Protein AF-A0A0G4IDA4-F1 (afdb_monomer_lite)

pLDDT: mean 71.67, std 22.63, range [24.36, 98.0]

Secondary structure (DSSP, 8-state):
-HHHHHHHHHHHHHS------EEEEEPPTT--HHHHHH-HHHHHHTTTPPTT---EEEE-EEEE-TTS-EEEEETTTTEEEEEE-S-HHHHHHHTTT---TT---EEEEEES-PPTTS---EEEEEE--TTTSSSS--SSEEEEETTEEEEE-EEEE--HHHHTTTS---PBPTTSBP-TT--BSTT-EEEEETT-S-HHHH-EEE-GGG--TTTEEEE-TTSPPPBPTTSBGGGS-SS--BSSTTEEEEE-SSSTT-EEEEEPPGGGTT------S----STTTGGGSS-----------HHHHHHHHHHHHHHHHHHHHSTT---HHHHHHHHHHHHHHHHHHHHTTS------------------------------------TTSTT--S---SSHHHHHHHHHTTT--TTSS--GGGS-HHHHHHHHHHHHHHHHHTTS---------S---------------PPPPPP----PPPSEEESSTT--EEESS-EEE-S-EEE-S-EEE-S-EEE-S-EEE-S-EEE-S-EEE-S-EEE-S-EEE-S-EEE-S-EEE-S-EEE-S-EEE-S-EEE-S-EEE-S-EEE-S-EEE-S-EEE--TTB-TTTT-BPP-SS-------TTSPPPPBP--S--HHHHHHIIIIIISTHHHHHHHHHHPBPPPPSS-HHHHHHHTB-SS-BGGGG-B---S-EEE-S-EEEPPTT--SSPEEE-SEEETHHHHTTTTS-TT--PPPHHHHHHTSBT--GGGHHHHHHHHHHHTTS-HHHHHHHHHHHHHHHHHHTTPPB-HHHHHHHHHHHHHHTSS--S-HHHHHHHHHHHHHHHS-THHHHHHHHHHHHHHHHHHT---S-----PPPTT-HHHHHHHHHHT-THHHHS-TTTSTT-HHHHHHT---HHHHHHHTT-

Radius of gyration: 40.01 Å; chains: 1; bounding box: 95×121×110 Å

Structure (mmCIF, N/CA/C/O backbone):
data_AF-A0A0G4IDA4-F1
#
_entry.id   AF-A0A0G4IDA4-F1
#
loop_
_atom_site.group_PDB
_atom_site.id
_atom_site.type_symbol
_atom_site.label_atom_id
_atom_site.label_alt_id
_atom_site.label_comp_id
_atom_site.label_asym_id
_atom_site.label_entity_id
_atom_site.label_seq_id
_atom_site.pdbx_PDB_ins_code
_atom_site.Cartn_x
_atom_site.Cartn_y
_atom_site.Cartn_z
_atom_site.occupancy
_atom_site.B_iso_or_equiv
_atom_site.auth_seq_id
_atom_site.auth_comp_id
_atom_site.auth_asym_id
_atom_site.auth_atom_id
_atom_site.pdbx_PDB_model_num
ATOM 1 N N . MET A 1 1 ? 9.489 -4.951 34.311 1.00 40.72 1 MET A N 1
ATOM 2 C CA . MET A 1 1 ? 8.082 -5.392 34.160 1.00 40.72 1 MET A CA 1
ATOM 3 C C . MET A 1 1 ? 7.252 -5.186 35.424 1.00 40.72 1 MET A C 1
ATOM 5 O O . MET A 1 1 ? 6.525 -4.213 35.409 1.00 40.72 1 MET A O 1
ATOM 9 N N . LYS A 1 2 ? 7.353 -5.960 36.524 1.00 31.69 2 LYS A N 1
ATOM 10 C CA . LYS A 1 2 ? 6.470 -5.737 37.706 1.00 31.69 2 LYS A CA 1
ATOM 11 C C . LYS A 1 2 ? 6.508 -4.299 38.270 1.00 31.69 2 LYS A C 1
ATOM 13 O O . LYS A 1 2 ? 5.454 -3.701 38.421 1.00 31.69 2 LYS A O 1
ATOM 18 N N . ARG A 1 3 ? 7.697 -3.693 38.439 1.00 34.81 3 ARG A N 1
ATOM 19 C CA . ARG A 1 3 ? 7.832 -2.261 38.806 1.00 34.81 3 ARG A CA 1
ATOM 20 C C . ARG A 1 3 ? 7.226 -1.285 37.780 1.00 34.81 3 ARG A C 1
ATOM 22 O O . ARG A 1 3 ? 6.816 -0.207 38.160 1.00 34.81 3 ARG A O 1
ATOM 29 N N . PHE A 1 4 ? 7.141 -1.671 36.506 1.00 41.88 4 PHE A N 1
ATOM 30 C CA . PHE A 1 4 ? 6.543 -0.857 35.437 1.00 41.88 4 PHE A CA 1
ATOM 31 C C . PHE A 1 4 ? 5.009 -0.964 35.448 1.00 41.88 4 PHE A C 1
ATOM 33 O O . PHE A 1 4 ? 4.330 0.035 35.279 1.00 41.88 4 PHE A O 1
ATOM 40 N N . ALA A 1 5 ? 4.466 -2.155 35.730 1.00 43.47 5 ALA A N 1
ATOM 41 C CA . ALA A 1 5 ? 3.029 -2.371 35.902 1.00 43.47 5 ALA A CA 1
ATOM 42 C C . ALA A 1 5 ? 2.481 -1.712 37.182 1.00 43.47 5 ALA A C 1
ATOM 44 O O . ALA A 1 5 ? 1.389 -1.161 37.155 1.00 43.47 5 ALA A O 1
ATOM 45 N N . ALA A 1 6 ? 3.247 -1.720 38.281 1.00 37.91 6 ALA A N 1
ATOM 46 C CA . ALA A 1 6 ? 2.889 -0.993 39.501 1.00 37.91 6 ALA A CA 1
ATOM 47 C C . ALA A 1 6 ? 2.936 0.533 39.298 1.00 37.91 6 ALA A C 1
ATOM 49 O O . ALA A 1 6 ? 2.028 1.226 39.744 1.00 37.91 6 ALA A O 1
ATOM 50 N N . LEU A 1 7 ? 3.939 1.042 38.567 1.00 39.25 7 LEU A N 1
ATOM 51 C CA . LEU A 1 7 ? 4.007 2.457 38.191 1.00 39.25 7 LEU A CA 1
ATOM 52 C C . LEU A 1 7 ? 2.832 2.855 37.282 1.00 39.25 7 LEU A C 1
ATOM 54 O O . LEU A 1 7 ? 2.211 3.878 37.522 1.00 39.25 7 LEU A O 1
ATOM 58 N N . LEU A 1 8 ? 2.480 2.025 36.291 1.00 40.00 8 LEU A N 1
ATOM 59 C CA . LEU A 1 8 ? 1.310 2.234 35.427 1.00 40.00 8 LEU A CA 1
ATOM 60 C C . LEU A 1 8 ? -0.011 2.207 36.205 1.00 40.00 8 LEU A C 1
ATOM 62 O O . LEU A 1 8 ? -0.855 3.060 35.964 1.00 40.00 8 LEU A O 1
ATOM 66 N N . ALA A 1 9 ? -0.184 1.280 37.152 1.00 36.81 9 ALA A N 1
ATOM 67 C CA . ALA A 1 9 ? -1.381 1.224 37.990 1.00 36.81 9 ALA A CA 1
ATOM 68 C C . ALA A 1 9 ? -1.504 2.466 38.893 1.00 36.81 9 ALA A C 1
ATOM 70 O O . ALA A 1 9 ? -2.574 3.066 38.956 1.00 36.81 9 ALA A O 1
ATOM 71 N N . ALA A 1 10 ? -0.405 2.892 39.527 1.00 35.16 10 ALA A N 1
ATOM 72 C CA . ALA A 1 10 ? -0.371 4.108 40.339 1.00 35.16 10 ALA A CA 1
ATOM 73 C C . ALA A 1 10 ? -0.630 5.370 39.495 1.00 35.16 10 ALA A C 1
ATOM 75 O O . ALA A 1 10 ? -1.519 6.145 39.824 1.00 35.16 10 ALA A O 1
ATOM 76 N N . LEU A 1 11 ? 0.047 5.531 38.353 1.00 36.59 11 LEU A N 1
ATOM 77 C CA . LEU A 1 11 ? -0.181 6.655 37.435 1.00 36.59 11 LEU A CA 1
ATOM 78 C C . LEU A 1 11 ? -1.619 6.666 36.880 1.00 36.59 11 LEU A C 1
ATOM 80 O O . LEU A 1 11 ? -2.232 7.726 36.800 1.00 36.59 11 LEU A O 1
ATOM 84 N N . SER A 1 12 ? -2.206 5.500 36.580 1.00 35.78 12 SER A N 1
ATOM 85 C CA . SER A 1 12 ? -3.600 5.407 36.110 1.00 35.78 12 SER A CA 1
ATOM 86 C C . SER A 1 12 ? -4.648 5.782 37.165 1.00 35.78 12 SER A C 1
ATOM 88 O O . SER A 1 12 ? -5.761 6.152 36.803 1.00 35.78 12 SER A O 1
ATOM 90 N N . ALA A 1 13 ? -4.300 5.710 38.454 1.00 33.59 13 ALA A N 1
ATOM 91 C CA . ALA A 1 13 ? -5.178 6.069 39.568 1.00 33.59 13 ALA A CA 1
ATOM 92 C C . ALA A 1 13 ? -4.904 7.476 40.140 1.00 33.59 13 ALA A C 1
ATOM 94 O O . ALA A 1 13 ? -5.659 7.933 40.994 1.00 33.59 13 ALA A O 1
ATOM 95 N N . SER A 1 14 ? -3.830 8.148 39.703 1.00 35.22 14 SER A N 1
ATOM 96 C CA . SER A 1 14 ? -3.391 9.450 40.234 1.00 35.22 14 SER A CA 1
ATOM 97 C C . SER A 1 14 ? -3.373 10.591 39.207 1.00 35.22 14 SER A C 1
ATOM 99 O O . SER A 1 14 ? -3.158 11.731 39.601 1.00 35.22 14 SER A O 1
ATOM 101 N N . CYS A 1 15 ? -3.607 10.321 37.916 1.00 40.62 15 CYS A N 1
ATOM 102 C CA . CYS A 1 15 ? -3.628 11.342 36.850 1.00 40.62 15 CYS A CA 1
ATOM 103 C C . CYS A 1 15 ? -5.021 11.598 36.235 1.00 40.62 15 CYS A C 1
ATOM 105 O O . CYS A 1 15 ? -5.136 12.229 35.189 1.00 40.62 15 CYS A O 1
ATOM 107 N N . ALA A 1 16 ? -6.081 11.129 36.889 1.00 44.84 16 ALA A N 1
ATOM 108 C CA . ALA A 1 16 ? -7.467 11.527 36.659 1.00 44.84 16 ALA A CA 1
ATOM 109 C C . ALA A 1 16 ? -8.132 11.575 38.050 1.00 44.84 16 ALA A C 1
ATOM 111 O O . ALA A 1 16 ? -7.849 10.712 38.874 1.00 44.84 16 ALA A O 1
ATOM 112 N N . TRP A 1 17 ? -9.012 12.511 38.402 1.00 45.19 17 TRP A N 1
ATOM 113 C CA . TRP A 1 17 ? -9.986 13.223 37.574 1.00 45.19 17 TRP A CA 1
ATOM 114 C C . TRP A 1 17 ? -9.880 14.748 37.773 1.00 45.19 17 TRP A C 1
ATOM 116 O O . TRP A 1 17 ? -10.539 15.308 38.644 1.00 45.19 17 TRP A O 1
ATOM 126 N N . ALA A 1 18 ? -9.071 15.424 36.960 1.00 45.06 18 ALA A N 1
ATOM 127 C CA . ALA A 1 18 ? -8.974 16.882 36.981 1.00 45.06 18 ALA A CA 1
ATOM 128 C C . ALA A 1 18 ? -10.291 17.551 36.544 1.00 45.06 18 ALA A C 1
ATOM 130 O O . ALA A 1 18 ? -10.783 17.240 35.458 1.00 45.06 18 ALA A O 1
ATOM 131 N N . ALA A 1 19 ? -10.827 18.450 37.382 1.00 62.09 19 ALA A N 1
ATOM 132 C CA . ALA A 1 19 ? -11.838 19.481 37.097 1.00 62.09 19 ALA A CA 1
ATOM 133 C C . ALA A 1 19 ? -12.787 19.233 35.896 1.00 62.09 19 ALA A C 1
ATOM 135 O O . ALA A 1 19 ? -12.907 20.068 34.994 1.00 62.09 19 ALA A O 1
ATOM 136 N N . MET A 1 20 ? -13.492 18.095 35.867 1.00 77.56 20 MET A N 1
ATOM 137 C CA . MET A 1 20 ? -14.484 17.847 34.816 1.00 77.56 20 MET A CA 1
ATOM 138 C C . MET A 1 20 ? -15.685 18.799 34.981 1.00 77.56 20 MET A C 1
ATOM 140 O O . MET A 1 20 ? -16.133 19.004 36.113 1.00 77.56 20 MET A O 1
ATOM 144 N N . PRO A 1 21 ? -16.241 19.358 33.888 1.00 86.62 21 PRO A N 1
ATOM 145 C CA . PRO A 1 21 ? -17.397 20.251 33.958 1.00 86.62 21 PRO A CA 1
ATOM 146 C C . PRO A 1 21 ? -18.597 19.596 34.655 1.00 86.62 21 PRO A C 1
ATOM 148 O O . PRO A 1 21 ? -18.987 18.472 34.330 1.00 86.62 21 PRO A O 1
ATOM 151 N N . GLU A 1 22 ? -19.215 20.321 35.589 1.00 92.00 22 GLU A N 1
ATOM 152 C CA . GLU A 1 22 ? -20.457 19.915 36.244 1.00 92.00 22 GLU A CA 1
ATOM 153 C C . GLU A 1 22 ? -21.625 20.692 35.631 1.00 92.00 22 GLU A C 1
ATOM 155 O O . GLU A 1 22 ? -21.721 21.912 35.775 1.00 92.00 22 GLU A O 1
ATOM 160 N N . CYS A 1 23 ? -22.548 19.987 34.976 1.00 95.12 23 CYS A N 1
ATOM 161 C CA . CYS A 1 23 ? -23.768 20.602 34.466 1.00 95.12 23 CYS A CA 1
ATOM 162 C C . CYS A 1 23 ? -24.901 20.552 35.499 1.00 95.12 23 CYS A C 1
ATOM 164 O O . CYS A 1 23 ? -24.988 19.634 36.315 1.00 95.12 23 CYS A O 1
ATOM 166 N N . ARG A 1 24 ? -25.788 21.549 35.475 1.00 94.94 24 ARG A N 1
ATOM 167 C CA . ARG A 1 24 ? -26.987 21.634 36.314 1.00 94.94 24 ARG A CA 1
ATOM 168 C C . ARG A 1 24 ? -28.211 21.888 35.450 1.00 94.94 24 ARG A C 1
ATOM 170 O O . ARG A 1 24 ? -28.283 22.895 34.752 1.00 94.94 24 ARG A O 1
ATOM 177 N N . LEU A 1 25 ? -29.178 20.983 35.526 1.00 95.31 25 LEU A N 1
ATOM 178 C CA . LEU A 1 25 ? -30.478 21.110 34.881 1.00 95.31 25 LEU A CA 1
ATOM 179 C C . LEU A 1 25 ? -31.458 21.748 35.866 1.00 95.31 25 LEU A C 1
ATOM 181 O O . LEU A 1 25 ? -31.821 21.110 36.858 1.00 95.31 25 LEU A O 1
ATOM 185 N N . LYS A 1 26 ? -31.893 22.984 35.603 1.00 93.19 26 LYS A N 1
ATOM 186 C CA . LYS A 1 26 ? -32.945 23.616 36.410 1.00 93.19 26 LYS A CA 1
ATOM 187 C C . LYS A 1 26 ? -34.318 23.189 35.914 1.00 93.19 26 LYS A C 1
ATOM 189 O O . LYS A 1 26 ? -34.565 23.142 34.710 1.00 93.19 26 LYS A O 1
ATOM 194 N N . THR A 1 27 ? -35.234 22.925 36.841 1.00 92.75 27 THR A N 1
ATOM 195 C CA . THR A 1 27 ? -36.639 22.653 36.501 1.00 92.75 27 THR A CA 1
ATOM 196 C C . THR A 1 27 ? -37.321 23.954 36.036 1.00 92.75 27 THR A C 1
ATOM 198 O O . THR A 1 27 ? -37.424 24.887 36.835 1.00 92.75 27 THR A O 1
ATOM 201 N N . PRO A 1 28 ? -37.784 24.063 34.775 1.00 90.75 28 PRO A N 1
ATOM 202 C CA . PRO A 1 28 ? -38.255 25.330 34.215 1.00 90.75 28 PRO A CA 1
ATOM 203 C C . PRO A 1 28 ? -39.698 25.660 34.624 1.00 90.75 28 PRO A C 1
ATOM 205 O O . PRO A 1 28 ? -40.521 24.769 34.833 1.00 90.75 28 PRO A O 1
ATOM 208 N N . GLU A 1 29 ? -40.053 26.950 34.668 1.00 90.75 29 GLU A N 1
ATOM 209 C CA . GLU A 1 29 ? -41.381 27.409 35.125 1.00 90.75 29 GLU A CA 1
ATOM 210 C C . GLU A 1 29 ? -42.556 26.877 34.284 1.00 90.75 29 GLU A C 1
ATOM 212 O O . GLU A 1 29 ? -43.670 26.730 34.791 1.00 90.75 29 GLU A O 1
ATOM 217 N N . TRP A 1 30 ? -42.326 26.550 33.006 1.00 91.62 30 TRP A N 1
ATOM 218 C CA . TRP A 1 30 ? -43.350 25.962 32.137 1.00 91.62 30 TRP A CA 1
ATOM 219 C C . TRP A 1 30 ? -43.690 24.503 32.490 1.00 91.62 30 TRP A C 1
ATOM 221 O O . TRP A 1 30 ? -44.711 23.990 32.018 1.00 91.62 30 TRP A O 1
ATOM 231 N N . MET A 1 31 ? -42.882 23.836 33.326 1.00 91.12 31 MET A N 1
ATOM 232 C CA . MET A 1 31 ? -43.066 22.444 33.743 1.00 91.12 31 MET A CA 1
ATOM 233 C C . MET A 1 31 ? -44.201 22.312 34.773 1.00 91.12 31 MET A C 1
ATOM 235 O O . MET A 1 31 ? -44.016 22.087 35.969 1.00 91.12 31 MET A O 1
ATOM 239 N N . SER A 1 32 ? -45.429 22.487 34.287 1.00 90.44 32 SER A N 1
ATOM 240 C CA . SER A 1 32 ? -46.655 22.279 35.056 1.00 90.44 32 SER A CA 1
ATOM 241 C C . SER A 1 32 ? -46.995 20.794 35.200 1.00 90.44 32 SER A C 1
ATOM 243 O O . SER A 1 32 ? -46.644 19.980 34.349 1.00 90.44 32 SER A O 1
ATOM 245 N N . ALA A 1 33 ? -47.763 20.435 36.235 1.00 87.31 33 ALA A N 1
ATOM 246 C CA . ALA A 1 33 ? -48.244 19.061 36.416 1.00 87.31 33 ALA A CA 1
ATOM 247 C C . ALA A 1 33 ? -49.088 18.588 35.216 1.00 87.31 33 ALA A C 1
ATOM 249 O O . ALA A 1 33 ? -48.974 17.444 34.789 1.00 87.31 33 ALA A O 1
ATOM 250 N N . GLU A 1 34 ? -49.874 19.491 34.619 1.00 90.69 34 GLU A N 1
ATOM 251 C CA . GLU A 1 34 ? -50.645 19.204 33.406 1.00 90.69 34 GLU A CA 1
ATOM 252 C C . GLU A 1 34 ? -49.738 18.939 32.191 1.00 90.69 34 GLU A C 1
ATOM 254 O O . GLU A 1 34 ? -50.066 18.093 31.361 1.00 90.69 34 GLU A O 1
ATOM 259 N N . PHE A 1 35 ? -48.592 19.622 32.080 1.00 91.19 35 PHE A N 1
ATOM 260 C CA . PHE A 1 35 ? -47.604 19.326 31.039 1.00 91.19 35 PHE A CA 1
ATOM 261 C C . PHE A 1 35 ? -46.889 17.997 31.312 1.00 91.19 35 PHE A C 1
ATOM 263 O O . PHE A 1 35 ? -46.799 17.168 30.413 1.00 91.19 35 PHE A O 1
ATOM 270 N N . ALA A 1 36 ? -46.471 17.742 32.555 1.00 89.94 36 ALA A N 1
ATOM 271 C CA . ALA A 1 36 ? -45.828 16.491 32.964 1.00 89.94 36 ALA A CA 1
ATOM 272 C C . ALA A 1 36 ? -46.709 15.251 32.713 1.00 89.94 36 ALA A C 1
ATOM 274 O O . ALA A 1 36 ? -46.205 14.200 32.327 1.00 89.94 36 ALA A O 1
ATOM 275 N N . ASP A 1 37 ? -48.027 15.363 32.897 1.00 91.06 37 ASP A N 1
ATOM 276 C CA . ASP A 1 37 ? -48.966 14.269 32.620 1.00 91.06 37 ASP A CA 1
ATOM 277 C C . ASP A 1 37 ? -49.286 14.102 31.120 1.00 91.06 37 ASP A C 1
ATOM 279 O O . ASP A 1 37 ? -49.677 13.012 30.700 1.00 91.06 37 ASP A O 1
ATOM 283 N N . LYS A 1 38 ? -49.086 15.141 30.294 1.00 95.00 38 LYS A N 1
ATOM 284 C CA . LYS A 1 38 ? -49.170 15.058 28.819 1.00 95.00 38 LYS A CA 1
ATOM 285 C C . LYS A 1 38 ? -47.866 14.597 28.165 1.00 95.00 38 LYS A C 1
ATOM 287 O O . LYS A 1 38 ? -47.913 14.016 27.085 1.00 95.00 38 LYS A O 1
ATOM 292 N N . CYS A 1 39 ? -46.727 14.869 28.798 1.00 94.50 39 CYS A N 1
ATOM 293 C CA . CYS A 1 39 ? -45.385 14.664 28.266 1.00 94.50 39 CYS A CA 1
ATOM 294 C C . CYS A 1 39 ? -44.552 13.779 29.216 1.00 94.50 39 CYS A C 1
ATOM 296 O O . CYS A 1 39 ? -43.812 14.296 30.062 1.00 94.50 39 CYS A O 1
ATOM 298 N N . PRO A 1 40 ? -44.642 12.438 29.085 1.00 93.31 40 PRO A N 1
ATOM 299 C CA . PRO A 1 40 ? -43.866 11.499 29.895 1.00 93.31 40 PRO A CA 1
ATOM 300 C C . PRO A 1 40 ? -42.357 11.756 29.834 1.00 93.31 40 PRO A C 1
ATOM 302 O O . PRO A 1 40 ? -41.686 11.648 30.853 1.00 93.31 40 PRO A O 1
ATOM 305 N N . GLN A 1 41 ? -41.833 12.173 28.678 1.00 94.56 41 GLN A N 1
ATOM 306 C CA . GLN A 1 41 ? -40.417 12.486 28.499 1.00 94.56 41 GLN A CA 1
ATOM 307 C C . GLN A 1 41 ? -39.950 13.630 29.411 1.00 94.56 41 GLN A C 1
ATOM 309 O O . GLN A 1 41 ? -38.922 13.502 30.071 1.00 94.56 41 GLN A O 1
ATOM 314 N N . ALA A 1 42 ? -40.727 14.715 29.521 1.00 94.12 42 ALA A N 1
ATOM 315 C CA . ALA A 1 42 ? -40.435 15.796 30.465 1.00 94.12 42 ALA A CA 1
ATOM 316 C C . ALA A 1 42 ? -40.561 15.323 31.916 1.00 94.12 42 ALA A C 1
ATOM 318 O O . ALA A 1 42 ? -39.772 15.721 32.770 1.00 94.12 42 ALA A O 1
ATOM 319 N N . LYS A 1 43 ? -41.524 14.440 32.205 1.00 93.50 43 LYS A N 1
ATOM 320 C CA . LYS A 1 43 ? -41.689 13.852 33.538 1.00 93.50 43 LYS A CA 1
ATOM 321 C C . LYS A 1 43 ? -40.466 13.028 33.958 1.00 93.50 43 LYS A C 1
ATOM 323 O O . LYS A 1 43 ? -40.062 13.142 35.111 1.00 93.50 43 LYS A O 1
ATOM 328 N N . THR A 1 44 ? -39.861 12.270 33.040 1.00 94.62 44 THR A N 1
ATOM 329 C CA . THR A 1 44 ? -38.579 11.576 33.258 1.00 94.62 44 THR A CA 1
ATOM 330 C C . THR A 1 44 ? -37.424 12.574 33.396 1.00 94.62 44 THR A C 1
ATOM 332 O O . THR A 1 44 ? -36.684 12.514 34.373 1.00 94.62 44 THR A O 1
ATOM 335 N N . LEU A 1 45 ? -37.304 13.538 32.472 1.00 94.75 45 LEU A N 1
ATOM 336 C CA . LEU A 1 45 ? -36.203 14.512 32.431 1.00 94.75 45 LEU A CA 1
ATOM 337 C C . LEU A 1 45 ? -36.116 15.410 33.680 1.00 94.75 45 LEU A C 1
ATOM 339 O O . LEU A 1 45 ? -35.017 15.755 34.099 1.00 94.75 45 LEU A O 1
ATOM 343 N N . PHE A 1 46 ? -37.253 15.764 34.289 1.00 93.75 46 PHE A N 1
ATOM 344 C CA . PHE A 1 46 ? -37.332 16.629 35.478 1.00 93.75 46 PHE A CA 1
ATOM 345 C C . PHE A 1 46 ? -37.862 15.901 36.732 1.00 93.75 46 PHE A C 1
ATOM 347 O O . PHE A 1 46 ? -38.430 16.522 37.631 1.00 93.75 46 PHE A O 1
ATOM 354 N N . GLY A 1 47 ? -37.739 14.569 36.792 1.00 88.00 47 GLY A N 1
ATOM 355 C CA . GLY A 1 47 ? -37.981 13.777 38.010 1.00 88.00 47 GLY A CA 1
ATOM 356 C C . GLY A 1 47 ? -39.407 13.798 38.576 1.00 88.00 47 GLY A C 1
ATOM 357 O O . GLY A 1 47 ? -39.614 13.455 39.740 1.00 88.00 47 GLY A O 1
ATOM 358 N N . GLY A 1 48 ? -40.403 14.209 37.788 1.00 77.56 48 GLY A N 1
ATOM 359 C CA . GLY A 1 48 ? -41.812 14.246 38.192 1.00 77.56 48 GLY A CA 1
ATOM 360 C C . GLY A 1 48 ? -42.162 15.233 39.314 1.00 77.56 48 GLY A C 1
ATOM 361 O O . GLY A 1 48 ? -43.251 15.122 39.884 1.00 77.56 48 GLY A O 1
ATOM 362 N N . GLY A 1 49 ? -41.278 16.186 39.627 1.00 67.00 49 GLY A N 1
ATOM 363 C CA . GLY A 1 49 ? -41.560 17.273 40.562 1.00 67.00 49 GLY A CA 1
ATOM 364 C C . GLY A 1 49 ? -42.768 18.104 40.116 1.00 67.00 49 GLY A C 1
ATOM 365 O O . GLY A 1 49 ? -42.901 18.460 38.946 1.00 67.00 49 GLY A O 1
ATOM 366 N N . GLY A 1 50 ? -43.689 18.387 41.041 1.00 61.28 50 GLY A N 1
ATOM 367 C CA . GLY A 1 50 ? -44.827 19.264 40.758 1.00 61.28 50 GLY A CA 1
ATOM 368 C C . GLY A 1 50 ? -44.386 20.723 40.547 1.00 61.28 50 GLY A C 1
ATOM 369 O O . GLY A 1 50 ? -43.339 21.122 41.060 1.00 61.28 50 GLY A O 1
ATOM 370 N N . PRO A 1 51 ? -45.189 21.551 39.849 1.00 57.00 51 PRO A N 1
ATOM 371 C CA . PRO A 1 51 ? -44.833 22.936 39.553 1.00 57.00 51 PRO A CA 1
ATOM 372 C C . PRO A 1 51 ? -44.459 23.706 40.822 1.00 57.00 51 PRO A C 1
ATOM 374 O O . PRO A 1 51 ? -45.239 23.765 41.775 1.00 57.00 51 PRO A O 1
ATOM 377 N N . GLY A 1 52 ? -43.266 24.303 40.812 1.00 61.84 52 GLY A N 1
ATOM 378 C CA . GLY A 1 52 ? -42.699 25.037 41.944 1.00 61.84 52 GLY A CA 1
ATOM 379 C C . GLY A 1 52 ? -41.648 24.277 42.761 1.00 61.84 52 GLY A C 1
ATOM 380 O O . GLY A 1 52 ? -41.066 24.873 43.666 1.00 61.84 52 GLY A O 1
ATOM 381 N N . SER A 1 53 ? -41.343 23.008 42.458 1.00 66.38 53 SER A N 1
ATOM 382 C CA . SER A 1 53 ? -40.130 22.370 42.984 1.00 66.38 53 SER A CA 1
ATOM 383 C C . SER A 1 53 ? -38.902 22.852 42.203 1.00 66.38 53 SER A C 1
ATOM 385 O O . SER A 1 53 ? -38.540 22.265 41.186 1.00 66.38 53 SER A O 1
ATOM 387 N N . ALA A 1 54 ? -38.263 23.923 42.683 1.00 69.06 54 ALA A N 1
ATOM 388 C CA . ALA A 1 54 ? -36.965 24.389 42.192 1.00 69.06 54 ALA A CA 1
ATOM 389 C C . ALA A 1 54 ? -35.858 23.400 42.606 1.00 69.06 54 ALA A C 1
ATOM 391 O O . ALA A 1 54 ? -35.123 23.623 43.568 1.00 69.06 54 ALA A O 1
ATOM 392 N N . VAL A 1 55 ? -35.821 22.255 41.923 1.00 83.38 55 VAL A N 1
ATOM 393 C CA . VAL A 1 55 ? -34.779 21.238 42.048 1.00 83.38 55 VAL A CA 1
ATOM 394 C C . VAL A 1 55 ? -33.821 21.421 40.878 1.00 83.38 55 VAL A C 1
ATOM 396 O O . VAL A 1 55 ? -34.224 21.305 39.717 1.00 83.38 55 VAL A O 1
ATOM 399 N N . ASP A 1 56 ? -32.568 21.713 41.220 1.00 89.56 56 ASP A N 1
ATOM 400 C CA . ASP A 1 56 ? -31.442 21.755 40.295 1.00 89.56 56 ASP A CA 1
ATOM 401 C C . ASP A 1 56 ? -30.773 20.377 40.307 1.00 89.56 56 ASP A C 1
ATOM 403 O O . ASP A 1 56 ? -30.160 19.973 41.300 1.00 89.56 56 ASP A O 1
ATOM 407 N N . TYR A 1 57 ? -30.897 19.636 39.209 1.00 94.31 57 TYR A N 1
ATOM 408 C CA . TYR A 1 57 ? -30.307 18.307 39.079 1.00 94.31 57 TYR A CA 1
ATOM 409 C C . TYR A 1 57 ? -28.861 18.420 38.595 1.00 94.31 57 TYR A C 1
ATOM 411 O O . TYR A 1 57 ? -28.602 19.016 37.552 1.00 94.31 57 TYR A O 1
ATOM 419 N N . LYS A 1 58 ? -27.913 17.828 39.329 1.00 95.50 58 LYS A N 1
ATOM 420 C CA . LYS A 1 58 ? -26.495 17.756 38.933 1.00 95.50 58 LYS A CA 1
ATOM 421 C C . LYS A 1 58 ? -26.276 16.662 37.883 1.00 95.50 58 LYS A C 1
ATOM 423 O O . LYS A 1 58 ? -26.735 15.536 38.059 1.00 95.50 58 LYS A O 1
ATOM 428 N N . PHE A 1 59 ? -25.548 16.991 36.827 1.00 96.19 59 PHE A N 1
ATOM 429 C CA . PHE A 1 59 ? -25.151 16.127 35.719 1.00 96.19 59 PHE A CA 1
ATOM 430 C C . PHE A 1 59 ? -23.614 16.166 35.596 1.00 96.19 59 PHE A C 1
ATOM 432 O O . PHE A 1 59 ? -23.081 16.904 34.762 1.00 96.19 59 PHE A O 1
ATOM 439 N N . PRO A 1 60 ? -22.877 15.432 36.453 1.00 94.62 60 PRO A N 1
ATOM 440 C CA . PRO A 1 60 ? -21.442 15.216 36.272 1.00 94.62 60 PRO A CA 1
ATOM 441 C C . PRO A 1 60 ? -21.152 14.436 34.982 1.00 94.62 60 PRO A C 1
ATOM 443 O O . PRO A 1 60 ? -22.016 13.723 34.463 1.00 94.62 60 PRO A O 1
ATOM 446 N N . VAL A 1 61 ? -19.914 14.517 34.492 1.00 93.00 61 VAL A N 1
ATOM 447 C CA . VAL A 1 61 ? -19.429 13.640 33.417 1.00 93.00 61 VAL A CA 1
ATOM 448 C C . VAL A 1 61 ? -19.467 12.177 33.882 1.00 93.00 61 VAL A C 1
ATOM 450 O O . VAL A 1 61 ? -18.970 11.843 34.956 1.00 93.00 61 VAL A O 1
ATOM 453 N N . VAL A 1 62 ? -20.060 11.302 33.067 1.00 94.25 62 VAL A N 1
ATOM 454 C CA . VAL A 1 62 ? -20.193 9.854 33.327 1.00 94.25 62 VAL A CA 1
ATOM 455 C C . VAL A 1 62 ? -19.401 8.976 32.352 1.00 94.25 62 VAL A C 1
ATOM 457 O O . VAL A 1 62 ? -19.308 7.769 32.564 1.00 94.25 62 VAL A O 1
ATOM 460 N N . GLY A 1 63 ? -18.821 9.559 31.299 1.00 92.06 63 GLY A N 1
ATOM 461 C CA . GLY A 1 63 ? -17.998 8.856 30.312 1.00 92.06 63 GLY A CA 1
ATOM 462 C C . GLY A 1 63 ? -17.963 9.571 28.962 1.00 92.06 63 GLY A C 1
ATOM 463 O O . GLY A 1 63 ? -18.288 10.757 28.872 1.00 92.06 63 GLY A O 1
ATOM 464 N N . THR A 1 64 ? -17.607 8.832 27.912 1.00 90.06 64 THR A N 1
ATOM 465 C CA . THR A 1 64 ? -17.716 9.252 26.508 1.00 90.06 64 THR A CA 1
ATOM 466 C C . THR A 1 64 ? -18.596 8.285 25.715 1.00 90.06 64 THR A C 1
ATOM 468 O O . THR A 1 64 ? -18.706 7.107 26.060 1.00 90.06 64 THR A O 1
ATOM 471 N N . ASN A 1 65 ? -19.248 8.779 24.659 1.00 85.75 65 ASN A N 1
ATOM 472 C CA . ASN A 1 65 ? -20.045 7.946 23.755 1.00 85.75 65 ASN A CA 1
ATOM 473 C C . ASN A 1 65 ? -19.170 7.279 22.672 1.00 85.75 65 ASN A C 1
ATOM 475 O O . ASN A 1 65 ? -17.958 7.468 22.620 1.00 85.75 65 ASN A O 1
ATOM 479 N N . SER A 1 66 ? -19.789 6.524 21.758 1.00 80.56 66 SER A N 1
ATOM 480 C CA . SER A 1 66 ? -19.116 5.826 20.644 1.00 80.56 66 SER A CA 1
ATOM 481 C C . SER A 1 66 ? -18.442 6.737 19.600 1.00 80.56 66 SER A C 1
ATOM 483 O O . SER A 1 66 ? -17.902 6.240 18.610 1.00 80.56 66 SER A O 1
ATOM 485 N N . LYS A 1 67 ? -18.491 8.061 19.792 1.00 82.56 67 LYS A N 1
ATOM 486 C CA . LYS A 1 67 ? -17.827 9.092 18.981 1.00 82.56 67 LYS A CA 1
ATOM 487 C C . LYS A 1 67 ? -16.812 9.905 19.807 1.00 82.56 67 LYS A C 1
ATOM 489 O O . LYS 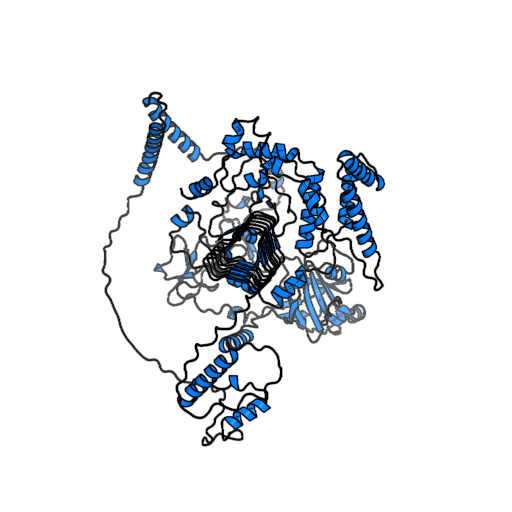A 1 67 ? -16.449 11.003 19.401 1.00 82.56 67 LYS A O 1
ATOM 494 N N . ASP A 1 68 ? -16.412 9.393 20.974 1.00 85.25 68 ASP A N 1
ATOM 495 C CA . ASP A 1 68 ? -15.517 10.028 21.954 1.00 85.25 68 ASP A CA 1
ATOM 496 C C . ASP A 1 68 ? -16.014 11.379 22.520 1.00 85.25 68 ASP A C 1
ATOM 498 O O . ASP A 1 68 ? -15.247 12.151 23.097 1.00 85.25 68 ASP A O 1
ATOM 502 N N . MET A 1 69 ? -17.320 11.660 22.423 1.00 86.69 69 MET A N 1
ATOM 503 C CA . MET A 1 69 ? -17.928 12.883 22.960 1.00 86.69 69 MET A CA 1
ATOM 504 C C . MET A 1 69 ? -18.339 12.704 24.423 1.00 86.69 69 MET A C 1
ATOM 506 O O . MET A 1 69 ? -18.891 11.663 24.784 1.00 86.69 69 MET A O 1
ATOM 510 N N . LEU A 1 70 ? -18.116 13.728 25.257 1.00 88.69 70 LEU A N 1
ATOM 511 C CA . LEU A 1 70 ? -18.467 13.710 26.683 1.00 88.69 70 LEU A CA 1
ATOM 512 C C . LEU A 1 70 ? -19.965 13.444 26.909 1.00 88.69 70 LEU A C 1
ATOM 514 O O . LEU A 1 70 ? -20.833 14.023 26.253 1.00 88.69 70 LEU A O 1
ATOM 518 N N . MET A 1 71 ? -20.251 12.583 27.884 1.00 93.94 71 MET A N 1
ATOM 519 C CA . MET A 1 71 ? -21.591 12.251 28.360 1.00 93.94 71 MET A CA 1
ATOM 520 C C . MET A 1 71 ? -21.764 12.792 29.777 1.00 93.94 71 MET A C 1
ATOM 522 O O . MET A 1 71 ? -20.962 12.476 30.657 1.00 93.94 71 MET A O 1
ATOM 526 N N . TYR A 1 72 ? -22.831 13.547 30.020 1.00 95.56 72 TYR A N 1
ATOM 527 C CA . TYR A 1 72 ? -23.181 14.088 31.336 1.00 95.56 72 TYR A CA 1
ATOM 528 C C . TYR A 1 72 ? -24.393 13.334 31.876 1.00 95.56 72 TYR A C 1
ATOM 530 O O . TYR A 1 72 ? -25.389 13.225 31.171 1.00 95.56 72 TYR A O 1
ATOM 538 N N . GLY A 1 73 ? -24.355 12.798 33.096 1.00 95.12 73 GLY A N 1
ATOM 539 C CA . GLY A 1 73 ? -25.397 11.887 33.581 1.00 95.12 73 GLY A CA 1
ATOM 540 C C . GLY A 1 73 ? -25.848 12.154 35.009 1.00 95.12 73 GLY A C 1
ATOM 541 O O . GLY A 1 73 ? -25.028 12.346 35.902 1.00 95.12 73 GLY A O 1
ATOM 542 N N . ASN A 1 74 ? -27.159 12.099 35.242 1.00 96.50 74 ASN A N 1
ATOM 543 C CA . ASN A 1 74 ? -27.752 12.118 36.574 1.00 96.50 74 ASN A CA 1
ATOM 544 C C . ASN A 1 74 ? -28.256 10.710 36.944 1.00 96.50 74 ASN A C 1
ATOM 546 O O . ASN A 1 74 ? -29.146 10.160 36.290 1.00 96.50 74 ASN A O 1
ATOM 550 N N . GLN A 1 75 ? -27.690 10.129 38.007 1.00 92.00 75 GLN A N 1
ATOM 551 C CA . GLN A 1 75 ? -28.017 8.767 38.454 1.00 92.00 75 GLN A CA 1
ATOM 552 C C . GLN A 1 75 ? -29.395 8.645 39.126 1.00 92.00 75 GLN A C 1
ATOM 554 O O . GLN A 1 75 ? -29.978 7.566 39.088 1.00 92.00 75 GLN A O 1
ATOM 559 N N . GLU A 1 76 ? -29.920 9.714 39.733 1.00 92.62 76 GLU A N 1
ATOM 560 C CA . GLU A 1 76 ? -31.223 9.695 40.419 1.00 92.62 76 GLU A CA 1
ATOM 561 C C . GLU A 1 76 ? -32.388 9.683 39.423 1.00 92.62 76 GLU A C 1
ATOM 563 O O . GLU A 1 76 ? -33.376 8.977 39.620 1.00 92.62 76 GLU A O 1
ATOM 568 N N . LEU A 1 77 ? -32.247 10.445 38.336 1.00 94.25 77 LEU A N 1
ATOM 569 C CA . LEU A 1 77 ? -33.182 10.490 37.214 1.00 94.25 77 LEU A CA 1
ATOM 570 C C . LEU A 1 77 ? -32.998 9.310 36.252 1.00 94.25 77 LEU A C 1
ATOM 572 O O . LEU A 1 77 ? -33.931 8.950 35.540 1.00 94.25 77 LEU A O 1
ATOM 576 N N . GLY A 1 78 ? -31.794 8.731 36.196 1.00 95.56 78 GLY A N 1
ATOM 577 C CA . GLY A 1 78 ? -31.428 7.766 35.162 1.00 95.56 78 GLY A CA 1
ATOM 578 C C . GLY A 1 78 ? -31.403 8.407 33.773 1.00 95.56 78 GLY A C 1
ATOM 579 O O . GLY A 1 78 ? -31.887 7.808 32.817 1.00 95.56 78 GLY A O 1
ATOM 580 N N . VAL A 1 79 ? -30.872 9.630 33.660 1.00 96.50 79 VAL A N 1
ATOM 581 C CA . VAL A 1 79 ? -30.854 10.423 32.418 1.00 96.50 79 VAL A CA 1
ATOM 582 C C . VAL A 1 79 ? -29.431 10.846 32.070 1.00 96.50 79 VAL A C 1
ATOM 584 O O . VAL A 1 79 ? -28.649 11.205 32.951 1.00 96.50 79 VAL A O 1
ATOM 587 N N . ILE A 1 80 ? -29.107 10.823 30.779 1.00 96.19 80 ILE A N 1
ATOM 588 C CA . ILE A 1 80 ? -27.818 11.212 30.207 1.00 96.19 80 ILE A CA 1
ATOM 589 C C . ILE A 1 80 ? -28.040 12.263 29.114 1.00 96.19 80 ILE A C 1
ATOM 591 O O . ILE A 1 80 ? -28.924 12.103 28.277 1.00 96.19 80 ILE A O 1
ATOM 595 N N . ALA A 1 81 ? -27.221 13.313 29.111 1.00 96.19 81 ALA A N 1
ATOM 596 C CA . ALA A 1 81 ? -27.059 14.267 28.022 1.00 96.19 81 ALA A CA 1
ATOM 597 C C . ALA A 1 81 ? -25.782 13.950 27.229 1.00 96.19 81 ALA A C 1
ATOM 599 O O . ALA A 1 81 ? -24.712 13.776 27.821 1.00 96.19 81 ALA A O 1
ATOM 600 N N . SER A 1 82 ? -25.872 13.884 25.903 1.00 94.12 82 SER A N 1
ATOM 601 C CA . SER A 1 82 ? -24.736 13.546 25.034 1.00 94.12 82 SER A CA 1
ATOM 602 C C . SER A 1 82 ? -24.875 14.157 23.632 1.00 94.12 82 SER A C 1
ATOM 604 O O . SER A 1 82 ? -25.983 14.406 23.149 1.00 94.12 82 SER A O 1
ATOM 606 N N . PHE A 1 83 ? -23.735 14.439 22.992 1.00 92.62 83 PHE A N 1
ATOM 607 C CA . PHE A 1 83 ? -23.653 15.050 21.660 1.00 92.62 83 PHE A CA 1
ATOM 608 C C . PHE A 1 83 ? -23.362 14.007 20.576 1.00 92.62 83 PHE A C 1
ATOM 610 O O . PHE A 1 83 ? -22.449 13.190 20.722 1.00 92.62 83 PHE A O 1
ATOM 617 N N . TYR A 1 84 ? -24.091 14.083 19.464 1.00 89.00 84 TYR A N 1
ATOM 618 C CA . TYR A 1 84 ? -23.916 13.223 18.295 1.00 89.00 84 TYR A CA 1
ATOM 619 C C . TYR A 1 84 ? -23.708 14.053 17.027 1.00 89.00 84 TYR A C 1
ATOM 621 O O . TYR A 1 84 ? -24.244 15.151 16.875 1.00 89.00 84 TYR A O 1
ATOM 629 N N . TYR A 1 85 ? -22.923 13.503 16.104 1.00 88.81 85 TYR A N 1
ATOM 630 C CA . TYR A 1 85 ? -22.668 14.050 14.775 1.00 88.81 85 TYR A CA 1
ATOM 631 C C . TYR A 1 85 ? -22.552 12.900 13.767 1.00 88.81 85 TYR A C 1
ATOM 633 O O . TYR A 1 85 ? -22.123 11.799 14.125 1.00 88.81 85 TYR A O 1
ATOM 641 N N . ASP A 1 86 ? -22.922 13.164 12.511 1.00 83.00 86 ASP A N 1
ATOM 642 C CA . ASP A 1 86 ? -22.890 12.201 11.399 1.00 83.00 86 ASP A CA 1
ATOM 643 C C . ASP A 1 86 ? -23.569 10.839 11.728 1.00 83.00 86 ASP A C 1
ATOM 645 O O . ASP A 1 86 ? -23.106 9.781 11.297 1.00 83.00 86 ASP A O 1
ATOM 649 N N . ASP A 1 87 ? -24.659 10.855 12.512 1.00 85.69 87 ASP A N 1
ATOM 650 C CA . ASP A 1 87 ? -25.456 9.675 12.890 1.00 85.69 87 ASP A CA 1
ATOM 651 C C . ASP A 1 87 ? -26.895 9.803 12.361 1.00 85.69 87 ASP A C 1
ATOM 653 O O . ASP A 1 87 ? -27.752 10.450 12.966 1.00 85.69 87 ASP A O 1
ATOM 657 N N . ALA A 1 88 ? -27.136 9.230 11.180 1.00 83.62 88 ALA A N 1
ATOM 658 C CA . ALA A 1 88 ? -28.399 9.376 10.458 1.00 83.62 88 ALA A CA 1
ATOM 659 C C . ALA A 1 88 ? -29.569 8.616 11.107 1.00 83.62 88 ALA A C 1
ATOM 661 O O . ALA A 1 88 ? -30.702 9.089 11.048 1.00 83.62 88 ALA A O 1
ATOM 662 N N . GLU A 1 89 ? -29.311 7.466 11.741 1.00 84.81 89 GLU A N 1
ATOM 663 C CA . GLU A 1 89 ? -30.350 6.684 12.425 1.00 84.81 89 GLU A CA 1
ATOM 664 C C . GLU A 1 89 ? -30.825 7.431 13.674 1.00 84.81 89 GLU A C 1
ATOM 666 O O . GLU A 1 89 ? -32.025 7.622 13.878 1.00 84.81 89 GLU A O 1
ATOM 671 N N . LEU A 1 90 ? -29.885 7.944 14.471 1.00 84.50 90 LEU A N 1
ATOM 672 C CA . LEU A 1 90 ? -30.225 8.713 15.660 1.00 84.50 90 LEU A CA 1
ATOM 673 C C . LEU A 1 90 ? -30.857 10.074 15.307 1.00 84.50 90 LEU A C 1
ATOM 675 O O . LEU A 1 90 ? -31.726 10.532 16.044 1.00 84.50 90 LEU A O 1
ATOM 679 N N . ALA A 1 91 ? -30.493 10.690 14.173 1.00 83.38 91 ALA A N 1
ATOM 680 C CA . ALA A 1 91 ? -31.107 11.926 13.672 1.00 83.38 91 ALA A CA 1
ATOM 681 C C . ALA A 1 91 ? -32.559 11.739 13.183 1.00 83.38 91 ALA A C 1
ATOM 683 O O . ALA A 1 91 ? -33.416 12.582 13.462 1.00 83.38 91 ALA A O 1
ATOM 684 N N . ASP A 1 92 ? -32.871 10.638 12.491 1.00 83.94 92 ASP A N 1
ATOM 685 C CA . ASP A 1 92 ? -34.244 10.321 12.061 1.00 83.94 92 ASP A CA 1
ATOM 686 C C . ASP A 1 92 ? -35.169 10.113 13.276 1.00 83.94 92 ASP A C 1
ATOM 688 O O . ASP A 1 92 ? -36.263 10.678 13.360 1.00 83.94 92 ASP A O 1
ATOM 692 N N . ILE A 1 93 ? -34.670 9.408 14.298 1.00 83.69 93 ILE A N 1
ATOM 693 C CA . ILE A 1 93 ? -35.378 9.200 15.569 1.00 83.69 93 ILE A CA 1
ATOM 694 C C . ILE A 1 93 ? -35.515 10.522 16.349 1.00 83.69 93 ILE A C 1
ATOM 696 O O . ILE A 1 93 ? -36.606 10.843 16.824 1.00 83.69 93 ILE A O 1
ATOM 700 N N . ALA A 1 94 ? -34.444 11.318 16.449 1.00 80.44 94 ALA A N 1
ATOM 701 C CA . ALA A 1 94 ? -34.423 12.605 17.154 1.00 80.44 94 ALA A CA 1
ATOM 702 C C . ALA A 1 94 ? -35.335 13.671 16.521 1.00 80.44 94 ALA A C 1
ATOM 704 O O . ALA A 1 94 ? -35.893 14.507 17.234 1.00 80.44 94 ALA A O 1
ATOM 705 N N . SER A 1 95 ? -35.503 13.637 15.196 1.00 79.88 95 SER A N 1
ATOM 706 C CA . SER A 1 95 ? -36.396 14.531 14.445 1.00 79.88 95 SER A CA 1
ATOM 707 C C . SER A 1 95 ? -37.846 14.034 14.367 1.00 79.88 95 SER A C 1
ATOM 709 O O . SER A 1 95 ? -38.705 14.725 13.816 1.00 79.88 95 SER A O 1
ATOM 711 N N . GLY A 1 96 ? -38.145 12.839 14.893 1.00 76.12 96 GLY A N 1
ATOM 712 C CA . GLY A 1 96 ? -39.469 12.222 14.793 1.00 76.12 96 GLY A CA 1
ATOM 713 C C . GLY A 1 96 ? -39.895 11.928 13.348 1.00 76.12 96 GLY A C 1
ATOM 714 O O . GLY A 1 96 ? -41.085 12.008 13.039 1.00 76.12 96 GLY A O 1
ATOM 715 N N . GLY A 1 97 ? -38.937 11.643 12.459 1.00 68.25 97 GLY A N 1
ATOM 716 C CA . GLY A 1 97 ? -39.159 11.460 11.022 1.00 68.25 97 GLY A CA 1
ATOM 717 C C . GLY A 1 97 ? -39.322 12.758 10.220 1.00 68.25 97 GLY A C 1
ATOM 718 O O . GLY A 1 97 ? -39.686 12.708 9.044 1.00 68.25 97 GLY A O 1
ATOM 719 N N . ILE A 1 98 ? -39.071 13.930 10.818 1.00 55.56 98 ILE A N 1
ATOM 720 C CA . ILE A 1 98 ? -38.988 15.219 10.107 1.00 55.56 98 ILE A CA 1
ATOM 721 C C . ILE A 1 98 ? -37.516 15.497 9.776 1.00 55.56 98 ILE A C 1
ATOM 723 O O . ILE A 1 98 ? -36.931 16.467 10.252 1.00 55.56 98 ILE A O 1
ATOM 727 N N . ALA A 1 99 ? -36.911 14.609 8.984 1.00 48.19 99 ALA A N 1
ATOM 728 C CA . ALA A 1 99 ? -35.492 14.655 8.649 1.00 48.19 99 ALA A CA 1
ATOM 729 C C . ALA A 1 99 ? -35.095 15.987 7.972 1.00 48.19 99 ALA A C 1
ATOM 731 O O . ALA A 1 99 ? -35.588 16.292 6.880 1.00 48.19 99 ALA A O 1
ATOM 732 N N . PRO A 1 100 ? -34.182 16.777 8.566 1.00 52.09 100 PRO A N 1
ATOM 733 C CA . PRO A 1 100 ? -33.523 17.876 7.882 1.00 52.09 100 PRO A CA 1
ATOM 734 C C . PRO A 1 100 ? -32.211 17.349 7.293 1.00 52.09 100 PRO A C 1
ATOM 736 O O . PRO A 1 100 ? -31.313 16.965 8.043 1.00 52.09 100 PRO A O 1
ATOM 739 N N . ASP A 1 101 ? -32.050 17.415 5.968 1.00 53.44 101 ASP A N 1
ATOM 740 C CA . ASP A 1 101 ? -30.836 17.010 5.221 1.00 53.44 101 ASP A CA 1
ATOM 741 C C . ASP A 1 101 ? -29.568 17.856 5.548 1.00 53.44 101 ASP A C 1
ATOM 743 O O . ASP A 1 101 ? -28.649 17.970 4.735 1.00 53.44 101 ASP A O 1
ATOM 747 N N . ALA A 1 102 ? -29.525 18.528 6.704 1.00 57.91 102 ALA A N 1
ATOM 748 C CA . ALA A 1 102 ? -28.570 19.582 7.044 1.00 57.91 102 ALA A CA 1
ATOM 749 C C . ALA A 1 102 ? -28.076 19.593 8.509 1.00 57.91 102 ALA A C 1
ATOM 751 O O . ALA A 1 102 ? -27.204 20.407 8.824 1.00 57.91 102 ALA A O 1
ATOM 752 N N . MET A 1 103 ? -28.577 18.728 9.404 1.00 64.56 103 MET A N 1
ATOM 753 C CA . MET A 1 103 ? -28.125 18.709 10.806 1.00 64.56 103 MET A CA 1
ATOM 754 C C . MET A 1 103 ? -26.675 18.211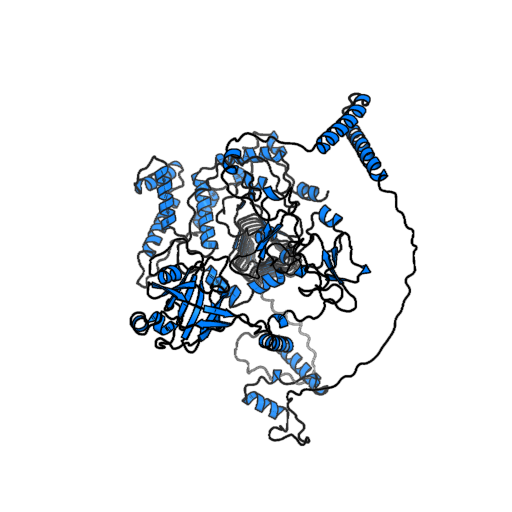 10.923 1.00 64.56 103 MET A C 1
ATOM 756 O O . MET A 1 103 ? -26.393 17.022 10.812 1.00 64.56 103 MET A O 1
ATOM 760 N N . GLN A 1 104 ? -25.741 19.132 11.181 1.00 76.62 104 GLN A N 1
ATOM 761 C CA . GLN A 1 104 ? -24.308 18.825 11.337 1.00 76.62 104 GLN A CA 1
ATOM 762 C C . GLN A 1 104 ? -23.949 18.234 12.715 1.00 76.62 104 GLN A C 1
ATOM 764 O O . GLN A 1 104 ? -22.822 17.778 12.915 1.00 76.62 104 GLN A O 1
ATOM 769 N N . GLY A 1 105 ? -24.884 18.277 13.663 1.00 86.44 105 GLY A N 1
ATOM 770 C CA . GLY A 1 105 ? -24.761 17.740 15.011 1.00 86.44 105 GLY A CA 1
ATOM 771 C C . GLY A 1 105 ? -25.984 18.087 15.860 1.00 86.44 105 GLY A C 1
ATOM 772 O O . GLY A 1 105 ? -26.767 18.976 15.516 1.00 86.44 105 GLY A O 1
ATOM 773 N N . PHE A 1 106 ? -26.170 17.368 16.961 1.00 90.50 106 PHE A N 1
ATOM 774 C CA . PHE A 1 106 ? -27.274 17.594 17.891 1.00 90.50 106 PHE A CA 1
ATOM 775 C C . PHE A 1 106 ? -26.951 17.044 19.286 1.00 90.50 106 PHE A C 1
ATOM 777 O O . PHE A 1 106 ? -26.244 16.047 19.441 1.00 90.50 106 PHE A O 1
ATOM 784 N N . TRP A 1 107 ? -27.478 17.711 20.310 1.00 92.00 107 TRP A N 1
ATOM 785 C CA . TRP A 1 107 ? -27.507 17.208 21.680 1.00 92.00 107 TRP A CA 1
ATOM 786 C C . TRP A 1 107 ? -28.805 16.442 21.916 1.00 92.00 107 TRP A C 1
ATOM 788 O O . TRP A 1 107 ? -29.873 16.880 21.482 1.00 92.00 107 TRP A O 1
ATOM 798 N N . ILE A 1 108 ? -28.730 15.332 22.650 1.00 94.69 108 ILE A N 1
ATOM 799 C CA . ILE A 1 108 ? -29.909 14.621 23.149 1.00 94.69 108 ILE A CA 1
ATOM 800 C C . ILE A 1 108 ? -29.830 14.414 24.658 1.00 94.69 108 ILE A C 1
ATOM 802 O O . ILE A 1 108 ? -28.760 14.143 25.199 1.00 94.69 108 ILE A O 1
ATOM 806 N N . PHE A 1 109 ? -30.984 14.481 25.317 1.00 96.25 109 PHE A N 1
ATOM 807 C CA . PHE A 1 109 ? -31.209 13.825 26.602 1.00 96.25 109 PHE A CA 1
ATOM 808 C C . PHE A 1 109 ? -31.841 12.457 26.347 1.00 96.25 109 PHE A C 1
ATOM 810 O O . PHE A 1 109 ? -32.810 12.363 25.592 1.00 96.25 109 PHE A O 1
ATOM 817 N N . HIS A 1 110 ? -31.342 11.407 26.992 1.00 95.38 110 HIS A N 1
ATOM 818 C CA . HIS A 1 110 ? -31.875 10.052 26.877 1.00 95.38 110 HIS A CA 1
ATOM 819 C C . HIS A 1 110 ? -31.784 9.265 28.189 1.00 95.38 110 HIS A C 1
ATOM 821 O O . HIS A 1 110 ? -31.024 9.615 29.091 1.00 95.38 110 HIS A O 1
ATOM 827 N N . GLU A 1 111 ? -32.542 8.176 28.302 1.00 95.31 111 GLU A N 1
ATOM 828 C CA . GLU A 1 111 ? -32.486 7.296 29.477 1.00 95.31 111 GLU A CA 1
ATOM 829 C C . GLU A 1 111 ? -31.160 6.512 29.573 1.00 95.31 111 GLU A C 1
ATOM 831 O O . GLU A 1 111 ? -30.574 6.076 28.573 1.00 95.31 111 GLU A O 1
ATOM 836 N N . ALA A 1 112 ? -30.693 6.306 30.805 1.00 87.62 112 ALA A N 1
ATOM 837 C CA . ALA A 1 112 ? -29.486 5.569 31.164 1.00 87.62 112 ALA A CA 1
ATOM 838 C C . ALA A 1 112 ? -29.737 4.050 31.124 1.00 87.62 112 ALA A C 1
ATOM 840 O O . ALA A 1 112 ? -29.857 3.386 32.153 1.00 87.62 112 ALA A O 1
ATOM 841 N N . GLY A 1 113 ? -29.838 3.495 29.915 1.00 81.31 113 GLY A N 1
ATOM 842 C CA . GLY A 1 113 ? -30.177 2.082 29.722 1.00 81.31 113 GLY A CA 1
ATOM 843 C C . GLY A 1 113 ? -29.890 1.537 28.325 1.00 81.31 113 GLY A C 1
ATOM 844 O O . GLY A 1 113 ? -30.630 0.674 27.860 1.00 81.31 113 GLY A O 1
ATOM 845 N N . TYR A 1 114 ? -28.862 2.052 27.641 1.00 72.12 114 TYR A N 1
ATOM 846 C CA . TYR A 1 114 ? -28.540 1.645 26.270 1.00 72.12 114 TYR A CA 1
ATOM 847 C C . TYR A 1 114 ? -28.279 0.133 26.177 1.00 72.12 114 TYR A C 1
ATOM 849 O O . TYR A 1 114 ? -27.342 -0.389 26.783 1.00 72.12 114 TYR A O 1
ATOM 857 N N . GLN A 1 115 ? -29.115 -0.560 25.403 1.00 77.88 115 GLN A N 1
ATOM 858 C CA . GLN A 1 115 ? -28.881 -1.935 24.975 1.00 77.88 115 GLN A CA 1
ATOM 859 C C . GLN A 1 115 ? -28.408 -1.902 23.526 1.00 77.88 115 GLN A C 1
ATOM 861 O O . GLN A 1 115 ? -29.009 -1.236 22.686 1.00 77.88 115 GLN A O 1
ATOM 866 N N . GLU A 1 116 ? -27.331 -2.623 23.235 1.00 71.25 116 GLU A N 1
ATOM 867 C CA . GLU A 1 116 ? -26.732 -2.670 21.904 1.00 71.25 116 GLU A CA 1
ATOM 868 C C . GLU A 1 116 ? -27.765 -3.134 20.857 1.00 71.25 116 GLU A C 1
ATOM 870 O O . GLU A 1 116 ? -28.345 -4.215 20.970 1.00 71.25 116 GLU A O 1
ATOM 875 N N . GLY A 1 117 ? -28.030 -2.288 19.856 1.00 78.75 117 GLY A N 1
ATOM 876 C CA . GLY A 1 117 ? -29.048 -2.536 18.827 1.00 78.75 117 GLY A CA 1
ATOM 877 C C . GLY A 1 117 ? -30.484 -2.117 19.181 1.00 78.75 117 GLY A C 1
ATOM 878 O O . GLY A 1 117 ? -31.392 -2.408 18.404 1.00 78.75 117 GLY A O 1
ATOM 879 N N . VAL A 1 118 ? -30.711 -1.429 20.307 1.00 83.62 118 VAL A N 1
ATOM 880 C CA . VAL A 1 118 ? -31.980 -0.748 20.616 1.00 83.62 118 VAL A CA 1
ATOM 881 C C . VAL A 1 118 ? -31.712 0.758 20.723 1.00 83.62 118 VAL A C 1
ATOM 883 O O . VAL A 1 118 ? -30.881 1.157 21.543 1.00 83.62 118 VAL A O 1
ATOM 886 N N . PRO A 1 119 ? -32.380 1.619 19.930 1.00 82.00 119 PRO A N 1
ATOM 887 C CA . PRO A 1 119 ? -32.173 3.058 20.034 1.00 82.00 119 PRO A CA 1
ATOM 888 C C . PRO A 1 119 ? -32.592 3.568 21.424 1.00 82.00 119 PRO A C 1
ATOM 890 O O . PRO A 1 119 ? -33.588 3.092 21.980 1.00 82.00 119 PRO A O 1
ATOM 893 N N . PRO A 1 120 ? -31.843 4.516 22.012 1.00 88.25 120 PRO A N 1
ATOM 894 C CA . PRO A 1 120 ? -32.128 5.014 23.351 1.00 88.25 120 PRO A CA 1
ATOM 895 C C . PRO A 1 120 ? -33.457 5.782 23.379 1.00 88.25 120 PRO A C 1
ATOM 897 O O . PRO A 1 120 ? -33.828 6.435 22.404 1.00 88.25 120 PRO A O 1
ATOM 900 N N . ASN A 1 121 ? -34.171 5.740 24.509 1.00 93.12 121 ASN A N 1
ATOM 901 C CA . ASN A 1 121 ? -35.399 6.519 24.678 1.00 93.12 121 ASN A CA 1
ATOM 902 C C . ASN A 1 121 ? -35.049 8.015 24.767 1.00 93.12 121 ASN A C 1
ATOM 904 O O . ASN A 1 121 ? -34.551 8.473 25.799 1.00 93.12 121 ASN A O 1
ATOM 908 N N . ILE A 1 122 ? -35.256 8.751 23.671 1.00 94.50 122 ILE A N 1
ATOM 909 C CA . ILE A 1 122 ? -34.929 10.177 23.567 1.00 94.50 122 ILE A CA 1
ATOM 910 C C . ILE A 1 122 ? -35.983 11.001 24.315 1.00 94.50 122 ILE A C 1
ATOM 912 O O . ILE A 1 122 ? -37.179 10.937 24.024 1.00 94.50 122 ILE A O 1
ATOM 916 N N . LEU A 1 123 ? -35.520 11.798 25.276 1.00 95.31 123 LEU A N 1
ATOM 917 C CA . LEU A 1 123 ? -36.351 12.646 26.124 1.00 95.31 123 LEU A CA 1
ATOM 918 C C . LEU A 1 123 ? -36.476 14.067 25.563 1.00 95.31 123 LEU A C 1
ATOM 920 O O . LEU A 1 123 ? -37.574 14.620 25.551 1.00 95.31 123 LEU A O 1
ATOM 924 N N . ALA A 1 124 ? -35.372 14.645 25.087 1.00 95.38 124 ALA A N 1
ATOM 925 C CA . ALA A 1 124 ? -35.340 15.964 24.456 1.00 95.38 124 ALA A CA 1
ATOM 926 C C . ALA A 1 124 ? -34.160 16.090 23.483 1.00 95.38 124 ALA A C 1
ATOM 928 O O . ALA A 1 124 ? -33.150 15.404 23.652 1.00 95.38 124 ALA A O 1
ATOM 929 N N . THR A 1 125 ? -34.277 16.973 22.490 1.00 94.62 125 THR A N 1
ATOM 930 C CA . THR A 1 125 ? -33.276 17.174 21.426 1.00 94.62 125 THR A CA 1
ATOM 931 C C . THR A 1 125 ? -32.976 18.657 21.201 1.00 94.62 125 THR A C 1
ATOM 933 O O . THR A 1 125 ? -33.844 19.508 21.385 1.00 94.62 125 THR A O 1
ATOM 936 N N . LEU A 1 126 ? -31.742 18.983 20.815 1.00 92.44 126 LEU A N 1
ATOM 937 C CA . LEU A 1 126 ? -31.295 20.341 20.490 1.00 92.44 126 LEU A CA 1
ATOM 938 C C . LEU A 1 126 ? -30.372 20.295 19.269 1.00 92.44 126 LEU A C 1
ATOM 940 O O . LEU A 1 126 ? -29.340 19.624 19.291 1.00 92.44 126 LEU A O 1
ATOM 944 N N . GLU A 1 127 ? -30.721 21.035 18.217 1.00 87.75 127 GLU A N 1
ATOM 945 C CA . GLU A 1 127 ? -29.873 21.187 17.032 1.00 87.75 127 GLU A CA 1
ATOM 946 C C . GLU A 1 127 ? -28.605 21.986 17.363 1.00 87.75 127 GLU A C 1
ATOM 948 O O . GLU A 1 127 ? -28.662 23.010 18.046 1.00 87.75 127 GLU A O 1
ATOM 953 N N . ALA A 1 128 ? -27.447 21.536 16.873 1.00 80.44 128 ALA A N 1
ATOM 954 C CA . ALA A 1 128 ? -26.166 22.132 17.227 1.00 80.44 128 ALA A CA 1
ATOM 955 C C . ALA A 1 128 ? -25.187 22.186 16.045 1.00 80.44 128 ALA A C 1
ATOM 957 O O . ALA A 1 128 ? -24.879 21.192 15.390 1.00 80.44 128 ALA A O 1
ATOM 958 N N . ASN A 1 129 ? -24.617 23.369 15.799 1.00 73.25 129 ASN A N 1
ATOM 959 C CA . ASN A 1 129 ? -23.559 23.527 14.805 1.00 73.25 129 ASN A CA 1
ATOM 960 C C . ASN A 1 129 ? -22.259 22.846 15.280 1.00 73.25 129 ASN A C 1
ATOM 962 O O . ASN A 1 129 ? -21.717 23.193 16.335 1.00 73.25 129 ASN A O 1
ATOM 966 N N . ARG A 1 130 ? -21.735 21.933 14.451 1.00 63.38 130 ARG A N 1
ATOM 967 C CA . ARG A 1 130 ? -20.545 21.101 14.707 1.00 63.38 130 ARG A CA 1
ATOM 968 C C . ARG A 1 130 ? -19.313 21.876 15.180 1.00 63.38 130 ARG A C 1
ATOM 970 O O . ARG A 1 130 ? -18.528 21.326 15.941 1.00 63.38 130 ARG A O 1
ATOM 977 N N . MET A 1 131 ? -19.129 23.128 14.748 1.00 55.91 131 MET A N 1
ATOM 978 C CA . MET A 1 131 ? -17.932 23.911 15.091 1.00 55.91 131 MET A CA 1
ATOM 979 C C . MET A 1 131 ? -18.023 24.696 16.410 1.00 55.91 131 MET A C 1
ATOM 981 O O . MET A 1 131 ? -17.012 25.253 16.821 1.00 55.91 131 MET A O 1
ATOM 985 N N . HIS A 1 132 ? -19.196 24.799 17.047 1.00 55.75 132 HIS A N 1
ATOM 986 C CA . HIS A 1 132 ? -19.398 25.723 18.181 1.00 55.75 132 HIS A CA 1
ATOM 987 C C . HIS A 1 132 ? -19.880 25.065 19.484 1.00 55.75 132 HIS A C 1
ATOM 989 O O . HIS A 1 132 ? -19.715 25.666 20.541 1.00 55.75 132 HIS A O 1
ATOM 995 N N . PHE A 1 133 ? -20.469 23.863 19.436 1.00 63.66 133 PHE A N 1
ATOM 996 C CA . PHE A 1 133 ? -21.194 23.284 20.584 1.00 63.66 133 PHE A CA 1
ATOM 997 C C . PHE A 1 133 ? -20.879 21.808 20.865 1.00 63.66 133 PHE A C 1
ATOM 999 O O . PHE A 1 133 ? -21.675 21.120 21.496 1.00 63.66 133 PHE A O 1
ATOM 1006 N N . SER A 1 134 ? -19.738 21.296 20.397 1.00 61.88 134 SER A N 1
ATOM 1007 C CA . SER A 1 134 ? -19.358 19.888 20.586 1.00 61.88 134 SER A CA 1
ATOM 1008 C C . SER A 1 134 ? -19.022 19.530 22.043 1.00 61.88 134 SER A C 1
ATOM 1010 O O . SER A 1 134 ? -19.243 18.397 22.455 1.00 61.88 134 SER A O 1
ATOM 1012 N N . PHE A 1 135 ? -18.499 20.473 22.835 1.00 71.50 135 PHE A N 1
ATOM 1013 C CA . PHE A 1 135 ? -18.036 20.208 24.208 1.00 71.50 135 PHE A CA 1
ATOM 1014 C C . PHE A 1 135 ? -19.075 20.520 25.293 1.00 71.50 135 PHE A C 1
ATOM 1016 O O . PHE A 1 135 ? -19.131 19.829 26.312 1.00 71.50 135 PHE A O 1
ATOM 1023 N N . MET A 1 136 ? -19.900 21.548 25.076 1.00 82.56 136 MET A N 1
ATOM 1024 C CA . MET A 1 136 ? -20.979 21.953 25.978 1.00 82.56 136 MET A CA 1
ATOM 1025 C C . MET A 1 136 ? -22.181 22.448 25.162 1.00 82.56 136 MET A C 1
ATOM 1027 O O . MET A 1 136 ? -21.982 23.144 24.158 1.00 82.56 136 MET A O 1
ATOM 1031 N N . PRO A 1 137 ? -23.416 22.133 25.580 1.00 82.88 137 PRO A N 1
ATOM 1032 C CA . PRO A 1 137 ? -24.607 22.721 24.986 1.00 82.88 137 PRO A CA 1
ATOM 1033 C C . PRO A 1 137 ? -24.710 24.218 25.340 1.00 82.88 137 PRO A C 1
ATOM 1035 O O . PRO A 1 137 ? -24.268 24.634 26.415 1.00 82.88 137 PRO A O 1
ATOM 1038 N N . PRO A 1 138 ? -25.296 25.050 24.461 1.00 82.31 138 PRO A N 1
ATOM 1039 C CA . PRO A 1 138 ? -25.592 26.444 24.777 1.00 82.31 138 PRO A CA 1
ATOM 1040 C C . PRO A 1 138 ? -26.579 26.556 25.948 1.00 82.31 138 PRO A C 1
ATOM 1042 O O . PRO A 1 138 ? -27.499 25.747 26.067 1.00 82.31 138 PRO A O 1
ATOM 1045 N N . ASN A 1 139 ? -26.413 27.590 26.780 1.00 83.94 139 ASN A N 1
ATOM 1046 C CA . ASN A 1 139 ? -27.319 27.883 27.889 1.00 83.94 139 ASN A CA 1
ATOM 1047 C C . ASN A 1 139 ? -27.681 29.382 27.961 1.00 83.94 139 ASN A C 1
ATOM 1049 O O . ASN A 1 139 ? -26.760 30.204 28.009 1.00 83.94 139 ASN A O 1
ATOM 1053 N N . PRO A 1 140 ? -28.974 29.759 28.036 1.00 86.62 140 PRO A N 1
ATOM 1054 C CA . PRO A 1 140 ? -30.156 28.917 27.805 1.00 86.62 140 PRO A CA 1
ATOM 1055 C C . PRO A 1 140 ? -30.290 28.509 26.328 1.00 86.62 140 PRO A C 1
ATOM 1057 O O . PRO A 1 140 ? -29.699 29.135 25.445 1.00 86.62 140 PRO A O 1
ATOM 1060 N N . ALA A 1 141 ? -31.078 27.467 26.053 1.00 89.81 141 ALA A N 1
ATOM 1061 C CA . ALA A 1 141 ? -31.356 27.014 24.689 1.00 89.81 141 ALA A CA 1
ATOM 1062 C C . ALA A 1 141 ? -32.784 26.475 24.516 1.00 89.81 141 ALA A C 1
ATOM 1064 O O . ALA A 1 141 ? -33.404 26.002 25.469 1.00 89.81 141 ALA A O 1
ATOM 1065 N N . SER A 1 142 ? -33.279 26.521 23.276 1.00 92.56 142 SER A N 1
ATOM 1066 C CA . SER A 1 142 ? -34.533 25.896 22.841 1.00 92.56 142 SER A CA 1
ATOM 1067 C C . SER A 1 142 ? -34.333 24.413 22.532 1.00 92.56 142 SER A C 1
ATOM 1069 O O . SER A 1 142 ? -33.665 24.071 21.559 1.00 92.56 142 SER A O 1
ATOM 1071 N N . TRP A 1 143 ? -34.958 23.533 23.306 1.00 94.25 143 TRP A N 1
ATOM 1072 C CA . TRP A 1 143 ? -34.971 22.088 23.081 1.00 94.25 143 TRP A CA 1
ATOM 1073 C C . TRP A 1 143 ? -36.344 21.636 22.582 1.00 94.25 143 TRP A C 1
ATOM 1075 O O . TRP A 1 143 ? -37.376 22.117 23.050 1.00 94.25 143 TRP A O 1
ATOM 1085 N N . PHE A 1 144 ? -36.374 20.660 21.680 1.00 94.19 144 PHE A N 1
ATOM 1086 C CA . PHE A 1 144 ? -37.593 19.942 21.328 1.00 94.19 144 PHE A CA 1
ATOM 1087 C C . PHE A 1 144 ? -37.876 18.855 22.363 1.00 94.19 144 PHE A C 1
ATOM 1089 O O . PHE A 1 144 ? -37.069 17.950 22.573 1.00 94.19 144 PHE A O 1
ATOM 1096 N N . ILE A 1 145 ? -39.046 18.927 23.000 1.00 94.62 145 ILE A N 1
ATOM 1097 C CA . ILE A 1 145 ? -39.511 17.958 23.994 1.00 94.62 145 ILE A CA 1
ATOM 1098 C C . ILE A 1 145 ? -41.001 17.670 23.782 1.00 94.62 145 ILE A C 1
ATOM 1100 O O . ILE A 1 145 ? -41.832 18.574 23.726 1.00 94.62 145 ILE A O 1
ATOM 1104 N N . CYS A 1 146 ? -41.349 16.393 23.594 1.00 93.19 146 CYS A N 1
ATOM 1105 C CA . CYS A 1 146 ? -42.706 15.955 23.221 1.00 93.19 146 CYS A CA 1
ATOM 1106 C C . CYS A 1 146 ? -43.311 16.664 21.987 1.00 93.19 146 CYS A C 1
ATOM 1108 O O . CYS A 1 146 ? -44.528 16.812 21.891 1.00 93.19 146 CYS A O 1
ATOM 1110 N N . GLY A 1 147 ? -42.474 17.094 21.036 1.00 91.62 147 GLY A N 1
ATOM 1111 C CA . GLY A 1 147 ? -42.909 17.808 19.828 1.00 91.62 147 GLY A CA 1
ATOM 1112 C C . GLY A 1 147 ? -43.195 19.303 20.024 1.00 91.62 147 GLY A C 1
ATOM 1113 O O . GLY A 1 147 ? -43.620 19.956 19.075 1.00 91.62 147 GLY A O 1
ATOM 1114 N N . GLU A 1 148 ? -42.944 19.857 21.213 1.00 94.25 148 GLU A N 1
ATOM 1115 C CA . GLU A 1 148 ? -42.973 21.298 21.468 1.00 94.25 148 GLU A CA 1
ATOM 1116 C C . GLU A 1 148 ? -41.552 21.829 21.706 1.00 94.25 148 GLU A C 1
ATOM 1118 O O . GLU A 1 148 ? -40.754 21.207 22.406 1.00 94.25 148 GLU A O 1
ATOM 1123 N N . GLU A 1 149 ? -41.246 23.003 21.155 1.00 94.12 149 GLU A N 1
ATOM 1124 C CA . GLU A 1 149 ? -40.019 23.740 21.465 1.00 94.12 149 GLU A CA 1
ATOM 1125 C C . GLU A 1 149 ? -40.155 24.401 22.850 1.00 94.12 149 GLU A C 1
ATOM 1127 O O . GLU A 1 149 ? -41.151 25.082 23.133 1.00 94.12 149 GLU A O 1
ATOM 1132 N N . LYS A 1 150 ? -39.176 24.176 23.731 1.00 94.94 150 LYS A N 1
ATOM 1133 C CA . LYS A 1 150 ? -39.137 24.678 25.109 1.00 94.94 150 LYS A CA 1
ATOM 1134 C C . LYS A 1 150 ? -37.743 25.156 25.488 1.00 94.94 150 LYS A C 1
ATOM 1136 O O . LYS A 1 150 ? -36.756 24.481 25.225 1.00 94.94 150 LYS A O 1
ATOM 1141 N N . GLU A 1 151 ? -37.669 26.276 26.194 1.00 95.19 151 GLU A N 1
ATOM 1142 C CA . GLU A 1 151 ? -36.416 26.753 26.779 1.00 95.19 151 GLU A CA 1
ATOM 1143 C C . GLU A 1 151 ? -36.025 25.881 27.986 1.00 95.19 151 GLU A C 1
ATOM 1145 O O . GLU A 1 151 ? -36.830 25.701 28.905 1.00 95.19 151 GLU A O 1
ATOM 1150 N N . ILE A 1 152 ? -34.808 25.330 27.986 1.00 94.38 152 ILE A N 1
ATOM 1151 C CA . ILE A 1 152 ? -34.242 24.565 29.108 1.00 94.38 152 ILE A CA 1
ATOM 1152 C C . ILE A 1 152 ? -32.946 25.246 29.561 1.00 94.38 152 ILE A C 1
ATOM 1154 O O . ILE A 1 152 ? -32.057 25.508 28.749 1.00 94.38 152 ILE A O 1
ATOM 1158 N N . ASP A 1 153 ? -32.846 25.505 30.867 1.00 93.38 153 ASP A N 1
ATOM 1159 C CA . ASP A 1 153 ? -31.639 25.999 31.537 1.00 93.38 153 ASP A CA 1
ATOM 1160 C C . ASP A 1 153 ? -30.794 24.795 31.988 1.00 93.38 153 ASP A C 1
ATOM 1162 O O . ASP A 1 153 ? -31.052 24.176 33.026 1.00 93.38 153 ASP A O 1
ATOM 1166 N N . PHE A 1 154 ? -29.824 24.428 31.150 1.00 94.62 154 PHE A N 1
ATOM 1167 C CA . PHE A 1 154 ? -28.847 23.372 31.398 1.00 94.62 154 PHE A CA 1
ATOM 1168 C C . PHE A 1 154 ? -27.452 24.000 31.490 1.00 94.62 154 PHE A C 1
ATOM 1170 O O . PHE A 1 154 ? -26.713 24.114 30.513 1.00 94.62 154 PHE A O 1
ATOM 1177 N N . HIS A 1 155 ? -27.122 24.482 32.686 1.00 93.19 155 HIS A N 1
ATOM 1178 C CA . HIS A 1 155 ? -25.937 25.291 32.933 1.00 93.19 155 HIS A CA 1
ATOM 1179 C C . HIS A 1 155 ? -24.724 24.425 33.271 1.00 93.19 155 HIS A C 1
ATOM 1181 O O . HIS A 1 155 ? -24.690 23.813 34.334 1.00 93.19 155 HIS A O 1
ATOM 1187 N N . CYS A 1 156 ? -23.718 24.397 32.398 1.00 92.31 156 CYS A N 1
ATOM 1188 C CA . CYS A 1 156 ? -22.432 23.763 32.681 1.00 92.31 156 CYS A CA 1
ATOM 1189 C C . CYS A 1 156 ? -21.444 24.768 33.286 1.00 92.31 156 CYS A C 1
ATOM 1191 O O . CYS A 1 156 ? -21.100 25.765 32.651 1.00 92.31 156 CYS A O 1
ATOM 1193 N N . GLU A 1 157 ? -20.994 24.490 34.510 1.00 88.31 157 GLU A N 1
ATOM 1194 C CA . GLU A 1 157 ? -19.942 25.225 35.215 1.00 88.31 157 GLU A CA 1
ATOM 1195 C C . GLU A 1 157 ? -18.657 24.375 35.192 1.00 88.31 157 GLU A C 1
ATOM 1197 O O . GLU A 1 157 ? -18.668 23.196 35.555 1.00 88.31 157 GLU A O 1
ATOM 1202 N N . VAL A 1 158 ? -17.530 24.963 34.781 1.00 81.88 158 VAL A N 1
ATOM 1203 C CA . VAL A 1 158 ? -16.203 24.410 35.097 1.00 81.88 158 VAL A CA 1
ATOM 1204 C C . VAL A 1 158 ? -15.824 24.979 36.457 1.00 81.88 158 VAL A C 1
ATOM 1206 O O . VAL A 1 158 ? -15.733 26.199 36.598 1.00 81.88 158 VAL A O 1
ATOM 1209 N N . HIS A 1 159 ? -15.635 24.123 37.463 1.00 73.88 159 HIS A N 1
ATOM 1210 C CA . HIS A 1 159 ? -15.235 24.567 38.801 1.00 73.88 159 HIS A CA 1
ATOM 1211 C C . HIS A 1 159 ? -13.804 25.111 38.752 1.00 73.88 159 HIS A C 1
ATOM 1213 O O . HIS A 1 159 ? -12.828 24.365 38.723 1.00 73.88 159 HIS A O 1
ATOM 1219 N N . GLN A 1 160 ? -13.701 26.438 38.686 1.00 48.72 160 GLN A N 1
ATOM 1220 C CA . GLN A 1 160 ? -12.468 27.150 38.349 1.00 48.72 160 GLN A CA 1
ATOM 1221 C C . GLN A 1 160 ? -11.374 27.016 39.423 1.00 48.72 160 GLN A C 1
ATOM 1223 O O . GLN A 1 160 ? -10.195 27.087 39.091 1.00 48.72 160 GLN A O 1
ATOM 1228 N N . GLU A 1 161 ? -11.751 26.724 40.675 1.00 50.94 161 GLU A N 1
ATOM 1229 C CA . GLU A 1 161 ? -10.831 26.555 41.816 1.00 50.94 161 GLU A CA 1
ATOM 1230 C C . GLU A 1 161 ? -9.808 25.408 41.637 1.00 50.94 161 GLU A C 1
ATOM 1232 O O . GLU A 1 161 ? -8.792 25.400 42.326 1.00 50.94 161 GLU A O 1
ATOM 1237 N N . GLU A 1 162 ? -10.026 24.479 40.694 1.00 43.34 162 GLU A N 1
ATOM 1238 C CA . GLU A 1 162 ? -9.035 23.459 40.295 1.00 43.34 162 GLU A CA 1
ATOM 1239 C C . GLU A 1 162 ? -8.539 23.596 38.840 1.00 43.34 162 GLU A C 1
ATOM 1241 O O . GLU A 1 162 ? -7.595 22.912 38.444 1.00 43.34 162 GLU A O 1
ATOM 1246 N N . ALA A 1 163 ? -9.096 24.513 38.039 1.00 43.75 163 ALA A N 1
ATOM 1247 C CA . ALA A 1 163 ? -8.510 24.861 36.739 1.00 43.75 163 ALA A CA 1
ATOM 1248 C C . ALA A 1 163 ? -7.174 25.606 36.932 1.00 43.75 163 ALA A C 1
ATOM 1250 O O . ALA A 1 163 ? -6.186 25.295 36.262 1.00 43.75 163 ALA A O 1
ATOM 1251 N N . ASP A 1 164 ? -7.114 26.479 37.944 1.00 41.97 164 ASP A N 1
ATOM 1252 C CA . ASP A 1 164 ? -5.887 27.156 38.382 1.00 41.97 164 ASP A CA 1
ATOM 1253 C C . ASP A 1 164 ? -4.799 26.165 38.865 1.00 41.97 164 ASP A C 1
ATOM 1255 O O . ASP A 1 164 ? -3.616 26.500 38.869 1.00 41.97 164 ASP A O 1
ATOM 1259 N N . LEU A 1 165 ? -5.169 24.924 39.218 1.00 41.38 165 LEU A N 1
ATOM 1260 C CA . LEU A 1 165 ? -4.254 23.840 39.612 1.00 41.38 165 LEU A CA 1
ATOM 1261 C C . LEU A 1 165 ? -3.637 23.075 38.427 1.00 41.38 165 LEU A C 1
ATOM 1263 O O . LEU A 1 165 ? -2.705 22.303 38.636 1.00 41.38 165 LEU A O 1
ATOM 1267 N N . HIS A 1 166 ? -4.088 23.307 37.189 1.00 41.44 166 HIS A N 1
ATOM 1268 C CA . HIS A 1 166 ? -3.357 22.883 35.983 1.00 41.44 166 HIS A CA 1
ATOM 1269 C C . HIS A 1 166 ? -2.547 24.007 35.335 1.00 41.44 166 HIS A C 1
ATOM 1271 O O . HIS A 1 166 ? -1.619 23.730 34.578 1.00 41.44 166 HIS A O 1
ATOM 1277 N N . THR A 1 167 ? -2.796 25.251 35.737 1.00 44.56 167 THR A N 1
ATOM 1278 C CA . THR A 1 167 ? -1.789 26.314 35.736 1.00 44.56 167 THR A CA 1
ATOM 1279 C C . THR A 1 167 ? -1.134 26.426 37.112 1.00 44.56 167 THR A C 1
ATOM 1281 O O . THR A 1 167 ? -1.065 27.525 37.670 1.00 44.56 167 THR A O 1
ATOM 1284 N N . THR A 1 168 ? -0.625 25.319 37.678 1.00 41.66 168 THR A N 1
ATOM 1285 C CA . THR A 1 168 ? 0.346 25.427 38.779 1.00 41.66 168 THR A CA 1
ATOM 1286 C C . THR A 1 168 ? 1.410 26.419 38.343 1.00 41.66 168 THR A C 1
ATOM 1288 O O . THR A 1 168 ? 2.102 26.188 37.352 1.00 41.66 168 THR A O 1
ATOM 1291 N N . HIS A 1 169 ? 1.501 27.541 39.059 1.00 48.97 169 HIS A N 1
ATOM 1292 C CA . HIS A 1 169 ? 2.482 28.597 38.828 1.00 48.97 169 HIS A CA 1
ATOM 1293 C C . HIS A 1 169 ? 3.874 28.130 39.292 1.00 48.97 169 HIS A C 1
ATOM 1295 O O . HIS A 1 169 ? 4.527 28.807 40.082 1.00 48.97 169 HIS A O 1
ATOM 1301 N N . GLU A 1 170 ? 4.314 26.959 38.829 1.00 52.75 170 GLU A N 1
ATOM 1302 C CA . GLU A 1 170 ? 5.727 26.612 38.798 1.00 52.75 170 GLU A CA 1
ATOM 1303 C C . GLU A 1 170 ? 6.351 27.537 37.751 1.00 52.75 170 GLU A C 1
ATOM 1305 O O . GLU A 1 170 ? 5.972 27.471 36.575 1.00 52.75 170 GLU A O 1
ATOM 1310 N N . PRO A 1 171 ? 7.214 28.483 38.155 1.00 71.50 171 PRO A N 1
ATOM 1311 C CA . PRO A 1 171 ? 7.823 29.385 37.198 1.00 71.50 171 PRO A CA 1
ATOM 1312 C C . PRO A 1 171 ? 8.752 28.561 36.295 1.00 71.50 171 PRO A C 1
ATOM 1314 O O . PRO A 1 171 ? 9.391 27.610 36.741 1.00 71.50 171 PRO A O 1
ATOM 1317 N N . GLY A 1 172 ? 8.827 28.886 35.007 1.00 78.94 172 GLY A N 1
ATOM 1318 C CA . GLY A 1 172 ? 9.690 28.132 34.101 1.00 78.94 172 GLY A CA 1
ATOM 1319 C C . GLY A 1 172 ? 11.174 28.293 34.459 1.00 78.94 172 GLY A C 1
ATOM 1320 O O . GLY A 1 172 ? 11.675 29.408 34.623 1.00 78.94 172 GLY A O 1
ATOM 1321 N N . ILE A 1 173 ? 11.906 27.182 34.533 1.00 89.19 173 ILE A N 1
ATOM 1322 C CA . ILE A 1 173 ? 13.374 27.186 34.618 1.00 89.19 173 ILE A CA 1
ATOM 1323 C C . ILE A 1 173 ? 14.002 27.476 33.244 1.00 89.19 173 ILE A C 1
ATOM 1325 O O . ILE A 1 173 ? 13.343 27.363 32.203 1.00 89.19 173 ILE A O 1
ATOM 1329 N N . LEU A 1 174 ? 15.293 27.819 33.216 1.00 92.56 174 LEU A N 1
ATOM 1330 C CA . LEU A 1 174 ? 16.018 28.221 32.003 1.00 92.56 174 LEU A CA 1
ATOM 1331 C C . LEU A 1 174 ? 15.781 27.265 30.813 1.00 92.56 174 LEU A C 1
ATOM 1333 O O . LEU A 1 174 ? 16.049 26.066 30.876 1.00 92.56 174 LEU A O 1
ATOM 1337 N N . GLY A 1 175 ? 15.291 27.815 29.701 1.00 86.69 175 GLY A N 1
ATOM 1338 C CA . GLY A 1 175 ? 15.023 27.103 28.449 1.00 86.69 175 GLY A CA 1
ATOM 1339 C C . GLY A 1 175 ? 13.679 26.363 28.368 1.00 86.69 175 GLY A C 1
ATOM 1340 O O . GLY A 1 175 ? 13.326 25.900 27.274 1.00 86.69 175 GLY A O 1
ATOM 1341 N N . THR A 1 176 ? 12.922 26.266 29.467 1.00 89.88 176 THR A N 1
ATOM 1342 C CA . THR A 1 176 ? 11.559 25.700 29.474 1.00 89.88 176 THR A CA 1
ATOM 1343 C C . THR A 1 176 ? 10.511 26.729 29.035 1.00 89.88 176 THR A C 1
ATOM 1345 O O . THR A 1 176 ? 10.802 27.931 29.038 1.00 89.88 176 THR A O 1
ATOM 1348 N N . PRO A 1 177 ? 9.310 26.292 28.603 1.00 88.00 177 PRO A N 1
ATOM 1349 C CA . PRO A 1 177 ? 8.237 27.213 28.268 1.00 88.00 177 PRO A CA 1
ATOM 1350 C C . PRO A 1 177 ? 7.758 27.976 29.503 1.00 88.00 177 PRO A C 1
ATOM 1352 O O . PRO A 1 177 ? 7.360 27.363 30.491 1.00 88.00 177 PRO A O 1
ATOM 1355 N N . CYS A 1 178 ? 7.746 29.305 29.432 1.00 82.88 178 CYS A N 1
ATOM 1356 C CA . CYS A 1 178 ? 6.961 30.098 30.371 1.00 82.88 178 CYS A CA 1
ATOM 1357 C C . CYS A 1 178 ? 5.493 29.997 29.954 1.00 82.88 178 CYS A C 1
ATOM 1359 O O . CYS A 1 178 ? 5.135 30.398 28.846 1.00 82.88 178 CYS A O 1
ATOM 1361 N N . GLY A 1 179 ? 4.655 29.441 30.831 1.00 76.56 179 GLY A N 1
ATOM 1362 C CA . GLY A 1 179 ? 3.223 29.287 30.580 1.00 76.56 179 GLY A CA 1
ATOM 1363 C C . GLY A 1 179 ? 2.470 30.621 30.486 1.00 76.56 179 GLY A C 1
ATOM 1364 O O . GLY A 1 179 ? 3.056 31.705 30.442 1.00 76.56 179 GLY A O 1
ATOM 1365 N N . GLU A 1 180 ? 1.139 30.550 30.504 1.00 72.38 180 GLU A N 1
ATOM 1366 C CA . GLU A 1 180 ? 0.256 31.722 30.359 1.00 72.38 180 GLU A CA 1
ATOM 1367 C C . GLU A 1 180 ? 0.442 32.795 31.452 1.00 72.38 180 GLU A C 1
ATOM 1369 O O . GLU A 1 180 ? 0.090 33.949 31.235 1.00 72.38 180 GLU A O 1
ATOM 1374 N N . SER A 1 181 ? 1.043 32.449 32.597 1.00 75.19 181 SER A N 1
ATOM 1375 C CA . SER A 1 181 ? 1.409 33.393 33.666 1.00 75.19 181 SER A CA 1
ATOM 1376 C C . SER A 1 181 ? 2.681 34.209 33.383 1.00 75.19 181 SER A C 1
ATOM 1378 O O . SER A 1 181 ? 2.970 35.157 34.110 1.00 75.19 181 SER A O 1
ATOM 1380 N N . HIS A 1 182 ? 3.464 33.827 32.367 1.00 86.62 182 HIS A N 1
ATOM 1381 C CA . HIS A 1 182 ? 4.758 34.420 31.995 1.00 86.62 182 HIS A CA 1
ATOM 1382 C C . HIS A 1 182 ? 5.817 34.431 33.121 1.00 86.62 182 HIS A C 1
ATOM 1384 O O . HIS A 1 182 ? 6.809 35.156 33.042 1.00 86.62 182 HIS A O 1
ATOM 1390 N N . LEU A 1 183 ? 5.634 33.605 34.156 1.00 87.50 183 LEU A N 1
ATOM 1391 C CA . LEU A 1 183 ? 6.555 33.482 35.287 1.00 87.50 183 LEU A CA 1
ATOM 1392 C C . LEU A 1 183 ? 7.732 32.549 34.961 1.00 87.50 183 LEU A C 1
ATOM 1394 O O . LEU A 1 183 ? 7.546 31.463 34.408 1.00 87.50 183 LEU A O 1
ATOM 1398 N N . CYS A 1 184 ? 8.931 32.960 35.375 1.00 91.25 184 CYS A N 1
ATOM 1399 C CA . CYS A 1 184 ? 10.173 32.191 35.311 1.00 91.25 184 CYS A CA 1
ATOM 1400 C C . CYS A 1 184 ? 10.898 32.227 36.669 1.00 91.25 184 CYS A C 1
ATOM 1402 O O . CYS A 1 184 ? 10.679 33.154 37.451 1.00 91.25 184 CYS A O 1
ATOM 1404 N N . GLU A 1 185 ? 11.715 31.214 36.980 1.00 91.94 185 GLU A N 1
ATOM 1405 C CA . GLU A 1 185 ? 12.487 31.169 38.237 1.00 91.94 185 GLU A CA 1
ATOM 1406 C C . GLU A 1 185 ? 13.751 32.046 38.159 1.00 91.94 185 GLU A C 1
ATOM 1408 O O . GLU A 1 185 ? 14.145 32.474 37.081 1.00 91.94 185 GLU A O 1
ATOM 1413 N N . GLU A 1 186 ? 14.392 32.313 39.303 1.00 80.56 186 GLU A N 1
ATOM 1414 C CA . GLU A 1 186 ? 15.791 32.787 39.398 1.00 80.56 186 GLU A CA 1
ATOM 1415 C C . GLU A 1 186 ? 16.202 33.922 38.424 1.00 80.56 186 GLU A C 1
ATOM 1417 O O . GLU A 1 186 ? 17.109 33.766 37.610 1.00 80.56 186 GLU A O 1
ATOM 1422 N N . ASP A 1 187 ? 15.543 35.085 38.521 1.00 90.88 187 ASP A N 1
ATOM 1423 C CA . ASP A 1 187 ? 15.815 36.305 37.727 1.00 90.88 187 ASP A CA 1
ATOM 1424 C C . ASP A 1 187 ? 15.686 36.150 36.187 1.00 90.88 187 ASP A C 1
ATOM 1426 O O . ASP A 1 187 ? 16.043 37.055 35.424 1.00 90.88 187 ASP A O 1
ATOM 1430 N N . LEU A 1 188 ? 15.127 35.032 35.712 1.00 94.44 188 LEU A N 1
ATOM 1431 C CA . LEU A 1 188 ? 14.846 34.781 34.298 1.00 94.44 188 LEU A CA 1
ATOM 1432 C C . LEU A 1 188 ? 13.644 35.596 33.794 1.00 94.44 188 LEU A C 1
ATOM 1434 O O . LEU A 1 188 ? 12.705 35.909 34.527 1.00 94.44 188 LEU A O 1
ATOM 1438 N N . VAL A 1 189 ? 13.631 35.864 32.489 1.00 94.56 189 VAL A N 1
ATOM 1439 C CA . VAL A 1 189 ? 12.535 36.537 31.781 1.00 94.56 189 VAL A CA 1
ATOM 1440 C C . VAL A 1 189 ? 11.901 35.631 30.730 1.00 94.56 189 VAL A C 1
ATOM 1442 O O . VAL A 1 189 ? 12.579 34.847 30.063 1.00 94.56 189 VAL A O 1
ATOM 1445 N N . CYS A 1 190 ? 10.587 35.757 30.556 1.00 94.69 190 CYS A N 1
ATOM 1446 C CA . CYS A 1 190 ? 9.835 35.030 29.543 1.00 94.69 190 CYS A CA 1
ATOM 1447 C C . CYS A 1 190 ? 10.012 35.697 28.168 1.00 94.69 190 CYS A C 1
ATOM 1449 O O . CYS A 1 190 ? 9.510 36.794 27.940 1.00 94.69 190 CYS A O 1
ATOM 1451 N N . ALA A 1 191 ? 10.733 35.058 27.245 1.00 94.06 191 ALA A N 1
ATOM 1452 C CA . ALA A 1 191 ? 11.038 35.600 25.921 1.00 94.06 191 ALA A CA 1
ATOM 1453 C C . ALA A 1 191 ? 10.240 34.891 24.812 1.00 94.06 191 ALA A C 1
ATOM 1455 O O . ALA A 1 191 ? 10.366 33.678 24.630 1.00 94.06 191 ALA A O 1
ATOM 1456 N N . LEU A 1 192 ? 9.459 35.647 24.034 1.00 91.75 192 LEU A N 1
ATOM 1457 C CA . LEU A 1 192 ? 8.636 35.161 22.917 1.00 91.75 192 LEU A CA 1
ATOM 1458 C C . LEU A 1 192 ? 9.102 35.758 21.585 1.00 91.75 192 LEU A C 1
ATOM 1460 O O . LEU A 1 192 ? 9.156 36.975 21.435 1.00 91.75 192 LEU A O 1
ATOM 1464 N N . LYS A 1 193 ? 9.324 34.940 20.552 1.00 89.88 193 LYS A N 1
ATOM 1465 C CA . LYS A 1 193 ? 9.663 35.448 19.208 1.00 89.88 193 LYS A CA 1
ATOM 1466 C C . LYS A 1 193 ? 8.541 36.295 18.605 1.00 89.88 193 LYS A C 1
ATOM 1468 O O . LYS A 1 193 ? 7.400 35.852 18.516 1.00 89.88 193 LYS A O 1
ATOM 1473 N N . LYS A 1 194 ? 8.874 37.480 18.078 1.00 83.75 194 LYS A N 1
ATOM 1474 C CA . LYS A 1 194 ? 7.904 38.441 17.507 1.00 83.75 194 LYS A CA 1
ATOM 1475 C C . LYS A 1 194 ? 7.109 37.900 16.316 1.00 83.75 194 LYS A C 1
ATOM 1477 O O . LYS A 1 194 ? 6.026 38.399 16.038 1.00 83.75 194 LYS A O 1
ATOM 1482 N N . ASN A 1 195 ? 7.645 36.888 15.632 1.00 79.06 195 ASN A N 1
ATOM 1483 C CA . ASN A 1 195 ? 7.018 36.206 14.495 1.00 79.06 195 ASN A CA 1
ATOM 1484 C C . ASN A 1 195 ? 6.459 34.814 14.861 1.00 79.06 195 ASN A C 1
ATOM 1486 O O . ASN A 1 195 ? 6.219 34.006 13.964 1.00 79.06 195 ASN A O 1
ATOM 1490 N N . SER A 1 196 ? 6.314 34.505 16.155 1.00 77.06 196 SER A N 1
ATOM 1491 C CA . SER A 1 196 ? 5.775 33.225 16.621 1.00 77.06 196 SER A CA 1
ATOM 1492 C C . SER A 1 196 ? 4.325 33.019 16.177 1.00 77.06 196 SER A C 1
ATOM 1494 O O . SER A 1 196 ? 3.528 33.957 16.158 1.00 77.06 196 SER A O 1
ATOM 1496 N N . LEU A 1 197 ? 3.975 31.774 15.855 1.00 71.00 197 LEU A N 1
ATOM 1497 C CA . LEU A 1 197 ? 2.599 31.355 15.569 1.00 71.00 197 LEU A CA 1
ATOM 1498 C C . LEU A 1 197 ? 1.861 30.831 16.812 1.00 71.00 197 LEU A C 1
ATOM 1500 O O . LEU A 1 197 ? 0.635 30.808 16.797 1.00 71.00 197 LEU A O 1
ATOM 1504 N N . PHE A 1 198 ? 2.583 30.427 17.863 1.00 72.88 198 PHE A N 1
ATOM 1505 C CA . PHE A 1 198 ? 2.044 29.686 19.008 1.00 72.88 198 PHE A CA 1
ATOM 1506 C C . PHE A 1 198 ? 2.690 30.169 20.310 1.00 72.88 198 PHE A C 1
ATOM 1508 O O . PHE A 1 198 ? 3.769 29.713 20.695 1.00 72.88 198 PHE A O 1
ATOM 1515 N N . VAL A 1 199 ? 2.026 31.110 20.984 1.00 68.19 199 VAL A N 1
ATOM 1516 C CA . VAL A 1 199 ? 2.601 31.855 22.116 1.00 68.19 199 VAL A CA 1
ATOM 1517 C C . VAL A 1 199 ? 2.966 30.930 23.275 1.00 68.19 199 VAL A C 1
ATOM 1519 O O . VAL A 1 199 ? 4.093 30.966 23.763 1.00 68.19 199 VAL A O 1
ATOM 1522 N N . THR A 1 200 ? 2.046 30.040 23.641 1.00 66.88 200 THR A N 1
ATOM 1523 C CA . THR A 1 200 ? 2.162 29.087 24.757 1.00 66.88 200 THR A CA 1
ATOM 1524 C C . THR A 1 20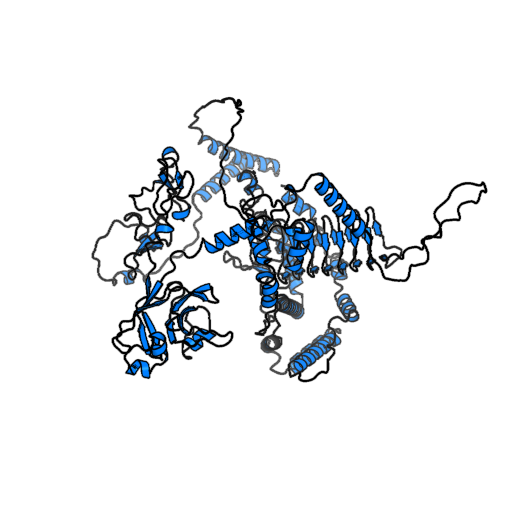0 ? 3.245 28.017 24.589 1.00 66.88 200 THR A C 1
ATOM 1526 O O . THR A 1 200 ? 3.643 27.404 25.576 1.00 66.88 200 THR A O 1
ATOM 1529 N N . TYR A 1 201 ? 3.748 27.788 23.370 1.00 73.06 201 TYR A N 1
ATOM 1530 C CA . TYR A 1 201 ? 4.745 26.743 23.085 1.00 73.06 201 TYR A CA 1
ATOM 1531 C C . TYR A 1 201 ? 6.131 27.291 22.712 1.00 73.06 201 TYR A C 1
ATOM 1533 O O . TYR A 1 201 ? 7.126 26.571 22.827 1.00 73.06 201 TYR A O 1
ATOM 1541 N N . GLU A 1 202 ? 6.214 28.541 22.245 1.00 82.88 202 GLU A N 1
ATOM 1542 C CA . GLU A 1 202 ? 7.470 29.158 21.800 1.00 82.88 202 GLU A CA 1
ATOM 1543 C C . GLU A 1 202 ? 8.023 30.228 22.751 1.00 82.88 202 GLU A C 1
ATOM 1545 O O . GLU A 1 202 ? 9.210 30.547 22.642 1.00 82.88 202 GLU A O 1
ATOM 1550 N N . ALA A 1 203 ? 7.221 30.755 23.684 1.00 88.81 203 ALA A N 1
ATOM 1551 C CA . ALA A 1 203 ? 7.728 31.585 24.774 1.00 88.81 203 ALA A CA 1
ATOM 1552 C C . ALA A 1 203 ? 8.607 30.739 25.710 1.00 88.81 203 ALA A C 1
ATOM 1554 O O . ALA A 1 203 ? 8.201 29.653 26.118 1.00 88.81 203 ALA A O 1
ATOM 1555 N N . LYS A 1 204 ? 9.818 31.202 26.042 1.00 93.75 204 LYS A N 1
ATOM 1556 C CA . LYS A 1 204 ? 10.768 30.462 26.890 1.00 93.75 204 LYS A CA 1
ATOM 1557 C C . LYS A 1 204 ? 11.434 31.340 27.931 1.00 93.75 204 LYS A C 1
ATOM 1559 O O . LYS A 1 204 ? 11.808 32.470 27.632 1.00 93.75 204 LYS A O 1
ATOM 1564 N N . CYS A 1 205 ? 11.681 30.776 29.106 1.00 96.19 205 CYS A N 1
ATOM 1565 C CA . CYS A 1 205 ? 12.482 31.423 30.135 1.00 96.19 205 CYS A CA 1
ATOM 1566 C C . CYS A 1 205 ? 13.952 31.517 29.705 1.00 96.19 205 CYS A C 1
ATOM 1568 O O . CYS A 1 205 ? 14.564 30.513 29.330 1.00 96.19 205 CYS A O 1
ATOM 1570 N N . LYS A 1 206 ? 14.514 32.725 29.748 1.00 96.56 206 LYS A N 1
ATOM 1571 C CA . LYS A 1 206 ? 15.898 33.048 29.376 1.00 96.56 206 LYS A CA 1
ATOM 1572 C C . LYS A 1 206 ? 16.534 33.979 30.400 1.00 96.56 206 LYS A C 1
ATOM 1574 O O . LYS A 1 206 ? 15.822 34.712 31.081 1.00 96.56 206 LYS A O 1
ATOM 1579 N N . MET A 1 207 ? 17.866 34.018 30.447 1.00 95.69 207 MET A N 1
ATOM 1580 C CA . MET A 1 207 ? 18.550 35.145 31.081 1.00 95.69 207 MET A CA 1
ATOM 1581 C C . MET A 1 207 ? 18.193 36.439 30.332 1.00 95.69 207 MET A C 1
ATOM 1583 O O . MET A 1 207 ? 18.102 36.400 29.101 1.00 95.69 207 MET A O 1
ATOM 1587 N N . PRO A 1 208 ? 18.050 37.592 31.013 1.00 96.12 208 PRO A N 1
ATOM 1588 C CA . PRO A 1 208 ? 17.834 38.881 30.349 1.00 96.12 208 PRO A CA 1
ATOM 1589 C C . PRO A 1 208 ? 18.892 39.203 29.280 1.00 96.12 208 PRO A C 1
ATOM 1591 O O . PRO A 1 208 ? 18.582 39.817 28.265 1.00 96.12 208 PRO A O 1
ATOM 1594 N N . GLU A 1 209 ? 20.127 38.735 29.485 1.00 95.25 209 GLU A N 1
ATOM 1595 C CA . GLU A 1 209 ? 21.266 38.884 28.568 1.00 95.25 209 GLU A CA 1
ATOM 1596 C C . GLU A 1 209 ? 21.121 38.080 27.257 1.00 95.25 209 GLU A C 1
ATOM 1598 O O . GLU A 1 209 ? 21.704 38.454 26.241 1.00 95.25 209 GLU A O 1
ATOM 1603 N N . ASP A 1 210 ? 20.331 36.997 27.265 1.00 95.88 210 ASP A N 1
ATOM 1604 C CA . ASP A 1 210 ? 20.130 36.073 26.134 1.00 95.88 210 ASP A CA 1
ATOM 1605 C C . ASP A 1 210 ? 18.899 36.423 25.268 1.00 95.88 210 ASP A C 1
ATOM 1607 O O . ASP A 1 210 ? 18.563 35.700 24.315 1.00 95.88 210 ASP A O 1
ATOM 1611 N N . VAL A 1 211 ? 18.174 37.495 25.607 1.00 95.69 211 VAL A N 1
ATOM 1612 C CA . VAL A 1 211 ? 16.996 37.939 24.852 1.00 95.69 211 VAL A CA 1
ATOM 1613 C C . VAL A 1 211 ? 17.422 38.839 23.699 1.00 95.69 211 VAL A C 1
ATOM 1615 O O . VAL A 1 211 ? 18.013 39.898 23.895 1.00 95.69 211 VAL A O 1
ATOM 1618 N N . ASN A 1 212 ? 17.066 38.451 22.475 1.00 96.00 212 ASN A N 1
ATOM 1619 C CA . ASN A 1 212 ? 17.291 39.305 21.315 1.00 96.00 212 ASN A CA 1
ATOM 1620 C C . ASN A 1 212 ? 16.138 40.311 21.188 1.00 96.00 212 ASN A C 1
ATOM 1622 O O . ASN A 1 212 ? 15.133 40.007 20.547 1.00 96.00 212 ASN A O 1
ATOM 1626 N N . GLU A 1 213 ? 16.282 41.512 21.760 1.00 93.62 213 GLU A N 1
ATOM 1627 C CA . GLU A 1 213 ? 15.255 42.570 21.720 1.00 93.62 213 GLU A CA 1
ATOM 1628 C C . GLU A 1 213 ? 14.776 42.941 20.304 1.00 93.62 213 GLU A C 1
ATOM 1630 O O . GLU A 1 213 ? 13.686 43.496 20.160 1.00 93.62 213 GLU A O 1
ATOM 1635 N N . GLU A 1 214 ? 15.528 42.647 19.235 1.00 90.69 214 GLU A N 1
ATOM 1636 C CA . GLU A 1 214 ? 15.055 42.859 17.861 1.00 90.69 214 GLU A CA 1
ATOM 1637 C C . GLU A 1 214 ? 14.049 41.778 17.427 1.00 90.69 214 GLU A C 1
ATOM 1639 O O . GLU A 1 214 ? 13.018 42.107 16.831 1.00 90.69 214 GLU A O 1
ATOM 1644 N N . GLU A 1 215 ? 14.293 40.514 17.786 1.00 90.62 215 GLU A N 1
ATOM 1645 C CA . GLU A 1 215 ? 13.545 39.328 17.337 1.00 90.62 215 GLU A CA 1
ATOM 1646 C C . GLU A 1 215 ? 12.531 38.781 18.354 1.00 90.62 215 GLU A C 1
ATOM 1648 O O . GLU A 1 215 ? 11.658 37.992 17.978 1.00 90.62 215 GLU A O 1
ATOM 1653 N N . GLU A 1 216 ? 12.612 39.191 19.620 1.00 91.44 216 GLU A N 1
ATOM 1654 C CA . GLU A 1 216 ? 11.833 38.659 20.744 1.00 91.44 216 GLU A CA 1
ATOM 1655 C C . GLU A 1 216 ? 11.176 39.782 21.573 1.00 91.44 216 GLU A C 1
ATOM 1657 O O . GLU A 1 216 ? 11.671 40.905 21.648 1.00 91.44 216 GLU A O 1
ATOM 1662 N N . TRP A 1 217 ? 10.015 39.486 22.156 1.00 88.50 217 TRP A N 1
ATOM 1663 C CA . TRP A 1 217 ? 9.352 40.268 23.197 1.00 88.50 217 TRP A CA 1
ATOM 1664 C C . TRP A 1 217 ? 9.733 39.684 24.558 1.00 88.50 217 TRP A C 1
ATOM 1666 O O . TRP A 1 217 ? 9.649 38.467 24.735 1.00 88.50 217 TRP A O 1
ATOM 1676 N N . ILE A 1 218 ? 10.076 40.539 25.520 1.00 92.25 218 ILE A N 1
ATOM 1677 C CA . ILE A 1 218 ? 10.058 40.173 26.938 1.00 92.25 218 ILE A CA 1
ATOM 1678 C C . ILE A 1 218 ? 8.606 40.278 27.402 1.00 92.25 218 ILE A C 1
ATOM 1680 O O . ILE A 1 218 ? 7.996 41.336 27.273 1.00 92.25 218 ILE A O 1
ATOM 1684 N N . LEU A 1 219 ? 8.049 39.180 27.902 1.00 88.62 219 LEU A N 1
ATOM 1685 C CA . LEU A 1 219 ? 6.726 39.136 28.508 1.00 88.62 219 LEU A CA 1
ATOM 1686 C C . LEU A 1 219 ? 6.897 39.300 30.018 1.00 88.62 219 LEU A C 1
ATOM 1688 O O . LEU A 1 219 ? 7.519 38.460 30.670 1.00 88.62 219 LEU A O 1
ATOM 1692 N N . THR A 1 220 ? 6.371 40.391 30.569 1.00 85.12 220 THR A N 1
ATOM 1693 C CA . THR A 1 220 ? 6.319 40.603 32.019 1.00 85.12 220 THR A CA 1
ATOM 1694 C C . THR A 1 220 ? 4.947 40.171 32.554 1.00 85.12 220 THR A C 1
ATOM 1696 O O . THR A 1 220 ? 3.956 40.311 31.838 1.00 85.12 220 THR A O 1
ATOM 1699 N N . PRO A 1 221 ? 4.822 39.686 33.806 1.00 79.94 221 PRO A N 1
ATOM 1700 C CA . PRO A 1 221 ? 3.520 39.295 34.370 1.00 79.94 221 PRO A CA 1
ATOM 1701 C C . PRO A 1 221 ? 2.488 40.436 34.453 1.00 79.94 221 PRO A C 1
ATOM 1703 O O . PRO A 1 221 ? 1.295 40.190 34.621 1.00 79.94 221 PRO A O 1
ATOM 1706 N N . GLU A 1 222 ? 2.940 41.691 34.359 1.00 77.69 222 GLU A N 1
ATOM 1707 C CA . GLU A 1 222 ? 2.093 42.890 34.367 1.00 77.69 222 GLU A CA 1
ATOM 1708 C C . GLU A 1 222 ? 1.641 43.301 32.949 1.00 77.69 222 GLU A C 1
ATOM 1710 O O . GLU A 1 222 ? 0.600 43.949 32.792 1.00 77.69 222 GLU A O 1
ATOM 1715 N N . GLU A 1 223 ? 2.379 42.903 31.906 1.00 74.19 223 GLU A N 1
ATOM 1716 C CA . GLU A 1 223 ? 2.099 43.237 30.510 1.00 74.19 223 GLU A CA 1
ATOM 1717 C C . GLU A 1 223 ? 1.448 42.066 29.775 1.00 74.19 223 GLU A C 1
ATOM 1719 O O . GLU A 1 223 ? 2.052 41.042 29.462 1.00 74.19 223 GLU A O 1
ATOM 1724 N N . LYS A 1 224 ? 0.177 42.257 29.430 1.00 77.00 224 LYS A N 1
ATOM 1725 C CA . LYS A 1 224 ? -0.604 41.308 28.638 1.00 77.00 224 LYS A CA 1
ATOM 1726 C C . LYS A 1 224 ? 0.055 41.072 27.280 1.00 77.00 224 LYS A C 1
ATOM 1728 O O . LYS A 1 224 ? 0.167 42.013 26.499 1.00 77.00 224 LYS A O 1
ATOM 1733 N N . ALA A 1 225 ? 0.416 39.831 26.967 1.00 75.56 225 ALA A N 1
ATOM 1734 C CA . ALA A 1 225 ? 0.999 39.470 25.678 1.00 75.56 225 ALA A CA 1
ATOM 1735 C C . ALA A 1 225 ? 0.007 39.627 24.496 1.00 75.56 225 ALA A C 1
ATOM 1737 O O . ALA A 1 225 ? -1.215 39.590 24.688 1.00 75.56 225 ALA A O 1
ATOM 1738 N N . PRO A 1 226 ? 0.498 39.778 23.250 1.00 82.75 226 PRO A N 1
ATOM 1739 C CA . PRO A 1 226 ? -0.288 39.486 22.050 1.00 82.75 226 PRO A CA 1
ATOM 1740 C C . PRO A 1 226 ? -0.528 37.969 21.940 1.00 82.75 226 PRO A C 1
ATOM 1742 O O . PRO A 1 226 ? 0.414 37.205 22.131 1.00 82.75 226 PRO A O 1
ATOM 1745 N N . VAL A 1 227 ? -1.734 37.519 21.572 1.00 84.44 227 VAL A N 1
ATOM 1746 C CA . VAL A 1 227 ? -2.019 36.074 21.397 1.00 84.44 227 VAL A CA 1
ATOM 1747 C C . VAL A 1 227 ? -1.932 35.623 19.933 1.00 84.44 227 VAL A C 1
ATOM 1749 O O . VAL A 1 227 ? -1.925 36.445 19.009 1.00 84.44 227 VAL A O 1
ATOM 1752 N N . GLY A 1 228 ? -1.835 34.312 19.722 1.00 82.81 228 GLY A N 1
ATOM 1753 C CA . GLY A 1 228 ? -1.747 33.661 18.418 1.00 82.81 228 GLY A CA 1
ATOM 1754 C C . GLY A 1 228 ? -3.052 33.660 17.606 1.00 82.81 228 GLY A C 1
ATOM 1755 O O . GLY A 1 228 ? -4.117 34.066 18.084 1.00 82.81 228 GLY A O 1
ATOM 1756 N N . PRO A 1 229 ? -3.003 33.191 16.345 1.00 83.25 229 PRO A N 1
ATOM 1757 C CA . PRO A 1 229 ? -4.188 32.935 15.530 1.00 83.25 229 PRO A CA 1
ATOM 1758 C C . PRO A 1 229 ? -5.215 32.065 16.252 1.00 83.25 229 PRO A C 1
ATOM 1760 O O . PRO A 1 229 ? -4.881 30.994 16.747 1.00 83.25 229 PRO A O 1
ATOM 1763 N N . TYR A 1 230 ? -6.477 32.496 16.251 1.00 82.00 230 TYR A N 1
ATOM 1764 C CA . TYR A 1 230 ? -7.603 31.790 16.876 1.00 82.00 230 TYR A CA 1
ATOM 1765 C C . TYR A 1 230 ? -7.538 31.619 18.412 1.00 82.00 230 TYR A C 1
ATOM 1767 O O . TYR A 1 230 ? -8.451 31.033 18.989 1.00 82.00 230 TYR A O 1
ATOM 1775 N N . GLU A 1 231 ? -6.531 32.174 19.094 1.00 83.06 231 GLU A N 1
ATOM 1776 C CA . GLU A 1 231 ? -6.460 32.202 20.562 1.00 83.06 231 GLU A CA 1
ATOM 1777 C C . GLU A 1 231 ? -7.376 33.297 21.161 1.00 83.06 231 GLU A C 1
ATOM 1779 O O . GLU A 1 231 ? -7.819 34.221 20.461 1.00 83.06 231 GLU A O 1
ATOM 1784 N N . ASN A 1 232 ? -7.683 33.192 22.467 1.00 85.75 232 ASN A N 1
ATOM 1785 C CA . ASN A 1 232 ? -8.566 34.136 23.163 1.00 85.75 232 ASN A CA 1
ATOM 1786 C C . ASN A 1 232 ? -7.856 35.471 23.441 1.00 85.75 232 ASN A C 1
ATOM 1788 O O . ASN A 1 232 ? -7.168 35.648 24.444 1.00 85.75 232 ASN A O 1
ATOM 1792 N N . CYS A 1 233 ? -8.081 36.447 22.573 1.00 90.81 233 CYS A N 1
ATOM 1793 C CA . CYS A 1 233 ? -7.477 37.770 22.638 1.00 90.81 233 CYS A CA 1
ATOM 1794 C C . CYS A 1 233 ? -8.194 38.751 23.577 1.00 90.81 233 CYS A C 1
ATOM 1796 O O . CYS A 1 233 ? -7.802 39.914 23.651 1.00 90.81 233 CYS A O 1
ATOM 1798 N N . TYR A 1 234 ? -9.230 38.323 24.311 1.00 87.62 234 TYR A N 1
ATOM 1799 C CA . TYR A 1 234 ? -9.959 39.208 25.229 1.00 87.62 234 TYR A CA 1
ATOM 1800 C C . TYR A 1 234 ? -9.071 39.774 26.345 1.00 87.62 234 TYR A C 1
ATOM 1802 O O . TYR A 1 234 ? -9.218 40.928 26.751 1.00 87.62 234 TYR A O 1
ATOM 1810 N N . TYR A 1 235 ? -8.127 38.962 26.820 1.00 80.06 235 TYR A N 1
ATOM 1811 C CA . TYR A 1 235 ? -7.194 39.342 27.873 1.00 80.06 235 TYR A CA 1
ATOM 1812 C C . TYR A 1 235 ? -5.851 39.868 27.344 1.00 80.06 235 TYR A C 1
ATOM 1814 O O . TYR A 1 235 ? -5.054 40.310 28.164 1.00 80.06 235 TYR A O 1
ATOM 1822 N N . ALA A 1 236 ? -5.632 39.896 26.024 1.00 85.19 236 ALA A N 1
ATOM 1823 C CA . ALA A 1 236 ? -4.379 40.293 25.373 1.00 85.19 236 ALA A CA 1
ATOM 1824 C C . ALA A 1 236 ? -4.078 41.807 25.448 1.00 85.19 236 ALA A C 1
ATOM 1826 O O . ALA A 1 236 ? -4.887 42.601 25.945 1.00 85.19 236 ALA A O 1
ATOM 1827 N N . HIS A 1 237 ? -2.910 42.222 24.937 1.00 81.31 237 HIS A N 1
ATOM 1828 C CA . HIS A 1 237 ? -2.521 43.637 24.870 1.00 81.31 237 HIS A CA 1
ATOM 1829 C C . HIS A 1 237 ? -3.551 44.478 24.086 1.00 81.31 237 HIS A C 1
ATOM 1831 O O . HIS A 1 237 ? -3.851 44.138 22.941 1.00 81.31 237 HIS A O 1
ATOM 1837 N N . PRO A 1 238 ? -4.070 45.606 24.609 1.00 80.81 238 PRO A N 1
ATOM 1838 C CA . PRO A 1 238 ? -5.127 46.360 23.928 1.00 80.81 238 PRO A CA 1
ATOM 1839 C C . PRO A 1 238 ? -4.679 47.008 22.608 1.00 80.81 238 PRO A C 1
ATOM 1841 O O . PRO A 1 238 ? -5.499 47.174 21.707 1.00 80.81 238 PRO A O 1
ATOM 1844 N N . GLU A 1 239 ? -3.397 47.363 22.466 1.00 81.50 239 GLU A N 1
ATOM 1845 C CA . GLU A 1 239 ? -2.866 47.973 21.233 1.00 81.50 239 GLU A CA 1
ATOM 1846 C C . GLU A 1 239 ? -2.459 46.932 20.178 1.00 81.50 239 GLU A C 1
ATOM 1848 O O . GLU A 1 239 ? -2.448 47.214 18.980 1.00 81.50 239 GLU A O 1
ATOM 1853 N N . THR A 1 240 ? -2.140 45.716 20.622 1.00 81.12 240 THR A N 1
ATOM 1854 C CA . THR A 1 240 ? -1.627 44.614 19.797 1.00 81.12 240 THR A CA 1
ATOM 1855 C C . THR A 1 240 ? -2.205 43.284 20.289 1.00 81.12 240 THR A C 1
ATOM 1857 O O . THR A 1 240 ? -1.466 42.448 20.797 1.00 81.12 240 THR A O 1
ATOM 1860 N N . PRO A 1 241 ? -3.525 43.054 20.184 1.00 86.00 241 PRO A N 1
ATOM 1861 C CA . PRO A 1 241 ? -4.139 41.877 20.799 1.00 86.00 241 PRO A CA 1
ATOM 1862 C C . PRO A 1 241 ? -3.834 40.575 20.044 1.00 86.00 241 PRO A C 1
ATOM 1864 O O . PRO A 1 241 ? -4.019 39.499 20.599 1.00 86.00 241 PRO A O 1
ATOM 1867 N N . CYS A 1 242 ? -3.346 40.665 18.801 1.00 88.56 242 CYS A N 1
ATOM 1868 C CA . CYS A 1 242 ? -2.938 39.536 17.966 1.00 88.56 242 CYS A CA 1
ATOM 1869 C C . CYS A 1 242 ? -1.478 39.701 17.535 1.00 88.56 242 CYS A C 1
ATOM 1871 O O . CYS A 1 242 ? -1.089 40.788 17.104 1.00 88.56 242 CYS A O 1
ATOM 1873 N N . ASN A 1 243 ? -0.688 38.629 17.600 1.00 83.06 243 ASN A N 1
ATOM 1874 C CA . ASN A 1 243 ? 0.739 38.660 17.267 1.00 83.06 243 ASN A CA 1
ATOM 1875 C C . ASN A 1 243 ? 1.017 38.746 15.748 1.00 83.06 243 ASN A C 1
ATOM 1877 O O . ASN A 1 243 ? 2.037 39.302 15.341 1.00 83.06 243 ASN A O 1
ATOM 1881 N N . ILE A 1 244 ? 0.098 38.282 14.890 1.00 79.88 244 ILE A N 1
ATOM 1882 C CA . ILE A 1 244 ? 0.264 38.353 13.430 1.00 79.88 244 ILE A CA 1
ATOM 1883 C C . ILE A 1 244 ? -0.241 39.682 12.860 1.00 79.88 244 ILE A C 1
ATOM 1885 O O . ILE A 1 244 ? -1.408 40.062 12.979 1.00 79.88 244 ILE A O 1
ATOM 1889 N N . ARG A 1 245 ? 0.633 40.365 12.115 1.00 78.06 245 ARG A N 1
ATOM 1890 C CA . ARG A 1 245 ? 0.292 41.594 11.389 1.00 78.06 245 ARG A CA 1
ATOM 1891 C C . ARG A 1 245 ? -0.830 41.349 10.373 1.00 78.06 245 ARG A C 1
ATOM 1893 O O . ARG A 1 245 ? -0.701 40.519 9.479 1.00 78.06 245 ARG A O 1
ATOM 1900 N N . GLY A 1 246 ? -1.905 42.130 10.473 1.00 83.94 246 GLY A N 1
ATOM 1901 C CA . GLY A 1 246 ? -3.100 41.961 9.638 1.00 83.94 246 GLY A CA 1
ATOM 1902 C C . GLY A 1 246 ? -4.147 41.015 10.230 1.00 83.94 246 GLY A C 1
ATOM 1903 O O . GLY A 1 246 ? -5.107 40.687 9.542 1.00 83.94 246 GLY A O 1
ATOM 1904 N N . TRP A 1 247 ? -3.992 40.600 11.488 1.00 89.44 247 TRP A N 1
ATOM 1905 C CA . TRP A 1 247 ? -5.049 39.980 12.285 1.00 89.44 247 TRP A CA 1
ATOM 1906 C C . TRP A 1 247 ? -5.639 41.008 13.253 1.00 89.44 247 TRP A C 1
ATOM 1908 O O . TRP A 1 247 ? -4.993 41.998 13.598 1.00 89.44 247 TRP A O 1
ATOM 1918 N N . MET A 1 248 ? -6.890 40.802 13.654 1.00 90.88 248 MET A N 1
ATOM 1919 C CA . MET A 1 248 ? -7.603 41.665 14.587 1.00 90.88 248 MET A CA 1
ATOM 1920 C C . MET A 1 248 ? -8.384 40.837 15.603 1.00 90.88 248 MET A C 1
ATOM 1922 O O . MET A 1 248 ? -8.890 39.760 15.292 1.00 90.88 248 MET A O 1
ATOM 1926 N N . CYS A 1 249 ? -8.494 41.363 16.818 1.00 91.94 249 CYS A N 1
ATOM 1927 C CA . CYS A 1 249 ? -9.236 40.723 17.889 1.00 91.94 249 CYS A CA 1
ATOM 1928 C C . CYS A 1 249 ? -10.736 40.986 17.723 1.00 91.94 249 CYS A C 1
ATOM 1930 O O . CYS A 1 249 ? -11.195 42.121 17.869 1.00 91.94 249 CYS A O 1
ATOM 1932 N N . GLN A 1 250 ? -11.508 39.950 17.393 1.00 92.31 250 GLN A N 1
ATOM 1933 C CA . GLN A 1 250 ? -12.954 40.047 17.231 1.00 92.31 250 GLN A CA 1
ATOM 1934 C C . GLN A 1 250 ? -13.658 39.574 18.505 1.00 92.31 250 GLN A C 1
ATOM 1936 O O . GLN A 1 250 ? -13.671 38.384 18.819 1.00 92.31 250 GLN A O 1
ATOM 1941 N N . ARG A 1 251 ? -14.274 40.511 19.238 1.00 86.12 251 ARG A N 1
ATOM 1942 C CA . ARG A 1 251 ? -15.065 40.195 20.437 1.00 86.12 251 ARG A CA 1
ATOM 1943 C C . ARG A 1 251 ? -16.296 39.366 20.080 1.00 86.12 251 ARG A C 1
ATOM 1945 O O . ARG A 1 251 ? -17.042 39.723 19.167 1.00 86.12 251 ARG A O 1
ATOM 1952 N N . ASN A 1 252 ? -16.536 38.301 20.837 1.00 78.06 252 ASN A N 1
ATOM 1953 C CA . ASN A 1 252 ? -17.768 37.536 20.744 1.00 78.06 252 ASN A CA 1
ATOM 1954 C C . ASN A 1 252 ? -18.869 38.258 21.542 1.00 78.06 252 ASN A C 1
ATOM 1956 O O . ASN A 1 252 ? -18.675 38.613 22.701 1.00 78.06 252 ASN A O 1
ATOM 1960 N N . LEU A 1 253 ? -20.025 38.515 20.925 1.00 62.00 253 LEU A N 1
ATOM 1961 C CA . LEU A 1 253 ? -21.125 39.223 21.595 1.00 62.00 253 LEU A CA 1
ATOM 1962 C C . LEU A 1 253 ? -21.887 38.338 22.594 1.00 62.00 253 LEU A C 1
ATOM 1964 O O . LEU A 1 253 ? -22.516 38.870 23.507 1.00 62.00 253 LEU A O 1
ATOM 1968 N N . ASN A 1 254 ? -21.805 37.012 22.448 1.00 60.38 254 ASN A N 1
ATOM 1969 C CA . ASN A 1 254 ? -22.495 36.054 23.315 1.00 60.38 254 ASN A CA 1
ATOM 1970 C C . ASN A 1 254 ? -21.683 35.731 24.581 1.00 60.38 254 ASN A C 1
ATOM 1972 O O . ASN A 1 254 ? -22.255 35.416 25.620 1.00 60.38 254 ASN A O 1
ATOM 1976 N N . PHE A 1 255 ? -20.355 35.855 24.512 1.00 74.94 255 PHE A N 1
ATOM 1977 C CA . PHE A 1 255 ? -19.431 35.555 25.604 1.00 74.94 255 PHE A CA 1
ATOM 1978 C C . PHE A 1 255 ? -18.673 36.828 25.972 1.00 74.94 255 PHE A C 1
ATOM 1980 O O . PHE A 1 255 ? -17.737 37.225 25.281 1.00 74.94 255 PHE A O 1
ATOM 1987 N N . LYS A 1 256 ? -19.103 37.493 27.052 1.00 72.12 256 LYS A N 1
ATOM 1988 C CA . LYS A 1 256 ? -18.608 38.831 27.423 1.00 72.12 256 LYS A CA 1
ATOM 1989 C C . LYS A 1 256 ? -17.090 38.889 27.543 1.00 72.12 256 LYS A C 1
ATOM 1991 O O . LYS A 1 256 ? -16.524 39.901 27.128 1.00 72.12 256 LYS A O 1
ATOM 1996 N N . ASP A 1 257 ? -16.481 37.814 28.035 1.00 81.19 257 ASP A N 1
ATOM 1997 C CA . ASP A 1 257 ? -15.052 37.712 28.324 1.00 81.19 257 ASP A CA 1
ATOM 1998 C C . ASP A 1 257 ? -14.277 36.821 27.332 1.00 81.19 257 ASP A C 1
ATOM 2000 O O . ASP A 1 257 ? -13.247 36.229 27.651 1.00 81.19 257 ASP A O 1
ATOM 2004 N N . TYR A 1 258 ? -14.774 36.741 26.091 1.00 81.12 258 TYR A N 1
ATOM 2005 C CA . TYR A 1 258 ? -14.121 36.025 25.000 1.00 81.12 258 TYR A CA 1
ATOM 2006 C C . TYR A 1 258 ? -14.052 36.868 23.720 1.00 81.12 258 TYR A C 1
ATOM 2008 O O . TYR A 1 258 ? -15.015 37.507 23.282 1.00 81.12 258 TYR A O 1
ATOM 2016 N N . ALA A 1 259 ? -12.892 36.840 23.081 1.00 88.69 259 ALA A N 1
ATOM 2017 C CA . ALA A 1 259 ? -12.632 37.457 21.793 1.00 88.69 259 ALA A CA 1
ATOM 2018 C C . ALA A 1 259 ? -11.589 36.609 21.069 1.00 88.69 259 ALA A C 1
ATOM 2020 O O . ALA A 1 259 ? -10.708 36.067 21.717 1.00 88.69 259 ALA A O 1
ATOM 2021 N N . MET A 1 260 ? -11.659 36.491 19.747 1.00 91.56 260 MET A N 1
ATOM 2022 C CA . MET A 1 260 ? -10.759 35.612 18.997 1.00 91.56 260 MET A CA 1
ATOM 2023 C C . MET A 1 260 ? -9.928 36.400 17.988 1.00 91.56 260 MET A C 1
ATOM 2025 O O . MET A 1 260 ? -10.455 37.271 17.290 1.00 91.56 260 MET A O 1
ATOM 2029 N N . CYS A 1 261 ? -8.636 36.088 17.885 1.00 90.69 261 CYS A N 1
ATOM 2030 C CA . CYS A 1 261 ? -7.798 36.632 16.822 1.00 90.69 261 CYS A CA 1
ATOM 2031 C C . CYS A 1 261 ? -8.189 36.034 15.470 1.00 90.69 261 CYS A C 1
ATOM 2033 O O . CYS A 1 261 ? -8.037 34.834 15.243 1.00 90.69 261 CYS A O 1
ATOM 2035 N N . VAL A 1 262 ? -8.659 36.887 14.559 1.00 89.69 262 VAL A N 1
ATOM 2036 C CA . VAL A 1 262 ? -9.081 36.523 13.197 1.00 89.69 262 VAL A CA 1
ATOM 2037 C C . VAL A 1 262 ? -8.357 37.370 12.154 1.00 89.69 262 VAL A C 1
ATOM 2039 O O . VAL A 1 262 ? -7.947 38.499 12.425 1.00 89.69 262 VAL A O 1
ATOM 2042 N N . GLN A 1 263 ? -8.211 36.850 10.936 1.00 88.50 263 GLN A N 1
ATOM 2043 C CA . GLN A 1 263 ? -7.606 37.598 9.836 1.00 88.50 263 GLN A CA 1
ATOM 2044 C C . GLN A 1 263 ? -8.466 38.825 9.479 1.00 88.50 263 GLN A C 1
ATOM 2046 O O . GLN A 1 263 ? -9.662 38.705 9.207 1.00 88.50 263 GLN A O 1
ATOM 2051 N N . ALA A 1 264 ? -7.865 40.017 9.463 1.00 81.69 264 ALA A N 1
ATOM 2052 C CA . ALA A 1 264 ? -8.574 41.239 9.109 1.00 81.69 264 ALA A CA 1
ATOM 2053 C C . ALA A 1 264 ? -8.887 41.264 7.596 1.00 81.69 264 ALA A C 1
ATOM 2055 O O . ALA A 1 264 ? -8.030 40.892 6.789 1.00 81.69 264 ALA A O 1
ATOM 2056 N N . PRO A 1 265 ? -10.069 41.752 7.169 1.00 73.00 265 PRO A N 1
ATOM 2057 C CA . PRO A 1 265 ? -10.399 41.860 5.748 1.00 73.00 265 PRO A CA 1
ATOM 2058 C C . PRO A 1 265 ? -9.389 42.739 4.995 1.00 73.00 265 PRO A C 1
ATOM 2060 O O . PRO A 1 265 ? -9.127 43.870 5.410 1.00 73.00 265 PRO A O 1
ATOM 2063 N N . GLU A 1 266 ? -8.872 42.266 3.852 1.00 51.72 266 GLU A N 1
ATOM 2064 C CA . GLU A 1 266 ? -7.742 42.885 3.122 1.00 51.72 266 GLU A CA 1
ATOM 2065 C C . GLU A 1 266 ? -7.883 44.396 2.860 1.00 51.72 266 GLU A C 1
ATOM 2067 O O . GLU A 1 266 ? -6.890 45.125 2.822 1.00 51.72 266 GLU A O 1
ATOM 2072 N N . LYS A 1 267 ? -9.117 44.896 2.714 1.00 49.91 267 LYS A N 1
ATOM 2073 C CA . LYS A 1 267 ? -9.401 46.320 2.466 1.00 49.91 267 LYS A CA 1
ATOM 2074 C C . LYS A 1 267 ? -9.031 47.248 3.633 1.00 49.91 267 LYS A C 1
ATOM 2076 O O . LYS A 1 267 ? -8.869 48.442 3.397 1.00 49.91 267 LYS A O 1
ATOM 2081 N N . ASN A 1 268 ? -8.842 46.721 4.845 1.00 48.47 268 ASN A N 1
ATOM 2082 C CA . ASN A 1 268 ? -8.504 47.509 6.036 1.00 48.47 268 ASN A CA 1
ATOM 2083 C C . ASN A 1 268 ? -6.994 47.530 6.349 1.00 48.47 268 ASN A C 1
ATOM 2085 O O . ASN A 1 268 ? -6.545 48.342 7.154 1.00 48.47 268 ASN A O 1
ATOM 2089 N N . ALA A 1 269 ? -6.179 46.697 5.694 1.00 42.00 269 ALA A N 1
ATOM 2090 C CA . ALA A 1 269 ? -4.779 46.472 6.074 1.00 42.00 269 ALA A CA 1
ATOM 2091 C C . ALA A 1 269 ? -3.793 47.617 5.736 1.00 42.00 269 ALA A C 1
ATOM 2093 O O . ALA A 1 269 ? -2.601 47.491 6.017 1.00 42.00 269 ALA A O 1
ATOM 2094 N N . LYS A 1 270 ? -4.241 48.717 5.105 1.00 39.56 270 LYS A N 1
ATOM 2095 C CA . LYS A 1 270 ? -3.346 49.784 4.600 1.00 39.56 270 LYS A CA 1
ATOM 2096 C C . LYS A 1 270 ? -3.549 51.197 5.151 1.00 39.56 270 LYS A C 1
ATOM 2098 O O . LYS A 1 270 ? -2.709 52.031 4.841 1.00 39.56 270 LYS A O 1
ATOM 2103 N N . ASN A 1 271 ? -4.581 51.480 5.951 1.00 43.41 271 ASN A N 1
ATOM 2104 C CA . ASN A 1 271 ? -4.717 52.753 6.681 1.00 43.41 271 ASN A CA 1
ATOM 2105 C C . ASN A 1 271 ? -5.744 52.629 7.819 1.00 43.41 271 ASN A C 1
ATOM 2107 O O . ASN A 1 271 ? -6.943 52.645 7.550 1.00 43.41 271 ASN A O 1
ATOM 2111 N N . VAL A 1 272 ? -5.286 52.589 9.074 1.00 34.12 272 VAL A N 1
ATOM 2112 C CA . VAL A 1 272 ? -6.137 52.798 10.261 1.00 34.12 272 VAL A CA 1
ATOM 2113 C C . VAL A 1 272 ? -5.397 53.684 11.275 1.00 34.12 272 VAL A C 1
ATOM 2115 O O . VAL A 1 272 ? -4.675 53.170 12.125 1.00 34.12 272 VAL A O 1
ATOM 2118 N N . PRO A 1 273 ? -5.538 55.021 11.210 1.00 33.66 273 PRO A N 1
ATOM 2119 C CA . PRO A 1 273 ? -5.527 55.838 12.420 1.00 33.66 273 PRO A CA 1
ATOM 2120 C C . PRO A 1 273 ? -6.830 55.582 13.209 1.00 33.66 273 PRO A C 1
ATOM 2122 O O . PRO A 1 273 ? -7.833 55.185 12.607 1.00 33.66 273 PRO A O 1
ATOM 2125 N N . PRO A 1 274 ? -6.855 55.792 14.537 1.00 36.34 274 PRO A N 1
ATOM 2126 C CA . PRO A 1 274 ? -8.001 55.422 15.358 1.00 36.34 274 PRO A CA 1
ATOM 2127 C C . PRO A 1 274 ? -9.212 56.293 15.018 1.00 36.34 274 PRO A C 1
ATOM 2129 O O . PRO A 1 274 ? -9.144 57.521 15.091 1.00 36.34 274 PRO A O 1
ATOM 2132 N N . LEU A 1 275 ? -10.334 55.657 14.681 1.00 29.33 275 LEU A N 1
ATOM 2133 C CA . LEU A 1 275 ? -11.608 56.336 14.465 1.00 29.33 275 LEU A CA 1
ATOM 2134 C C . LEU A 1 275 ? -12.681 55.770 15.389 1.00 29.33 275 LEU A C 1
ATOM 2136 O O . LEU A 1 275 ? -13.356 54.783 15.109 1.00 29.33 275 LEU A O 1
ATOM 2140 N N . HIS A 1 276 ? -12.725 56.450 16.530 1.00 31.48 276 HIS A N 1
ATOM 2141 C CA . HIS A 1 276 ? -13.897 56.982 17.217 1.00 31.48 276 HIS A CA 1
ATOM 2142 C C . HIS A 1 276 ? -15.260 56.871 16.505 1.00 31.48 276 HIS A C 1
ATOM 2144 O O . HIS A 1 276 ? -15.377 56.833 15.283 1.00 31.48 276 HIS A O 1
ATOM 2150 N N . GLU A 1 277 ? -16.287 56.917 17.348 1.00 37.25 277 GLU A N 1
ATOM 2151 C CA . GLU A 1 277 ? -17.721 56.856 17.057 1.00 37.25 277 GLU A CA 1
ATOM 2152 C C . GLU A 1 277 ? -18.211 57.783 15.917 1.00 37.25 277 GLU A C 1
ATOM 2154 O O . GLU A 1 277 ? -17.616 58.818 15.623 1.00 37.25 277 GLU A O 1
ATOM 2159 N N . ASP A 1 278 ? -19.364 57.404 15.346 1.00 42.62 278 ASP A N 1
ATOM 2160 C CA . ASP A 1 278 ? -20.159 58.077 14.302 1.00 42.62 278 ASP A CA 1
ATOM 2161 C C . ASP A 1 278 ? -19.670 58.038 12.839 1.00 42.62 278 ASP A C 1
ATOM 2163 O O . ASP A 1 278 ? -19.079 58.985 12.329 1.00 42.62 278 ASP A O 1
ATOM 2167 N N . PHE A 1 279 ? -20.157 57.046 12.074 1.00 34.69 279 PHE A N 1
ATOM 2168 C CA . PHE A 1 279 ? -20.618 57.291 10.695 1.00 34.69 279 PHE A CA 1
ATOM 2169 C C . PHE A 1 279 ? -21.853 56.458 10.325 1.00 34.69 279 PHE A C 1
ATOM 2171 O O . PHE A 1 279 ? -21.888 55.239 10.477 1.00 34.69 279 PHE A O 1
ATOM 2178 N N . THR A 1 280 ? -22.884 57.129 9.801 1.00 40.22 280 THR A N 1
ATOM 2179 C CA . THR A 1 280 ? -24.206 56.549 9.520 1.00 40.22 280 THR A CA 1
ATOM 2180 C C . THR A 1 280 ? -24.512 56.402 8.019 1.00 40.22 280 THR A C 1
ATOM 2182 O O . THR A 1 280 ? -24.268 57.295 7.208 1.00 40.22 280 THR A O 1
ATOM 2185 N N . SER A 1 281 ? -25.174 55.286 7.681 1.00 39.81 281 SER A N 1
ATOM 2186 C CA . SER A 1 281 ? -25.789 54.903 6.388 1.00 39.81 281 SER A CA 1
ATOM 2187 C C . SER A 1 281 ? -24.885 54.267 5.289 1.00 39.81 281 SER A C 1
ATOM 2189 O O . SER A 1 281 ? -23.942 54.896 4.809 1.00 39.81 281 SER A O 1
ATOM 2191 N N . PRO A 1 282 ? -25.207 53.049 4.780 1.00 37.50 282 PRO A N 1
ATOM 2192 C CA . PRO A 1 282 ? -24.393 52.357 3.756 1.00 37.50 282 PRO A CA 1
ATOM 2193 C C . PRO A 1 282 ? -24.575 52.829 2.299 1.00 37.50 282 PRO A C 1
ATOM 2195 O O . PRO A 1 282 ? -23.891 52.348 1.393 1.00 37.50 282 PRO A O 1
ATOM 2198 N N . HIS A 1 283 ? -25.528 53.724 2.016 1.00 34.16 283 HIS A N 1
ATOM 2199 C CA . HIS A 1 283 ? -26.125 53.824 0.673 1.00 34.16 283 HIS A CA 1
ATOM 2200 C C . HIS A 1 283 ? -25.206 54.423 -0.417 1.00 34.16 283 HIS A C 1
ATOM 2202 O O . HIS A 1 283 ? -25.479 54.267 -1.609 1.00 34.16 283 HIS A O 1
ATOM 2208 N N . ARG A 1 284 ? -24.098 55.084 -0.047 1.00 39.22 284 ARG A N 1
ATOM 2209 C CA . ARG A 1 284 ? -23.111 55.612 -1.012 1.00 39.22 284 ARG A CA 1
ATOM 2210 C C . ARG A 1 284 ? -22.052 54.596 -1.451 1.00 39.22 284 ARG A C 1
ATOM 2212 O O . ARG A 1 284 ? -21.462 54.793 -2.508 1.00 39.22 284 ARG A O 1
ATOM 2219 N N . LEU A 1 285 ? -21.836 53.513 -0.701 1.00 41.03 285 LEU A N 1
ATOM 2220 C CA . LEU A 1 285 ? -20.779 52.538 -1.005 1.00 41.03 285 LEU A CA 1
ATOM 2221 C C . LEU A 1 285 ? -21.129 51.660 -2.223 1.00 41.03 285 LEU A C 1
ATOM 2223 O O . LEU A 1 285 ? -20.269 51.360 -3.047 1.00 41.03 285 LEU A O 1
ATOM 2227 N N . LEU A 1 286 ? -22.410 51.310 -2.378 1.00 38.47 286 LEU A N 1
ATOM 2228 C CA . LEU A 1 286 ? -22.902 50.447 -3.461 1.00 38.47 286 LEU A CA 1
ATOM 2229 C C . LEU A 1 286 ? -22.827 51.095 -4.857 1.00 38.47 286 LEU A C 1
ATOM 2231 O O . LEU A 1 286 ? -22.625 50.389 -5.839 1.00 38.47 286 LEU A O 1
ATOM 2235 N N . MET A 1 287 ? -22.919 52.426 -4.954 1.00 38.28 287 MET A N 1
ATOM 2236 C CA . MET A 1 287 ? -22.789 53.159 -6.228 1.00 38.28 287 MET A CA 1
ATOM 2237 C C . MET A 1 287 ? -21.348 53.211 -6.765 1.00 38.28 287 MET A C 1
ATOM 2239 O O . MET A 1 287 ? -21.151 53.468 -7.947 1.00 38.28 287 MET A O 1
ATOM 2243 N N . ALA A 1 288 ? -20.337 52.978 -5.921 1.00 38.94 288 ALA A N 1
ATOM 2244 C CA . ALA A 1 288 ? -18.932 53.009 -6.336 1.00 38.94 288 ALA A CA 1
ATOM 2245 C C . ALA A 1 288 ? -18.430 51.662 -6.891 1.00 38.94 288 ALA A C 1
ATOM 2247 O O . ALA A 1 288 ? -17.405 51.625 -7.565 1.00 38.94 288 ALA A O 1
ATOM 2248 N N . LEU A 1 289 ? -19.136 50.559 -6.613 1.00 42.22 289 LEU A N 1
ATOM 2249 C CA . LEU A 1 289 ? -18.689 49.196 -6.928 1.00 42.22 289 LEU A CA 1
ATOM 2250 C C . LEU A 1 289 ? -19.222 48.642 -8.263 1.00 42.22 289 LEU A C 1
ATOM 2252 O O . LEU A 1 289 ? -18.764 47.586 -8.688 1.00 42.22 289 LEU A O 1
ATOM 2256 N N . SER A 1 290 ? -20.165 49.313 -8.939 1.00 37.22 290 SER A N 1
ATOM 2257 C CA . SER A 1 290 ? -20.818 48.763 -10.145 1.00 37.22 290 SER A CA 1
ATOM 2258 C C . SER A 1 290 ? -20.085 49.011 -11.469 1.00 37.22 290 SER A C 1
ATOM 2260 O O . SER A 1 290 ? -20.490 48.459 -12.488 1.00 37.22 290 SER A O 1
ATOM 2262 N N . ASN A 1 291 ? -19.040 49.843 -11.492 1.00 31.22 291 ASN A N 1
ATOM 2263 C CA . ASN A 1 291 ? -18.334 50.212 -12.724 1.00 31.22 291 ASN A CA 1
ATOM 2264 C C . ASN A 1 291 ? -17.025 49.426 -12.852 1.00 31.22 291 ASN A C 1
ATOM 2266 O O . ASN A 1 291 ? -15.942 49.940 -12.577 1.00 31.22 291 ASN A O 1
ATOM 2270 N N . GLY A 1 292 ? -17.146 48.158 -13.244 1.00 41.94 292 GLY A N 1
ATOM 2271 C CA . GLY A 1 292 ? -16.005 47.270 -13.451 1.00 41.94 292 GLY A CA 1
ATOM 2272 C C . GLY A 1 292 ? -15.278 47.518 -14.775 1.00 41.94 292 GLY A C 1
ATOM 2273 O O . GLY A 1 292 ? -15.903 47.567 -15.832 1.00 41.94 292 GLY A O 1
ATOM 2274 N N . GLN A 1 293 ? -13.951 47.598 -14.705 1.00 33.69 293 GLN A N 1
ATOM 2275 C CA . GLN A 1 293 ? -13.006 47.327 -15.792 1.00 33.69 293 GLN A CA 1
ATOM 2276 C C . GLN A 1 293 ? -11.617 47.117 -15.170 1.00 33.69 293 GLN A C 1
ATOM 2278 O O . GLN A 1 293 ? -11.218 47.929 -14.342 1.00 33.69 293 GLN A O 1
ATOM 2283 N N . PHE A 1 294 ? -10.936 46.023 -15.529 1.00 29.28 294 PHE A N 1
ATOM 2284 C CA . PHE A 1 294 ? -9.520 45.934 -15.934 1.00 29.28 294 PHE A CA 1
ATOM 2285 C C . PHE A 1 294 ? -9.030 44.476 -15.889 1.00 29.28 294 PHE A C 1
ATOM 2287 O O . PHE A 1 294 ? -9.246 43.757 -14.916 1.00 29.28 294 PHE A O 1
ATOM 2294 N N . GLU A 1 295 ? -8.377 44.058 -16.971 1.00 34.47 295 GLU A N 1
ATOM 2295 C CA . GLU A 1 295 ? -7.671 42.779 -17.106 1.00 34.47 295 GLU A CA 1
ATOM 2296 C C . GLU A 1 295 ? -6.258 42.893 -16.503 1.00 34.47 295 GLU A C 1
ATOM 2298 O O . GLU A 1 295 ? -5.703 43.991 -16.431 1.00 34.47 295 GLU A O 1
ATOM 2303 N N . PHE A 1 296 ? -5.653 41.767 -16.110 1.00 29.42 296 PHE A N 1
ATOM 2304 C CA . PHE A 1 296 ? -4.251 41.710 -15.680 1.00 29.42 296 PHE A CA 1
ATOM 2305 C C . PHE A 1 296 ? -3.459 40.709 -16.529 1.00 29.42 296 PHE A C 1
ATOM 2307 O O . PHE A 1 296 ? -3.658 39.500 -16.425 1.00 29.42 296 PHE A O 1
ATOM 2314 N N . GLU A 1 297 ? -2.523 41.224 -17.330 1.00 34.91 297 GLU A N 1
ATOM 2315 C CA . GLU A 1 297 ? -1.412 40.450 -17.895 1.00 34.91 297 GLU A CA 1
ATOM 2316 C C . GLU A 1 297 ? -0.172 40.502 -16.981 1.00 34.91 297 GLU A C 1
ATOM 2318 O O . GLU A 1 297 ? -0.039 41.352 -16.098 1.00 34.91 297 GLU A O 1
ATOM 2323 N N . ASN A 1 298 ? 0.738 39.552 -17.200 1.00 41.59 298 ASN A N 1
ATOM 2324 C CA . ASN A 1 298 ? 1.897 39.259 -16.354 1.00 41.59 298 ASN A CA 1
ATOM 2325 C C . ASN A 1 298 ? 2.903 40.418 -16.213 1.00 41.59 298 ASN A C 1
ATOM 2327 O O . ASN A 1 298 ? 3.288 41.042 -17.201 1.00 41.59 298 ASN A O 1
ATOM 2331 N N . ALA A 1 299 ? 3.460 40.588 -15.007 1.00 34.62 299 ALA A N 1
ATOM 2332 C CA . ALA A 1 299 ? 4.616 41.448 -14.750 1.00 34.62 299 ALA A CA 1
ATOM 2333 C C . ALA A 1 299 ? 5.813 40.635 -14.213 1.00 34.62 299 ALA A C 1
ATOM 2335 O O . ALA A 1 299 ? 5.804 40.170 -13.074 1.00 34.62 299 ALA A O 1
ATOM 2336 N N . GLU A 1 300 ? 6.864 40.482 -15.027 1.00 42.75 300 GLU A N 1
ATOM 2337 C CA . GLU A 1 300 ? 8.166 39.948 -14.594 1.00 42.75 300 GLU A CA 1
ATOM 2338 C C . GLU A 1 300 ? 8.895 41.016 -13.740 1.00 42.75 300 GLU A C 1
ATOM 2340 O O . GLU A 1 300 ? 8.968 42.173 -14.168 1.00 42.75 300 GLU A O 1
ATOM 2345 N N . PRO A 1 301 ? 9.432 40.695 -12.542 1.00 52.09 301 PRO A N 1
ATOM 2346 C CA . PRO A 1 301 ? 10.075 41.690 -11.680 1.00 52.09 301 PRO A CA 1
ATOM 2347 C C . PRO A 1 301 ? 11.272 42.385 -12.349 1.00 52.09 301 PRO A C 1
ATOM 2349 O O . PRO A 1 301 ? 12.156 41.725 -12.897 1.00 52.09 301 PRO A O 1
ATOM 2352 N N . GLN A 1 302 ? 11.345 43.719 -12.235 1.00 46.34 302 GLN A N 1
ATOM 2353 C CA . GLN A 1 302 ? 12.350 44.565 -12.907 1.00 46.34 302 GLN A CA 1
ATOM 2354 C C . GLN A 1 302 ? 13.799 44.073 -12.750 1.00 46.34 302 GLN A C 1
ATOM 2356 O O . GLN A 1 302 ? 14.550 44.072 -13.724 1.00 46.34 302 GLN A O 1
ATOM 2361 N N . TRP A 1 303 ? 14.175 43.585 -11.564 1.00 56.72 303 TRP A N 1
ATOM 2362 C CA . TRP A 1 303 ? 15.530 43.094 -11.292 1.00 56.72 303 TRP A CA 1
ATOM 2363 C C . TRP A 1 303 ? 15.912 41.860 -12.131 1.00 56.72 303 TRP A C 1
ATOM 2365 O O . TRP A 1 303 ? 17.076 41.701 -12.497 1.00 56.72 303 TRP A O 1
ATOM 2375 N N . GLN A 1 304 ? 14.952 40.996 -12.491 1.00 55.03 304 GLN A N 1
ATOM 2376 C CA . GLN A 1 304 ? 15.216 39.844 -13.363 1.00 55.03 304 GLN A CA 1
ATOM 2377 C C . GLN A 1 304 ? 15.451 40.283 -14.808 1.00 55.03 304 GLN A C 1
ATOM 2379 O O . GLN A 1 304 ? 16.308 39.718 -15.491 1.00 55.03 304 GLN A O 1
ATOM 2384 N N . LYS A 1 305 ? 14.740 41.325 -15.256 1.00 64.94 305 LYS A N 1
ATOM 2385 C CA . LYS A 1 305 ? 14.964 41.943 -16.563 1.00 64.94 305 LYS A CA 1
ATOM 2386 C C . LYS A 1 305 ? 16.347 42.594 -16.631 1.00 64.94 305 LYS A C 1
ATOM 2388 O O . LYS A 1 305 ? 17.105 42.273 -17.541 1.00 64.94 305 LYS A O 1
ATOM 2393 N N . GLU A 1 306 ? 16.714 43.411 -15.643 1.00 64.81 306 GLU A N 1
ATOM 2394 C CA . GLU A 1 306 ? 18.038 44.049 -15.574 1.00 64.81 306 GLU A CA 1
ATOM 2395 C C . GLU A 1 306 ? 19.177 43.021 -15.521 1.00 64.81 306 GLU A C 1
ATOM 2397 O O . GLU A 1 306 ? 20.152 43.142 -16.264 1.00 64.81 306 GLU A O 1
ATOM 2402 N N . ARG A 1 307 ? 19.037 41.952 -14.722 1.00 66.56 307 ARG A N 1
ATOM 2403 C CA . ARG A 1 307 ? 20.021 40.859 -14.676 1.00 66.56 307 ARG A CA 1
ATOM 2404 C C . ARG A 1 307 ? 20.166 40.155 -16.029 1.00 66.56 307 ARG A C 1
ATOM 2406 O O . ARG A 1 307 ? 21.280 39.880 -16.472 1.00 66.56 307 ARG A O 1
ATOM 2413 N N . ARG A 1 308 ? 19.049 39.888 -16.718 1.00 70.94 308 ARG A N 1
ATOM 2414 C CA . ARG A 1 308 ? 19.046 39.242 -18.043 1.00 70.94 308 ARG A CA 1
ATOM 2415 C C . ARG A 1 308 ? 19.589 40.166 -19.143 1.00 70.94 308 ARG A C 1
ATOM 2417 O O . ARG A 1 308 ? 20.139 39.664 -20.120 1.00 70.94 308 ARG A O 1
ATOM 2424 N N . GLU A 1 309 ? 19.470 41.485 -18.998 1.00 75.81 309 GLU A N 1
ATOM 2425 C CA . GLU A 1 309 ? 20.069 42.474 -19.908 1.00 75.81 309 GLU A CA 1
ATOM 2426 C C . GLU A 1 309 ? 21.585 42.629 -19.677 1.00 75.81 309 GLU A C 1
ATOM 2428 O O . GLU A 1 309 ? 22.334 42.601 -20.651 1.00 75.81 309 GLU A O 1
ATOM 2433 N N . ARG A 1 310 ? 22.063 42.651 -18.422 1.00 71.81 310 ARG A N 1
ATOM 2434 C CA . ARG A 1 310 ? 23.508 42.687 -18.097 1.00 71.81 310 ARG A CA 1
ATOM 2435 C C . ARG A 1 310 ? 24.267 41.431 -18.528 1.00 71.81 310 ARG A C 1
ATOM 2437 O O . ARG A 1 310 ? 25.350 41.526 -19.101 1.00 71.81 310 ARG A O 1
ATOM 2444 N N . LEU A 1 311 ? 23.692 40.245 -18.312 1.00 68.31 311 LEU A N 1
ATOM 2445 C CA . LEU A 1 311 ? 24.299 39.002 -18.802 1.00 68.31 311 LEU A CA 1
ATOM 2446 C C . LEU A 1 311 ? 24.369 38.986 -20.337 1.00 68.31 311 LEU A C 1
ATOM 2448 O O . LEU A 1 311 ? 25.366 38.541 -20.899 1.00 68.31 311 LEU A O 1
ATOM 2452 N N . LYS A 1 312 ? 23.358 39.531 -21.031 1.00 73.75 312 LYS A N 1
ATOM 2453 C CA . LYS A 1 312 ? 23.391 39.672 -22.495 1.00 73.75 312 LYS A CA 1
ATOM 2454 C C . LYS A 1 312 ? 24.478 40.631 -22.979 1.00 73.75 312 LYS A C 1
ATOM 2456 O O . LYS A 1 312 ? 25.100 40.314 -23.987 1.00 73.75 312 LYS A O 1
ATOM 2461 N N . SER A 1 313 ? 24.730 41.752 -22.295 1.00 78.88 313 SER A N 1
ATOM 2462 C CA . SER A 1 313 ? 25.809 42.666 -22.695 1.00 78.88 313 SER A CA 1
ATOM 2463 C C . SER A 1 313 ? 27.195 42.045 -22.489 1.00 78.88 313 SER A C 1
ATOM 2465 O O . SER A 1 313 ? 27.988 42.085 -23.424 1.00 78.88 313 SER A O 1
ATOM 2467 N N . CYS A 1 314 ? 27.448 41.372 -21.354 1.00 81.94 314 CYS A N 1
ATOM 2468 C CA . CYS A 1 314 ? 28.723 40.667 -21.115 1.00 81.94 314 CYS A CA 1
ATOM 2469 C C . CYS A 1 314 ? 28.995 39.615 -22.207 1.00 81.94 314 CYS A C 1
ATOM 2471 O O . CYS A 1 314 ? 30.056 39.603 -22.828 1.00 81.94 314 CYS A O 1
ATOM 2473 N N . PHE A 1 315 ? 27.983 38.800 -22.539 1.00 69.56 315 PHE A N 1
ATOM 2474 C CA . PHE A 1 315 ? 28.088 37.822 -23.624 1.00 69.56 315 PHE A CA 1
ATOM 2475 C C . PHE A 1 315 ? 28.275 38.450 -25.014 1.00 69.56 315 PHE A C 1
ATOM 2477 O O . PHE A 1 315 ? 28.923 37.832 -25.854 1.00 69.56 315 PHE A O 1
ATOM 2484 N N . GLN A 1 316 ? 27.706 39.629 -25.297 1.00 74.38 316 GLN A N 1
ATOM 2485 C CA . GLN A 1 316 ? 27.855 40.281 -26.604 1.00 74.38 316 GLN A CA 1
ATOM 2486 C C . GLN A 1 316 ? 29.227 40.929 -26.800 1.00 74.38 316 GLN A C 1
ATOM 2488 O O . GLN A 1 316 ? 29.742 40.876 -27.917 1.00 74.38 316 GLN A O 1
ATOM 2493 N N . GLU A 1 317 ? 29.824 41.503 -25.754 1.00 73.56 317 GLU A N 1
ATOM 2494 C CA . GLU A 1 317 ? 31.157 42.107 -25.845 1.00 73.56 317 GLU A CA 1
ATOM 2495 C C . GLU A 1 317 ? 32.227 41.029 -26.095 1.00 73.56 317 GLU A C 1
ATOM 2497 O O . GLU A 1 317 ? 32.887 41.081 -27.136 1.00 73.56 317 GLU A O 1
ATOM 2502 N N . GLU A 1 318 ? 32.312 39.976 -25.267 1.00 68.75 318 GLU A N 1
ATOM 2503 C CA . GLU A 1 318 ? 33.312 38.906 -25.462 1.00 68.75 318 GLU A CA 1
ATOM 2504 C C . GLU A 1 318 ? 33.142 38.143 -26.794 1.00 68.75 318 GLU A C 1
ATOM 2506 O O . GLU A 1 318 ? 34.131 37.844 -27.471 1.00 68.75 318 GLU A O 1
ATOM 2511 N N . PHE A 1 319 ? 31.910 37.854 -27.243 1.00 61.25 319 PHE A N 1
ATOM 2512 C CA . PHE A 1 319 ? 31.713 37.183 -28.540 1.00 61.25 319 PHE A CA 1
ATOM 2513 C C . PHE A 1 319 ? 32.078 38.056 -29.745 1.00 61.25 319 PHE A C 1
ATOM 2515 O O . PHE A 1 319 ? 32.407 37.510 -30.801 1.00 61.25 319 PHE A O 1
ATOM 2522 N N . SER A 1 320 ? 32.014 39.385 -29.615 1.00 63.47 320 SER A N 1
ATOM 2523 C CA . SER A 1 320 ? 32.372 40.291 -30.710 1.00 63.47 320 SER A CA 1
ATOM 2524 C C . SER A 1 320 ? 33.878 40.290 -31.000 1.00 63.47 320 SER A C 1
ATOM 2526 O O . SER A 1 320 ? 34.272 40.410 -32.161 1.00 63.47 320 SER A O 1
ATOM 2528 N N . GLU A 1 321 ? 34.711 40.055 -29.980 1.00 58.19 321 GLU A N 1
ATOM 2529 C CA . GLU A 1 321 ? 36.165 39.925 -30.126 1.00 58.19 321 GLU A CA 1
ATOM 2530 C C . GLU A 1 321 ? 36.598 38.517 -30.574 1.00 58.19 321 GLU A C 1
ATOM 2532 O O . GLU A 1 321 ? 37.603 38.366 -31.271 1.00 58.19 321 GLU A O 1
ATOM 2537 N N . LEU A 1 322 ? 35.825 37.475 -30.237 1.00 58.22 322 LEU A N 1
ATOM 2538 C CA . LEU A 1 322 ? 36.175 36.067 -30.491 1.00 58.22 322 LEU A CA 1
ATOM 2539 C C . LEU A 1 322 ? 35.957 35.570 -31.935 1.00 58.22 322 LEU A C 1
ATOM 2541 O O . LEU A 1 322 ? 36.203 34.397 -32.223 1.00 58.22 322 LEU A O 1
ATOM 2545 N N . GLY A 1 323 ? 35.543 36.437 -32.863 1.00 49.47 323 GLY A N 1
ATOM 2546 C CA . GLY A 1 323 ? 35.782 36.235 -34.299 1.00 49.47 323 GLY A CA 1
ATOM 2547 C C . GLY A 1 323 ? 35.210 34.956 -34.932 1.00 49.47 323 GLY A C 1
ATOM 2548 O O . GLY A 1 323 ? 35.793 34.450 -35.888 1.00 49.47 323 GLY A O 1
ATOM 2549 N N . GLY A 1 324 ? 34.082 34.436 -34.435 1.00 54.59 324 GLY A N 1
ATOM 2550 C CA . GLY A 1 324 ? 33.321 33.366 -35.098 1.00 54.59 324 GLY A CA 1
ATOM 2551 C C . GLY A 1 324 ? 33.994 31.986 -35.124 1.00 54.59 324 GLY A C 1
ATOM 2552 O O . GLY A 1 324 ? 34.065 31.364 -36.182 1.00 54.59 324 GLY A O 1
ATOM 2553 N N . ILE A 1 325 ? 34.469 31.493 -33.975 1.00 51.72 325 ILE A N 1
ATOM 2554 C CA . ILE A 1 325 ? 35.087 30.161 -33.843 1.00 51.72 325 ILE A CA 1
ATOM 2555 C C . ILE A 1 325 ? 34.137 29.185 -33.123 1.00 51.72 325 ILE A C 1
ATOM 2557 O O . ILE A 1 325 ? 33.687 29.451 -32.013 1.00 51.72 325 ILE A O 1
ATOM 2561 N N . GLU A 1 326 ? 33.884 28.013 -33.715 1.00 49.59 326 GLU A N 1
ATOM 2562 C CA . GLU A 1 326 ? 32.951 26.978 -33.215 1.00 49.59 326 GLU A CA 1
ATOM 2563 C C . GLU A 1 326 ? 33.452 26.174 -31.987 1.00 49.59 326 GLU A C 1
ATOM 2565 O O . GLU A 1 326 ? 32.931 25.099 -31.686 1.00 49.59 326 GLU A O 1
ATOM 2570 N N . ASN A 1 327 ? 34.476 26.642 -31.261 1.00 63.72 327 ASN A N 1
ATOM 2571 C CA . ASN A 1 327 ? 35.060 25.876 -30.156 1.00 63.72 327 ASN A CA 1
ATOM 2572 C C . ASN A 1 327 ? 34.323 26.121 -28.825 1.00 63.72 327 ASN A C 1
ATOM 2574 O O . ASN A 1 327 ? 34.575 27.101 -28.119 1.00 63.72 327 ASN A O 1
ATOM 2578 N N . THR A 1 328 ? 33.462 25.172 -28.451 1.00 56.62 328 THR A N 1
ATOM 2579 C CA . THR A 1 328 ? 32.684 25.159 -27.199 1.00 56.62 328 THR A CA 1
ATOM 2580 C C . THR A 1 328 ? 33.522 25.288 -25.924 1.00 56.62 328 THR A C 1
ATOM 2582 O O . THR A 1 328 ? 33.012 25.785 -24.921 1.00 56.62 328 THR A O 1
ATOM 2585 N N . GLU A 1 329 ? 34.802 24.908 -25.933 1.00 63.44 329 GLU A N 1
ATOM 2586 C CA . GLU A 1 329 ? 35.678 25.057 -24.763 1.00 63.44 329 GLU A CA 1
ATOM 2587 C C . GLU A 1 329 ? 36.008 26.532 -24.466 1.00 63.44 329 GLU A C 1
ATOM 2589 O O . GLU A 1 329 ? 36.034 26.940 -23.304 1.00 63.44 329 GLU A O 1
ATOM 2594 N N . MET A 1 330 ? 36.170 27.366 -25.502 1.00 62.16 330 MET A N 1
ATOM 2595 C CA . MET A 1 330 ? 36.352 28.814 -25.333 1.00 62.16 330 MET A CA 1
ATOM 2596 C C . MET A 1 330 ? 35.058 29.506 -24.899 1.00 62.16 330 MET A C 1
ATOM 2598 O O . MET A 1 330 ? 35.105 30.369 -24.027 1.00 62.16 330 MET A O 1
ATOM 2602 N N . VAL A 1 331 ? 33.906 29.080 -25.427 1.00 65.38 331 VAL A N 1
ATOM 2603 C CA . VAL A 1 331 ? 32.586 29.609 -25.033 1.00 65.38 331 VAL A CA 1
ATOM 2604 C C . VAL A 1 331 ? 32.301 29.354 -23.550 1.00 65.38 331 VAL A C 1
ATOM 2606 O O . VAL A 1 331 ? 31.861 30.254 -22.840 1.00 65.38 331 VAL A O 1
ATOM 2609 N N . ASN A 1 332 ? 32.615 28.155 -23.052 1.00 67.81 332 ASN A N 1
ATOM 2610 C CA . ASN A 1 332 ? 32.466 27.828 -21.632 1.00 67.81 332 ASN A CA 1
ATOM 2611 C C . ASN A 1 332 ? 33.456 28.598 -20.742 1.00 67.81 332 ASN A C 1
ATOM 2613 O O . ASN A 1 332 ? 33.144 28.888 -19.588 1.00 67.81 332 ASN A O 1
ATOM 2617 N N . LYS A 1 333 ? 34.637 28.950 -21.266 1.00 73.56 333 LYS A N 1
ATOM 2618 C CA . LYS A 1 333 ? 35.624 29.764 -20.547 1.00 73.56 333 LYS A CA 1
ATOM 2619 C C . LYS A 1 333 ? 35.187 31.229 -20.437 1.00 73.56 333 LYS A C 1
ATOM 2621 O O . LYS A 1 333 ? 35.233 31.760 -19.337 1.00 73.56 333 LYS A O 1
ATOM 2626 N N . ALA A 1 334 ? 34.696 31.819 -21.528 1.00 69.88 334 ALA A N 1
ATOM 2627 C CA . ALA A 1 334 ? 34.071 33.146 -21.572 1.00 69.88 334 ALA A CA 1
ATOM 2628 C C . ALA A 1 334 ? 32.881 33.245 -20.595 1.00 69.88 334 ALA A C 1
ATOM 2630 O O . ALA A 1 334 ? 32.878 34.042 -19.658 1.00 69.88 334 ALA A O 1
ATOM 2631 N N . ALA A 1 335 ? 31.930 32.307 -20.703 1.00 67.19 335 ALA A N 1
ATOM 2632 C CA . ALA A 1 335 ? 30.780 32.213 -19.801 1.00 67.19 335 ALA A CA 1
ATOM 2633 C C . ALA A 1 335 ? 31.180 32.137 -18.316 1.00 67.19 335 ALA A C 1
ATOM 2635 O O . ALA A 1 335 ? 30.534 32.753 -17.468 1.00 67.19 335 ALA A O 1
ATOM 2636 N N . LYS A 1 336 ? 32.259 31.407 -18.001 1.00 73.25 336 LYS A N 1
ATOM 2637 C CA . LYS A 1 336 ? 32.813 31.348 -16.647 1.00 73.25 336 LYS A CA 1
ATOM 2638 C C . LYS A 1 336 ? 33.465 32.671 -16.227 1.00 73.25 336 LYS A C 1
ATOM 2640 O O . LYS A 1 336 ? 33.282 33.077 -15.089 1.00 73.25 336 LYS A O 1
ATOM 2645 N N . THR A 1 337 ? 34.175 33.365 -17.114 1.00 79.00 337 THR A N 1
ATOM 2646 C CA . THR A 1 337 ? 34.799 34.662 -16.806 1.00 79.00 337 THR A CA 1
ATOM 2647 C C . THR A 1 337 ? 33.759 35.753 -16.516 1.00 79.00 337 THR A C 1
ATOM 2649 O O . THR A 1 337 ? 33.899 36.441 -15.506 1.00 79.00 337 THR A O 1
ATOM 2652 N N . CYS A 1 338 ? 32.672 35.852 -17.295 1.00 79.31 338 CYS A N 1
ATOM 2653 C CA . CYS A 1 338 ? 31.537 36.732 -16.962 1.00 79.31 338 CYS A CA 1
ATOM 2654 C C . CYS A 1 338 ? 30.894 36.378 -15.602 1.00 79.31 338 CYS A C 1
ATOM 2656 O O . CYS A 1 338 ? 30.469 37.274 -14.876 1.00 79.31 338 CYS A O 1
ATOM 2658 N N . TRP A 1 339 ? 30.825 35.090 -15.240 1.00 67.75 339 TRP A N 1
ATOM 2659 C CA . TRP A 1 339 ? 30.249 34.639 -13.965 1.00 67.75 339 TRP A CA 1
ATOM 2660 C C . TRP A 1 339 ? 31.158 34.938 -12.763 1.00 67.75 339 TRP A C 1
ATOM 2662 O O . TRP A 1 339 ? 30.698 35.470 -11.755 1.00 67.75 339 TRP A O 1
ATOM 2672 N N . ASP A 1 340 ? 32.454 34.638 -12.871 1.00 70.56 340 ASP A N 1
ATOM 2673 C CA . ASP A 1 340 ? 33.432 34.845 -11.797 1.00 70.56 340 ASP A CA 1
ATOM 2674 C C . ASP A 1 340 ? 33.610 36.353 -11.480 1.00 70.56 340 ASP A C 1
ATOM 2676 O O . ASP A 1 340 ? 33.846 36.716 -10.327 1.00 70.56 340 ASP A O 1
ATOM 2680 N N . LEU A 1 341 ? 33.414 37.247 -12.463 1.00 65.00 341 LEU A N 1
ATOM 2681 C CA . LEU A 1 341 ? 33.370 38.705 -12.255 1.00 65.00 341 LEU A CA 1
ATOM 2682 C C . LEU A 1 341 ? 32.146 39.166 -11.436 1.00 65.00 341 LEU A C 1
ATOM 2684 O O . LEU A 1 341 ? 32.301 39.997 -10.542 1.00 65.00 341 LEU A O 1
ATOM 2688 N N . GLU A 1 342 ? 30.950 38.612 -11.691 1.00 64.12 342 GLU A N 1
ATOM 2689 C CA . GLU A 1 342 ? 29.724 38.929 -10.926 1.00 64.12 342 GLU A CA 1
ATOM 2690 C C . GLU A 1 342 ? 29.844 38.450 -9.461 1.00 64.12 342 GLU A C 1
ATOM 2692 O O . GLU A 1 342 ? 29.362 39.115 -8.543 1.00 64.12 342 GLU A O 1
ATOM 2697 N N . VAL A 1 343 ? 30.552 37.336 -9.223 1.00 56.59 343 VAL A N 1
ATOM 2698 C CA . VAL A 1 343 ? 30.857 36.832 -7.871 1.00 56.59 343 VAL A CA 1
ATOM 2699 C C . VAL A 1 343 ? 31.835 37.757 -7.136 1.00 56.59 343 VAL A C 1
ATOM 2701 O O . VAL A 1 343 ? 31.549 38.153 -6.006 1.00 56.59 343 VAL A O 1
ATOM 2704 N N . MET A 1 344 ? 32.934 38.176 -7.772 1.00 49.25 344 MET A N 1
ATOM 2705 C CA . MET A 1 344 ? 33.946 39.033 -7.131 1.00 49.25 344 MET A CA 1
ATOM 2706 C C . MET A 1 344 ? 33.415 40.430 -6.754 1.00 49.25 344 MET A C 1
ATOM 2708 O O . MET A 1 344 ? 33.789 40.960 -5.709 1.00 49.25 344 MET A O 1
ATOM 2712 N N . GLU A 1 345 ? 32.497 41.022 -7.533 1.00 49.69 345 GLU A N 1
ATOM 2713 C CA . GLU A 1 345 ? 31.816 42.268 -7.124 1.00 49.69 345 GLU A CA 1
ATOM 2714 C C . GLU A 1 345 ? 30.842 42.070 -5.947 1.00 49.69 345 GLU A C 1
ATOM 2716 O O . GLU A 1 345 ? 30.564 43.023 -5.213 1.00 49.69 345 GLU A O 1
ATOM 2721 N N . SER A 1 346 ? 30.324 40.853 -5.742 1.00 45.00 346 SER A N 1
ATOM 2722 C CA . SER A 1 346 ? 29.431 40.546 -4.618 1.00 45.00 346 SER A CA 1
ATOM 2723 C C . SER A 1 346 ? 30.184 40.361 -3.294 1.00 45.00 346 SER A C 1
ATOM 2725 O O . SER A 1 346 ? 29.707 40.821 -2.257 1.00 45.00 346 SER A O 1
ATOM 2727 N N . GLU A 1 347 ? 31.386 39.777 -3.330 1.00 40.44 347 GLU A N 1
ATOM 2728 C CA . GLU A 1 347 ? 32.219 39.537 -2.140 1.00 40.44 347 GLU A CA 1
ATOM 2729 C C . GLU A 1 347 ? 32.843 40.834 -1.589 1.00 40.44 347 GLU A C 1
ATOM 2731 O O . GLU A 1 347 ? 33.041 40.975 -0.381 1.00 40.44 347 GLU A O 1
ATOM 2736 N N . HIS A 1 348 ? 33.058 41.847 -2.438 1.00 38.12 348 HIS A N 1
ATOM 2737 C CA . HIS A 1 348 ? 33.632 43.140 -2.039 1.00 38.12 348 HIS A CA 1
ATOM 2738 C C . HIS A 1 348 ? 32.673 44.076 -1.266 1.00 38.12 348 HIS A C 1
ATOM 2740 O O . HIS A 1 348 ? 32.999 45.239 -1.030 1.00 38.12 348 HIS A O 1
ATOM 2746 N N . LYS A 1 349 ? 31.492 43.590 -0.854 1.00 38.22 349 LYS A N 1
ATOM 2747 C CA . LYS A 1 349 ? 30.517 44.329 -0.025 1.00 38.22 349 LYS A CA 1
ATOM 2748 C C . LYS A 1 349 ? 30.340 43.791 1.399 1.00 38.22 349 LYS A C 1
ATOM 2750 O O . LYS A 1 349 ? 29.479 44.295 2.115 1.00 38.22 349 LYS A O 1
ATOM 2755 N N . THR A 1 350 ? 31.130 42.801 1.816 1.00 35.31 350 THR A N 1
ATOM 2756 C CA . THR A 1 350 ? 30.931 42.084 3.093 1.00 35.31 350 THR A CA 1
ATOM 2757 C C . THR A 1 350 ? 32.146 42.041 4.030 1.00 35.31 350 THR A C 1
ATOM 2759 O O . THR A 1 350 ? 32.129 41.290 4.999 1.00 35.31 350 THR A O 1
ATOM 2762 N N . GLU A 1 351 ? 33.170 42.875 3.816 1.00 32.62 351 GLU A N 1
ATOM 2763 C CA . GLU A 1 351 ? 34.285 43.046 4.766 1.00 32.62 351 GLU A CA 1
ATOM 2764 C C . GLU A 1 351 ? 34.278 44.429 5.437 1.00 32.62 351 GLU A C 1
ATOM 2766 O O . GLU A 1 351 ? 35.039 45.316 5.062 1.00 32.62 351 GLU A O 1
ATOM 2771 N N . GLU A 1 352 ? 33.460 44.603 6.481 1.00 34.97 352 GLU A N 1
ATOM 2772 C CA . GLU A 1 352 ? 33.710 45.649 7.487 1.00 34.97 352 GLU A CA 1
ATOM 2773 C C . GLU A 1 352 ? 33.105 45.290 8.862 1.00 34.97 352 GLU A C 1
ATOM 2775 O O . GLU A 1 352 ? 32.115 45.867 9.297 1.00 34.97 352 GLU A O 1
ATOM 2780 N N . THR A 1 353 ? 33.675 44.286 9.547 1.00 31.75 353 THR A N 1
ATOM 2781 C CA . THR A 1 353 ? 33.718 44.161 11.030 1.00 31.75 353 THR A CA 1
ATOM 2782 C C . THR A 1 353 ? 34.506 42.911 11.447 1.00 31.75 353 THR A C 1
ATOM 2784 O O . THR A 1 353 ? 33.965 41.815 11.546 1.00 31.75 353 THR A O 1
ATOM 2787 N N . SER A 1 354 ? 35.806 43.061 11.724 1.00 30.47 354 SER A N 1
ATOM 2788 C CA . SER A 1 354 ? 36.636 41.996 12.306 1.00 30.47 354 SER A CA 1
ATOM 2789 C C . SER A 1 354 ? 37.036 42.329 13.747 1.00 30.47 354 SER A C 1
ATOM 2791 O O . SER A 1 354 ? 37.768 43.280 14.012 1.00 30.47 354 SER A O 1
ATOM 2793 N N . GLY A 1 355 ? 36.552 41.524 14.697 1.00 27.53 355 GLY A N 1
ATOM 2794 C CA . GLY A 1 355 ? 36.966 41.557 16.100 1.00 27.53 355 GLY A CA 1
ATOM 2795 C C . GLY A 1 355 ? 37.825 40.338 16.440 1.00 27.53 355 GLY A C 1
ATOM 2796 O O . GLY A 1 355 ? 37.323 39.220 16.466 1.00 27.53 355 GLY A O 1
ATOM 2797 N N . ASN A 1 356 ? 39.118 40.543 16.702 1.00 32.88 356 ASN A N 1
ATOM 2798 C CA . ASN A 1 356 ? 40.029 39.481 17.145 1.00 32.88 356 ASN A CA 1
ATOM 2799 C C . ASN A 1 356 ? 39.768 39.090 18.609 1.00 32.88 356 ASN A C 1
ATOM 2801 O O . ASN A 1 356 ? 39.933 39.945 19.477 1.00 32.88 356 ASN A O 1
ATOM 2805 N N . ILE A 1 357 ? 39.554 37.800 18.900 1.00 26.67 357 ILE A N 1
ATOM 2806 C CA . ILE A 1 357 ? 39.907 37.189 20.198 1.00 26.67 357 ILE A CA 1
ATOM 2807 C C . ILE A 1 357 ? 40.619 35.845 19.960 1.00 26.67 357 ILE A C 1
ATOM 2809 O O . ILE A 1 357 ? 40.382 35.147 18.977 1.00 26.67 357 ILE A O 1
ATOM 2813 N N . THR A 1 358 ? 41.578 35.548 20.835 1.00 29.30 358 THR A N 1
ATOM 2814 C CA . THR A 1 358 ? 42.612 34.513 20.711 1.00 29.30 358 THR A CA 1
ATOM 2815 C C . THR A 1 358 ? 42.239 33.149 21.298 1.00 29.30 358 THR A C 1
ATOM 2817 O O . THR A 1 358 ? 41.460 33.050 22.240 1.00 29.30 358 THR A O 1
ATOM 2820 N N . THR A 1 359 ? 42.930 32.116 20.808 1.00 29.97 359 THR A N 1
ATOM 2821 C CA . THR A 1 359 ? 43.102 30.785 21.424 1.00 29.97 359 THR A CA 1
ATOM 2822 C C . THR A 1 359 ? 43.330 30.806 22.940 1.00 29.97 359 THR A C 1
ATOM 2824 O O . THR A 1 359 ? 44.185 31.559 23.410 1.00 29.97 359 THR A O 1
ATOM 2827 N N . ILE A 1 360 ? 42.685 29.879 23.660 1.00 27.05 360 ILE A N 1
ATOM 2828 C CA . ILE A 1 360 ? 43.053 29.435 25.016 1.00 27.05 360 ILE A CA 1
ATOM 2829 C C . ILE A 1 360 ? 43.047 27.894 25.058 1.00 27.05 360 ILE A C 1
ATOM 2831 O O . ILE A 1 360 ? 42.242 27.255 24.381 1.00 27.05 360 ILE A O 1
ATOM 2835 N N . ASP A 1 361 ? 43.993 27.328 25.812 1.00 24.36 361 ASP A N 1
ATOM 2836 C CA . ASP A 1 361 ? 44.243 25.891 25.988 1.00 24.36 361 ASP A CA 1
ATOM 2837 C C . ASP A 1 361 ? 43.145 25.134 26.758 1.00 24.36 361 ASP A C 1
ATOM 2839 O O . ASP A 1 361 ? 42.447 25.686 27.608 1.00 24.36 361 ASP A O 1
ATOM 2843 N N . LEU A 1 362 ? 43.077 23.820 26.516 1.00 27.58 362 LEU A N 1
ATOM 2844 C CA . LEU A 1 362 ? 42.311 22.853 27.306 1.00 27.58 362 LEU A CA 1
ATOM 2845 C C . LEU A 1 362 ? 43.232 22.105 28.281 1.00 27.58 362 LEU A C 1
ATOM 2847 O O . LEU A 1 362 ? 44.075 21.318 27.846 1.00 27.58 362 LEU A O 1
ATOM 2851 N N . THR A 1 363 ? 43.006 22.248 29.590 1.00 25.78 363 THR A N 1
ATOM 2852 C CA . THR A 1 363 ? 43.588 21.358 30.611 1.00 25.78 363 THR A CA 1
ATOM 2853 C C . THR A 1 363 ? 42.592 21.013 31.720 1.00 25.78 363 THR A C 1
ATOM 2855 O O . THR A 1 363 ? 42.224 21.882 32.499 1.00 25.78 363 THR A O 1
ATOM 2858 N N . ILE A 1 364 ? 42.226 19.726 31.763 1.00 29.05 364 ILE A N 1
ATOM 2859 C CA . ILE A 1 364 ? 42.071 18.835 32.934 1.00 29.05 364 ILE A CA 1
ATOM 2860 C C . ILE A 1 364 ? 41.535 19.447 34.243 1.00 29.05 364 ILE A C 1
ATOM 2862 O O . ILE A 1 364 ? 42.241 20.214 34.888 1.00 29.05 364 ILE A O 1
ATOM 2866 N N . PHE A 1 365 ? 40.417 18.895 34.729 1.00 27.06 365 PHE A N 1
ATOM 2867 C CA . PHE A 1 365 ? 40.286 18.456 36.127 1.00 27.06 365 PHE A CA 1
ATOM 2868 C C . PHE A 1 365 ? 39.579 17.089 36.180 1.00 27.06 365 PHE A C 1
ATOM 2870 O O . PHE A 1 365 ? 38.534 16.899 35.558 1.00 27.06 365 PHE A O 1
ATOM 2877 N N . GLU A 1 366 ? 40.198 16.139 36.879 1.00 35.28 366 GLU A N 1
ATOM 2878 C CA . GLU A 1 366 ? 39.538 14.995 37.525 1.00 35.28 366 GLU A CA 1
ATOM 2879 C C . GLU A 1 366 ? 39.120 15.458 38.932 1.00 35.28 366 GLU A C 1
ATOM 2881 O O . GLU A 1 366 ? 39.791 16.344 39.455 1.00 35.28 366 GLU A O 1
ATOM 2886 N N . ASP A 1 367 ? 38.089 14.866 39.547 1.00 28.58 367 ASP A N 1
ATOM 2887 C CA . ASP A 1 367 ? 37.995 14.750 41.016 1.00 28.58 367 ASP A CA 1
ATOM 2888 C C . ASP A 1 367 ? 36.954 13.694 41.460 1.00 28.58 367 ASP A C 1
ATOM 2890 O O . ASP A 1 367 ? 35.965 13.436 40.766 1.00 28.58 367 ASP A O 1
ATOM 2894 N N . GLU A 1 368 ? 37.223 13.092 42.627 1.00 33.06 368 GLU A N 1
ATOM 2895 C CA . GLU A 1 368 ? 36.434 12.092 43.383 1.00 33.06 368 GLU A CA 1
ATOM 2896 C C . GLU A 1 368 ? 36.031 12.729 44.746 1.00 33.06 368 GLU A C 1
ATOM 2898 O O . GLU A 1 368 ? 36.661 13.701 45.161 1.00 33.06 368 GLU A O 1
ATOM 2903 N N . ASP A 1 369 ? 35.035 12.308 45.535 1.00 31.56 369 ASP A N 1
ATOM 2904 C CA . ASP A 1 369 ? 34.179 11.105 45.591 1.00 31.56 369 ASP A CA 1
ATOM 2905 C C . ASP A 1 369 ? 32.816 11.522 46.248 1.00 31.56 369 ASP A C 1
ATOM 2907 O O . ASP A 1 369 ? 32.347 12.639 46.039 1.00 31.56 369 ASP A O 1
ATOM 2911 N N . GLU A 1 370 ? 32.245 10.670 47.108 1.00 30.58 370 GLU A N 1
ATOM 2912 C CA . GLU A 1 370 ? 31.394 10.947 48.291 1.00 30.58 370 GLU A CA 1
ATOM 2913 C C . GLU A 1 370 ? 29.882 10.617 48.234 1.00 30.58 370 GLU A C 1
ATOM 2915 O O . GLU A 1 370 ? 29.007 11.394 47.859 1.00 30.58 370 GLU A O 1
ATOM 2920 N N . GLU A 1 371 ? 29.609 9.398 48.713 1.00 35.66 371 GLU A N 1
ATOM 2921 C CA . GLU A 1 371 ? 28.622 9.015 49.741 1.00 35.66 371 GLU A CA 1
ATOM 2922 C C . GLU A 1 371 ? 27.381 9.901 50.005 1.00 35.66 371 GLU A C 1
ATOM 2924 O O . GLU A 1 371 ? 27.446 10.968 50.610 1.00 35.66 371 GLU A O 1
ATOM 2929 N N . GLY A 1 372 ? 26.200 9.313 49.770 1.00 28.22 372 GLY A N 1
ATOM 2930 C CA . GLY A 1 372 ? 24.926 9.745 50.353 1.00 28.22 372 GLY A CA 1
ATOM 2931 C C . GLY A 1 372 ? 24.107 8.546 50.838 1.00 28.22 372 GLY A C 1
ATOM 2932 O O . GLY A 1 372 ? 23.454 7.876 50.040 1.00 28.22 372 GLY A O 1
ATOM 2933 N N . ASN A 1 373 ? 24.149 8.254 52.142 1.00 31.03 373 ASN A N 1
ATOM 2934 C CA . ASN A 1 373 ? 23.220 7.309 52.770 1.00 31.03 373 ASN A CA 1
ATOM 2935 C C . ASN A 1 373 ? 21.893 8.016 53.060 1.00 31.03 373 ASN A C 1
ATOM 2937 O O . ASN A 1 373 ? 21.896 9.007 53.786 1.00 31.03 373 ASN A O 1
ATOM 2941 N N . GLU A 1 374 ? 20.769 7.429 52.653 1.00 27.25 374 GLU A N 1
ATOM 2942 C CA . GLU A 1 374 ? 19.499 7.673 53.338 1.00 27.25 374 GLU A CA 1
ATOM 2943 C C . GLU A 1 374 ? 18.674 6.384 53.443 1.00 27.25 374 GLU A C 1
ATOM 2945 O O . GLU A 1 374 ? 18.788 5.467 52.624 1.00 27.25 374 GLU A O 1
ATOM 2950 N N . VAL A 1 375 ? 17.934 6.280 54.544 1.00 29.11 375 VAL A N 1
ATOM 2951 C CA . VAL A 1 375 ? 17.244 5.077 55.028 1.00 29.11 375 VAL A CA 1
ATOM 2952 C C . VAL A 1 375 ? 15.757 5.412 55.184 1.00 29.11 375 VAL A C 1
ATOM 2954 O O . VAL A 1 375 ? 15.406 6.580 55.297 1.00 29.11 375 VAL A O 1
ATOM 2957 N N . ASP A 1 376 ? 14.930 4.366 55.230 1.00 27.73 376 ASP A N 1
ATOM 2958 C CA . ASP A 1 376 ? 13.466 4.326 55.391 1.00 27.73 376 ASP A CA 1
ATOM 2959 C C . ASP A 1 376 ? 12.685 4.160 54.064 1.00 27.73 376 ASP A C 1
ATOM 2961 O O . ASP A 1 376 ? 12.926 4.836 53.073 1.00 27.73 376 ASP A O 1
ATOM 2965 N N . GLY A 1 377 ? 11.716 3.246 53.945 1.00 29.86 377 GLY A N 1
ATOM 2966 C CA . GLY A 1 377 ? 11.294 2.226 54.910 1.00 29.86 377 GLY A CA 1
ATOM 2967 C C . GLY A 1 377 ? 9.800 1.918 54.839 1.00 29.86 377 GLY A C 1
ATOM 2968 O O . GLY A 1 377 ? 9.042 2.468 55.626 1.00 29.86 377 GLY A O 1
ATOM 2969 N N . TRP A 1 378 ? 9.379 1.010 53.951 1.00 24.81 378 TRP A N 1
ATOM 2970 C CA . TRP A 1 378 ? 8.052 0.373 54.008 1.00 24.81 378 TRP A CA 1
ATOM 2971 C C . TRP A 1 378 ? 8.151 -1.103 53.600 1.00 24.81 378 TRP A C 1
ATOM 2973 O O . TRP A 1 378 ? 8.698 -1.436 52.548 1.00 24.81 378 TRP A O 1
ATOM 2983 N N . GLU A 1 379 ? 7.661 -1.990 54.467 1.00 28.28 379 GLU A N 1
ATOM 2984 C CA . GLU A 1 379 ? 7.813 -3.444 54.355 1.00 28.28 379 GLU A CA 1
ATOM 2985 C C . GLU A 1 379 ? 6.616 -4.097 53.639 1.00 28.28 379 GLU A C 1
ATOM 2987 O O . GLU A 1 379 ? 5.473 -3.929 54.059 1.00 28.28 379 GLU A O 1
ATOM 2992 N N . GLU A 1 380 ? 6.875 -4.944 52.636 1.00 30.95 380 GLU A N 1
ATOM 2993 C CA . GLU A 1 380 ? 5.928 -5.982 52.200 1.00 30.95 380 GLU A CA 1
ATOM 2994 C C . GLU A 1 380 ? 6.482 -7.375 52.543 1.00 30.95 380 GLU A C 1
ATOM 2996 O O . GLU A 1 380 ? 7.664 -7.669 52.355 1.00 30.95 380 GLU A O 1
ATOM 3001 N N . GLY A 1 381 ? 5.625 -8.228 53.110 1.00 38.66 381 GLY A N 1
ATOM 3002 C CA . GLY A 1 381 ? 6.046 -9.391 53.894 1.00 38.66 381 GLY A CA 1
ATOM 3003 C C . GLY A 1 381 ? 6.700 -10.532 53.106 1.00 38.66 381 GLY A C 1
ATOM 3004 O O . GLY A 1 381 ? 6.032 -11.263 52.374 1.00 38.66 381 GLY A O 1
ATOM 3005 N N . GLY A 1 382 ? 7.988 -10.769 53.366 1.00 36.62 382 GLY A N 1
ATOM 3006 C CA . GLY A 1 382 ? 8.675 -12.017 53.023 1.00 36.62 382 GLY A CA 1
ATOM 3007 C C . GLY A 1 382 ? 8.368 -13.152 54.013 1.00 36.62 382 GLY A C 1
ATOM 3008 O O . GLY A 1 382 ? 8.162 -12.924 55.205 1.00 36.62 382 GLY A O 1
ATOM 3009 N N . VAL A 1 383 ? 8.364 -14.401 53.534 1.00 44.53 383 VAL A N 1
ATOM 3010 C CA . VAL A 1 383 ? 8.139 -15.586 54.384 1.00 44.53 383 VAL A CA 1
ATOM 3011 C C . VAL A 1 383 ? 9.369 -15.849 55.260 1.00 44.53 383 VAL A C 1
ATOM 3013 O O . VAL A 1 383 ? 10.397 -16.323 54.779 1.00 44.53 383 VAL A O 1
ATOM 3016 N N . LEU A 1 384 ? 9.254 -15.563 56.558 1.00 45.22 384 LEU A N 1
ATOM 3017 C CA . LEU A 1 384 ? 10.305 -15.806 57.548 1.00 45.22 384 LEU A CA 1
ATOM 3018 C C . LEU A 1 384 ? 10.428 -17.301 57.886 1.00 45.22 384 LEU A C 1
ATOM 3020 O O . LEU A 1 384 ? 9.487 -17.923 58.373 1.00 45.22 384 LEU A O 1
ATOM 3024 N N . THR A 1 385 ? 11.627 -17.856 57.701 1.00 47.81 385 THR A N 1
ATOM 3025 C CA . THR A 1 385 ? 12.015 -19.213 58.141 1.00 47.81 385 THR A CA 1
ATOM 3026 C C . THR A 1 385 ? 12.770 -19.217 59.478 1.00 47.81 385 THR A C 1
ATOM 3028 O O . THR A 1 385 ? 13.368 -20.224 59.850 1.00 47.81 385 THR A O 1
ATOM 3031 N N . ASN A 1 386 ? 12.760 -18.097 60.211 1.00 54.59 386 ASN A N 1
ATOM 3032 C CA . ASN A 1 386 ? 13.431 -17.948 61.501 1.00 54.59 386 ASN A CA 1
ATOM 3033 C C . ASN A 1 386 ? 12.405 -17.652 62.609 1.00 54.59 386 ASN A C 1
ATOM 3035 O O . ASN A 1 386 ? 11.917 -16.528 62.729 1.00 54.59 386 ASN A O 1
ATOM 3039 N N . CYS A 1 387 ? 12.058 -18.674 63.398 1.00 59.94 387 CYS A N 1
ATOM 3040 C CA . CYS A 1 387 ? 10.959 -18.607 64.368 1.00 59.94 387 CYS A CA 1
ATOM 3041 C C . CYS A 1 387 ? 11.332 -17.986 65.729 1.00 59.94 387 CYS A C 1
ATOM 3043 O O . CYS A 1 387 ? 10.459 -17.870 66.586 1.00 59.94 387 CYS A O 1
ATOM 3045 N N . ASP A 1 388 ? 12.582 -17.554 65.930 1.00 54.34 388 ASP A N 1
ATOM 3046 C CA . ASP A 1 388 ? 13.033 -16.939 67.191 1.00 54.34 388 ASP A CA 1
ATOM 3047 C C . ASP A 1 388 ? 12.667 -15.440 67.309 1.00 54.34 388 ASP A C 1
ATOM 3049 O O . ASP A 1 388 ? 12.985 -14.789 68.306 1.00 54.34 388 ASP A O 1
ATOM 3053 N N . HIS A 1 389 ? 11.980 -14.866 66.310 1.00 49.91 389 HIS A N 1
ATOM 3054 C CA . HIS A 1 389 ? 11.551 -13.464 66.326 1.00 49.91 389 HIS A CA 1
ATOM 3055 C C . HIS A 1 389 ? 10.192 -13.287 67.044 1.00 49.91 389 HIS A C 1
ATOM 3057 O O . HIS A 1 389 ? 9.223 -13.966 66.691 1.00 49.91 389 HIS A O 1
ATOM 3063 N N . PRO A 1 390 ? 10.044 -12.336 67.992 1.00 43.31 390 PRO A N 1
ATOM 3064 C CA . PRO A 1 390 ? 8.885 -12.256 68.900 1.00 43.31 390 PRO A CA 1
ATOM 3065 C C . PRO A 1 390 ? 7.535 -11.874 68.257 1.00 43.31 390 PRO A C 1
ATOM 3067 O O . PRO A 1 390 ? 6.537 -11.759 68.965 1.00 43.31 390 PRO A O 1
ATOM 3070 N N . VAL A 1 391 ? 7.482 -11.689 66.933 1.00 46.97 391 VAL A N 1
ATOM 3071 C CA . VAL A 1 391 ? 6.267 -11.337 66.168 1.00 46.97 391 VAL A CA 1
ATOM 3072 C C . VAL A 1 391 ? 5.748 -12.525 65.331 1.00 46.97 391 VAL A C 1
ATOM 3074 O O . VAL A 1 391 ? 4.724 -12.412 64.663 1.00 46.97 391 VAL A O 1
ATOM 3077 N N . ALA A 1 392 ? 6.400 -13.697 65.384 1.00 47.34 392 ALA A N 1
ATOM 3078 C CA . ALA A 1 392 ? 6.050 -14.896 64.608 1.00 47.34 392 ALA A CA 1
ATOM 3079 C C . ALA A 1 392 ? 4.776 -15.626 65.110 1.00 47.34 392 ALA A C 1
ATOM 3081 O O . ALA A 1 392 ? 4.779 -16.813 65.440 1.00 47.34 392 ALA A O 1
ATOM 3082 N N . GLY A 1 393 ? 3.648 -14.915 65.164 1.00 48.69 393 GLY A N 1
ATOM 3083 C CA . GLY A 1 393 ? 2.338 -15.469 65.489 1.00 48.69 393 GLY A CA 1
ATOM 3084 C C . GLY A 1 393 ? 1.719 -16.244 64.320 1.00 48.69 393 GLY A C 1
ATOM 3085 O O . GLY A 1 393 ? 1.492 -15.697 63.246 1.00 48.69 393 GLY A O 1
ATOM 3086 N N . LYS A 1 394 ? 1.356 -17.511 64.562 1.00 51.22 394 LYS A N 1
ATOM 3087 C CA . LYS A 1 394 ? 0.526 -18.388 63.701 1.00 51.22 394 LYS A CA 1
ATOM 3088 C C . LYS A 1 394 ? 1.042 -18.804 62.312 1.00 51.22 394 LYS A C 1
ATOM 3090 O O . LYS A 1 394 ? 0.460 -19.742 61.774 1.00 51.22 394 LYS A O 1
ATOM 3095 N N . TYR A 1 395 ? 2.099 -18.209 61.758 1.00 52.41 395 TYR A N 1
ATOM 3096 C CA . TYR A 1 395 ? 2.617 -18.568 60.423 1.00 52.41 395 TYR A CA 1
ATOM 3097 C C . TYR A 1 395 ? 4.150 -18.699 60.370 1.00 52.41 395 TYR A C 1
ATOM 3099 O O . TYR A 1 395 ? 4.798 -18.036 59.566 1.00 52.41 395 TYR A O 1
ATOM 3107 N N . CYS A 1 396 ? 4.734 -19.565 61.207 1.00 65.31 396 CYS A N 1
ATOM 3108 C CA . CYS A 1 396 ? 6.131 -19.990 61.050 1.00 65.31 396 CYS A CA 1
ATOM 3109 C C . CYS A 1 396 ? 6.187 -21.453 60.589 1.00 65.31 396 CYS A C 1
ATOM 3111 O O . CYS A 1 396 ? 5.546 -22.310 61.197 1.00 65.31 396 CYS A O 1
ATOM 3113 N N . TRP A 1 397 ? 6.947 -21.724 59.528 1.00 70.81 397 TRP A N 1
ATOM 3114 C CA . TRP A 1 397 ? 7.148 -23.062 58.961 1.00 70.81 397 TRP A CA 1
ATOM 3115 C C . TRP A 1 397 ? 8.534 -23.572 59.358 1.00 70.81 397 TRP A C 1
ATOM 3117 O O . TRP A 1 397 ? 9.514 -22.835 59.247 1.00 70.81 397 TRP A O 1
ATOM 3127 N N . GLN A 1 398 ? 8.640 -24.820 59.817 1.00 63.84 398 GLN A N 1
ATOM 3128 C CA . GLN A 1 398 ? 9.898 -25.360 60.352 1.00 63.84 398 GLN A CA 1
ATOM 3129 C C . GLN A 1 398 ? 10.907 -25.709 59.253 1.00 63.84 398 GLN A C 1
ATOM 3131 O O . GLN A 1 398 ? 12.094 -25.892 59.524 1.00 63.84 398 GLN A O 1
ATOM 3136 N N . SER A 1 399 ? 10.454 -25.809 58.002 1.00 70.06 399 SER A N 1
ATOM 3137 C CA . SER A 1 399 ? 11.328 -26.000 56.850 1.00 70.06 399 SER A CA 1
ATOM 3138 C C . SER A 1 399 ? 10.773 -25.345 55.589 1.00 70.06 399 SER A C 1
ATOM 3140 O O . SER A 1 399 ? 9.567 -25.178 55.417 1.00 70.06 399 SER A O 1
ATOM 3142 N N . GLN A 1 400 ? 11.661 -25.032 54.646 1.00 57.16 400 GLN A N 1
ATOM 3143 C CA . GLN A 1 400 ? 11.265 -24.448 53.365 1.00 57.16 400 GLN A CA 1
ATOM 3144 C C . GLN A 1 400 ? 10.509 -25.436 52.455 1.00 57.16 400 GLN A C 1
ATOM 3146 O O . GLN A 1 400 ? 9.808 -25.012 51.543 1.00 57.16 400 GLN A O 1
ATOM 3151 N N . ALA A 1 401 ? 10.595 -26.746 52.721 1.00 63.69 401 ALA A N 1
ATOM 3152 C CA . ALA A 1 401 ? 9.749 -27.743 52.062 1.00 63.69 401 ALA A CA 1
ATOM 3153 C C . ALA A 1 401 ? 8.277 -27.592 52.488 1.00 63.69 401 ALA A C 1
ATOM 3155 O O . ALA A 1 401 ? 7.401 -27.535 51.634 1.00 63.69 401 ALA A O 1
ATOM 3156 N N . GLU A 1 402 ? 8.037 -27.432 53.791 1.00 68.44 402 GLU A N 1
ATOM 3157 C CA . GLU A 1 402 ? 6.708 -27.238 54.389 1.00 68.44 402 GLU A CA 1
ATOM 3158 C C . GLU A 1 402 ? 6.056 -25.925 53.909 1.00 68.44 402 GLU A C 1
ATOM 3160 O O . GLU A 1 402 ? 4.886 -25.904 53.533 1.00 68.44 402 GLU A O 1
ATOM 3165 N N . ALA A 1 403 ? 6.841 -24.844 53.809 1.00 67.69 403 ALA A N 1
ATOM 3166 C CA . ALA A 1 403 ? 6.381 -23.572 53.244 1.00 67.69 403 ALA A CA 1
ATOM 3167 C C . ALA A 1 403 ? 6.004 -23.678 51.750 1.00 67.69 403 ALA A C 1
ATOM 3169 O O . ALA A 1 403 ? 5.011 -23.089 51.319 1.00 67.69 403 ALA A O 1
ATOM 3170 N N . ASN A 1 404 ? 6.772 -24.437 50.959 1.00 66.06 404 ASN A N 1
ATOM 3171 C CA . ASN A 1 404 ? 6.495 -24.647 49.534 1.00 66.06 404 ASN A CA 1
ATOM 3172 C C . ASN A 1 404 ? 5.267 -25.544 49.308 1.00 66.06 404 ASN A C 1
ATOM 3174 O O . ASN A 1 404 ? 4.492 -25.293 48.387 1.00 66.06 404 ASN A O 1
ATOM 3178 N N . GLU A 1 405 ? 5.064 -26.559 50.150 1.00 67.38 405 GLU A N 1
ATOM 3179 C CA . GLU A 1 405 ? 3.885 -27.432 50.116 1.00 67.38 405 GLU A CA 1
ATOM 3180 C C . GLU A 1 405 ? 2.615 -26.639 50.476 1.00 67.38 405 GLU A C 1
ATOM 3182 O O . GLU A 1 405 ? 1.656 -26.632 49.704 1.00 67.38 405 GLU A O 1
ATOM 3187 N N . ALA A 1 406 ? 2.658 -25.825 51.538 1.00 67.38 406 ALA A N 1
ATOM 3188 C CA . ALA A 1 406 ? 1.561 -24.929 51.917 1.00 67.38 406 ALA A CA 1
ATOM 3189 C C . ALA A 1 406 ? 1.270 -23.812 50.886 1.00 67.38 406 ALA A C 1
ATOM 3191 O O . ALA A 1 406 ? 0.137 -23.332 50.797 1.00 67.38 406 ALA A O 1
ATOM 3192 N N . ALA A 1 407 ? 2.266 -23.377 50.103 1.00 61.66 407 ALA A N 1
ATOM 3193 C CA . ALA A 1 407 ? 2.062 -22.455 48.981 1.00 61.66 407 ALA A CA 1
ATOM 3194 C C . ALA A 1 407 ? 1.408 -23.155 47.775 1.00 61.66 407 ALA A C 1
ATOM 3196 O O . ALA A 1 407 ? 0.505 -22.593 47.149 1.00 61.66 407 ALA A O 1
ATOM 3197 N N . HIS A 1 408 ? 1.809 -24.399 47.495 1.00 64.12 408 HIS A N 1
ATOM 3198 C CA . HIS A 1 408 ? 1.243 -25.219 46.426 1.00 64.12 408 HIS A CA 1
ATOM 3199 C C . HIS A 1 408 ? -0.227 -25.583 46.692 1.00 64.12 408 HIS A C 1
ATOM 3201 O O . HIS A 1 408 ? -1.060 -25.430 45.800 1.00 64.12 408 HIS A O 1
ATOM 3207 N N . GLU A 1 409 ? -0.581 -25.951 47.931 1.00 60.16 409 GLU A N 1
ATOM 3208 C CA . GLU A 1 409 ? -1.978 -26.178 48.348 1.00 60.16 409 GLU A CA 1
ATOM 3209 C C . GLU A 1 409 ? -2.869 -24.930 48.206 1.00 60.16 409 GLU A C 1
ATOM 3211 O O . GLU A 1 409 ? -4.087 -25.044 48.074 1.00 60.16 409 GLU A O 1
ATOM 3216 N N . ARG A 1 410 ? -2.274 -23.729 48.194 1.00 61.47 410 ARG A N 1
ATOM 3217 C CA . ARG A 1 410 ? -2.967 -22.446 47.980 1.00 61.47 410 ARG A CA 1
ATOM 3218 C C . ARG A 1 410 ? -2.980 -21.992 46.516 1.00 61.47 410 ARG A C 1
ATOM 3220 O O . ARG A 1 410 ? -3.432 -20.886 46.235 1.00 61.47 410 ARG A O 1
ATOM 3227 N N . GLY A 1 411 ? -2.497 -22.820 45.587 1.00 44.41 411 GLY A N 1
ATOM 3228 C CA . GLY A 1 411 ? -2.490 -22.523 44.151 1.00 44.41 411 GLY A CA 1
ATOM 3229 C C . GLY A 1 411 ? -1.480 -21.454 43.721 1.00 44.41 411 GLY A C 1
ATOM 3230 O O . GLY A 1 411 ? -1.607 -20.913 42.624 1.00 44.41 411 GLY A O 1
ATOM 3231 N N . LEU A 1 412 ? -0.487 -21.136 44.559 1.00 52.97 412 LEU A N 1
ATOM 3232 C CA . LEU A 1 412 ? 0.573 -20.179 44.235 1.00 52.97 412 LEU A CA 1
ATOM 3233 C C . LEU A 1 412 ? 1.764 -20.898 43.585 1.00 52.97 412 LEU A C 1
ATOM 3235 O O . LEU A 1 412 ? 2.191 -21.959 44.042 1.00 52.97 412 LEU A O 1
ATOM 3239 N N . ASP A 1 413 ? 2.321 -20.311 42.522 1.00 47.41 413 ASP A N 1
ATOM 3240 C CA . ASP A 1 413 ? 3.473 -20.878 41.813 1.00 47.41 413 ASP A CA 1
ATOM 3241 C C . ASP A 1 413 ? 4.773 -20.652 42.602 1.00 47.41 413 ASP A C 1
ATOM 3243 O O . ASP A 1 413 ? 5.346 -19.555 42.610 1.00 47.41 413 ASP A O 1
ATOM 3247 N N . ALA A 1 414 ? 5.229 -21.717 43.267 1.00 51.47 414 ALA A N 1
ATOM 3248 C CA . ALA A 1 414 ? 6.384 -21.729 44.161 1.00 51.47 414 ALA A CA 1
ATOM 3249 C C . ALA A 1 414 ? 7.714 -21.325 43.489 1.00 51.47 414 ALA A C 1
ATOM 3251 O O . ALA A 1 414 ? 8.637 -20.906 44.187 1.00 51.47 414 ALA A O 1
ATOM 3252 N N . ASP A 1 415 ? 7.826 -21.396 42.155 1.00 48.03 415 ASP A N 1
ATOM 3253 C CA . ASP A 1 415 ? 9.025 -20.946 41.427 1.00 48.03 415 ASP A CA 1
ATOM 3254 C C . ASP A 1 415 ? 9.119 -19.400 41.323 1.00 48.03 415 ASP A C 1
ATOM 3256 O O . ASP A 1 415 ? 10.150 -18.877 40.891 1.00 48.03 415 ASP A O 1
ATOM 3260 N N . THR A 1 416 ? 8.078 -18.647 41.720 1.00 44.72 416 THR A N 1
ATOM 3261 C CA . THR A 1 416 ? 8.008 -17.173 41.562 1.00 44.72 416 THR A CA 1
ATOM 3262 C C . THR A 1 416 ? 8.122 -16.355 42.854 1.00 44.72 416 THR A C 1
ATOM 3264 O O . THR A 1 416 ? 8.214 -15.127 42.784 1.00 44.72 416 THR A O 1
ATOM 3267 N N . THR A 1 417 ? 8.128 -17.003 44.022 1.00 46.28 417 THR A N 1
ATOM 3268 C CA . THR A 1 417 ? 7.989 -16.363 45.347 1.00 46.28 417 THR A CA 1
ATOM 3269 C C . THR A 1 417 ? 9.278 -16.281 46.175 1.00 46.28 417 THR A C 1
ATOM 3271 O O . THR A 1 417 ? 9.235 -15.802 47.305 1.00 46.28 417 THR A O 1
ATOM 3274 N N . VAL A 1 418 ? 10.430 -16.711 45.644 1.00 48.84 418 VAL A N 1
ATOM 3275 C CA . VAL A 1 418 ? 11.710 -16.732 46.382 1.00 48.84 418 VAL A CA 1
ATOM 3276 C C . VAL A 1 418 ? 12.774 -15.890 45.678 1.00 48.84 418 VAL A C 1
ATOM 3278 O O . VAL A 1 418 ? 13.114 -16.146 44.522 1.00 48.84 418 VAL A O 1
ATOM 3281 N N . ASP A 1 419 ? 13.345 -14.919 46.396 1.00 52.31 419 ASP A N 1
ATOM 3282 C CA . ASP A 1 419 ? 14.498 -14.147 45.927 1.00 52.31 419 ASP A CA 1
ATOM 3283 C C . ASP A 1 419 ? 15.776 -15.019 45.953 1.00 52.31 419 ASP A C 1
ATOM 3285 O O . ASP A 1 419 ? 16.197 -15.474 47.023 1.00 52.31 419 ASP A O 1
ATOM 3289 N N . PRO A 1 420 ? 16.431 -15.273 44.801 1.00 49.19 420 PRO A N 1
ATOM 3290 C CA . PRO A 1 420 ? 17.628 -16.108 44.747 1.00 49.19 420 PRO A CA 1
ATOM 3291 C C . PRO A 1 420 ? 18.864 -15.474 45.409 1.00 49.19 420 PRO A C 1
ATOM 3293 O O . PRO A 1 420 ? 19.841 -16.190 45.643 1.00 49.19 420 PRO A O 1
ATOM 3296 N N . THR A 1 421 ? 18.861 -14.169 45.705 1.00 49.19 421 THR A N 1
ATOM 3297 C CA . THR A 1 421 ? 19.984 -13.476 46.364 1.00 49.19 421 THR A CA 1
ATOM 3298 C C . THR A 1 421 ? 20.124 -13.841 47.843 1.00 49.19 421 THR A C 1
ATOM 3300 O O . THR A 1 421 ? 21.239 -13.847 48.358 1.00 49.19 421 THR A O 1
ATOM 3303 N N . LEU A 1 422 ? 19.030 -14.253 48.495 1.00 50.38 422 LEU A N 1
ATOM 3304 C CA . LEU A 1 422 ? 19.006 -14.686 49.898 1.00 50.38 422 LEU A CA 1
ATOM 3305 C C . LEU A 1 422 ? 19.390 -16.168 50.091 1.00 50.38 422 LEU A C 1
ATOM 3307 O O . LEU A 1 422 ? 19.477 -16.649 51.221 1.00 50.38 422 LEU A O 1
ATOM 3311 N N . MET A 1 423 ? 19.634 -16.918 49.009 1.00 60.38 423 MET A N 1
ATOM 3312 C CA . MET A 1 423 ? 20.044 -18.324 49.094 1.00 60.38 423 MET A CA 1
ATOM 3313 C C . MET A 1 423 ? 21.545 -18.469 49.409 1.00 60.38 423 MET A C 1
ATOM 3315 O O . MET A 1 423 ? 22.370 -17.867 48.715 1.00 60.38 423 MET A O 1
ATOM 3319 N N . PRO A 1 424 ? 21.946 -19.355 50.344 1.00 75.31 424 PRO A N 1
ATOM 3320 C CA . PRO A 1 424 ? 23.350 -19.700 50.550 1.00 75.31 424 PRO A CA 1
ATOM 3321 C C . PRO A 1 424 ? 24.033 -20.163 49.254 1.00 75.31 424 PRO A C 1
ATOM 3323 O O . PRO A 1 424 ? 23.470 -20.922 48.460 1.00 75.31 424 PRO A O 1
ATOM 3326 N N . ALA A 1 425 ? 25.295 -19.770 49.057 1.00 63.03 425 ALA A N 1
ATOM 3327 C CA . ALA A 1 425 ? 26.033 -20.016 47.811 1.00 63.03 425 ALA A CA 1
ATOM 3328 C C . ALA A 1 425 ? 26.176 -21.509 47.427 1.00 63.03 425 ALA A C 1
ATOM 3330 O O . ALA A 1 425 ? 26.433 -21.829 46.264 1.00 63.03 425 ALA A O 1
ATOM 3331 N N . ALA A 1 426 ? 26.011 -22.434 48.379 1.00 63.78 426 ALA A N 1
ATOM 3332 C CA . ALA A 1 426 ? 25.947 -23.872 48.113 1.00 63.78 426 ALA A CA 1
ATOM 3333 C C . ALA A 1 426 ? 24.659 -24.270 47.364 1.00 63.78 426 ALA A C 1
ATOM 3335 O O . ALA A 1 426 ? 24.721 -25.019 46.386 1.00 63.78 426 ALA A O 1
ATOM 3336 N N . ASP A 1 427 ? 23.510 -23.724 47.760 1.00 67.62 427 ASP A N 1
ATOM 3337 C CA . ASP A 1 427 ? 22.221 -24.035 47.145 1.00 67.62 427 ASP A CA 1
ATOM 3338 C C . ASP A 1 427 ? 22.021 -23.297 45.821 1.00 67.62 427 ASP A C 1
ATOM 3340 O O . ASP A 1 427 ? 21.484 -23.885 44.883 1.00 67.62 427 ASP A O 1
ATOM 3344 N N . GLN A 1 428 ? 22.577 -22.090 45.657 1.00 66.62 428 GLN A N 1
ATOM 3345 C CA . GLN A 1 428 ? 22.663 -21.437 44.341 1.00 66.62 428 GLN A CA 1
ATOM 3346 C C . GLN A 1 428 ? 23.402 -22.316 43.311 1.00 66.62 428 GLN A C 1
ATOM 3348 O O . GLN A 1 428 ? 22.934 -22.488 42.181 1.00 66.62 428 GLN A O 1
ATOM 3353 N N . ARG A 1 429 ? 24.530 -22.938 43.701 1.00 66.06 429 ARG A N 1
ATOM 3354 C CA . ARG A 1 429 ? 25.262 -23.894 42.845 1.00 66.06 429 ARG A CA 1
ATOM 3355 C C . ARG A 1 429 ? 24.409 -25.122 42.531 1.00 66.06 429 ARG A C 1
ATOM 3357 O O . ARG A 1 429 ? 24.328 -25.517 41.369 1.00 66.06 429 ARG A O 1
ATOM 3364 N N . ARG A 1 430 ? 23.724 -25.679 43.533 1.00 61.66 430 ARG A N 1
ATOM 3365 C CA . ARG A 1 430 ? 22.831 -26.839 43.383 1.00 61.66 430 ARG A CA 1
ATOM 3366 C C . ARG A 1 430 ? 21.661 -26.547 42.435 1.00 61.66 430 ARG A C 1
ATOM 3368 O O . ARG A 1 430 ? 21.360 -27.360 41.562 1.00 61.66 430 ARG A O 1
ATOM 3375 N N . LEU A 1 431 ? 21.054 -25.364 42.532 1.00 65.19 431 LEU A N 1
ATOM 3376 C CA . LEU A 1 431 ? 19.969 -24.914 41.656 1.00 65.19 431 LEU A CA 1
ATOM 3377 C C . LEU A 1 431 ? 20.458 -24.696 40.212 1.00 65.19 431 LEU A C 1
ATOM 3379 O O . LEU A 1 431 ? 19.776 -25.066 39.252 1.00 65.19 431 LEU A O 1
ATOM 3383 N N . HIS A 1 432 ? 21.667 -24.150 40.042 1.00 66.69 432 HIS A N 1
ATOM 3384 C CA . HIS A 1 432 ? 22.312 -24.007 38.735 1.00 66.69 432 HIS A CA 1
ATOM 3385 C C . HIS A 1 432 ? 22.621 -25.374 38.096 1.00 66.69 432 HIS A C 1
ATOM 3387 O O . HIS A 1 432 ? 22.388 -25.579 36.901 1.00 66.69 432 HIS A O 1
ATOM 3393 N N . GLU A 1 433 ? 23.068 -26.346 38.892 1.00 72.62 433 GLU A N 1
ATOM 3394 C CA . GLU A 1 433 ? 23.319 -27.718 38.449 1.00 72.62 433 GLU A CA 1
ATOM 3395 C C . GLU A 1 433 ? 22.021 -28.440 38.040 1.00 72.62 433 GLU A C 1
ATOM 3397 O O . GLU A 1 433 ? 21.970 -29.074 36.982 1.00 72.62 433 GLU A O 1
ATOM 3402 N N . ILE A 1 434 ? 20.930 -28.252 38.796 1.00 67.81 434 ILE A N 1
ATOM 3403 C CA . ILE A 1 434 ? 19.585 -28.748 38.454 1.00 67.81 434 ILE A CA 1
ATOM 3404 C C . ILE A 1 434 ? 19.078 -28.121 37.145 1.00 67.81 434 ILE A C 1
ATOM 3406 O O . ILE A 1 434 ? 18.617 -28.852 36.264 1.00 67.81 434 ILE A O 1
ATOM 3410 N N . ARG A 1 435 ? 19.217 -26.800 36.949 1.00 65.62 435 ARG A N 1
ATOM 3411 C CA . ARG A 1 435 ? 18.855 -26.124 35.684 1.00 65.62 435 ARG A CA 1
ATOM 3412 C C . ARG A 1 435 ? 19.661 -26.662 34.497 1.00 65.62 435 ARG A C 1
ATOM 3414 O O . ARG A 1 435 ? 19.086 -26.941 33.443 1.00 65.62 435 ARG A O 1
ATOM 3421 N N . ASN A 1 436 ? 20.964 -26.887 34.667 1.00 62.88 436 ASN A N 1
ATOM 3422 C CA . ASN A 1 436 ? 21.812 -27.480 33.630 1.00 62.88 436 ASN A CA 1
ATOM 3423 C C . ASN A 1 436 ? 21.458 -28.951 33.348 1.00 62.88 436 ASN A C 1
ATOM 3425 O O . ASN A 1 436 ? 21.499 -29.379 32.193 1.00 62.88 436 ASN A O 1
ATOM 3429 N N . ARG A 1 437 ? 21.031 -29.717 34.359 1.00 61.22 437 ARG A N 1
ATOM 3430 C CA . ARG A 1 437 ? 20.498 -31.078 34.183 1.00 61.22 437 ARG A CA 1
ATOM 3431 C C . ARG A 1 437 ? 19.165 -31.073 33.423 1.00 61.22 437 ARG A C 1
ATOM 3433 O O . ARG A 1 437 ? 19.009 -31.874 32.505 1.00 61.22 437 ARG A O 1
ATOM 3440 N N . ARG A 1 438 ? 18.253 -30.137 33.720 1.00 54.62 438 ARG A N 1
ATOM 3441 C CA . ARG A 1 438 ? 16.964 -29.961 33.013 1.00 54.62 438 ARG A CA 1
ATOM 3442 C C . ARG A 1 438 ? 17.181 -29.605 31.534 1.00 54.62 438 ARG A C 1
ATOM 3444 O O . ARG A 1 438 ? 16.619 -30.269 30.669 1.00 54.62 438 ARG A O 1
ATOM 3451 N N . ARG A 1 439 ? 18.097 -28.671 31.234 1.00 56.78 439 ARG A N 1
ATOM 3452 C CA . ARG A 1 439 ? 18.502 -28.321 29.854 1.00 56.78 439 ARG A CA 1
ATOM 3453 C C . ARG A 1 439 ? 19.125 -29.492 29.084 1.00 56.78 439 ARG A C 1
ATOM 3455 O O . ARG A 1 439 ? 18.875 -29.629 27.893 1.00 56.78 439 ARG A O 1
ATOM 3462 N N . ARG A 1 440 ? 19.912 -30.355 29.743 1.00 59.56 440 ARG A N 1
ATOM 3463 C CA . ARG A 1 440 ? 20.465 -31.575 29.117 1.00 59.56 440 ARG A CA 1
ATOM 3464 C C . ARG A 1 440 ? 19.388 -32.620 28.808 1.00 59.56 440 ARG A C 1
ATOM 3466 O O . ARG A 1 440 ? 19.501 -33.304 27.798 1.00 59.56 440 ARG A O 1
ATOM 3473 N N . LEU A 1 441 ? 18.352 -32.729 29.642 1.00 52.59 441 LEU A N 1
ATOM 3474 C CA . LEU A 1 441 ? 17.231 -33.655 29.430 1.00 52.59 441 LEU A CA 1
ATOM 3475 C C . LEU A 1 441 ? 16.261 -33.173 28.338 1.00 52.59 441 LEU A C 1
ATOM 3477 O O . LEU A 1 441 ? 15.764 -33.988 27.572 1.00 52.59 441 LEU A O 1
ATOM 3481 N N . GLN A 1 442 ? 16.070 -31.859 28.193 1.00 53.78 442 GLN A N 1
ATOM 3482 C CA . GLN A 1 442 ? 15.266 -31.250 27.118 1.00 53.78 442 GLN A CA 1
ATOM 3483 C C . GLN A 1 442 ? 15.963 -31.249 25.736 1.00 53.78 442 GLN A C 1
ATOM 3485 O O . GLN A 1 442 ? 15.398 -30.769 24.758 1.00 53.78 442 GLN A O 1
ATOM 3490 N N . GLY A 1 443 ? 17.189 -31.780 25.636 1.00 43.41 443 GLY A N 1
ATOM 3491 C CA . GLY A 1 443 ? 17.974 -31.853 24.397 1.00 43.41 443 GLY A CA 1
ATOM 3492 C C . GLY A 1 443 ? 17.779 -33.124 23.558 1.00 43.41 443 GLY A C 1
ATOM 3493 O O . GLY A 1 443 ? 18.506 -33.311 22.581 1.00 43.41 443 GLY A O 1
ATOM 3494 N N . LEU A 1 444 ? 16.851 -34.012 23.930 1.00 43.38 444 LEU A N 1
ATOM 3495 C CA . LEU A 1 444 ? 16.550 -35.255 23.209 1.00 43.38 444 LEU A CA 1
ATOM 3496 C C . LEU A 1 444 ? 15.157 -35.182 22.559 1.00 43.38 444 LEU A C 1
ATOM 3498 O O . LEU A 1 444 ? 14.204 -34.809 23.237 1.00 43.38 444 LEU A O 1
ATOM 3502 N N . PRO A 1 445 ? 15.005 -35.545 21.270 1.00 44.53 445 PRO A N 1
ATOM 3503 C CA . PRO A 1 445 ? 13.701 -35.567 20.619 1.00 44.53 445 PRO A CA 1
ATOM 3504 C C . PRO A 1 445 ? 12.915 -36.823 21.015 1.00 44.53 445 PRO A C 1
ATOM 3506 O O . PRO A 1 445 ? 13.357 -37.944 20.756 1.00 44.53 445 PRO A O 1
ATOM 3509 N N . GLU A 1 446 ? 11.725 -36.641 21.584 1.00 33.41 446 GLU A N 1
ATOM 3510 C CA . GLU A 1 446 ? 10.768 -37.730 21.776 1.00 33.41 446 GLU A CA 1
ATOM 3511 C C . GLU A 1 446 ? 10.202 -38.206 20.431 1.00 33.41 446 GLU A C 1
ATOM 3513 O O . GLU A 1 446 ? 9.625 -37.425 19.675 1.00 33.41 446 GLU A O 1
ATOM 3518 N N . ILE A 1 447 ? 10.305 -39.511 20.157 1.00 35.78 447 ILE A N 1
ATOM 3519 C CA . ILE A 1 447 ? 9.406 -40.212 19.233 1.00 35.78 447 ILE A CA 1
ATOM 3520 C C . ILE A 1 447 ? 9.014 -41.560 19.852 1.00 35.78 447 ILE A C 1
ATOM 3522 O O . ILE A 1 447 ? 9.829 -42.474 19.907 1.00 35.78 447 ILE A O 1
ATOM 3526 N N . SER A 1 448 ? 7.729 -41.659 20.206 1.00 33.31 448 SER A N 1
ATOM 3527 C CA . SER A 1 448 ? 6.887 -42.861 20.345 1.00 33.31 448 SER A CA 1
ATOM 3528 C C . SER A 1 448 ? 7.298 -44.000 21.295 1.00 33.31 448 SER A C 1
ATOM 3530 O O . SER A 1 448 ? 8.326 -44.654 21.152 1.00 33.31 448 SER A O 1
ATOM 3532 N N . LEU A 1 449 ? 6.346 -44.349 22.167 1.00 42.47 449 LEU A N 1
ATOM 3533 C CA . LEU A 1 449 ? 6.313 -45.554 23.001 1.00 42.47 449 LEU A CA 1
ATOM 3534 C C . LEU A 1 449 ? 6.480 -46.865 22.209 1.00 42.47 449 LEU A C 1
ATOM 3536 O O . LEU A 1 449 ? 5.921 -47.020 21.122 1.00 42.47 449 LEU A O 1
ATOM 3540 N N . GLY A 1 450 ? 7.159 -47.842 22.825 1.00 34.78 450 GLY A N 1
ATOM 3541 C CA . GLY A 1 450 ? 7.242 -49.222 22.338 1.00 34.78 450 GLY A CA 1
ATOM 3542 C C . GLY A 1 450 ? 8.248 -50.101 23.095 1.00 34.78 450 GLY A C 1
ATOM 3543 O O . GLY A 1 450 ? 9.369 -50.259 22.635 1.00 34.78 450 GLY A O 1
ATOM 3544 N N . SER A 1 451 ? 7.824 -50.681 24.227 1.00 45.06 451 SER A N 1
ATOM 3545 C CA . SER A 1 451 ? 8.435 -51.821 24.955 1.00 45.06 451 SER A CA 1
ATOM 3546 C C . SER A 1 451 ? 9.975 -51.915 25.024 1.00 45.06 451 SER A C 1
ATOM 3548 O O . SER A 1 451 ? 10.615 -52.459 24.126 1.00 45.06 451 SER A O 1
ATOM 3550 N N . PHE A 1 452 ? 10.564 -51.527 26.161 1.00 33.56 452 PHE A N 1
ATOM 3551 C CA . PHE A 1 452 ? 11.962 -51.837 26.498 1.00 33.56 452 PHE A CA 1
ATOM 3552 C C . PHE A 1 452 ? 12.077 -52.266 27.969 1.00 33.56 452 PHE A C 1
ATOM 3554 O O . PHE A 1 452 ? 12.139 -51.427 28.861 1.00 33.56 452 PHE A O 1
ATOM 3561 N N . ASN A 1 453 ? 12.098 -53.579 28.226 1.00 41.44 453 ASN A N 1
ATOM 3562 C CA . ASN A 1 453 ? 12.310 -54.136 29.570 1.00 41.44 453 ASN A CA 1
ATOM 3563 C C . ASN A 1 453 ? 13.258 -55.356 29.566 1.00 41.44 453 ASN A C 1
ATOM 3565 O O . ASN A 1 453 ? 13.106 -56.262 30.377 1.00 41.44 453 ASN A O 1
ATOM 3569 N N . GLU A 1 454 ? 14.204 -55.413 28.615 1.00 42.22 454 GLU A N 1
ATOM 3570 C CA . GLU A 1 454 ? 15.014 -56.625 28.372 1.00 42.22 454 GLU A CA 1
ATOM 3571 C C . GLU A 1 454 ? 16.514 -56.374 28.089 1.00 42.22 454 GLU A C 1
ATOM 3573 O O . GLU A 1 454 ? 17.236 -57.296 27.725 1.00 42.22 454 GLU A O 1
ATOM 3578 N N . GLN A 1 455 ? 17.030 -55.146 28.253 1.00 37.53 455 GLN A N 1
ATOM 3579 C CA . GLN A 1 455 ? 18.457 -54.839 28.011 1.00 37.53 455 GLN A CA 1
ATOM 3580 C C . GLN A 1 455 ? 19.081 -53.905 29.061 1.00 37.53 455 GLN A C 1
ATOM 3582 O O . GLN A 1 455 ? 19.685 -52.889 28.725 1.00 37.53 455 GLN A O 1
ATOM 3587 N N . LEU A 1 456 ? 18.972 -54.268 30.345 1.00 35.88 456 LEU A N 1
ATOM 3588 C CA . LEU A 1 456 ? 19.818 -53.685 31.400 1.00 35.88 456 LEU A CA 1
ATOM 3589 C C . LEU A 1 456 ? 20.392 -54.737 32.371 1.00 35.88 456 LEU A C 1
ATOM 3591 O O . LEU A 1 456 ? 20.425 -54.551 33.585 1.00 35.88 456 LEU A O 1
ATOM 3595 N N . GLN A 1 457 ? 20.885 -55.843 31.814 1.00 43.06 457 GLN A N 1
ATOM 3596 C CA . GLN A 1 457 ? 21.889 -56.696 32.454 1.00 43.06 457 GLN A CA 1
ATOM 3597 C C . GLN A 1 457 ? 23.059 -56.905 31.481 1.00 43.06 457 GLN A C 1
ATOM 3599 O O . GLN A 1 457 ? 22.882 -56.788 30.271 1.00 43.06 457 GLN A O 1
ATOM 3604 N N . ILE A 1 458 ? 24.233 -57.247 32.027 1.00 39.19 458 ILE A N 1
ATOM 3605 C CA . ILE A 1 458 ? 25.519 -57.445 31.327 1.00 39.19 458 ILE A CA 1
ATOM 3606 C C . ILE A 1 458 ? 26.236 -56.137 30.931 1.00 39.19 458 ILE A C 1
ATOM 3608 O O . ILE A 1 458 ? 26.309 -55.764 29.763 1.00 39.19 458 ILE A O 1
ATOM 3612 N N . ALA A 1 459 ? 26.857 -55.490 31.926 1.00 34.28 459 ALA A N 1
ATOM 3613 C CA . ALA A 1 459 ? 28.066 -54.674 31.742 1.00 34.28 459 ALA A CA 1
ATOM 3614 C C . ALA A 1 459 ? 28.850 -54.498 33.065 1.00 34.28 459 ALA A C 1
ATOM 3616 O O . ALA A 1 459 ? 29.105 -53.381 33.511 1.00 34.28 459 ALA A O 1
ATOM 3617 N N . SER A 1 460 ? 29.257 -55.603 33.694 1.00 42.56 460 SER A N 1
ATOM 3618 C CA . SER A 1 460 ? 30.312 -55.602 34.717 1.00 42.56 460 SER A CA 1
ATOM 3619 C C . SER A 1 460 ? 31.287 -56.754 34.468 1.00 42.56 460 SER A C 1
ATOM 3621 O O . SER A 1 460 ? 30.881 -57.801 33.980 1.00 42.56 460 SER A O 1
ATOM 3623 N N . GLU A 1 461 ? 32.549 -56.536 34.850 1.00 37.59 461 GLU A N 1
ATOM 3624 C CA . GLU A 1 461 ? 33.651 -57.518 34.908 1.00 37.59 461 GLU A CA 1
ATOM 3625 C C . GLU A 1 461 ? 34.401 -57.863 33.597 1.00 37.59 461 GLU A C 1
ATOM 3627 O O . GLU A 1 461 ? 34.170 -58.848 32.909 1.00 37.59 461 GLU A O 1
ATOM 3632 N N . ALA A 1 462 ? 35.401 -57.017 33.329 1.00 43.09 462 ALA A N 1
ATOM 3633 C CA . ALA A 1 462 ? 36.828 -57.375 33.366 1.00 43.09 462 ALA A CA 1
ATOM 3634 C C . ALA A 1 462 ? 37.432 -58.460 32.428 1.00 43.09 462 ALA A C 1
ATOM 3636 O O . ALA A 1 462 ? 37.451 -59.648 32.728 1.00 43.09 462 ALA A O 1
ATOM 3637 N N . ALA A 1 463 ? 38.249 -57.944 31.495 1.00 42.41 463 ALA A N 1
ATOM 3638 C CA . ALA A 1 463 ? 39.618 -58.419 31.211 1.00 42.41 463 ALA A CA 1
ATOM 3639 C C . ALA A 1 463 ? 39.766 -59.750 30.395 1.00 42.41 463 ALA A C 1
ATOM 3641 O O . ALA A 1 463 ? 38.777 -60.241 29.857 1.00 42.41 463 ALA A O 1
ATOM 3642 N N . PRO A 1 464 ? 40.990 -60.197 30.018 1.00 65.56 464 PRO A N 1
ATOM 3643 C CA . PRO A 1 464 ? 41.351 -60.106 28.597 1.00 65.56 464 PRO A CA 1
ATOM 3644 C C . PRO A 1 464 ? 41.893 -61.405 27.967 1.00 65.56 464 PRO A C 1
ATOM 3646 O O . PRO A 1 464 ? 42.695 -62.119 28.565 1.00 65.56 464 PRO A O 1
ATOM 3649 N N . ALA A 1 465 ? 41.585 -61.644 26.688 1.00 42.75 465 ALA A N 1
ATOM 3650 C CA . ALA A 1 465 ? 42.301 -62.633 25.880 1.00 42.75 465 ALA A CA 1
ATOM 3651 C C . ALA A 1 465 ? 42.397 -62.225 24.401 1.00 42.75 465 ALA A C 1
ATOM 3653 O O . ALA A 1 465 ? 41.463 -61.691 23.807 1.00 42.75 465 ALA A O 1
ATOM 3654 N N . SER A 1 466 ? 43.561 -62.489 23.816 1.00 53.78 466 SER A N 1
ATOM 3655 C CA . SER A 1 466 ? 43.919 -62.230 22.421 1.00 53.78 466 SER A CA 1
ATOM 3656 C C . SER A 1 466 ? 43.114 -63.061 21.415 1.00 53.78 466 SER A C 1
ATOM 3658 O O . SER A 1 466 ? 43.022 -64.278 21.560 1.00 53.78 466 SER A O 1
ATOM 3660 N N . GLY A 1 467 ? 42.670 -62.439 20.321 1.00 48.12 467 GLY A N 1
ATOM 3661 C CA . GLY A 1 467 ? 42.102 -63.142 19.166 1.00 48.12 467 GLY A CA 1
ATOM 3662 C C . GLY A 1 467 ? 41.662 -62.163 18.081 1.00 48.12 467 GLY A C 1
ATOM 3663 O O . GLY A 1 467 ? 40.566 -61.618 18.146 1.00 48.12 467 GLY A O 1
ATOM 3664 N N . GLY A 1 468 ? 42.533 -61.887 17.108 1.00 54.59 468 GLY A N 1
ATOM 3665 C CA . GLY A 1 468 ? 42.276 -60.864 16.093 1.00 54.59 468 GLY A CA 1
ATOM 3666 C C . GLY A 1 468 ? 41.138 -61.234 15.139 1.00 54.59 468 GLY A C 1
ATOM 3667 O O . GLY A 1 468 ? 41.295 -62.123 14.307 1.00 54.59 468 GLY A O 1
ATOM 3668 N N . ALA A 1 469 ? 40.040 -60.483 15.197 1.00 52.50 469 ALA A N 1
ATOM 3669 C CA . ALA A 1 469 ? 39.045 -60.396 14.135 1.00 52.50 469 ALA A CA 1
ATOM 3670 C C . ALA A 1 469 ? 38.985 -58.944 13.644 1.00 52.50 469 ALA A C 1
ATOM 3672 O O . ALA A 1 469 ? 38.856 -58.016 14.443 1.00 52.50 469 ALA A O 1
ATOM 3673 N N . LEU A 1 470 ? 39.100 -58.741 12.328 1.00 58.78 470 LEU A N 1
ATOM 3674 C CA . LEU A 1 470 ? 38.921 -57.422 11.719 1.00 58.78 470 LEU A CA 1
ATOM 3675 C C . LEU A 1 470 ? 37.510 -56.901 12.051 1.00 58.78 470 LEU A C 1
ATOM 3677 O O . LEU A 1 470 ? 36.555 -57.677 11.947 1.00 58.78 470 LEU A O 1
ATOM 3681 N N . PRO A 1 471 ? 37.348 -55.620 12.436 1.00 65.50 471 PRO A N 1
ATOM 3682 C CA . PRO A 1 471 ? 36.037 -55.080 12.768 1.00 65.50 471 PRO A CA 1
ATOM 3683 C C . PRO A 1 471 ? 35.103 -55.224 11.565 1.00 65.50 471 PRO A C 1
ATOM 3685 O O . PRO A 1 471 ? 35.442 -54.812 10.452 1.00 65.50 471 PRO A O 1
ATOM 3688 N N . ALA A 1 472 ? 33.933 -55.825 11.795 1.00 65.75 472 ALA A N 1
ATOM 3689 C CA . ALA A 1 472 ? 32.933 -56.039 10.759 1.00 65.75 472 ALA A CA 1
ATOM 3690 C C . ALA A 1 472 ? 32.620 -54.715 10.048 1.00 65.75 472 ALA A C 1
ATOM 3692 O O . ALA A 1 472 ? 32.415 -53.686 10.698 1.00 65.75 472 ALA A O 1
ATOM 3693 N N . ALA A 1 473 ? 32.603 -54.743 8.711 1.00 71.25 473 ALA A N 1
ATOM 3694 C CA . ALA A 1 473 ? 32.408 -53.543 7.908 1.00 71.25 473 ALA A CA 1
ATOM 3695 C C . ALA A 1 473 ? 31.127 -52.811 8.357 1.00 71.25 473 ALA A C 1
ATOM 3697 O O . ALA A 1 473 ? 30.072 -53.449 8.450 1.00 71.25 473 ALA A O 1
ATOM 3698 N N . PRO A 1 474 ? 31.191 -51.497 8.655 1.00 77.62 474 PRO A N 1
ATOM 3699 C CA . PRO A 1 474 ? 30.059 -50.781 9.226 1.00 77.62 474 PRO A CA 1
ATOM 3700 C C . PRO A 1 474 ? 28.845 -50.895 8.295 1.00 77.62 474 PRO A C 1
ATOM 3702 O O . PRO A 1 474 ? 28.998 -50.717 7.081 1.00 77.62 474 PRO A O 1
ATOM 3705 N N . PRO A 1 475 ? 27.643 -51.185 8.833 1.00 79.31 475 PRO A N 1
ATOM 3706 C CA . PRO A 1 475 ? 26.472 -51.493 8.024 1.00 79.31 475 PRO A CA 1
ATOM 3707 C C . PRO A 1 475 ? 26.205 -50.366 7.028 1.00 79.31 475 PRO A C 1
ATOM 3709 O O . PRO A 1 475 ? 26.194 -49.186 7.394 1.00 79.31 475 PRO A O 1
ATOM 3712 N N . ALA A 1 476 ? 26.009 -50.741 5.761 1.00 80.56 476 ALA A N 1
ATOM 3713 C CA . ALA A 1 476 ? 25.890 -49.804 4.652 1.00 80.56 476 ALA A CA 1
ATOM 3714 C C . ALA A 1 476 ? 24.845 -48.725 4.973 1.00 80.56 476 ALA A C 1
ATOM 3716 O O . ALA A 1 476 ? 23.646 -49.005 5.063 1.00 80.56 476 ALA A O 1
ATOM 3717 N N . LYS A 1 477 ? 25.311 -47.483 5.174 1.00 81.69 477 LYS A N 1
ATOM 3718 C CA . LYS A 1 477 ? 24.466 -46.359 5.593 1.00 81.69 477 LYS A CA 1
ATOM 3719 C C . LYS A 1 477 ? 23.330 -46.192 4.584 1.00 81.69 477 LYS A C 1
ATOM 3721 O O . LYS A 1 477 ? 23.570 -45.751 3.458 1.00 81.69 477 LYS A O 1
ATOM 3726 N N . LYS A 1 478 ? 22.100 -46.541 4.987 1.00 86.62 478 LYS A N 1
ATOM 3727 C CA . LYS A 1 478 ? 20.890 -46.379 4.166 1.00 86.62 478 LYS A CA 1
ATOM 3728 C C . LYS A 1 478 ? 20.857 -44.937 3.656 1.00 86.62 478 LYS A C 1
ATOM 3730 O O . LYS A 1 478 ? 20.764 -44.005 4.456 1.00 86.62 478 LYS A O 1
ATOM 3735 N N . LYS A 1 479 ? 20.989 -44.749 2.337 1.00 82.44 479 LYS A N 1
ATOM 3736 C CA . LYS A 1 479 ? 21.004 -43.417 1.717 1.00 82.44 479 LYS A CA 1
ATOM 3737 C C . LYS A 1 479 ? 19.691 -42.718 2.073 1.00 82.44 479 LYS A C 1
ATOM 3739 O O . LYS A 1 479 ? 18.630 -43.160 1.635 1.00 82.44 479 LYS A O 1
ATOM 3744 N N . LYS A 1 480 ? 19.755 -41.657 2.886 1.00 85.56 480 LYS A N 1
ATOM 3745 C CA . LYS A 1 480 ? 18.578 -40.837 3.202 1.00 85.56 480 LYS A CA 1
ATOM 3746 C C . LYS A 1 480 ? 18.012 -40.315 1.880 1.00 85.56 480 LYS A C 1
ATOM 3748 O O . LYS A 1 480 ? 18.768 -39.765 1.078 1.00 85.56 480 LYS A O 1
ATOM 3753 N N . LYS A 1 481 ? 16.715 -40.528 1.633 1.00 88.56 481 LYS A N 1
ATOM 3754 C CA . LYS A 1 481 ? 16.052 -40.007 0.431 1.00 88.56 481 LYS A CA 1
ATOM 3755 C C . LYS A 1 481 ? 16.199 -38.482 0.432 1.00 88.56 481 LYS A C 1
ATOM 3757 O O . LYS A 1 481 ? 15.880 -37.841 1.429 1.00 88.56 481 LYS A O 1
ATOM 3762 N N . SER A 1 482 ? 16.714 -37.922 -0.662 1.00 91.19 482 SER A N 1
ATOM 3763 C CA . SER A 1 482 ? 16.709 -36.473 -0.865 1.00 91.19 482 SER A CA 1
ATOM 3764 C C . SER A 1 482 ? 15.261 -36.008 -0.969 1.00 91.19 482 SER A C 1
ATOM 3766 O O . SER A 1 482 ? 14.514 -36.557 -1.774 1.00 91.19 482 SER A O 1
ATOM 3768 N N . LEU A 1 483 ? 14.888 -34.997 -0.187 1.00 96.38 483 LEU A N 1
ATOM 3769 C CA . LEU A 1 483 ? 13.604 -34.305 -0.331 1.00 96.38 483 LEU A CA 1
ATOM 3770 C C . LEU A 1 483 ? 13.653 -33.215 -1.419 1.00 96.38 483 LEU A C 1
ATOM 3772 O O . LEU A 1 483 ? 12.632 -32.624 -1.751 1.00 96.38 483 LEU A O 1
ATOM 3776 N N . VAL A 1 484 ? 14.835 -32.974 -2.002 1.00 97.19 484 VAL A N 1
ATOM 3777 C CA . VAL A 1 484 ? 15.002 -32.156 -3.208 1.00 97.19 484 VAL A CA 1
ATOM 3778 C C . VAL A 1 484 ? 14.858 -33.046 -4.440 1.00 97.19 484 VAL A C 1
ATOM 3780 O O . VAL A 1 484 ? 15.679 -33.947 -4.651 1.00 97.19 484 VAL A O 1
ATOM 3783 N N . TYR A 1 485 ? 13.851 -32.749 -5.253 1.00 97.38 485 TYR A N 1
ATOM 3784 C CA . TYR A 1 485 ? 13.548 -33.353 -6.545 1.00 97.38 485 TYR A CA 1
ATOM 3785 C C . TYR A 1 485 ? 13.956 -32.378 -7.653 1.00 97.38 485 TYR A C 1
ATOM 3787 O O . TYR A 1 485 ? 13.598 -31.204 -7.613 1.00 97.38 485 TYR A O 1
ATOM 3795 N N . LYS A 1 486 ? 14.711 -32.845 -8.651 1.00 97.62 486 LYS A N 1
ATOM 3796 C CA . LYS A 1 486 ? 15.064 -32.038 -9.827 1.00 97.62 486 LYS A CA 1
ATOM 3797 C C . LYS A 1 486 ? 14.156 -32.396 -10.995 1.00 97.62 486 LYS A C 1
ATOM 3799 O O . LYS A 1 486 ? 13.972 -33.581 -11.258 1.00 97.62 486 LYS A O 1
ATOM 3804 N N . CYS A 1 487 ? 13.688 -31.403 -11.745 1.00 97.06 487 CYS A N 1
ATOM 3805 C CA . CYS A 1 487 ? 12.865 -31.638 -12.940 1.00 97.06 487 CYS A CA 1
ATOM 3806 C C . CYS A 1 487 ? 13.676 -32.185 -14.129 1.00 97.06 487 CYS A C 1
ATOM 3808 O O . CYS A 1 487 ? 13.113 -32.713 -15.081 1.00 97.06 487 CYS A O 1
ATOM 3810 N N . GLY A 1 488 ? 15.009 -32.105 -14.067 1.00 95.56 488 GLY A N 1
ATOM 3811 C CA . GLY A 1 488 ? 15.901 -32.762 -15.016 1.00 95.56 488 GLY A CA 1
ATOM 3812 C C . GLY A 1 488 ? 17.320 -32.938 -14.463 1.00 95.56 488 GLY A C 1
ATOM 3813 O O . GLY A 1 488 ? 17.733 -32.200 -13.564 1.00 95.56 488 GLY A O 1
ATOM 3814 N N . PRO A 1 489 ? 18.113 -33.880 -15.008 1.00 94.75 489 PRO A N 1
ATOM 3815 C CA . PRO A 1 489 ? 19.479 -34.137 -14.543 1.00 94.75 489 PRO A CA 1
ATOM 3816 C C . PRO A 1 489 ? 20.415 -32.941 -14.772 1.00 94.75 489 PRO A C 1
ATOM 3818 O O . PRO A 1 489 ? 21.358 -32.745 -14.007 1.00 94.75 489 PRO A O 1
ATOM 3821 N N . LYS A 1 490 ? 20.127 -32.119 -15.791 1.00 95.50 490 LYS A N 1
ATOM 3822 C CA . LYS A 1 490 ? 20.888 -30.911 -16.137 1.00 95.50 490 LYS A CA 1
ATOM 3823 C C . LYS A 1 490 ? 20.622 -29.716 -15.215 1.00 95.50 490 LYS A C 1
ATOM 3825 O O . LYS A 1 490 ? 21.367 -28.751 -15.309 1.00 95.50 490 LYS A O 1
ATOM 3830 N N . VAL A 1 491 ? 19.603 -29.752 -14.344 1.00 96.31 491 VAL A N 1
ATOM 3831 C CA . VAL A 1 491 ? 19.256 -28.607 -13.481 1.00 96.31 491 VAL A CA 1
ATOM 3832 C C . VAL A 1 491 ? 20.376 -28.374 -12.453 1.00 96.31 491 VAL A C 1
ATOM 3834 O O . VAL A 1 491 ? 20.599 -29.233 -11.585 1.00 96.31 491 VAL A O 1
ATOM 3837 N N . PRO A 1 492 ? 21.114 -27.252 -12.526 1.00 96.00 492 PRO A N 1
ATOM 3838 C CA . PRO A 1 492 ? 22.240 -26.990 -11.643 1.00 96.00 492 PRO A CA 1
ATOM 3839 C C . PRO A 1 492 ? 21.742 -26.506 -10.276 1.00 96.00 492 PRO A C 1
ATOM 3841 O O . PRO A 1 492 ? 20.920 -25.600 -10.172 1.00 96.00 492 PRO A O 1
ATOM 3844 N N . ILE A 1 493 ? 22.267 -27.121 -9.216 1.00 96.62 493 ILE A N 1
ATOM 3845 C CA . ILE A 1 493 ? 22.049 -26.685 -7.834 1.00 96.62 493 ILE A CA 1
ATOM 3846 C C . ILE A 1 493 ? 23.428 -26.553 -7.199 1.00 96.62 493 ILE A C 1
ATOM 3848 O O . ILE A 1 493 ? 24.050 -27.555 -6.841 1.00 96.62 493 ILE A O 1
ATOM 3852 N N . THR A 1 494 ? 23.908 -25.320 -7.095 1.00 96.88 494 THR A N 1
ATOM 3853 C CA . THR A 1 494 ? 25.225 -24.980 -6.558 1.00 96.88 494 THR A CA 1
ATOM 3854 C C . THR A 1 494 ? 25.064 -24.564 -5.104 1.00 96.88 494 THR A C 1
ATOM 3856 O O . THR A 1 494 ? 24.496 -23.516 -4.807 1.00 96.88 494 THR A O 1
ATOM 3859 N N . LYS A 1 495 ? 25.570 -25.380 -4.178 1.00 96.25 495 LYS A N 1
ATOM 3860 C CA . LYS A 1 495 ? 25.557 -25.092 -2.738 1.00 96.25 495 LYS A CA 1
ATOM 3861 C C . LYS A 1 495 ? 26.992 -24.893 -2.266 1.00 96.25 495 LYS A C 1
ATOM 3863 O O . LYS A 1 495 ? 27.772 -25.840 -2.314 1.00 96.25 495 LYS A O 1
ATOM 3868 N N . ARG A 1 496 ? 27.334 -23.682 -1.822 1.00 96.25 496 ARG A N 1
ATOM 3869 C CA . ARG A 1 496 ? 28.611 -23.384 -1.142 1.00 96.25 496 ARG A CA 1
ATOM 3870 C C . ARG A 1 496 ? 28.450 -23.181 0.369 1.00 96.25 496 ARG A C 1
ATOM 3872 O O . ARG A 1 496 ? 29.450 -23.148 1.072 1.00 96.25 496 ARG A O 1
ATOM 3879 N N . ALA A 1 497 ? 27.213 -23.118 0.864 1.00 95.69 497 ALA A N 1
ATOM 3880 C CA . ALA A 1 497 ? 26.890 -23.014 2.284 1.00 95.69 497 ALA A CA 1
ATOM 3881 C C . ALA A 1 497 ? 25.938 -24.133 2.765 1.00 95.69 497 ALA A C 1
ATOM 3883 O O . ALA A 1 497 ? 25.323 -24.824 1.941 1.00 95.69 497 ALA A O 1
ATOM 3884 N N . PRO A 1 498 ? 25.796 -24.335 4.092 1.00 95.19 498 PRO A N 1
ATOM 3885 C CA . PRO A 1 498 ? 24.908 -25.349 4.656 1.00 95.19 498 PRO A CA 1
ATOM 3886 C C . PRO A 1 498 ? 23.430 -25.080 4.329 1.00 95.19 498 PRO A C 1
ATOM 3888 O O . PRO A 1 498 ? 22.810 -24.179 4.886 1.00 95.19 498 PRO A O 1
ATOM 3891 N N . ALA A 1 499 ? 22.843 -25.907 3.462 1.00 96.44 499 ALA A N 1
ATOM 3892 C CA . ALA A 1 499 ? 21.427 -25.830 3.104 1.00 96.44 499 ALA A CA 1
ATOM 3893 C C . ALA A 1 499 ? 20.685 -27.111 3.515 1.00 96.44 499 ALA A C 1
ATOM 3895 O O . ALA A 1 499 ? 20.817 -28.147 2.850 1.00 96.44 499 ALA A O 1
ATOM 3896 N N . LYS A 1 500 ? 19.900 -27.043 4.597 1.00 96.62 500 LYS A N 1
ATOM 3897 C CA . LYS A 1 500 ? 19.052 -28.141 5.083 1.00 96.62 500 LYS A CA 1
ATOM 3898 C C . LYS A 1 500 ? 17.654 -28.020 4.481 1.00 96.62 500 LYS A C 1
ATOM 3900 O O . LYS A 1 500 ? 16.958 -27.039 4.713 1.00 96.62 500 LYS A O 1
ATOM 3905 N N . VAL A 1 501 ? 17.244 -29.049 3.747 1.00 96.94 501 VAL A N 1
ATOM 3906 C CA . VAL A 1 501 ? 15.889 -29.187 3.206 1.00 96.94 501 VAL A CA 1
ATOM 3907 C C . VAL A 1 501 ? 15.231 -30.366 3.913 1.00 96.94 501 VAL A C 1
ATOM 3909 O O . VAL A 1 501 ? 15.699 -31.498 3.779 1.00 96.94 501 VAL A O 1
ATOM 3912 N N . LEU A 1 502 ? 14.203 -30.079 4.709 1.00 96.38 502 LEU A N 1
ATOM 3913 C CA . LEU A 1 502 ? 13.436 -31.038 5.510 1.00 96.38 502 LEU A CA 1
ATOM 3914 C C . LEU A 1 502 ? 12.014 -31.258 4.957 1.00 96.38 502 LEU A C 1
ATOM 3916 O O . LEU A 1 502 ? 11.239 -32.009 5.539 1.00 96.38 502 LEU A O 1
ATOM 3920 N N . SER A 1 503 ? 11.712 -30.669 3.800 1.00 96.56 503 SER A N 1
ATOM 3921 C CA . SER A 1 503 ? 10.424 -30.708 3.105 1.00 96.56 503 SER A CA 1
ATOM 3922 C C . SER A 1 503 ? 10.576 -31.040 1.614 1.00 96.56 503 SER A C 1
ATOM 3924 O O . SER A 1 503 ? 11.646 -30.820 1.037 1.00 96.56 503 SER A O 1
ATOM 3926 N N . PRO A 1 504 ? 9.521 -31.542 0.943 1.00 97.56 504 PRO A N 1
ATOM 3927 C CA . PRO A 1 504 ? 9.523 -31.708 -0.507 1.00 97.56 504 PRO A CA 1
ATOM 3928 C C . PRO A 1 504 ? 9.812 -30.384 -1.229 1.00 97.56 504 PRO A C 1
ATOM 3930 O O . PRO A 1 504 ? 9.074 -29.409 -1.095 1.00 97.56 504 PRO A O 1
ATOM 3933 N N . THR A 1 505 ? 10.892 -30.355 -2.006 1.00 97.75 505 THR A N 1
ATOM 3934 C CA . THR A 1 505 ? 11.305 -29.202 -2.814 1.00 97.75 505 THR A CA 1
ATOM 3935 C C . THR A 1 505 ? 11.515 -29.643 -4.258 1.00 97.75 505 THR A C 1
ATOM 3937 O O . THR A 1 505 ? 12.365 -30.493 -4.517 1.00 97.75 505 THR A O 1
ATOM 3940 N N . ILE A 1 506 ? 10.769 -29.070 -5.200 1.00 98.00 506 ILE A N 1
ATOM 3941 C CA . ILE A 1 506 ? 10.909 -29.313 -6.640 1.00 98.00 506 ILE A CA 1
ATOM 3942 C C . ILE A 1 506 ? 11.719 -28.170 -7.254 1.00 98.00 506 ILE A C 1
ATOM 3944 O O . ILE A 1 506 ? 11.372 -27.004 -7.092 1.00 98.00 506 ILE A O 1
ATOM 3948 N N . VAL A 1 507 ? 12.801 -28.496 -7.963 1.00 97.94 507 VAL A N 1
ATOM 3949 C CA . VAL A 1 507 ? 13.696 -27.519 -8.600 1.00 97.94 507 VAL A CA 1
ATOM 3950 C C . VAL A 1 507 ? 13.798 -27.806 -10.095 1.00 97.94 507 VAL A C 1
ATOM 3952 O O . VAL A 1 507 ? 14.392 -28.807 -10.510 1.00 97.94 507 VAL A O 1
ATOM 3955 N N . CYS A 1 508 ? 13.224 -26.918 -10.904 1.00 97.56 508 CYS A N 1
ATOM 3956 C CA . CYS A 1 508 ? 13.283 -26.963 -12.364 1.00 97.56 508 CYS A CA 1
ATOM 3957 C C . CYS A 1 508 ? 14.317 -25.994 -12.961 1.00 97.56 508 CYS A C 1
ATOM 3959 O O . CYS A 1 508 ? 14.663 -26.147 -14.129 1.00 97.56 508 CYS A O 1
ATOM 3961 N N . SER A 1 509 ? 14.843 -25.042 -12.181 1.00 97.12 509 SER A N 1
ATOM 3962 C CA . SER A 1 509 ? 15.761 -24.001 -12.666 1.00 97.12 509 SER A CA 1
ATOM 3963 C C . SER A 1 509 ? 17.033 -23.853 -11.819 1.00 97.12 509 SER A C 1
ATOM 3965 O O . SER A 1 509 ? 17.257 -24.596 -10.863 1.00 97.12 509 SER A O 1
ATOM 3967 N N . TYR A 1 510 ? 17.911 -22.932 -12.218 1.00 97.56 510 TYR A N 1
ATOM 3968 C CA . TYR A 1 510 ? 19.204 -22.689 -11.582 1.00 97.56 510 TYR A CA 1
ATOM 3969 C C . TYR A 1 510 ? 19.035 -22.262 -10.118 1.00 97.56 510 TYR A C 1
ATOM 3971 O O . TYR A 1 510 ? 18.363 -21.274 -9.832 1.00 97.56 510 TYR A O 1
ATOM 3979 N N . GLN A 1 511 ? 19.682 -22.967 -9.188 1.00 97.81 511 GLN A N 1
ATOM 3980 C CA . GLN A 1 511 ? 19.696 -22.583 -7.775 1.00 97.81 511 GLN A CA 1
ATOM 3981 C C . GLN A 1 511 ? 21.133 -22.381 -7.281 1.00 97.81 511 GLN A C 1
ATOM 3983 O O . GLN A 1 511 ? 21.948 -23.305 -7.340 1.00 97.81 511 GLN A O 1
ATOM 3988 N N . LEU A 1 512 ? 21.428 -21.199 -6.737 1.00 97.56 512 LEU A N 1
ATOM 3989 C CA . LEU A 1 512 ? 22.697 -20.876 -6.083 1.00 97.56 512 LEU A CA 1
ATOM 3990 C C . LEU A 1 512 ? 22.454 -20.533 -4.617 1.00 97.56 512 LEU A C 1
ATOM 3992 O O . LEU A 1 512 ? 21.713 -19.609 -4.307 1.00 97.56 512 LEU A O 1
ATOM 3996 N N . ILE A 1 513 ? 23.102 -21.269 -3.717 1.00 97.56 513 ILE A N 1
ATOM 3997 C CA . ILE A 1 513 ? 23.030 -21.046 -2.273 1.00 97.56 513 ILE A CA 1
ATOM 3998 C C . ILE A 1 513 ? 24.448 -20.803 -1.748 1.00 97.56 513 ILE A C 1
ATOM 4000 O O . ILE A 1 513 ? 25.240 -21.746 -1.622 1.00 97.56 513 ILE A O 1
ATOM 4004 N N . LEU A 1 514 ? 24.767 -19.537 -1.471 1.00 97.06 514 LEU A N 1
ATOM 4005 C CA . LEU A 1 514 ? 26.037 -19.089 -0.886 1.00 97.06 514 LEU A CA 1
ATOM 4006 C C . LEU A 1 514 ? 25.948 -18.802 0.621 1.00 97.06 514 LEU A C 1
ATOM 4008 O O . LEU A 1 514 ? 26.989 -18.652 1.251 1.00 97.06 514 LEU A O 1
ATOM 4012 N N . ALA A 1 515 ? 24.748 -18.800 1.207 1.00 96.88 515 ALA A N 1
ATOM 4013 C CA . ALA A 1 515 ? 24.521 -18.593 2.640 1.00 96.88 515 ALA A CA 1
ATOM 4014 C C . ALA A 1 515 ? 23.669 -19.710 3.282 1.00 96.88 515 ALA A C 1
ATOM 4016 O O . ALA A 1 515 ? 23.073 -20.517 2.564 1.00 96.88 515 ALA A O 1
ATOM 4017 N N . PRO A 1 516 ? 23.621 -19.817 4.627 1.00 97.38 516 PRO A N 1
ATOM 4018 C CA . PRO A 1 516 ? 22.837 -20.843 5.308 1.00 97.38 516 PRO A CA 1
ATOM 4019 C C . PRO A 1 516 ? 21.348 -20.791 4.941 1.00 97.38 516 PRO A C 1
ATOM 4021 O O . PRO A 1 516 ? 20.723 -19.738 5.012 1.00 97.38 516 PRO A O 1
ATOM 4024 N N . ALA A 1 517 ? 20.766 -21.938 4.590 1.00 97.31 517 ALA A N 1
ATOM 4025 C CA . ALA A 1 517 ? 19.353 -22.029 4.226 1.00 97.31 517 ALA A CA 1
ATOM 4026 C C . ALA A 1 517 ? 18.656 -23.183 4.958 1.00 97.31 517 ALA A C 1
ATOM 4028 O O . ALA A 1 517 ? 19.148 -24.317 4.957 1.00 97.31 517 ALA A O 1
ATOM 4029 N N . LEU A 1 518 ? 17.493 -22.911 5.549 1.00 97.69 518 LEU A N 1
ATOM 4030 C CA . LEU A 1 518 ? 16.616 -23.909 6.157 1.00 97.69 518 LEU A CA 1
ATOM 4031 C C . LEU A 1 518 ? 15.263 -23.912 5.443 1.00 97.69 518 LEU A C 1
ATOM 4033 O O . LEU A 1 518 ? 14.596 -22.886 5.372 1.00 97.69 518 LEU A O 1
ATOM 4037 N N . VAL A 1 519 ? 14.854 -25.068 4.927 1.00 97.25 519 VAL A N 1
ATOM 4038 C CA . VAL A 1 519 ? 13.586 -25.244 4.206 1.00 97.25 519 VAL A CA 1
ATOM 4039 C C . VAL A 1 519 ? 12.764 -26.311 4.928 1.00 97.25 519 VAL A C 1
ATOM 4041 O O . VAL A 1 519 ? 13.131 -27.487 4.904 1.00 97.25 519 VAL A O 1
ATOM 4044 N N . LEU A 1 520 ? 11.705 -25.880 5.616 1.00 97.00 520 LEU A N 1
ATOM 4045 C CA . LEU A 1 520 ? 10.703 -26.707 6.303 1.00 97.00 520 LEU A CA 1
ATOM 4046 C C . LEU A 1 520 ? 9.344 -26.700 5.579 1.00 97.00 520 LEU A C 1
ATOM 4048 O O . LEU A 1 520 ? 8.591 -27.661 5.699 1.00 97.00 520 LEU A O 1
ATOM 4052 N N . GLY A 1 521 ? 9.041 -25.649 4.812 1.00 94.62 521 GLY A N 1
ATOM 4053 C CA . GLY A 1 521 ? 7.864 -25.575 3.943 1.00 94.62 521 GLY A CA 1
ATOM 4054 C C . GLY A 1 521 ? 8.125 -26.160 2.553 1.00 94.62 521 GLY A C 1
ATOM 4055 O O . GLY A 1 521 ? 9.277 -26.270 2.131 1.00 94.62 521 GLY A O 1
ATOM 4056 N N . THR A 1 522 ? 7.088 -26.580 1.828 1.00 97.12 522 THR A N 1
ATOM 4057 C CA . THR A 1 522 ? 7.244 -27.073 0.446 1.00 97.12 522 THR A CA 1
ATOM 4058 C C . THR A 1 522 ? 7.699 -25.954 -0.491 1.00 97.12 522 THR A C 1
ATOM 4060 O O . THR A 1 522 ? 7.287 -24.810 -0.339 1.00 97.12 522 THR A O 1
ATOM 4063 N N . ALA A 1 523 ? 8.542 -26.251 -1.480 1.00 97.00 523 ALA A N 1
ATOM 4064 C CA . ALA A 1 523 ? 9.040 -25.219 -2.394 1.00 97.00 523 ALA A CA 1
ATOM 4065 C C . ALA A 1 523 ? 9.077 -25.692 -3.851 1.00 97.00 523 ALA A C 1
ATOM 4067 O O . ALA A 1 523 ? 9.586 -26.770 -4.150 1.00 97.00 523 ALA A O 1
ATOM 4068 N N . PHE A 1 524 ? 8.580 -24.856 -4.758 1.00 97.69 524 PHE A N 1
ATOM 4069 C CA . PHE A 1 524 ? 8.579 -25.066 -6.203 1.00 97.69 524 PHE A CA 1
ATOM 4070 C C . PHE A 1 524 ? 9.422 -23.963 -6.849 1.00 97.69 524 PHE A C 1
ATOM 4072 O O . PHE A 1 524 ? 9.070 -22.788 -6.785 1.00 97.69 524 PHE A O 1
ATOM 4079 N N . VAL A 1 525 ? 10.567 -24.327 -7.425 1.00 97.44 525 VAL A N 1
ATOM 4080 C CA . VAL A 1 525 ? 11.558 -23.398 -7.989 1.00 97.44 525 VAL A CA 1
ATOM 4081 C C . VAL A 1 525 ? 11.597 -23.573 -9.505 1.00 97.44 525 VAL A C 1
ATOM 4083 O O . VAL A 1 525 ? 12.358 -24.390 -10.033 1.00 97.44 525 VAL A O 1
ATOM 4086 N N . MET A 1 526 ? 10.736 -22.829 -10.199 1.00 97.19 526 MET A N 1
ATOM 4087 C CA . MET A 1 526 ? 10.582 -22.856 -11.658 1.00 97.19 526 MET A CA 1
ATOM 4088 C C . MET A 1 526 ? 11.513 -21.863 -12.368 1.00 97.19 526 MET A C 1
ATOM 4090 O O . MET A 1 526 ? 11.843 -22.065 -13.533 1.00 97.19 526 MET A O 1
ATOM 4094 N N . ALA A 1 527 ? 11.995 -20.843 -11.655 1.00 96.81 527 ALA A N 1
ATOM 4095 C CA . ALA A 1 527 ? 12.908 -19.813 -12.147 1.00 96.81 527 ALA A CA 1
ATOM 4096 C C . ALA A 1 527 ? 14.190 -19.697 -11.289 1.00 96.81 527 ALA A C 1
ATOM 4098 O O . ALA A 1 527 ? 14.268 -20.321 -10.226 1.00 96.81 527 ALA A O 1
ATOM 4099 N N . PRO A 1 528 ? 15.221 -18.953 -11.745 1.00 97.44 528 PRO A N 1
ATOM 4100 C CA . PRO A 1 528 ? 16.496 -18.850 -11.039 1.00 97.44 528 PRO A CA 1
ATOM 4101 C C . PRO A 1 528 ? 16.369 -18.316 -9.605 1.00 97.44 528 PRO A C 1
ATOM 4103 O O . PRO A 1 528 ? 15.768 -17.271 -9.374 1.00 97.44 528 PRO A O 1
ATOM 4106 N N . LEU A 1 529 ? 16.974 -19.012 -8.642 1.00 97.56 529 LEU A N 1
ATOM 4107 C CA . LEU A 1 529 ? 16.916 -18.674 -7.217 1.00 97.56 529 LEU A CA 1
ATOM 4108 C C . LEU A 1 529 ? 18.327 -18.507 -6.642 1.00 97.56 529 LEU A C 1
ATOM 4110 O O . LEU A 1 529 ? 19.107 -19.464 -6.588 1.00 97.56 529 LEU A O 1
ATOM 4114 N N . PHE A 1 530 ? 18.628 -17.301 -6.170 1.00 97.75 530 PHE A N 1
ATOM 4115 C CA . PHE A 1 530 ? 19.919 -16.902 -5.618 1.00 97.75 530 PHE A CA 1
ATOM 4116 C C . PHE A 1 530 ? 19.765 -16.563 -4.131 1.00 97.75 530 PHE A C 1
ATOM 4118 O O . PHE A 1 530 ? 19.145 -15.567 -3.772 1.00 97.75 530 PHE A O 1
ATOM 4125 N N . ILE A 1 531 ? 20.330 -17.396 -3.257 1.00 97.12 531 ILE A N 1
ATOM 4126 C CA . ILE A 1 531 ? 20.331 -17.205 -1.802 1.00 97.12 531 ILE A CA 1
ATOM 4127 C C . ILE A 1 531 ? 21.753 -16.853 -1.366 1.00 97.12 531 ILE A C 1
ATOM 4129 O O . ILE A 1 531 ? 22.612 -17.730 -1.230 1.00 97.12 531 ILE A O 1
ATOM 4133 N N . LEU A 1 532 ? 22.000 -15.556 -1.195 1.00 96.56 532 LEU A N 1
ATOM 4134 C CA . LEU A 1 532 ? 23.302 -14.971 -0.863 1.00 96.56 532 LEU A CA 1
ATOM 4135 C C . LEU A 1 532 ? 23.408 -14.558 0.616 1.00 96.56 532 LEU A C 1
ATOM 4137 O O . LEU A 1 532 ? 24.513 -14.321 1.095 1.00 96.56 532 LEU A O 1
ATOM 4141 N N . ALA A 1 533 ? 22.294 -14.575 1.352 1.00 96.69 533 ALA A N 1
ATOM 4142 C CA . ALA A 1 533 ? 22.211 -14.341 2.794 1.00 96.69 533 ALA A CA 1
ATOM 4143 C C . ALA A 1 533 ? 21.276 -15.360 3.495 1.00 96.69 533 ALA A C 1
ATOM 4145 O O . ALA A 1 533 ? 20.613 -16.144 2.807 1.00 96.69 533 ALA A O 1
ATOM 4146 N N . PRO A 1 534 ? 21.267 -15.439 4.845 1.00 97.12 534 PRO A N 1
ATOM 4147 C CA . PRO A 1 534 ? 20.551 -16.487 5.572 1.00 97.12 534 PRO A CA 1
ATOM 4148 C C . PRO A 1 534 ? 19.044 -16.518 5.286 1.00 97.12 534 PRO A C 1
ATOM 4150 O O . PRO A 1 534 ? 18.363 -15.506 5.432 1.00 97.12 534 PRO A O 1
ATOM 4153 N N . ALA A 1 535 ? 18.508 -17.689 4.933 1.00 96.75 535 ALA A N 1
ATOM 4154 C CA . ALA A 1 535 ? 17.100 -17.841 4.561 1.00 96.75 535 ALA A CA 1
ATOM 4155 C C . ALA A 1 535 ? 16.393 -18.970 5.330 1.00 96.75 535 ALA A C 1
ATOM 4157 O O . ALA A 1 535 ? 16.922 -20.078 5.457 1.00 96.75 535 ALA A O 1
ATOM 4158 N N . MET A 1 536 ? 15.164 -18.716 5.784 1.00 97.50 536 MET A N 1
ATOM 4159 C CA . MET A 1 536 ? 14.304 -19.696 6.452 1.00 97.50 536 MET A CA 1
ATOM 4160 C C . MET A 1 536 ? 12.927 -19.761 5.776 1.00 97.50 536 MET A C 1
ATOM 4162 O O . MET A 1 536 ? 12.116 -18.850 5.902 1.00 97.50 536 MET A O 1
ATOM 4166 N N . ILE A 1 537 ? 12.654 -20.853 5.060 1.00 96.56 537 ILE A N 1
ATOM 4167 C CA . ILE A 1 537 ? 11.372 -21.130 4.397 1.00 96.56 537 ILE A CA 1
ATOM 4168 C C . ILE A 1 537 ? 10.566 -22.085 5.287 1.00 96.56 537 ILE A C 1
ATOM 4170 O O . ILE A 1 537 ? 10.831 -23.287 5.279 1.00 96.56 537 ILE A O 1
ATOM 4174 N N . LEU A 1 538 ? 9.605 -21.580 6.065 1.00 96.50 538 LEU A N 1
ATOM 4175 C CA . LEU A 1 538 ? 8.725 -22.400 6.917 1.00 96.50 538 LEU A CA 1
ATOM 4176 C C . LEU A 1 538 ? 7.435 -22.822 6.193 1.00 96.50 538 LEU A C 1
ATOM 4178 O O . LEU A 1 538 ? 6.816 -23.814 6.565 1.00 96.50 538 LEU A O 1
ATOM 4182 N N . SER A 1 539 ? 7.069 -22.102 5.133 1.00 95.50 539 SER A N 1
ATOM 4183 C CA . SER A 1 539 ? 5.790 -22.188 4.427 1.00 95.50 539 SER A CA 1
ATOM 4184 C C . SER A 1 539 ? 5.893 -22.679 2.971 1.00 95.50 539 SER A C 1
ATOM 4186 O O . SER A 1 539 ? 6.983 -22.667 2.391 1.00 95.50 539 SER A O 1
ATOM 4188 N N . PRO A 1 540 ? 4.768 -23.091 2.347 1.00 96.31 540 PRO A N 1
ATOM 4189 C CA . PRO A 1 540 ? 4.694 -23.363 0.912 1.00 96.31 540 PRO A CA 1
ATOM 4190 C C . PRO A 1 540 ? 5.129 -22.166 0.052 1.00 96.31 540 PRO A C 1
ATOM 4192 O O . PRO A 1 540 ? 4.663 -21.046 0.262 1.00 96.31 540 PRO A O 1
ATOM 4195 N N . ARG A 1 541 ? 5.987 -22.388 -0.950 1.00 95.75 541 ARG A N 1
ATOM 4196 C CA . ARG A 1 541 ? 6.473 -21.327 -1.847 1.00 95.75 541 ARG A CA 1
ATOM 4197 C C . ARG A 1 541 ? 6.564 -21.711 -3.314 1.00 95.75 541 ARG A C 1
ATOM 4199 O O . ARG A 1 541 ? 6.960 -22.824 -3.651 1.00 95.75 541 ARG A O 1
ATOM 4206 N N . PHE A 1 542 ? 6.289 -20.734 -4.174 1.00 96.94 542 PHE A N 1
ATOM 4207 C CA . PHE A 1 542 ? 6.306 -20.867 -5.628 1.00 96.94 542 PHE A CA 1
ATOM 4208 C C . PHE A 1 542 ? 7.134 -19.736 -6.246 1.00 96.94 542 PHE A C 1
ATOM 4210 O O . PHE A 1 542 ? 6.743 -18.573 -6.188 1.00 96.94 542 PHE A O 1
ATOM 4217 N N . TYR A 1 543 ? 8.279 -20.080 -6.833 1.00 96.38 543 TYR A N 1
ATOM 4218 C CA . TYR A 1 543 ? 9.194 -19.157 -7.503 1.00 96.38 543 TYR A CA 1
ATOM 4219 C C . TYR A 1 543 ? 9.120 -19.371 -9.018 1.00 96.38 543 TYR A C 1
ATOM 4221 O O . TYR A 1 543 ? 9.850 -20.195 -9.578 1.00 96.38 543 TYR A O 1
ATOM 4229 N N . ASN A 1 544 ? 8.218 -18.637 -9.668 1.00 96.62 544 ASN A N 1
ATOM 4230 C CA . ASN A 1 544 ? 7.999 -18.653 -11.116 1.00 96.62 544 ASN A CA 1
ATOM 4231 C C . ASN A 1 544 ? 8.829 -17.593 -11.861 1.00 96.62 544 ASN A C 1
ATOM 4233 O O . ASN A 1 544 ? 8.944 -17.670 -13.079 1.00 96.62 544 ASN A O 1
ATOM 4237 N N . ALA A 1 545 ? 9.467 -16.670 -11.137 1.00 96.38 545 ALA A N 1
ATOM 4238 C CA . ALA A 1 545 ? 10.394 -15.672 -11.670 1.00 96.38 545 ALA A CA 1
ATOM 4239 C C . ALA A 1 545 ? 11.684 -15.553 -10.824 1.00 96.38 545 ALA A C 1
ATOM 4241 O O . ALA A 1 545 ? 11.734 -16.098 -9.715 1.00 96.38 545 ALA A O 1
ATOM 4242 N N . PRO A 1 546 ? 12.747 -14.896 -11.341 1.00 96.56 546 PRO A N 1
ATOM 4243 C CA . PRO A 1 546 ? 14.036 -14.796 -10.661 1.00 96.56 546 PRO A CA 1
ATOM 4244 C C . PRO A 1 546 ? 13.945 -14.189 -9.255 1.00 96.56 546 PRO A C 1
ATOM 4246 O O . PRO A 1 546 ? 13.435 -13.083 -9.085 1.00 96.56 546 PRO A O 1
ATOM 4249 N N . PHE A 1 547 ? 14.489 -14.879 -8.253 1.00 96.31 547 PHE A N 1
ATOM 4250 C CA . PHE A 1 547 ? 14.429 -14.451 -6.853 1.00 96.31 547 PHE A CA 1
ATOM 4251 C C . PHE A 1 547 ? 15.829 -14.327 -6.248 1.00 96.31 547 PHE A C 1
ATOM 4253 O O . PHE A 1 547 ? 16.603 -15.289 -6.265 1.00 96.31 547 PHE A O 1
ATOM 4260 N N . TRP A 1 548 ? 16.143 -13.156 -5.695 1.00 97.25 548 TRP A N 1
ATOM 4261 C CA . TRP A 1 548 ? 17.447 -12.815 -5.128 1.00 97.25 548 TRP A CA 1
ATOM 4262 C C . TRP A 1 548 ? 17.311 -12.437 -3.653 1.00 97.25 548 TRP A C 1
ATOM 4264 O O . TRP A 1 548 ? 16.648 -11.462 -3.312 1.00 97.25 548 TRP A O 1
ATOM 4274 N N . VAL A 1 549 ? 17.969 -13.191 -2.773 1.00 95.69 549 VAL A N 1
ATOM 4275 C CA . VAL A 1 549 ? 18.022 -12.943 -1.325 1.00 95.69 549 VAL A CA 1
ATOM 4276 C C . VAL A 1 549 ? 19.421 -12.475 -0.957 1.00 95.69 549 VAL A C 1
ATOM 4278 O O . VAL A 1 549 ? 20.356 -13.279 -0.956 1.00 95.69 549 VAL A O 1
ATOM 4281 N N . LEU A 1 550 ? 19.558 -11.185 -0.655 1.00 94.62 550 LEU A N 1
ATOM 4282 C CA . LEU A 1 550 ? 20.819 -10.528 -0.294 1.00 94.62 550 LEU A CA 1
ATOM 4283 C C . LEU A 1 550 ? 20.914 -10.209 1.210 1.00 94.62 550 LEU A C 1
ATOM 4285 O O . LEU A 1 550 ? 22.008 -9.950 1.701 1.00 94.62 550 LEU A O 1
ATOM 4289 N N . ALA A 1 551 ? 19.798 -10.282 1.943 1.00 94.88 551 ALA A N 1
ATOM 4290 C CA . ALA A 1 551 ? 19.725 -10.115 3.397 1.00 94.88 551 ALA A CA 1
ATOM 4291 C C . ALA A 1 551 ? 19.038 -11.302 4.102 1.00 94.88 551 ALA A C 1
ATOM 4293 O O . ALA A 1 551 ? 18.666 -12.289 3.469 1.00 94.88 551 ALA A O 1
ATOM 4294 N N . VAL A 1 552 ? 18.902 -11.235 5.431 1.00 95.25 552 VAL A N 1
ATOM 4295 C CA . VAL A 1 552 ? 18.224 -12.277 6.221 1.00 95.25 552 VAL A CA 1
ATOM 4296 C C . VAL A 1 552 ? 16.742 -12.316 5.869 1.00 95.25 552 VAL A C 1
ATOM 4298 O O . VAL A 1 552 ? 16.066 -11.297 5.971 1.00 95.25 552 VAL A O 1
ATOM 4301 N N . VAL A 1 553 ? 16.210 -13.479 5.497 1.00 95.12 553 VAL A N 1
ATOM 4302 C CA . VAL A 1 553 ? 14.789 -13.582 5.145 1.00 95.12 553 VAL A CA 1
ATOM 4303 C C . VAL A 1 553 ? 14.114 -14.802 5.767 1.00 95.12 553 VAL A C 1
ATOM 4305 O O . VAL A 1 553 ? 14.605 -15.927 5.667 1.00 95.12 553 VAL A O 1
ATOM 4308 N N . ILE A 1 554 ? 12.960 -14.579 6.396 1.00 96.06 554 ILE A N 1
ATOM 4309 C CA . ILE A 1 554 ? 12.149 -15.594 7.073 1.00 96.06 554 ILE A CA 1
ATOM 4310 C C . ILE A 1 554 ? 10.733 -15.588 6.488 1.00 96.06 554 ILE A C 1
ATOM 4312 O O . ILE A 1 554 ? 10.111 -14.544 6.296 1.00 96.06 554 ILE A O 1
ATOM 4316 N N . PHE A 1 555 ? 10.211 -16.777 6.208 1.00 94.69 555 PHE A N 1
ATOM 4317 C CA . PHE A 1 555 ? 8.925 -16.974 5.556 1.00 94.69 555 PHE A CA 1
ATOM 4318 C C . PHE A 1 555 ? 8.044 -17.899 6.395 1.00 94.69 555 PHE A C 1
ATOM 4320 O O . PHE A 1 555 ? 8.169 -19.118 6.296 1.00 94.69 555 PHE A O 1
ATOM 4327 N N . GLY A 1 556 ? 7.180 -17.315 7.226 1.00 93.19 556 GLY A N 1
ATOM 4328 C CA . GLY A 1 556 ? 6.187 -18.023 8.038 1.00 93.19 556 GLY A CA 1
ATOM 4329 C C . GLY A 1 556 ? 4.926 -18.419 7.264 1.00 93.19 556 GLY A C 1
ATOM 4330 O O . GLY A 1 556 ? 4.345 -19.459 7.556 1.00 93.19 556 GLY A O 1
ATOM 4331 N N . ALA A 1 557 ? 4.543 -17.647 6.240 1.00 94.88 557 ALA A N 1
ATOM 4332 C CA . ALA A 1 557 ? 3.307 -17.847 5.474 1.00 94.88 557 ALA A CA 1
ATOM 4333 C C . ALA A 1 557 ? 3.529 -18.041 3.959 1.00 94.88 557 ALA A C 1
ATOM 4335 O O . ALA A 1 557 ? 4.630 -17.759 3.464 1.00 94.88 557 ALA A O 1
ATOM 4336 N N . PRO A 1 558 ? 2.543 -18.600 3.220 1.00 94.81 558 PRO A N 1
ATOM 4337 C CA . PRO A 1 558 ? 2.711 -18.983 1.820 1.00 94.81 558 PRO A CA 1
ATOM 4338 C C . PRO A 1 558 ? 3.042 -17.799 0.917 1.00 94.81 558 PRO A C 1
ATOM 4340 O O . PRO A 1 558 ? 2.438 -16.741 1.054 1.00 94.81 558 PRO A O 1
ATOM 4343 N N . VAL A 1 559 ? 3.962 -17.971 -0.035 1.00 95.25 559 VAL A N 1
ATOM 4344 C CA . VAL A 1 559 ? 4.289 -16.887 -0.976 1.00 95.25 559 VAL A CA 1
ATOM 4345 C C . VAL A 1 559 ? 4.475 -17.363 -2.402 1.00 95.25 559 VAL A C 1
ATOM 4347 O O . VAL A 1 559 ? 5.140 -18.366 -2.683 1.00 95.25 559 VAL A O 1
ATOM 4350 N N . PHE A 1 560 ? 3.917 -16.560 -3.297 1.00 96.31 560 PHE A N 1
ATOM 4351 C CA . PHE A 1 560 ? 3.931 -16.732 -4.733 1.00 96.31 560 PHE A CA 1
ATOM 4352 C C . PHE A 1 560 ? 4.747 -15.590 -5.346 1.00 96.31 560 PHE A C 1
ATOM 4354 O O . PHE A 1 560 ? 4.517 -14.417 -5.062 1.00 96.31 560 PHE A O 1
ATOM 4361 N N . THR A 1 561 ? 5.727 -15.928 -6.176 1.00 95.62 561 THR A N 1
ATOM 4362 C CA . THR A 1 561 ? 6.578 -14.969 -6.883 1.00 95.62 561 THR A CA 1
ATOM 4363 C C . THR A 1 561 ? 6.475 -15.258 -8.374 1.00 95.62 561 THR A C 1
ATOM 4365 O O . THR A 1 561 ? 7.049 -16.234 -8.857 1.00 95.62 561 THR A O 1
ATOM 4368 N N . GLN A 1 562 ? 5.718 -14.427 -9.089 1.00 95.56 562 GLN A N 1
ATOM 4369 C CA . GLN A 1 562 ? 5.508 -14.498 -10.538 1.00 95.56 562 GLN A CA 1
ATOM 4370 C C . GLN A 1 562 ? 6.351 -13.481 -11.321 1.00 95.56 562 GLN A C 1
ATOM 4372 O O . GLN A 1 562 ? 6.547 -13.666 -12.517 1.00 95.56 562 GLN A O 1
ATOM 4377 N N . ALA A 1 563 ? 6.905 -12.468 -10.651 1.00 94.81 563 ALA A N 1
ATOM 4378 C CA . ALA A 1 563 ? 7.820 -11.481 -11.224 1.00 94.81 563 ALA A CA 1
ATOM 4379 C C . ALA A 1 563 ? 9.162 -11.416 -10.462 1.00 94.81 563 ALA A C 1
ATOM 4381 O O . ALA A 1 563 ? 9.253 -11.933 -9.345 1.00 94.81 563 ALA A O 1
ATOM 4382 N N . PRO A 1 564 ? 10.230 -10.834 -11.049 1.00 96.19 564 PRO A N 1
ATOM 4383 C CA . PRO A 1 564 ? 11.535 -10.751 -10.398 1.00 96.19 564 PRO A CA 1
ATOM 4384 C C . PRO A 1 564 ? 11.459 -10.084 -9.019 1.00 96.19 564 PRO A C 1
ATOM 4386 O O . PRO A 1 564 ? 10.842 -9.036 -8.867 1.00 96.19 564 PRO A O 1
ATOM 4389 N N . THR A 1 565 ? 12.092 -10.656 -7.996 1.00 96.56 565 THR A N 1
ATOM 4390 C CA . THR A 1 565 ? 12.115 -10.040 -6.656 1.00 96.56 565 THR A CA 1
ATOM 4391 C C . THR A 1 565 ? 13.512 -10.072 -6.062 1.00 96.56 565 THR A C 1
ATOM 4393 O O . THR A 1 565 ? 14.187 -11.103 -6.084 1.00 96.56 565 THR A O 1
ATOM 4396 N N . TRP A 1 566 ? 13.954 -8.921 -5.566 1.00 97.31 566 TRP A N 1
ATOM 4397 C CA . TRP A 1 566 ? 15.265 -8.688 -4.980 1.00 97.31 566 TRP A CA 1
ATOM 4398 C C . TRP A 1 566 ? 15.062 -8.212 -3.541 1.00 97.31 566 TRP A C 1
ATOM 4400 O O . TRP A 1 566 ? 14.455 -7.172 -3.309 1.00 97.31 566 TRP A O 1
ATOM 4410 N N . THR A 1 567 ? 15.560 -8.967 -2.565 1.00 96.06 567 THR A N 1
ATOM 4411 C CA . THR A 1 567 ? 15.437 -8.649 -1.137 1.00 96.06 567 THR A CA 1
ATOM 4412 C C . THR A 1 567 ? 16.812 -8.298 -0.572 1.00 96.06 567 THR A C 1
ATOM 4414 O O . THR A 1 567 ? 17.597 -9.174 -0.202 1.00 96.06 567 THR A O 1
ATOM 4417 N N . GLY A 1 568 ? 17.096 -6.996 -0.561 1.00 95.38 568 GLY A N 1
ATOM 4418 C CA . GLY A 1 568 ? 18.294 -6.335 -0.047 1.00 95.38 568 GLY A CA 1
ATOM 4419 C C . GLY A 1 568 ? 18.326 -6.112 1.465 1.00 95.38 568 GLY A C 1
ATOM 4420 O O . GLY A 1 568 ? 19.402 -5.858 1.996 1.00 95.38 568 GLY A O 1
ATOM 4421 N N . ALA A 1 569 ? 17.190 -6.229 2.162 1.00 95.88 569 ALA A N 1
ATOM 4422 C CA . ALA A 1 569 ? 17.082 -5.957 3.598 1.00 95.88 569 ALA A CA 1
ATOM 4423 C C . ALA A 1 569 ? 16.324 -7.043 4.392 1.00 95.88 569 ALA A C 1
ATOM 4425 O O . ALA A 1 569 ? 15.594 -7.847 3.797 1.00 95.88 569 ALA A O 1
ATOM 4426 N N . PRO A 1 570 ? 16.505 -7.110 5.730 1.00 96.56 570 PRO A N 1
ATOM 4427 C CA . PRO A 1 570 ? 15.887 -8.131 6.570 1.00 96.56 570 PRO A CA 1
ATOM 4428 C C . PRO A 1 570 ? 14.368 -8.205 6.394 1.00 96.56 570 PRO A C 1
ATOM 4430 O O . PRO A 1 570 ? 13.674 -7.217 6.603 1.00 96.56 570 PRO A O 1
ATOM 4433 N N . THR A 1 571 ? 13.837 -9.363 6.005 1.00 96.62 571 THR A N 1
ATOM 4434 C CA . THR A 1 571 ? 12.407 -9.487 5.678 1.00 96.62 571 THR A CA 1
ATOM 4435 C C . THR A 1 571 ? 11.757 -10.684 6.367 1.00 96.62 571 THR A C 1
ATOM 4437 O O . THR A 1 571 ? 12.269 -11.801 6.310 1.00 96.62 571 THR A O 1
ATOM 4440 N N . LEU A 1 572 ? 10.603 -10.464 6.994 1.00 96.75 572 LEU A N 1
ATOM 4441 C CA . LEU A 1 572 ? 9.810 -11.468 7.694 1.00 96.75 572 LEU A CA 1
ATOM 4442 C C . LEU A 1 572 ? 8.371 -11.456 7.154 1.00 96.75 572 LEU A C 1
ATOM 4444 O O . LEU A 1 572 ? 7.607 -10.530 7.405 1.00 96.75 572 LEU A O 1
ATOM 4448 N N . PHE A 1 573 ? 7.997 -12.497 6.411 1.00 95.81 573 PHE A N 1
ATOM 4449 C CA . PHE A 1 573 ? 6.643 -12.664 5.873 1.00 95.81 573 PHE A CA 1
ATOM 4450 C C . PHE A 1 573 ? 5.836 -13.633 6.755 1.00 95.81 573 PHE A C 1
ATOM 4452 O O . PHE A 1 573 ? 6.030 -14.849 6.661 1.00 95.81 573 PHE A O 1
ATOM 4459 N N . LEU A 1 574 ? 4.953 -13.108 7.614 1.00 94.94 574 LEU A N 1
ATOM 4460 C CA . LEU A 1 574 ? 4.064 -13.882 8.500 1.00 94.94 574 LEU A CA 1
ATOM 4461 C C . LEU A 1 574 ? 2.643 -14.064 7.948 1.00 94.94 574 LEU A C 1
ATOM 4463 O O . LEU A 1 574 ? 1.922 -14.925 8.443 1.00 94.94 574 LEU A O 1
ATOM 4467 N N . ALA A 1 575 ? 2.276 -13.336 6.894 1.00 93.50 575 ALA A N 1
ATOM 4468 C CA . ALA A 1 575 ? 1.035 -13.518 6.144 1.00 93.50 575 ALA A CA 1
ATOM 4469 C C . ALA A 1 575 ? 1.289 -13.802 4.647 1.00 93.50 575 ALA A C 1
ATOM 4471 O O . ALA A 1 575 ? 2.427 -13.658 4.181 1.00 93.50 575 ALA A O 1
ATOM 4472 N N . PRO A 1 576 ? 0.275 -14.279 3.893 1.00 94.31 576 PRO A N 1
ATOM 4473 C CA . PRO A 1 576 ? 0.441 -14.638 2.489 1.00 94.31 576 PRO A CA 1
ATOM 4474 C C . PRO A 1 576 ? 0.875 -13.456 1.620 1.00 94.31 576 PRO A C 1
ATOM 4476 O O . PRO A 1 576 ? 0.304 -12.375 1.725 1.00 94.31 576 PRO A O 1
ATOM 4479 N N . VAL A 1 577 ? 1.843 -13.659 0.724 1.00 94.94 577 VAL A N 1
ATOM 4480 C CA . VAL A 1 577 ? 2.288 -12.601 -0.203 1.00 94.94 577 VAL A CA 1
ATOM 4481 C C . VAL A 1 577 ? 2.372 -13.089 -1.639 1.00 94.94 577 VAL A C 1
ATOM 4483 O O . VAL A 1 577 ? 2.886 -14.172 -1.917 1.00 94.94 577 VAL A O 1
ATOM 4486 N N . THR A 1 578 ? 1.915 -12.251 -2.560 1.00 95.25 578 THR A N 1
ATOM 4487 C CA . THR A 1 578 ? 1.923 -12.514 -3.997 1.00 95.25 578 THR A CA 1
ATOM 4488 C C . THR A 1 578 ? 2.652 -11.387 -4.727 1.00 95.25 578 THR A C 1
ATOM 4490 O O . THR A 1 578 ? 2.239 -10.234 -4.675 1.00 95.25 578 THR A O 1
ATOM 4493 N N . HIS A 1 579 ? 3.742 -11.717 -5.421 1.00 94.81 579 HIS A N 1
ATOM 4494 C CA . HIS A 1 579 ? 4.537 -10.775 -6.214 1.00 94.81 579 HIS A CA 1
ATOM 4495 C C . HIS A 1 579 ? 4.256 -11.006 -7.700 1.00 94.81 579 HIS A C 1
ATOM 4497 O O . HIS A 1 579 ? 4.859 -11.895 -8.309 1.00 94.81 579 HIS A O 1
ATOM 4503 N N . ASN A 1 580 ? 3.328 -10.237 -8.269 1.00 93.44 580 ASN A N 1
ATOM 4504 C CA . ASN A 1 580 ? 2.969 -10.313 -9.690 1.00 93.44 580 ASN A CA 1
ATOM 4505 C C . ASN A 1 580 ? 3.744 -9.306 -10.550 1.00 93.44 580 ASN A C 1
ATOM 4507 O O . ASN A 1 580 ? 3.822 -9.483 -11.761 1.00 93.44 580 ASN A O 1
ATOM 4511 N N . ALA A 1 581 ? 4.362 -8.304 -9.926 1.00 92.56 581 ALA A N 1
ATOM 4512 C CA . ALA A 1 581 ? 5.244 -7.334 -10.562 1.00 92.56 581 ALA A CA 1
ATOM 4513 C C . ALA A 1 581 ? 6.608 -7.246 -9.842 1.00 92.56 581 ALA A C 1
ATOM 4515 O O . ALA A 1 581 ? 6.754 -7.792 -8.741 1.00 92.56 581 ALA A O 1
ATOM 4516 N N . PRO A 1 582 ? 7.639 -6.642 -10.472 1.00 94.56 582 PRO A N 1
ATOM 4517 C CA . PRO A 1 582 ? 8.982 -6.601 -9.907 1.00 94.56 582 PRO A CA 1
ATOM 4518 C C . PRO A 1 582 ? 9.034 -5.910 -8.539 1.00 94.56 582 PRO A C 1
ATOM 4520 O O . PRO A 1 582 ? 8.524 -4.803 -8.399 1.00 94.56 582 PRO A O 1
ATOM 4523 N N . LEU A 1 583 ? 9.689 -6.524 -7.550 1.00 95.44 583 LEU A N 1
ATOM 4524 C CA . LEU A 1 583 ? 9.880 -5.933 -6.217 1.00 95.44 583 LEU A CA 1
ATOM 4525 C C . LEU A 1 583 ? 11.370 -5.826 -5.870 1.00 95.44 583 LEU A C 1
ATOM 4527 O O . LEU A 1 583 ? 12.091 -6.824 -5.893 1.00 95.44 583 LEU A O 1
ATOM 4531 N N . PHE A 1 584 ? 11.804 -4.638 -5.458 1.00 95.88 584 PHE A N 1
ATOM 4532 C CA . PHE A 1 584 ? 13.148 -4.356 -4.960 1.00 95.88 584 PHE A CA 1
ATOM 4533 C C . PHE A 1 584 ? 13.069 -3.865 -3.507 1.00 95.88 584 PHE A C 1
ATOM 4535 O O . PHE A 1 584 ? 12.824 -2.690 -3.257 1.00 95.88 584 PHE A O 1
ATOM 4542 N N . GLY A 1 585 ? 13.225 -4.773 -2.541 1.00 95.50 585 GLY A N 1
ATOM 4543 C CA . GLY A 1 585 ? 13.080 -4.493 -1.109 1.00 95.50 585 GLY A CA 1
ATOM 4544 C C . GLY A 1 585 ? 14.409 -4.283 -0.389 1.00 95.50 585 GLY A C 1
ATOM 4545 O O . GLY A 1 585 ? 15.083 -5.252 -0.045 1.00 95.50 585 GLY A O 1
ATOM 4546 N N . PHE A 1 586 ? 14.758 -3.027 -0.125 1.00 95.56 586 PHE A N 1
ATOM 4547 C CA . PHE A 1 586 ? 15.949 -2.555 0.590 1.00 95.56 586 PHE A CA 1
ATOM 4548 C C . PHE A 1 586 ? 15.649 -1.939 1.973 1.00 95.56 586 PHE A C 1
ATOM 4550 O O . PHE A 1 586 ? 16.577 -1.501 2.648 1.00 95.56 586 PHE A O 1
ATOM 4557 N N . VAL A 1 587 ? 14.391 -1.952 2.429 1.00 95.06 587 VAL A N 1
ATOM 4558 C CA . VAL A 1 587 ? 14.008 -1.661 3.827 1.00 95.06 587 VAL A CA 1
ATOM 4559 C C . VAL A 1 587 ? 13.654 -2.935 4.599 1.00 95.06 587 VAL A C 1
ATOM 4561 O O . VAL A 1 587 ? 13.021 -3.835 4.032 1.00 95.06 587 VAL A O 1
ATOM 4564 N N . PRO A 1 588 ? 14.019 -3.035 5.893 1.00 96.12 588 PRO A N 1
ATOM 4565 C CA . PRO A 1 588 ? 13.439 -3.998 6.815 1.00 96.12 588 PRO A CA 1
ATOM 4566 C C . PRO A 1 588 ? 11.916 -4.104 6.668 1.00 96.12 588 PRO A C 1
ATOM 4568 O O . PRO A 1 588 ? 11.205 -3.110 6.790 1.00 96.12 588 PRO A O 1
ATOM 4571 N N . THR A 1 589 ? 11.411 -5.301 6.376 1.00 95.69 589 THR A N 1
ATOM 4572 C CA . THR A 1 589 ? 9.998 -5.511 6.022 1.00 95.69 589 THR A CA 1
ATOM 4573 C C . THR A 1 589 ? 9.378 -6.621 6.869 1.00 95.69 589 THR A C 1
ATOM 4575 O O . THR A 1 589 ? 9.874 -7.747 6.880 1.00 95.69 589 THR A O 1
ATOM 4578 N N . LEU A 1 590 ? 8.271 -6.329 7.549 1.00 95.44 590 LEU A N 1
ATOM 4579 C CA . LEU A 1 590 ? 7.501 -7.263 8.371 1.00 95.44 590 LEU A CA 1
ATOM 4580 C C . LEU A 1 590 ? 6.061 -7.332 7.855 1.00 95.44 590 LEU A C 1
ATOM 4582 O O . LEU A 1 590 ? 5.261 -6.443 8.110 1.00 95.44 590 LEU A O 1
ATOM 4586 N N . VAL A 1 591 ? 5.704 -8.390 7.133 1.00 94.25 591 VAL A N 1
ATOM 4587 C CA . VAL A 1 591 ? 4.351 -8.526 6.576 1.00 94.25 591 VAL A CA 1
ATOM 4588 C C . VAL A 1 591 ? 3.473 -9.344 7.510 1.00 94.25 591 VAL A C 1
ATOM 4590 O O . VAL A 1 591 ? 3.711 -10.543 7.681 1.00 94.25 591 VAL A O 1
ATOM 4593 N N . LEU A 1 592 ? 2.470 -8.689 8.097 1.00 91.69 592 LEU A N 1
ATOM 4594 C CA . LEU A 1 592 ? 1.566 -9.265 9.096 1.00 91.69 592 LEU A CA 1
ATOM 4595 C C . LEU A 1 592 ? 0.185 -9.610 8.536 1.00 91.69 592 LEU A C 1
ATOM 4597 O O . LEU A 1 592 ? -0.466 -10.484 9.099 1.00 91.69 592 LEU A O 1
ATOM 4601 N N . ALA A 1 593 ? -0.226 -8.983 7.432 1.00 89.19 593 ALA A N 1
ATOM 4602 C CA . ALA A 1 593 ? -1.473 -9.255 6.715 1.00 89.19 593 ALA A CA 1
ATOM 4603 C C . ALA A 1 593 ? -1.212 -9.586 5.227 1.00 89.19 593 ALA A C 1
ATOM 4605 O O . ALA A 1 593 ? -0.085 -9.404 4.762 1.00 89.19 593 ALA A O 1
ATOM 4606 N N . PRO A 1 594 ? -2.188 -10.127 4.470 1.00 89.81 594 PRO A N 1
ATOM 4607 C CA . PRO A 1 594 ? -1.969 -10.517 3.077 1.00 89.81 594 PRO A CA 1
ATOM 4608 C C . PRO A 1 594 ? -1.535 -9.340 2.188 1.00 89.81 594 PRO A C 1
ATOM 4610 O O . PRO A 1 594 ? -2.147 -8.280 2.248 1.00 89.81 594 PRO A O 1
ATOM 4613 N N . VAL A 1 595 ? -0.520 -9.510 1.333 1.00 90.06 595 VAL A N 1
ATOM 4614 C CA . VAL A 1 595 ? -0.074 -8.438 0.413 1.00 90.06 595 VAL A CA 1
ATOM 4615 C C . VAL A 1 595 ? 0.054 -8.940 -1.019 1.00 90.06 595 VAL A C 1
ATOM 4617 O O . VAL A 1 595 ? 0.650 -9.987 -1.275 1.00 90.06 595 VAL A O 1
ATOM 4620 N N . GLN A 1 596 ? -0.451 -8.163 -1.972 1.00 91.12 596 GLN A N 1
ATOM 4621 C CA . GLN A 1 596 ? -0.312 -8.422 -3.397 1.00 91.12 596 GLN A CA 1
ATOM 4622 C C . GLN A 1 596 ? 0.349 -7.237 -4.107 1.00 91.12 596 GLN A C 1
ATOM 4624 O O . GLN A 1 596 ? -0.225 -6.160 -4.218 1.00 91.12 596 GLN A O 1
ATOM 4629 N N . PHE A 1 597 ? 1.553 -7.458 -4.632 1.00 90.25 597 PHE A N 1
ATOM 4630 C CA . PHE A 1 597 ? 2.277 -6.486 -5.449 1.00 90.25 597 PHE A CA 1
ATOM 4631 C C . PHE A 1 597 ? 1.874 -6.668 -6.917 1.00 90.25 597 PHE A C 1
ATOM 4633 O O . PHE A 1 597 ? 2.357 -7.596 -7.577 1.00 90.25 597 PHE A O 1
ATOM 4640 N N . LEU A 1 598 ? 0.975 -5.811 -7.421 1.00 89.25 598 LEU A N 1
ATOM 4641 C CA . LEU A 1 598 ? 0.607 -5.757 -8.845 1.00 89.25 598 LEU A CA 1
ATOM 4642 C C . LEU A 1 598 ? 1.454 -4.755 -9.641 1.00 89.25 598 LEU A C 1
ATOM 4644 O O . LEU A 1 598 ? 1.429 -4.798 -10.868 1.00 89.25 598 LEU A O 1
ATOM 4648 N N . THR A 1 599 ? 2.216 -3.892 -8.962 1.00 88.62 599 THR A N 1
ATOM 4649 C CA . THR A 1 599 ? 3.029 -2.839 -9.585 1.00 88.62 599 THR A CA 1
ATOM 4650 C C . THR A 1 599 ? 4.533 -3.019 -9.365 1.00 88.62 599 THR A C 1
ATOM 4652 O O . THR A 1 599 ? 4.919 -3.608 -8.352 1.00 88.62 599 THR A O 1
ATOM 4655 N N . PRO A 1 600 ? 5.412 -2.521 -10.262 1.00 92.19 600 PRO A N 1
ATOM 4656 C CA . PRO A 1 600 ? 6.836 -2.403 -9.978 1.00 92.19 600 PRO A CA 1
ATOM 4657 C C . PRO A 1 600 ? 7.062 -1.577 -8.704 1.00 92.19 600 PRO A C 1
ATOM 4659 O O . PRO A 1 600 ? 6.737 -0.393 -8.641 1.00 92.19 600 PRO A O 1
ATOM 4662 N N . THR A 1 601 ? 7.599 -2.206 -7.665 1.00 92.81 601 THR A N 1
ATOM 4663 C CA . THR A 1 601 ? 7.742 -1.604 -6.337 1.00 92.81 601 THR A CA 1
ATOM 4664 C C . THR A 1 601 ? 9.206 -1.565 -5.923 1.00 92.81 601 THR A C 1
ATOM 4666 O O . THR A 1 601 ? 9.919 -2.567 -5.986 1.00 92.81 601 THR A O 1
ATOM 4669 N N . VAL A 1 602 ? 9.650 -0.409 -5.446 1.00 94.38 602 VAL A N 1
ATOM 4670 C CA . VAL A 1 602 ? 10.979 -0.179 -4.885 1.00 94.38 602 VAL A CA 1
ATOM 4671 C C . VAL A 1 602 ? 10.786 0.234 -3.430 1.00 94.38 602 VAL A C 1
ATOM 4673 O O . VAL A 1 602 ? 10.402 1.361 -3.142 1.00 94.38 602 VAL A O 1
ATOM 4676 N N . ALA A 1 603 ? 11.007 -0.692 -2.500 1.00 93.81 603 ALA A N 1
ATOM 4677 C CA . ALA A 1 603 ? 10.919 -0.402 -1.076 1.00 93.81 603 ALA A CA 1
ATOM 4678 C C . ALA A 1 603 ? 12.307 0.006 -0.554 1.00 93.81 603 ALA A C 1
ATOM 4680 O O . ALA A 1 603 ? 13.163 -0.848 -0.337 1.00 93.81 603 ALA A O 1
ATOM 4681 N N . ILE A 1 604 ? 12.550 1.305 -0.400 1.00 94.19 604 ILE A N 1
ATOM 4682 C CA . ILE A 1 604 ? 13.827 1.941 -0.037 1.00 94.19 604 ILE A CA 1
ATOM 4683 C C . ILE A 1 604 ? 13.603 2.956 1.091 1.00 94.19 604 ILE A C 1
ATOM 4685 O O . ILE A 1 604 ? 12.491 3.458 1.227 1.00 94.19 604 ILE A O 1
ATOM 4689 N N . PRO A 1 605 ? 14.622 3.282 1.907 1.00 91.94 605 PRO A N 1
ATOM 4690 C CA . PRO A 1 605 ? 14.442 4.249 2.980 1.00 91.94 605 PRO A CA 1
ATOM 4691 C C . PRO A 1 605 ? 13.943 5.603 2.456 1.00 91.94 605 PRO A C 1
ATOM 4693 O O . PRO A 1 605 ? 14.559 6.192 1.565 1.00 91.94 605 PRO A O 1
ATOM 4696 N N . ASP A 1 606 ? 12.860 6.115 3.040 1.00 89.25 606 ASP A N 1
ATOM 4697 C CA . ASP A 1 606 ? 12.282 7.431 2.737 1.00 89.25 606 ASP A CA 1
ATOM 4698 C C . ASP A 1 606 ? 13.067 8.545 3.456 1.00 89.25 606 ASP A C 1
ATOM 4700 O O . ASP A 1 606 ? 12.563 9.257 4.330 1.00 89.25 606 ASP A O 1
ATOM 4704 N N . ILE A 1 607 ? 14.363 8.600 3.136 1.00 89.75 607 ILE A N 1
ATOM 4705 C CA . ILE A 1 607 ? 15.336 9.590 3.621 1.00 89.75 607 ILE A CA 1
ATOM 4706 C C . ILE A 1 607 ? 15.541 10.730 2.628 1.00 89.75 607 ILE A C 1
ATOM 4708 O O . ILE A 1 607 ? 16.053 11.781 3.005 1.00 89.75 607 ILE A O 1
ATOM 4712 N N . PHE A 1 608 ? 15.177 10.515 1.365 1.00 84.75 608 PHE A N 1
ATOM 4713 C CA . PHE A 1 608 ? 15.414 11.469 0.295 1.00 84.75 608 PHE A CA 1
ATOM 4714 C C . PHE A 1 608 ? 14.269 12.479 0.192 1.00 84.75 608 PHE A C 1
ATOM 4716 O O . PHE A 1 608 ? 13.105 12.163 0.429 1.00 84.75 608 PHE A O 1
ATOM 4723 N N . GLU A 1 609 ? 14.599 13.708 -0.175 1.00 75.19 609 GLU A N 1
ATOM 4724 C CA . GLU A 1 609 ? 13.630 14.743 -0.498 1.00 75.19 609 GLU A CA 1
ATOM 4725 C C . GLU A 1 609 ? 12.887 14.421 -1.798 1.00 75.19 609 GLU A C 1
ATOM 4727 O O . GLU A 1 609 ? 13.410 13.780 -2.713 1.00 75.19 609 GLU A O 1
ATOM 4732 N N . ASP A 1 610 ? 11.672 14.953 -1.913 1.00 72.38 610 ASP A N 1
ATOM 4733 C CA . ASP A 1 610 ? 10.756 14.720 -3.031 1.00 72.38 610 ASP A CA 1
ATOM 4734 C C . ASP A 1 610 ? 11.335 15.110 -4.398 1.00 72.38 610 ASP A C 1
ATOM 4736 O O . ASP A 1 610 ? 10.776 14.731 -5.426 1.00 72.38 610 ASP A O 1
ATOM 4740 N N . TRP A 1 611 ? 12.434 15.876 -4.443 1.00 74.81 611 TRP A N 1
ATOM 4741 C CA . TRP A 1 611 ? 13.117 16.217 -5.689 1.00 74.81 611 TRP A CA 1
ATOM 4742 C C . TRP A 1 611 ? 13.908 15.045 -6.289 1.00 74.81 611 TRP A C 1
ATOM 4744 O O . TRP A 1 611 ? 13.948 14.946 -7.512 1.00 74.81 611 TRP A O 1
ATOM 4754 N N . VAL A 1 612 ? 14.459 14.135 -5.475 1.00 80.88 612 VAL A N 1
ATOM 4755 C CA . VAL A 1 612 ? 15.217 12.944 -5.930 1.00 80.88 612 VAL A CA 1
ATOM 4756 C C . VAL A 1 612 ? 14.289 11.904 -6.570 1.00 80.88 612 VAL A C 1
ATOM 4758 O O . VAL A 1 612 ? 14.659 11.178 -7.489 1.00 80.88 612 VAL A O 1
ATOM 4761 N N . TRP A 1 613 ? 13.039 11.867 -6.111 1.00 83.06 613 TRP A N 1
ATOM 4762 C CA . TRP A 1 613 ? 11.974 11.045 -6.688 1.00 83.06 613 TRP A CA 1
ATOM 4763 C C . TRP A 1 613 ? 11.029 11.861 -7.580 1.00 83.06 613 TRP A C 1
ATOM 4765 O O . TRP A 1 613 ? 9.968 11.377 -7.983 1.00 83.06 613 TRP A O 1
ATOM 4775 N N . ARG A 1 614 ? 11.407 13.101 -7.932 1.00 82.62 614 ARG A N 1
ATOM 4776 C CA . ARG A 1 614 ? 10.591 13.963 -8.789 1.00 82.62 614 ARG A CA 1
ATOM 4777 C C . ARG A 1 614 ? 10.617 13.442 -10.216 1.00 82.62 614 ARG A C 1
ATOM 4779 O O . ARG A 1 614 ? 11.619 13.485 -10.930 1.00 82.62 614 ARG A O 1
ATOM 4786 N N . ARG A 1 615 ? 9.442 13.002 -10.641 1.00 86.19 615 ARG A N 1
ATOM 4787 C CA . ARG A 1 615 ? 9.138 12.643 -12.023 1.00 86.19 615 ARG A CA 1
ATOM 4788 C C . ARG A 1 615 ? 9.272 13.862 -12.915 1.00 86.19 615 ARG A C 1
ATOM 4790 O O . ARG A 1 615 ? 8.920 14.975 -12.518 1.00 86.19 615 ARG A O 1
ATOM 4797 N N . THR A 1 616 ? 9.775 13.646 -14.122 1.00 88.31 616 THR A N 1
ATOM 4798 C CA . THR A 1 616 ? 9.864 14.717 -15.109 1.00 88.31 616 THR A CA 1
ATOM 4799 C C . THR A 1 616 ? 8.464 15.124 -15.533 1.00 88.31 616 THR A C 1
ATOM 4801 O O . THR A 1 616 ? 7.728 14.328 -16.110 1.00 88.31 616 THR A O 1
ATOM 4804 N N . ASP A 1 617 ? 8.117 16.388 -15.307 1.00 87.38 617 ASP A N 1
ATOM 4805 C CA . ASP A 1 617 ? 6.956 16.965 -15.966 1.00 87.38 617 ASP A CA 1
ATOM 4806 C C . ASP A 1 617 ? 7.271 17.193 -17.454 1.00 87.38 617 ASP A C 1
ATOM 4808 O O . ASP A 1 617 ? 8.170 17.958 -17.836 1.00 87.38 617 ASP A O 1
ATOM 4812 N N . PHE A 1 618 ? 6.525 16.480 -18.294 1.00 88.31 618 PHE A N 1
ATOM 4813 C CA . PHE A 1 618 ? 6.592 16.575 -19.746 1.00 88.31 618 PHE A CA 1
ATOM 4814 C C . PHE A 1 618 ? 5.758 17.737 -20.305 1.00 88.31 618 PHE A C 1
ATOM 4816 O O . PHE A 1 618 ? 5.901 18.047 -21.485 1.00 88.31 618 PHE A O 1
ATOM 4823 N N . GLY A 1 619 ? 4.899 18.375 -19.501 1.00 85.38 619 GLY A N 1
ATOM 4824 C CA . GLY A 1 619 ? 4.036 19.498 -19.889 1.00 85.38 619 GLY A CA 1
ATOM 4825 C C . GLY A 1 619 ? 2.879 19.144 -20.836 1.00 85.38 619 GLY A C 1
ATOM 4826 O O . GLY A 1 619 ? 1.976 19.952 -21.029 1.00 85.38 619 GLY A O 1
ATOM 4827 N N . GLU A 1 620 ? 2.874 17.941 -21.418 1.00 81.19 620 GLU A N 1
ATOM 4828 C CA . GLU A 1 620 ? 1.797 17.435 -22.273 1.00 81.19 620 GLU A CA 1
ATOM 4829 C C . GLU A 1 620 ? 0.942 16.384 -21.552 1.00 81.19 620 GLU A C 1
ATOM 4831 O O . GLU A 1 620 ? 1.456 15.350 -21.097 1.00 81.19 620 GLU A O 1
ATOM 4836 N N . VAL A 1 621 ? -0.382 16.599 -21.563 1.00 83.44 621 VAL A N 1
ATOM 4837 C CA . VAL A 1 621 ? -1.384 15.565 -21.260 1.00 83.44 621 VAL A CA 1
ATOM 4838 C C . VAL A 1 621 ? -1.121 14.343 -22.137 1.00 83.44 621 VAL A C 1
ATOM 4840 O O . VAL A 1 621 ? -0.858 14.465 -23.336 1.00 83.44 621 VAL A O 1
ATOM 4843 N N . SER A 1 622 ? -1.196 13.155 -21.542 1.00 87.62 622 SER A N 1
ATOM 4844 C CA . SER A 1 622 ? -1.069 11.907 -22.288 1.00 87.62 622 SER A CA 1
ATOM 4845 C C . SER A 1 622 ? -2.181 11.760 -23.325 1.00 87.62 622 SER A C 1
ATOM 4847 O O . SER A 1 622 ? -3.360 11.872 -22.999 1.00 87.62 622 SER A O 1
ATOM 4849 N N . LYS A 1 623 ? -1.807 11.469 -24.575 1.00 91.19 623 LYS A N 1
ATOM 4850 C CA . LYS A 1 623 ? -2.735 11.317 -25.709 1.00 91.19 623 LYS A CA 1
ATOM 4851 C C . LYS A 1 623 ? -3.335 9.907 -25.791 1.00 91.19 623 LYS A C 1
ATOM 4853 O O . LYS A 1 623 ? -4.020 9.580 -26.763 1.00 91.19 623 LYS A O 1
ATOM 4858 N N . VAL A 1 624 ? -3.092 9.058 -24.789 1.00 91.81 624 VAL A N 1
ATOM 4859 C CA . VAL A 1 624 ? -3.745 7.750 -24.661 1.00 91.81 624 VAL A CA 1
ATOM 4860 C C . VAL A 1 624 ? -5.236 7.962 -24.429 1.00 91.81 624 VAL A C 1
ATOM 4862 O O . VAL A 1 624 ? -5.646 8.599 -23.462 1.00 91.81 624 VAL A O 1
ATOM 4865 N N . LYS A 1 625 ? -6.059 7.358 -25.286 1.00 91.25 625 LYS A N 1
ATOM 4866 C CA . LYS A 1 625 ? -7.487 7.150 -25.053 1.00 91.25 625 LYS A CA 1
ATOM 4867 C C . LYS A 1 625 ? -7.628 6.156 -23.910 1.00 91.25 625 LYS A C 1
ATOM 4869 O O . LYS A 1 625 ? -7.549 4.935 -24.108 1.00 91.25 625 LYS A O 1
ATOM 4874 N N . ARG A 1 626 ? -7.738 6.721 -22.714 1.00 85.06 626 ARG A N 1
ATOM 4875 C CA . ARG A 1 626 ? -8.040 6.035 -21.466 1.00 85.06 626 ARG A CA 1
ATOM 4876 C C . ARG A 1 626 ? -9.552 5.871 -21.376 1.00 85.06 626 ARG A C 1
ATOM 4878 O O . ARG A 1 626 ? -10.303 6.724 -21.839 1.00 85.06 626 ARG A O 1
ATOM 4885 N N . TYR A 1 627 ? -9.972 4.750 -20.817 1.00 87.94 627 TYR A N 1
ATOM 4886 C CA . TYR A 1 627 ? -11.376 4.419 -20.592 1.00 87.94 627 TYR A CA 1
ATOM 4887 C C . TYR A 1 627 ? -11.608 4.346 -19.079 1.00 87.94 627 TYR A C 1
ATOM 4889 O O . TYR A 1 627 ? -12.219 3.411 -18.581 1.00 87.94 627 TYR A O 1
ATOM 4897 N N . ASP A 1 628 ? -11.038 5.311 -18.353 1.00 81.12 628 ASP A N 1
ATOM 4898 C CA . ASP A 1 628 ? -10.973 5.304 -16.888 1.00 81.12 628 ASP A CA 1
ATOM 4899 C C . ASP A 1 628 ? -12.344 5.670 -16.253 1.00 81.12 628 ASP A C 1
ATOM 4901 O O . ASP A 1 628 ? -12.582 5.326 -15.096 1.00 81.12 628 ASP A O 1
ATOM 4905 N N . ASP A 1 629 ? -13.266 6.256 -17.038 1.00 82.69 629 ASP A N 1
ATOM 4906 C CA . ASP A 1 629 ? -14.663 6.611 -16.689 1.00 82.69 629 ASP A CA 1
ATOM 4907 C C . ASP A 1 629 ? -15.662 5.430 -16.788 1.00 82.69 629 ASP A C 1
ATOM 4909 O O . ASP A 1 629 ? -16.875 5.618 -16.914 1.00 82.69 629 ASP A O 1
ATOM 4913 N N . TYR A 1 630 ? -15.168 4.191 -16.828 1.00 82.31 630 TYR A N 1
ATOM 4914 C CA . TYR A 1 630 ? -16.010 2.998 -16.963 1.00 82.31 630 TYR A CA 1
ATOM 4915 C C . TYR A 1 630 ? -16.589 2.518 -15.621 1.00 82.31 630 TYR A C 1
ATOM 4917 O O . TYR A 1 630 ? -16.001 2.812 -14.578 1.00 82.31 630 TYR A O 1
ATOM 4925 N N . PRO A 1 631 ? -17.706 1.755 -15.620 1.00 83.94 631 PRO A N 1
ATOM 4926 C CA . PRO A 1 631 ? -18.341 1.269 -14.405 1.00 83.94 631 PRO A CA 1
ATOM 4927 C C . PRO A 1 631 ? -17.373 0.354 -13.666 1.00 83.94 631 PRO A C 1
ATOM 4929 O O . PRO A 1 631 ? -16.927 -0.674 -14.197 1.00 83.94 631 PRO A O 1
ATOM 4932 N N . LYS A 1 632 ? -17.025 0.767 -12.453 1.00 86.44 632 LYS A N 1
ATOM 4933 C CA . LYS A 1 632 ? -16.183 0.012 -11.530 1.00 86.44 632 LYS A CA 1
ATOM 4934 C C . LYS A 1 632 ? -17.081 -0.852 -10.666 1.00 86.44 632 LYS A C 1
ATOM 4936 O O . LYS A 1 632 ? -18.208 -0.465 -10.367 1.00 86.44 632 LYS A O 1
ATOM 4941 N N . PHE A 1 633 ? -16.581 -2.006 -10.241 1.00 87.75 633 PHE A N 1
ATOM 4942 C CA . PHE A 1 633 ? -17.256 -2.732 -9.173 1.00 87.75 633 PHE A CA 1
ATOM 4943 C C . PHE A 1 633 ? -17.325 -1.836 -7.937 1.00 87.75 633 PHE A C 1
ATOM 4945 O O . PHE A 1 633 ? -16.307 -1.304 -7.501 1.00 87.75 633 PHE A O 1
ATOM 4952 N N . LYS A 1 634 ? -18.531 -1.658 -7.403 1.00 88.94 634 LYS A N 1
ATOM 4953 C CA . LYS A 1 634 ? -18.759 -1.011 -6.112 1.00 88.94 634 LYS A CA 1
ATOM 4954 C C . LYS A 1 634 ? -18.873 -2.085 -5.038 1.00 88.94 634 LYS A C 1
ATOM 4956 O O . LYS A 1 634 ? -19.198 -3.238 -5.338 1.00 88.94 634 LYS A O 1
ATOM 4961 N N . ALA A 1 635 ? -18.619 -1.709 -3.792 1.00 87.44 635 ALA A N 1
ATOM 4962 C CA . ALA A 1 635 ? -19.002 -2.530 -2.656 1.00 87.44 635 ALA A CA 1
ATOM 4963 C C . ALA A 1 635 ? -20.527 -2.700 -2.634 1.00 87.44 635 ALA A C 1
ATOM 4965 O O . ALA A 1 635 ? -21.261 -1.745 -2.879 1.00 87.44 635 ALA A O 1
ATOM 4966 N N . LYS A 1 636 ? -20.996 -3.903 -2.312 1.00 89.19 636 LYS A N 1
ATOM 4967 C CA . LYS A 1 636 ? -22.359 -4.121 -1.830 1.00 89.19 636 LYS A CA 1
ATOM 4968 C C . LYS A 1 636 ? -22.412 -3.691 -0.365 1.00 89.19 636 LYS A C 1
ATOM 4970 O O . LYS A 1 636 ? -21.476 -4.006 0.370 1.00 89.19 636 LYS A O 1
ATOM 4975 N N . ASP A 1 637 ? -23.509 -3.073 0.077 1.00 82.00 637 ASP A N 1
ATOM 4976 C CA . ASP A 1 637 ? -23.728 -2.576 1.456 1.00 82.00 637 ASP A CA 1
ATOM 4977 C C . ASP A 1 637 ? -23.883 -3.699 2.519 1.00 82.00 637 ASP A C 1
ATOM 4979 O O . ASP A 1 637 ? -24.683 -3.632 3.455 1.00 82.00 637 ASP A O 1
ATOM 4983 N N . ALA A 1 638 ? -23.162 -4.808 2.359 1.00 61.09 638 ALA A N 1
ATOM 4984 C CA . ALA A 1 638 ? -23.268 -5.992 3.192 1.00 61.09 638 ALA A CA 1
ATOM 4985 C C . ALA A 1 638 ? -22.611 -5.779 4.566 1.00 61.09 638 ALA A C 1
ATOM 4987 O O . ALA A 1 638 ? -21.431 -5.456 4.667 1.00 61.09 638 ALA A O 1
ATOM 4988 N N . LYS A 1 639 ? -23.356 -6.090 5.636 1.00 58.31 639 LYS A N 1
ATOM 4989 C CA . LYS A 1 639 ? -22.970 -5.914 7.054 1.00 58.31 639 LYS A CA 1
ATOM 4990 C C . LYS A 1 639 ? -21.697 -6.642 7.528 1.00 58.31 639 LYS A C 1
ATOM 4992 O O . LYS A 1 639 ? -21.336 -6.505 8.692 1.00 58.31 639 LYS A O 1
ATOM 4997 N N . ILE A 1 640 ? -21.041 -7.447 6.690 1.00 62.91 640 ILE A N 1
ATOM 4998 C CA . ILE A 1 640 ? -19.813 -8.168 7.059 1.00 62.91 640 ILE A CA 1
ATOM 4999 C C . ILE A 1 640 ? -18.622 -7.414 6.481 1.00 62.91 640 ILE A C 1
ATOM 5001 O O . ILE A 1 640 ? -18.064 -7.790 5.451 1.00 62.91 640 ILE A O 1
ATOM 5005 N N . ASP A 1 641 ? -18.232 -6.349 7.172 1.00 66.19 641 ASP A N 1
ATOM 5006 C CA . ASP A 1 641 ? -16.970 -5.687 6.889 1.00 66.19 641 ASP A CA 1
ATOM 5007 C C . ASP A 1 641 ? -15.805 -6.579 7.356 1.00 66.19 641 ASP A C 1
ATOM 5009 O O . ASP A 1 641 ? -15.509 -6.702 8.548 1.00 66.19 641 ASP A O 1
ATOM 5013 N N . ILE A 1 642 ? -15.121 -7.230 6.412 1.00 68.00 642 ILE A N 1
ATOM 5014 C CA . ILE A 1 642 ? -13.922 -8.021 6.723 1.00 68.00 642 ILE A CA 1
ATOM 5015 C C . ILE A 1 642 ? -12.821 -7.103 7.284 1.00 68.00 642 ILE A C 1
ATOM 5017 O O . ILE A 1 642 ? -12.019 -7.548 8.109 1.00 68.00 642 ILE A O 1
ATOM 5021 N N . ARG A 1 643 ? -12.810 -5.811 6.922 1.00 68.12 643 ARG A N 1
ATOM 5022 C CA . ARG A 1 643 ? -11.883 -4.811 7.462 1.00 68.12 643 ARG A CA 1
ATOM 5023 C C . ARG A 1 643 ? -12.137 -4.562 8.947 1.00 68.12 643 ARG A C 1
ATOM 5025 O O . ARG A 1 643 ? -11.154 -4.463 9.675 1.00 68.12 643 ARG A O 1
ATOM 5032 N N . SER A 1 644 ? -13.382 -4.551 9.431 1.00 75.50 644 SER A N 1
ATOM 5033 C CA . SER A 1 644 ? -13.690 -4.462 10.869 1.00 75.50 644 SER A CA 1
ATOM 5034 C C . SER A 1 644 ? -13.231 -5.713 11.620 1.00 75.50 644 SER A C 1
ATOM 5036 O O . SER A 1 644 ? -12.568 -5.591 12.644 1.00 75.50 644 SER A O 1
ATOM 5038 N N . THR A 1 645 ? -13.439 -6.910 11.059 1.00 75.94 645 THR A N 1
ATOM 5039 C CA . THR A 1 645 ? -12.950 -8.174 11.649 1.00 75.94 645 THR A CA 1
ATOM 5040 C C . THR A 1 645 ? -11.421 -8.188 11.752 1.00 75.94 645 THR A C 1
ATOM 5042 O O . THR A 1 645 ? -10.847 -8.588 12.763 1.00 75.94 645 THR A O 1
ATOM 5045 N N . ILE A 1 646 ? -10.735 -7.725 10.708 1.00 71.56 646 ILE A N 1
ATOM 5046 C CA . ILE A 1 646 ? -9.273 -7.612 10.673 1.00 71.56 646 ILE A CA 1
ATOM 5047 C C . ILE A 1 646 ? -8.782 -6.508 11.613 1.00 71.56 646 ILE A C 1
ATOM 5049 O O . ILE A 1 646 ? -7.785 -6.698 12.306 1.00 71.56 646 ILE A O 1
ATOM 5053 N N . THR A 1 647 ? -9.494 -5.384 11.687 1.00 71.75 647 THR A N 1
ATOM 5054 C CA . THR A 1 647 ? -9.194 -4.295 12.622 1.00 71.75 647 THR A CA 1
ATOM 5055 C C . THR A 1 647 ? -9.320 -4.788 14.058 1.00 71.75 647 THR A C 1
ATOM 5057 O O . THR A 1 647 ? -8.372 -4.610 14.809 1.00 71.75 647 THR A O 1
ATOM 5060 N N . PHE A 1 648 ? -10.376 -5.526 14.403 1.00 77.75 648 PHE A N 1
ATOM 5061 C CA . PHE A 1 648 ? -10.529 -6.179 15.705 1.00 77.75 648 PHE A CA 1
ATOM 5062 C C . PHE A 1 648 ? -9.319 -7.065 16.053 1.00 77.75 648 PHE A C 1
ATOM 5064 O O . PHE A 1 648 ? -8.737 -6.950 17.130 1.00 77.75 648 PHE A O 1
ATOM 5071 N N . PHE A 1 649 ? -8.837 -7.892 15.117 1.00 75.06 649 PHE A N 1
ATOM 5072 C CA . PHE A 1 649 ? -7.644 -8.710 15.368 1.00 75.06 649 PHE A CA 1
ATOM 5073 C C . PHE A 1 649 ? -6.331 -7.906 15.516 1.00 75.06 649 PHE A C 1
ATOM 5075 O O . PHE A 1 649 ? -5.472 -8.327 16.289 1.00 75.06 649 PHE A O 1
ATOM 5082 N N . TYR A 1 650 ? -6.142 -6.781 14.811 1.00 72.75 650 TYR A N 1
ATOM 5083 C CA . TYR A 1 650 ? -4.877 -6.007 14.806 1.00 72.75 650 TYR A CA 1
ATOM 5084 C C . TYR A 1 650 ? -4.892 -4.680 15.593 1.00 72.75 650 TYR A C 1
ATOM 5086 O O . TYR A 1 650 ? -3.871 -3.977 15.624 1.00 72.75 650 TYR A O 1
ATOM 5094 N N . ALA A 1 651 ? -6.028 -4.333 16.194 1.00 72.62 651 ALA A N 1
ATOM 5095 C CA . ALA A 1 651 ? -6.196 -3.245 17.151 1.00 72.62 651 ALA A CA 1
ATOM 5096 C C . ALA A 1 651 ? -6.525 -3.809 18.542 1.00 72.62 651 ALA A C 1
ATOM 5098 O O . ALA A 1 651 ? -5.763 -3.566 19.474 1.00 72.62 651 ALA A O 1
ATOM 5099 N N . ASP A 1 652 ? -7.578 -4.626 18.654 1.00 75.00 652 ASP A N 1
ATOM 5100 C CA . ASP A 1 652 ? -8.156 -4.999 19.954 1.00 75.00 652 ASP A CA 1
ATOM 5101 C C . ASP A 1 652 ? -7.519 -6.269 20.543 1.00 75.00 652 ASP A C 1
ATOM 5103 O O . ASP A 1 652 ? -7.230 -6.336 21.737 1.00 75.00 652 ASP A O 1
ATOM 5107 N N . VAL A 1 653 ? -7.256 -7.291 19.715 1.00 77.81 653 VAL A N 1
ATOM 5108 C CA . VAL A 1 653 ? -6.650 -8.561 20.177 1.00 77.81 653 VAL A CA 1
ATOM 5109 C C . VAL A 1 653 ? -5.125 -8.469 20.287 1.00 77.81 653 VAL A C 1
ATOM 5111 O O . VAL A 1 653 ? -4.523 -9.045 21.196 1.00 77.81 653 VAL A O 1
ATOM 5114 N N . PHE A 1 654 ? -4.483 -7.744 19.371 1.00 77.31 654 PHE A N 1
ATOM 5115 C CA . PHE A 1 654 ? -3.054 -7.447 19.423 1.00 77.31 654 PHE A CA 1
ATOM 5116 C C . PHE A 1 654 ? -2.840 -5.955 19.127 1.00 77.31 654 PHE A C 1
ATOM 5118 O O . PHE A 1 654 ? -3.238 -5.529 18.043 1.00 77.31 654 PHE A O 1
ATOM 5125 N N . PRO A 1 655 ? -2.131 -5.177 19.975 1.00 81.81 655 PRO A N 1
ATOM 5126 C CA . PRO A 1 655 ? -1.881 -3.741 19.774 1.00 81.81 655 PRO A CA 1
ATOM 5127 C C . PRO A 1 655 ? -0.796 -3.480 18.708 1.00 81.81 655 PRO A C 1
ATOM 5129 O O . PRO A 1 655 ? 0.126 -2.678 18.869 1.00 81.81 655 PRO A O 1
ATOM 5132 N N . VAL A 1 656 ? -0.872 -4.204 17.589 1.00 83.56 656 VAL A N 1
ATOM 5133 C CA . VAL A 1 656 ? 0.059 -4.137 16.460 1.00 83.56 656 VAL A CA 1
ATOM 5134 C C . VAL A 1 656 ? -0.018 -2.765 15.810 1.00 83.56 656 VAL A C 1
ATOM 5136 O O . VAL A 1 656 ? 1.021 -2.172 15.528 1.00 83.56 656 VAL A O 1
ATOM 5139 N N . ARG A 1 657 ? -1.231 -2.238 15.593 1.00 83.44 657 ARG A N 1
ATOM 5140 C CA . ARG A 1 657 ? -1.422 -0.914 14.989 1.00 83.44 657 ARG A CA 1
ATOM 5141 C C . ARG A 1 657 ? -0.834 0.198 15.857 1.00 83.44 657 ARG A C 1
ATOM 5143 O O . ARG A 1 657 ? -0.069 1.003 15.336 1.00 83.44 657 ARG A O 1
ATOM 5150 N N . GLU A 1 658 ? -1.127 0.200 17.156 1.00 87.12 658 GLU A N 1
ATOM 5151 C CA . GLU A 1 658 ? -0.557 1.158 18.112 1.00 87.12 658 GLU A CA 1
ATOM 5152 C C . GLU A 1 658 ? 0.973 1.055 18.145 1.00 87.12 658 GLU A C 1
ATOM 5154 O O . GLU A 1 658 ? 1.661 2.051 17.953 1.00 87.12 658 GLU A O 1
ATOM 5159 N N . THR A 1 659 ? 1.523 -0.160 18.254 1.00 87.12 659 THR A N 1
ATOM 5160 C CA . THR A 1 659 ? 2.979 -0.377 18.243 1.00 87.12 659 THR A CA 1
ATOM 5161 C C . THR A 1 659 ? 3.627 0.151 16.958 1.00 87.12 659 THR A C 1
ATOM 5163 O O . THR A 1 659 ? 4.664 0.805 17.022 1.00 87.12 659 THR A O 1
ATOM 5166 N N . ILE A 1 660 ? 3.030 -0.091 15.783 1.00 87.88 660 ILE A N 1
ATOM 5167 C CA . ILE A 1 660 ? 3.543 0.416 14.498 1.00 87.88 660 ILE A CA 1
ATOM 5168 C C . ILE A 1 660 ? 3.484 1.946 14.443 1.00 87.88 660 ILE A C 1
ATOM 5170 O O . ILE A 1 660 ? 4.428 2.555 13.943 1.00 87.88 660 ILE A O 1
ATOM 5174 N N . VAL A 1 661 ? 2.409 2.562 14.945 1.00 88.94 661 VAL A N 1
ATOM 5175 C CA . VAL A 1 661 ? 2.263 4.025 14.988 1.00 88.94 661 VAL A CA 1
ATOM 5176 C C . VAL A 1 661 ? 3.280 4.636 15.949 1.00 88.94 661 VAL A C 1
ATOM 5178 O O . VAL A 1 661 ? 4.012 5.526 15.532 1.00 88.94 661 VAL A O 1
ATOM 5181 N N . THR A 1 662 ? 3.393 4.124 17.175 1.00 91.75 662 THR A N 1
ATOM 5182 C CA . THR A 1 662 ? 4.293 4.629 18.225 1.00 91.75 662 THR A CA 1
ATOM 5183 C C . THR A 1 662 ? 5.768 4.430 17.885 1.00 91.75 662 THR A C 1
ATOM 5185 O O . THR A 1 662 ? 6.561 5.356 18.018 1.00 91.75 662 THR A O 1
ATOM 5188 N N . VAL A 1 663 ? 6.165 3.254 17.388 1.00 90.00 663 VAL A N 1
ATOM 5189 C CA . VAL A 1 663 ? 7.539 3.033 16.896 1.00 90.00 663 VAL A CA 1
ATOM 5190 C C . VAL A 1 663 ? 7.784 3.849 15.624 1.00 90.00 663 VAL A C 1
ATOM 5192 O O . VAL A 1 663 ? 8.882 4.349 15.404 1.00 90.00 663 VAL A O 1
ATOM 5195 N N . GLY A 1 664 ? 6.760 4.034 14.791 1.00 89.38 664 GLY A N 1
ATOM 5196 C CA . GLY A 1 664 ? 6.879 4.753 13.531 1.00 89.38 664 GLY A CA 1
ATOM 5197 C C . GLY A 1 664 ? 6.922 6.274 13.668 1.00 89.38 664 GLY A C 1
ATOM 5198 O O . GLY A 1 664 ? 7.476 6.942 12.794 1.00 89.38 664 GLY A O 1
ATOM 5199 N N . SER A 1 665 ? 6.342 6.823 14.734 1.00 91.62 665 SER A N 1
ATOM 5200 C CA . SER A 1 665 ? 6.296 8.257 15.019 1.00 91.62 665 SER A CA 1
ATOM 5201 C C . SER A 1 665 ? 7.558 8.780 15.700 1.00 91.62 665 SER A C 1
ATOM 5203 O O . SER A 1 665 ? 7.768 9.991 15.644 1.00 91.62 665 SER A O 1
ATOM 5205 N N . GLN A 1 666 ? 8.395 7.898 16.266 1.00 94.44 666 GLN A N 1
ATOM 5206 C CA . GLN A 1 666 ? 9.692 8.253 16.845 1.00 94.44 666 GLN A CA 1
ATOM 5207 C C . GLN A 1 666 ? 10.573 8.956 15.809 1.00 94.44 666 GLN A C 1
ATOM 5209 O O . GLN A 1 666 ? 10.932 8.381 14.775 1.00 94.44 666 GLN A O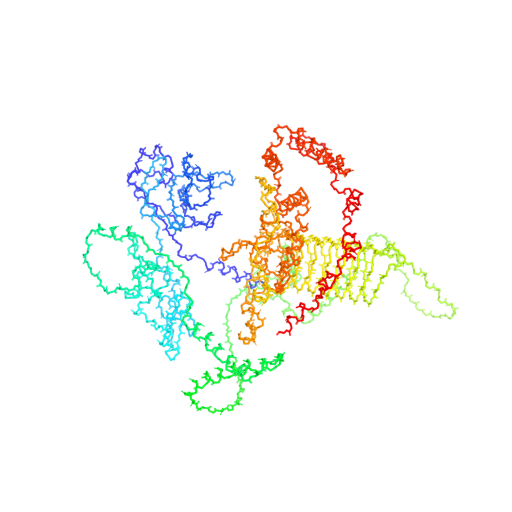 1
ATOM 5214 N N . ASP A 1 667 ? 10.928 10.202 16.107 1.00 92.62 667 ASP A N 1
ATOM 5215 C CA . ASP A 1 667 ? 11.964 10.930 15.390 1.00 92.62 667 ASP A CA 1
ATOM 5216 C C . ASP A 1 667 ? 13.325 10.283 15.678 1.00 92.62 667 ASP A C 1
ATOM 5218 O O . ASP A 1 667 ? 13.645 9.925 16.815 1.00 92.62 667 ASP A O 1
ATOM 5222 N N . LEU A 1 668 ? 14.124 10.089 14.633 1.00 89.56 668 LEU A N 1
ATOM 5223 C CA . LEU A 1 668 ? 15.499 9.630 14.784 1.00 89.56 668 LEU A CA 1
ATOM 5224 C C . LEU A 1 668 ? 16.406 10.810 15.155 1.00 89.56 668 LEU A C 1
ATOM 5226 O O . LEU A 1 668 ? 16.141 11.934 14.724 1.00 89.56 668 LEU A O 1
ATOM 5230 N N . PRO A 1 669 ? 17.495 10.572 15.914 1.00 88.00 669 PRO A N 1
ATOM 5231 C CA . PRO A 1 669 ? 18.469 11.616 16.199 1.00 88.00 669 PRO A CA 1
ATOM 5232 C C . PRO A 1 669 ? 18.973 12.218 14.887 1.00 88.00 669 PRO A C 1
ATOM 5234 O O . PRO A 1 669 ? 19.303 11.490 13.944 1.00 88.00 669 PRO A O 1
ATOM 5237 N N . THR A 1 670 ? 19.017 13.549 14.832 1.00 82.00 670 THR A N 1
ATOM 5238 C CA . THR A 1 670 ? 19.461 14.289 13.653 1.00 82.00 670 THR A CA 1
ATOM 5239 C C . THR A 1 670 ? 20.851 13.823 13.238 1.00 82.00 670 THR A C 1
ATOM 5241 O O . THR A 1 670 ? 21.775 13.722 14.048 1.00 82.00 670 THR A O 1
ATOM 5244 N N . ILE A 1 671 ? 21.000 13.496 11.954 1.00 82.56 671 ILE A N 1
ATOM 5245 C CA . ILE A 1 671 ? 22.290 13.064 11.420 1.00 82.56 671 ILE A CA 1
ATOM 5246 C C . ILE A 1 671 ? 23.256 14.256 11.554 1.00 82.56 671 ILE A C 1
ATOM 5248 O O . ILE A 1 671 ? 22.884 15.350 11.129 1.00 82.56 671 ILE A O 1
ATOM 5252 N N . PRO A 1 672 ? 24.480 14.089 12.097 1.00 89.12 672 PRO A N 1
ATOM 5253 C CA . PRO A 1 672 ? 25.445 15.178 12.288 1.00 89.12 672 PRO A CA 1
ATOM 5254 C C . PRO A 1 672 ? 26.115 15.590 10.962 1.00 89.12 672 PRO A C 1
ATOM 5256 O O . PRO A 1 672 ? 27.334 15.551 10.803 1.00 89.12 672 PRO A O 1
ATOM 5259 N N . ILE A 1 673 ? 25.296 15.957 9.978 1.00 89.62 673 ILE A N 1
ATOM 5260 C CA . ILE A 1 673 ? 25.673 16.484 8.669 1.00 89.62 673 ILE A CA 1
ATOM 5261 C C . ILE A 1 673 ? 25.109 17.909 8.597 1.00 89.62 673 ILE A C 1
ATOM 5263 O O . ILE A 1 673 ? 23.920 18.089 8.854 1.00 89.62 673 ILE A O 1
ATOM 5267 N N . PRO A 1 674 ? 25.909 18.929 8.231 1.00 92.56 674 PRO A N 1
ATOM 5268 C CA . PRO A 1 674 ? 25.413 20.296 8.115 1.00 92.56 674 PRO A CA 1
ATOM 5269 C C . PRO A 1 674 ? 24.231 20.408 7.145 1.00 92.56 674 PRO A C 1
ATOM 5271 O O . PRO A 1 674 ? 24.283 19.866 6.040 1.00 92.56 674 PRO A O 1
ATOM 5274 N N . ASP A 1 675 ? 23.218 21.196 7.510 1.00 89.00 675 ASP A N 1
ATOM 5275 C CA . ASP A 1 675 ? 21.989 21.422 6.729 1.00 89.00 675 ASP A CA 1
ATOM 5276 C C . ASP A 1 675 ? 22.229 21.740 5.246 1.00 89.00 675 ASP A C 1
ATOM 5278 O O . ASP A 1 675 ? 21.495 21.279 4.373 1.00 89.00 675 ASP A O 1
ATOM 5282 N N . LYS A 1 676 ? 23.289 22.501 4.946 1.00 90.44 676 LYS A N 1
ATOM 5283 C CA . LYS A 1 676 ? 23.688 22.841 3.573 1.00 90.44 676 LYS A CA 1
ATOM 5284 C C . LYS A 1 676 ? 24.049 21.597 2.751 1.00 90.44 676 LYS A C 1
ATOM 5286 O O . LYS A 1 676 ? 23.742 21.539 1.565 1.00 90.44 676 LYS A O 1
ATOM 5291 N N . VAL A 1 677 ? 24.682 20.601 3.370 1.00 89.88 677 VAL A N 1
ATOM 5292 C CA . VAL A 1 677 ? 25.028 19.322 2.732 1.00 89.88 677 VAL A CA 1
ATOM 5293 C C . VAL A 1 677 ? 23.789 18.435 2.617 1.00 89.88 677 VAL A C 1
ATOM 5295 O O . VAL A 1 677 ? 23.567 17.883 1.544 1.00 89.88 677 VAL A O 1
ATOM 5298 N N . LEU A 1 678 ? 22.946 18.361 3.658 1.00 87.00 678 LEU A N 1
ATOM 5299 C CA . LEU A 1 678 ? 21.675 17.622 3.609 1.00 87.00 678 LEU A CA 1
ATOM 5300 C C . LEU A 1 678 ? 20.792 18.095 2.442 1.00 87.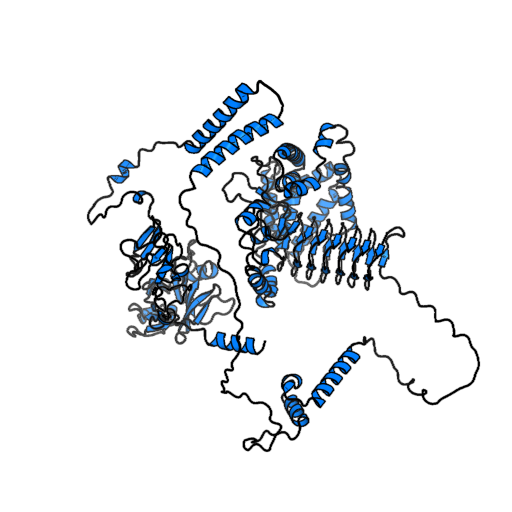00 678 LEU A C 1
ATOM 5302 O O . LEU A 1 678 ? 20.416 17.279 1.605 1.00 87.00 678 LEU A O 1
ATOM 5306 N N . GLY A 1 679 ? 20.566 19.406 2.308 1.00 85.00 679 GLY A N 1
ATOM 5307 C CA . GLY A 1 679 ? 19.787 19.968 1.197 1.00 85.00 679 GLY A CA 1
ATOM 5308 C C . GLY A 1 679 ? 20.443 19.799 -0.182 1.00 85.00 679 GLY A C 1
ATOM 5309 O O . GLY A 1 679 ? 19.742 19.666 -1.179 1.00 85.00 679 GLY A O 1
ATOM 5310 N N . THR A 1 680 ? 21.780 19.738 -0.263 1.00 87.19 680 THR A N 1
ATOM 5311 C CA . THR A 1 680 ? 22.487 19.496 -1.541 1.00 87.19 680 THR A CA 1
ATOM 5312 C C . THR A 1 680 ? 22.363 18.039 -1.997 1.00 87.19 680 THR A C 1
ATOM 5314 O O . THR A 1 680 ? 22.207 17.778 -3.184 1.00 87.19 680 THR A O 1
ATOM 5317 N N . VAL A 1 681 ? 22.412 17.082 -1.063 1.00 87.06 681 VAL A N 1
ATOM 5318 C CA . VAL A 1 681 ? 22.230 15.643 -1.349 1.00 87.06 681 VAL A CA 1
ATOM 5319 C C . VAL A 1 681 ? 20.740 15.270 -1.434 1.00 87.06 681 VAL A C 1
ATOM 5321 O O . VAL A 1 681 ? 20.398 14.167 -1.854 1.00 87.06 681 VAL A O 1
ATOM 5324 N N . GLY A 1 682 ? 19.841 16.183 -1.055 1.00 86.06 682 GLY A N 1
ATOM 5325 C CA . GLY A 1 682 ? 18.410 15.924 -0.988 1.00 86.06 682 GLY A CA 1
ATOM 5326 C C . GLY A 1 682 ? 18.070 14.905 0.088 1.00 86.06 682 GLY A C 1
ATOM 5327 O O . GLY A 1 682 ? 17.354 13.952 -0.194 1.00 86.06 682 GLY A O 1
ATOM 5328 N N . ILE A 1 683 ? 18.606 15.068 1.299 1.00 88.94 683 ILE A N 1
ATOM 5329 C CA . ILE A 1 683 ? 18.261 14.259 2.473 1.00 88.94 683 ILE A CA 1
ATOM 5330 C C . ILE A 1 683 ? 17.366 15.094 3.388 1.00 88.94 683 ILE A C 1
ATOM 5332 O O . ILE A 1 683 ? 17.724 16.208 3.770 1.00 88.94 683 ILE A O 1
ATOM 5336 N N . ARG A 1 684 ? 16.214 14.540 3.772 1.00 87.94 684 ARG A N 1
ATOM 5337 C CA . ARG A 1 684 ? 15.253 15.202 4.662 1.00 87.94 684 ARG A CA 1
ATOM 5338 C C . ARG A 1 684 ? 15.859 15.441 6.046 1.00 87.94 684 ARG A C 1
ATOM 5340 O O . ARG A 1 684 ? 16.473 14.545 6.617 1.00 87.94 684 ARG A O 1
ATOM 5347 N N . LYS A 1 685 ? 15.611 16.625 6.614 1.00 85.50 685 LYS A N 1
ATOM 5348 C CA . LYS A 1 685 ? 16.086 16.998 7.961 1.00 85.50 685 LYS A CA 1
ATOM 5349 C C . LYS A 1 685 ? 15.432 16.177 9.076 1.00 85.50 685 LYS A C 1
ATOM 5351 O O . LYS A 1 685 ? 16.124 15.635 9.930 1.00 85.50 685 LYS A O 1
ATOM 5356 N N . ASN A 1 686 ? 14.103 16.062 9.036 1.00 84.75 686 ASN A N 1
ATOM 5357 C CA . ASN A 1 686 ? 13.327 15.326 10.032 1.00 84.75 686 ASN A CA 1
ATOM 5358 C C . ASN A 1 686 ? 13.029 13.929 9.491 1.00 84.75 686 ASN A C 1
ATOM 5360 O O . ASN A 1 686 ? 12.174 13.767 8.617 1.00 84.75 686 ASN A O 1
ATOM 5364 N N . ILE A 1 687 ? 13.747 12.927 9.997 1.00 89.31 687 ILE A N 1
ATOM 5365 C CA . ILE A 1 687 ? 13.573 11.536 9.584 1.00 89.31 687 ILE A CA 1
ATOM 5366 C C . ILE A 1 687 ? 12.934 10.755 10.728 1.00 89.31 687 ILE A C 1
ATOM 5368 O O . ILE A 1 687 ? 13.493 10.654 11.818 1.00 89.31 687 ILE A O 1
ATOM 5372 N N . LYS A 1 688 ? 11.764 10.175 10.468 1.00 92.06 688 LYS A N 1
ATOM 5373 C CA . LYS A 1 688 ? 11.064 9.311 11.425 1.00 92.06 688 LYS A CA 1
ATOM 5374 C C . LYS A 1 688 ? 11.504 7.870 11.241 1.00 92.06 688 LYS A C 1
ATOM 5376 O O . LYS A 1 688 ? 11.803 7.458 10.120 1.00 92.06 688 LYS A O 1
ATOM 5381 N N . LEU A 1 689 ? 11.493 7.069 12.304 1.00 91.31 689 LEU A N 1
ATOM 5382 C CA . LEU A 1 689 ? 11.908 5.666 12.231 1.00 91.31 689 LEU A CA 1
ATOM 5383 C C . LEU A 1 689 ? 11.089 4.886 11.184 1.00 91.31 689 LEU A C 1
ATOM 5385 O O . LEU A 1 689 ? 11.658 4.064 10.465 1.00 91.31 689 LEU A O 1
ATOM 5389 N N . ARG A 1 690 ? 9.801 5.226 10.989 1.00 89.88 690 ARG A N 1
ATOM 5390 C CA . ARG A 1 690 ? 8.951 4.669 9.914 1.00 89.88 690 ARG A CA 1
ATOM 5391 C C . ARG A 1 690 ? 9.513 4.827 8.498 1.00 89.88 690 ARG A C 1
ATOM 5393 O O . ARG A 1 690 ? 9.188 4.014 7.643 1.00 89.88 690 ARG A O 1
ATOM 5400 N N . SER A 1 691 ? 10.368 5.816 8.229 1.00 91.31 691 SER A N 1
ATOM 5401 C CA . SER A 1 691 ? 11.020 5.969 6.920 1.00 91.31 691 SER A CA 1
ATOM 5402 C C . SER A 1 691 ? 11.948 4.799 6.576 1.00 91.31 691 SER A C 1
ATOM 5404 O O . SER A 1 691 ? 12.286 4.624 5.409 1.00 91.31 691 SER A O 1
ATOM 5406 N N . PHE A 1 692 ? 12.362 3.992 7.557 1.00 93.12 692 PHE A N 1
ATOM 5407 C CA . PHE A 1 692 ? 13.348 2.924 7.384 1.00 93.12 692 PHE A CA 1
ATOM 5408 C C . PHE A 1 692 ? 12.771 1.510 7.385 1.00 93.12 692 PHE A C 1
ATOM 5410 O O . PHE A 1 692 ? 13.532 0.569 7.171 1.00 93.12 692 PHE A O 1
ATOM 5417 N N . TYR A 1 693 ? 11.475 1.315 7.635 1.00 93.69 693 TYR A N 1
ATOM 5418 C CA . TYR A 1 693 ? 10.894 -0.024 7.717 1.00 93.69 693 TYR A CA 1
ATOM 5419 C C . TYR A 1 693 ? 9.442 -0.073 7.223 1.00 93.69 693 TYR A C 1
ATOM 5421 O O . TYR A 1 693 ? 8.745 0.935 7.163 1.00 93.69 693 TYR A O 1
ATOM 5429 N N . LEU A 1 694 ? 8.987 -1.268 6.851 1.00 93.31 694 LEU A N 1
ATOM 5430 C CA . LEU A 1 694 ? 7.691 -1.507 6.218 1.00 93.31 694 LEU A CA 1
ATOM 5431 C C . LEU A 1 694 ? 6.896 -2.564 6.998 1.00 93.31 694 LEU A C 1
ATOM 5433 O O . LEU A 1 694 ? 7.359 -3.699 7.117 1.00 93.31 694 LEU A O 1
ATOM 5437 N N . VAL A 1 695 ? 5.698 -2.224 7.497 1.00 93.25 695 VAL A N 1
ATOM 5438 C CA . VAL A 1 695 ? 4.819 -3.168 8.227 1.00 93.25 695 VAL A CA 1
ATOM 5439 C C . VAL A 1 695 ? 3.369 -3.133 7.725 1.00 93.25 695 VAL A C 1
ATOM 5441 O O . VAL A 1 695 ? 2.516 -2.518 8.361 1.00 93.25 695 VAL A O 1
ATOM 5444 N N . PRO A 1 696 ? 3.047 -3.784 6.592 1.00 89.88 696 PRO A N 1
ATOM 5445 C CA . PRO A 1 696 ? 1.663 -3.969 6.173 1.00 89.88 696 PRO A CA 1
ATOM 5446 C C . PRO A 1 696 ? 0.942 -4.918 7.143 1.00 89.88 696 PRO A C 1
ATOM 5448 O O . PRO A 1 696 ? 1.249 -6.114 7.240 1.00 89.88 696 PRO A O 1
ATOM 5451 N N . ASN A 1 697 ? -0.011 -4.345 7.876 1.00 88.19 697 ASN A N 1
ATOM 5452 C CA . ASN A 1 697 ? -0.841 -4.980 8.902 1.00 88.19 697 ASN A CA 1
ATOM 5453 C C . ASN A 1 697 ? -2.329 -5.092 8.513 1.00 88.19 697 ASN A C 1
ATOM 5455 O O . ASN A 1 697 ? -3.110 -5.632 9.287 1.00 88.19 697 ASN A O 1
ATOM 5459 N N . ALA A 1 698 ? -2.709 -4.644 7.314 1.00 84.56 698 ALA A N 1
ATOM 5460 C CA . ALA A 1 698 ? -4.014 -4.884 6.694 1.00 84.56 698 ALA A CA 1
ATOM 5461 C C . ALA A 1 698 ? -3.832 -5.561 5.317 1.00 84.56 698 ALA A C 1
ATOM 5463 O O . ALA A 1 698 ? -2.766 -5.393 4.709 1.00 84.56 698 ALA A O 1
ATOM 5464 N N . PRO A 1 699 ? -4.821 -6.330 4.811 1.00 83.81 699 PRO A N 1
ATOM 5465 C CA . PRO A 1 699 ? -4.816 -6.827 3.439 1.00 83.81 699 PRO A CA 1
ATOM 5466 C C . PRO A 1 699 ? -4.525 -5.685 2.473 1.00 83.81 699 PRO A C 1
ATOM 5468 O O . PRO A 1 699 ? -5.185 -4.657 2.532 1.00 83.81 699 PRO A O 1
ATOM 5471 N N . THR A 1 700 ? -3.495 -5.831 1.646 1.00 80.75 700 THR A N 1
ATOM 5472 C CA . THR A 1 700 ? -2.982 -4.734 0.822 1.00 80.75 700 THR A CA 1
ATOM 5473 C C . THR A 1 700 ? -2.816 -5.184 -0.622 1.00 80.75 700 THR A C 1
ATOM 5475 O O . THR A 1 700 ? -1.945 -6.003 -0.922 1.00 80.75 700 THR A O 1
ATOM 5478 N N . VAL A 1 701 ? -3.610 -4.619 -1.532 1.00 83.06 701 VAL A N 1
ATOM 5479 C CA . VAL A 1 701 ? -3.407 -4.757 -2.980 1.00 83.06 701 VAL A CA 1
ATOM 5480 C C . VAL A 1 701 ? -2.716 -3.496 -3.476 1.00 83.06 701 VAL A C 1
ATOM 5482 O O . VAL A 1 701 ? -3.306 -2.426 -3.521 1.00 83.06 701 VAL A O 1
ATOM 5485 N N . ILE A 1 702 ? -1.444 -3.613 -3.850 1.00 83.75 702 ILE A N 1
ATOM 5486 C CA . ILE A 1 702 ? -0.680 -2.477 -4.357 1.00 83.75 702 ILE A CA 1
ATOM 5487 C C . ILE A 1 702 ? -1.015 -2.271 -5.833 1.00 83.75 702 ILE A C 1
ATOM 5489 O O . ILE A 1 702 ? -0.538 -3.022 -6.691 1.00 83.75 702 ILE A O 1
ATOM 5493 N N . CYS A 1 703 ? -1.847 -1.262 -6.100 1.00 81.81 703 CYS A N 1
ATOM 5494 C CA . CYS A 1 703 ? -2.409 -0.969 -7.416 1.00 81.81 703 CYS A CA 1
ATOM 5495 C C . CYS A 1 703 ? -1.356 -0.692 -8.509 1.00 81.81 703 CYS A C 1
ATOM 5497 O O . CYS A 1 703 ? -0.372 0.005 -8.251 1.00 81.81 703 CYS A O 1
ATOM 5499 N N . PRO A 1 704 ? -1.573 -1.198 -9.743 1.00 79.69 704 PRO A N 1
ATOM 5500 C CA . PRO A 1 704 ? -0.599 -1.142 -10.834 1.00 79.69 704 PRO A CA 1
ATOM 5501 C C . PRO A 1 704 ? -0.501 0.227 -11.521 1.00 79.69 704 PRO A C 1
ATOM 5503 O O . PRO A 1 704 ? 0.500 0.511 -12.171 1.00 79.69 704 PRO A O 1
ATOM 5506 N N . ARG A 1 705 ? -1.510 1.092 -11.372 1.00 81.25 705 ARG A N 1
ATOM 5507 C CA . ARG A 1 705 ? -1.454 2.506 -11.756 1.00 81.25 705 ARG A CA 1
ATOM 5508 C C . ARG A 1 705 ? -2.323 3.340 -10.826 1.00 81.25 705 ARG A C 1
ATOM 5510 O O . ARG A 1 705 ? -3.421 2.928 -10.461 1.00 81.25 705 ARG A O 1
ATOM 5517 N N . TRP A 1 706 ? -1.815 4.522 -10.523 1.00 77.88 706 TRP A N 1
ATOM 5518 C CA . TRP A 1 706 ? -2.411 5.588 -9.736 1.00 77.88 706 TRP A CA 1
ATOM 5519 C C . TRP A 1 706 ? -2.612 6.825 -10.607 1.00 77.88 706 TRP A C 1
ATOM 5521 O O . TRP A 1 706 ? -1.809 7.098 -11.504 1.00 77.88 706 TRP A O 1
ATOM 5531 N N . VAL A 1 707 ? -3.664 7.592 -10.334 1.00 75.50 707 VAL A N 1
ATOM 5532 C CA . VAL A 1 707 ? -3.949 8.860 -11.014 1.00 75.50 707 VAL A CA 1
ATOM 5533 C C . VAL A 1 707 ? -3.968 9.956 -9.961 1.00 75.50 707 VAL A C 1
ATOM 5535 O O . VAL A 1 707 ? -4.985 10.210 -9.329 1.00 75.50 707 VAL A O 1
ATOM 5538 N N . LEU A 1 708 ? -2.816 10.585 -9.745 1.00 72.69 708 LEU A N 1
ATOM 5539 C CA . LEU A 1 708 ? -2.693 11.674 -8.787 1.00 72.69 708 LEU A CA 1
ATOM 5540 C C . LEU A 1 708 ? -3.370 12.919 -9.362 1.00 72.69 708 LEU A C 1
ATOM 5542 O O . LEU A 1 708 ? -2.917 13.461 -10.377 1.00 72.69 708 LEU A O 1
ATOM 5546 N N . ALA A 1 709 ? -4.405 13.411 -8.683 1.00 68.50 709 ALA A N 1
ATOM 5547 C CA . ALA A 1 709 ? -4.796 14.806 -8.823 1.00 68.50 709 ALA A CA 1
ATOM 5548 C C . ALA A 1 709 ? -3.577 15.681 -8.496 1.00 68.50 709 ALA A C 1
ATOM 5550 O O . ALA A 1 709 ? -2.881 15.439 -7.508 1.00 68.50 709 ALA A O 1
ATOM 5551 N N . ASP A 1 710 ? -3.275 16.662 -9.345 1.00 63.00 710 ASP A N 1
ATOM 5552 C CA . ASP A 1 710 ? -2.141 17.541 -9.084 1.00 63.00 710 ASP A CA 1
ATOM 5553 C C . ASP A 1 710 ? -2.493 18.488 -7.919 1.00 63.00 710 ASP A C 1
ATOM 5555 O O . ASP A 1 710 ? -3.421 19.289 -8.066 1.00 63.00 710 ASP A O 1
ATOM 5559 N N . PRO A 1 711 ? -1.781 18.450 -6.772 1.00 53.38 711 PRO A N 1
ATOM 5560 C CA . PRO A 1 711 ? -2.101 19.295 -5.618 1.00 53.38 711 PRO A CA 1
ATOM 5561 C C . PRO A 1 711 ? -1.928 20.796 -5.902 1.00 53.38 711 PRO A C 1
ATOM 5563 O O . PRO A 1 711 ? -2.398 21.624 -5.130 1.00 53.38 711 PRO A O 1
ATOM 5566 N N . THR A 1 712 ? -1.271 21.162 -7.010 1.00 58.16 712 THR A N 1
ATOM 5567 C CA . THR A 1 712 ? -1.147 22.553 -7.481 1.00 58.16 712 THR A CA 1
ATOM 5568 C C . THR A 1 712 ? -2.314 23.020 -8.357 1.00 58.16 712 THR A C 1
ATOM 5570 O O . THR A 1 712 ? -2.288 24.143 -8.853 1.00 58.16 712 THR A O 1
ATOM 5573 N N . GLY A 1 713 ? -3.321 22.171 -8.596 1.00 62.97 713 GLY A N 1
ATOM 5574 C CA . GLY A 1 713 ? -4.395 22.449 -9.557 1.00 62.97 713 GLY A CA 1
ATOM 5575 C C . GLY A 1 713 ? -3.937 22.386 -11.020 1.00 62.97 713 GLY A C 1
ATOM 5576 O O . GLY A 1 713 ? -4.626 22.893 -11.905 1.00 62.97 713 GLY A O 1
ATOM 5577 N N . GLY A 1 714 ? -2.770 21.786 -11.285 1.00 63.66 714 GLY A N 1
ATOM 5578 C CA . GLY A 1 714 ? -2.241 21.595 -12.633 1.00 63.66 714 GLY A CA 1
ATOM 5579 C C . GLY A 1 714 ? -3.223 20.826 -13.536 1.00 63.66 714 GLY A C 1
ATOM 5580 O O . GLY A 1 714 ? -3.848 19.866 -13.084 1.00 63.66 714 GLY A O 1
ATOM 5581 N N . PRO A 1 715 ? -3.351 21.189 -14.828 1.00 53.41 715 PRO A N 1
ATOM 5582 C CA . PRO A 1 715 ? -4.392 20.660 -15.719 1.00 53.41 715 PRO A CA 1
ATOM 5583 C C . PRO A 1 715 ? -4.178 19.198 -16.150 1.00 53.41 715 PRO A C 1
ATOM 5585 O O . PRO A 1 715 ? -4.934 18.684 -16.974 1.00 53.41 715 PRO A O 1
ATOM 5588 N N . VAL A 1 716 ? -3.131 18.534 -15.651 1.00 59.34 716 VAL A N 1
ATOM 5589 C CA . VAL A 1 716 ? -2.745 17.177 -16.042 1.00 59.34 716 VAL A CA 1
ATOM 5590 C C . VAL A 1 716 ? -2.645 16.302 -14.791 1.00 59.34 716 VAL A C 1
ATOM 5592 O O . VAL A 1 716 ? -1.711 16.490 -14.010 1.00 59.34 716 VAL A O 1
ATOM 5595 N N . PRO A 1 717 ? -3.549 15.327 -14.584 1.00 68.00 717 PRO A N 1
ATOM 5596 C CA . PRO A 1 717 ? -3.384 14.376 -13.496 1.00 68.00 717 PRO A CA 1
ATOM 5597 C C . PRO A 1 717 ? -2.123 13.540 -13.740 1.00 68.00 717 PRO A C 1
ATOM 5599 O O . PRO A 1 717 ? -1.902 13.017 -14.840 1.00 68.00 717 PRO A O 1
ATOM 5602 N N . ARG A 1 718 ? -1.267 13.427 -12.722 1.00 76.75 718 ARG A N 1
ATOM 5603 C CA . ARG A 1 718 ? 0.014 12.726 -12.845 1.00 76.75 718 ARG A CA 1
ATOM 5604 C C . ARG A 1 718 ? -0.225 11.236 -12.682 1.00 76.75 718 ARG A C 1
ATOM 5606 O O . ARG A 1 718 ? -0.720 10.783 -11.652 1.00 76.75 718 ARG A O 1
ATOM 5613 N N . VAL A 1 719 ? 0.141 10.466 -13.697 1.00 80.94 719 VAL A N 1
ATOM 5614 C CA . VAL A 1 719 ? 0.088 9.011 -13.600 1.00 80.94 719 VAL A CA 1
ATOM 5615 C C . VAL A 1 719 ? 1.266 8.524 -12.766 1.00 80.94 719 VAL A C 1
ATOM 5617 O O . VAL A 1 719 ? 2.382 8.993 -12.967 1.00 80.94 719 VAL A O 1
ATOM 5620 N N . GLN A 1 720 ? 0.994 7.600 -11.846 1.00 86.62 720 GLN A N 1
ATOM 5621 C CA . GLN A 1 720 ? 1.989 6.906 -11.041 1.00 86.62 720 GLN A CA 1
ATOM 5622 C C . GLN A 1 720 ? 1.929 5.395 -11.284 1.00 86.62 720 GLN A C 1
ATOM 5624 O O . GLN A 1 720 ? 0.851 4.813 -11.238 1.00 86.62 720 GLN A O 1
ATOM 5629 N N . VAL A 1 721 ? 3.072 4.754 -11.538 1.00 89.62 721 VAL A N 1
ATOM 5630 C CA . VAL A 1 721 ? 3.169 3.301 -11.778 1.00 89.62 721 VAL A CA 1
ATOM 5631 C C . VAL A 1 721 ? 4.157 2.678 -10.802 1.00 89.62 721 VAL A C 1
ATOM 5633 O O . VAL A 1 721 ? 3.795 1.817 -10.004 1.00 89.62 721 VAL A O 1
ATOM 5636 N N . ILE A 1 722 ? 5.401 3.144 -10.828 1.00 90.25 722 ILE A N 1
ATOM 5637 C CA . ILE A 1 722 ? 6.452 2.728 -9.915 1.00 90.25 722 ILE A CA 1
ATOM 5638 C C . ILE A 1 722 ? 6.102 3.275 -8.529 1.00 90.25 722 ILE A C 1
ATOM 5640 O O . ILE A 1 722 ? 5.914 4.480 -8.341 1.00 90.25 722 ILE A O 1
ATOM 5644 N N . GLN A 1 723 ? 6.006 2.385 -7.546 1.00 90.69 723 GLN A N 1
ATOM 5645 C CA . GLN A 1 723 ? 5.844 2.788 -6.152 1.00 90.69 723 GLN A CA 1
ATOM 5646 C C . GLN A 1 723 ? 7.178 2.794 -5.420 1.00 90.69 723 GLN A C 1
ATOM 5648 O O . GLN A 1 723 ? 7.949 1.835 -5.506 1.00 90.69 723 GLN A O 1
ATOM 5653 N N . ILE A 1 724 ? 7.409 3.866 -4.669 1.00 90.06 724 ILE A N 1
ATOM 5654 C CA . ILE A 1 724 ? 8.565 4.066 -3.806 1.00 90.06 724 ILE A CA 1
ATOM 5655 C C . ILE A 1 724 ? 8.061 3.982 -2.367 1.00 90.06 724 ILE A C 1
ATOM 5657 O O . ILE A 1 724 ? 7.337 4.843 -1.872 1.00 90.06 724 ILE A O 1
ATOM 5661 N N . ILE A 1 725 ? 8.401 2.887 -1.701 1.00 90.19 725 ILE A N 1
ATOM 5662 C CA . ILE A 1 725 ? 7.866 2.513 -0.391 1.00 90.19 725 ILE A CA 1
ATOM 5663 C C . ILE A 1 725 ? 8.958 2.713 0.668 1.00 90.19 725 ILE A C 1
ATOM 5665 O O . ILE A 1 725 ? 10.054 2.209 0.458 1.00 90.19 725 ILE A O 1
ATOM 5669 N N . PRO A 1 726 ? 8.697 3.382 1.806 1.00 88.19 726 PRO A N 1
ATOM 5670 C CA . PRO A 1 726 ? 7.375 3.708 2.343 1.00 88.19 726 PRO A CA 1
ATOM 5671 C C . PRO A 1 726 ? 6.834 5.109 2.002 1.00 88.19 726 PRO A C 1
ATOM 5673 O O . PRO A 1 726 ? 5.730 5.433 2.432 1.00 88.19 726 PRO A O 1
ATOM 5676 N N . TYR A 1 727 ? 7.546 5.909 1.203 1.00 85.81 727 TYR A N 1
ATOM 5677 C CA . TYR A 1 727 ? 7.130 7.267 0.820 1.00 85.81 727 TYR A CA 1
ATOM 5678 C C . TYR A 1 727 ? 5.686 7.353 0.290 1.00 85.81 727 TYR A C 1
ATOM 5680 O O . TYR A 1 727 ? 4.876 8.134 0.789 1.00 85.81 727 TYR A O 1
ATOM 5688 N N . ASP A 1 728 ? 5.323 6.532 -0.699 1.00 83.56 728 ASP A N 1
ATOM 5689 C CA . ASP A 1 728 ? 3.973 6.555 -1.273 1.00 83.56 728 ASP A CA 1
ATOM 5690 C C . ASP A 1 728 ? 2.906 6.042 -0.294 1.00 83.56 728 ASP A C 1
ATOM 5692 O O . ASP A 1 728 ? 1.819 6.615 -0.222 1.00 83.56 728 ASP A O 1
ATOM 5696 N N . LEU A 1 729 ? 3.244 5.036 0.524 1.00 80.06 729 LEU A N 1
ATOM 5697 C CA . LEU A 1 729 ? 2.372 4.496 1.577 1.00 80.06 729 LEU A CA 1
ATOM 5698 C C . LEU A 1 729 ? 1.903 5.587 2.546 1.00 80.06 729 LEU A C 1
ATOM 5700 O O . LEU A 1 729 ? 0.722 5.654 2.879 1.00 80.06 729 LEU A O 1
ATOM 5704 N N . PHE A 1 730 ? 2.820 6.450 2.994 1.00 72.62 730 PHE A N 1
ATOM 5705 C CA . PHE A 1 730 ? 2.507 7.491 3.977 1.00 72.62 730 PHE A CA 1
ATOM 5706 C C . PHE A 1 730 ? 1.693 8.654 3.414 1.00 72.62 730 PHE A C 1
ATOM 5708 O O . PHE A 1 730 ? 1.000 9.320 4.176 1.00 72.62 730 PHE A O 1
ATOM 5715 N N . ASN A 1 731 ? 1.715 8.860 2.098 1.00 67.44 731 ASN A N 1
ATOM 5716 C CA . ASN A 1 731 ? 0.895 9.864 1.421 1.00 67.44 731 ASN A CA 1
ATOM 5717 C C . ASN A 1 731 ? -0.544 9.374 1.140 1.00 67.44 731 ASN A C 1
ATOM 5719 O O . ASN A 1 731 ? -1.228 9.933 0.288 1.00 67.44 731 ASN A O 1
ATOM 5723 N N . GLY A 1 732 ? -0.988 8.301 1.811 1.00 58.53 732 GLY A N 1
ATOM 5724 C CA . GLY A 1 732 ? -2.307 7.682 1.633 1.00 58.53 732 GLY A CA 1
ATOM 5725 C C . GLY A 1 732 ? -2.429 6.774 0.403 1.00 58.53 732 GLY A C 1
ATOM 5726 O O . GLY A 1 732 ? -3.495 6.214 0.160 1.00 58.53 732 GLY A O 1
ATOM 5727 N N . LYS A 1 733 ? -1.353 6.588 -0.374 1.00 58.19 733 LYS A N 1
ATOM 5728 C CA . LYS A 1 733 ? -1.433 6.059 -1.744 1.00 58.19 733 LYS A CA 1
ATOM 5729 C C . LYS A 1 733 ? -1.354 4.531 -1.845 1.00 58.19 733 LYS A C 1
ATOM 5731 O O . LYS A 1 733 ? -0.479 3.981 -2.522 1.00 58.19 733 LYS A O 1
ATOM 5736 N N . VAL A 1 734 ? -2.256 3.827 -1.160 1.00 55.97 734 VAL A N 1
ATOM 5737 C CA . VAL A 1 734 ? -2.293 2.349 -1.187 1.00 55.97 734 VAL A CA 1
ATOM 5738 C C . VAL A 1 734 ? -3.658 1.759 -1.516 1.00 55.97 734 VAL A C 1
ATOM 5740 O O . VAL A 1 734 ? -3.705 0.747 -2.208 1.00 55.97 734 VAL A O 1
ATOM 5743 N N . PHE A 1 735 ? -4.737 2.409 -1.091 1.00 58.25 735 PHE A N 1
ATOM 5744 C CA . PHE A 1 735 ? -6.114 2.020 -1.392 1.00 58.25 735 PHE A CA 1
ATOM 5745 C C . PHE A 1 735 ? -6.806 3.254 -1.959 1.00 58.25 735 PHE A C 1
ATOM 5747 O O . PHE A 1 735 ? -6.984 4.230 -1.232 1.00 58.25 735 PHE A O 1
ATOM 5754 N N . ASP A 1 736 ? -7.086 3.256 -3.258 1.00 63.34 736 ASP A N 1
ATOM 5755 C CA . ASP A 1 736 ? -7.663 4.408 -3.947 1.00 63.34 736 ASP A CA 1
ATOM 5756 C C . ASP A 1 736 ? -8.477 3.937 -5.162 1.00 63.34 736 ASP A C 1
ATOM 5758 O O . ASP A 1 736 ? -7.925 3.228 -6.019 1.00 63.34 736 ASP A O 1
ATOM 5762 N N . PRO A 1 737 ? -9.742 4.395 -5.282 1.00 65.94 737 PRO A N 1
ATOM 5763 C CA . PRO A 1 737 ? -10.681 3.998 -6.334 1.00 65.94 737 PRO A CA 1
ATOM 5764 C C . PRO A 1 737 ? -10.226 4.362 -7.753 1.00 65.94 737 PRO A C 1
ATOM 5766 O O . PRO A 1 737 ? -10.887 4.011 -8.735 1.00 65.94 737 PRO A O 1
ATOM 5769 N N . HIS A 1 738 ? -9.120 5.085 -7.918 1.00 73.12 738 HIS A N 1
ATOM 5770 C CA . HIS A 1 738 ? -8.466 5.407 -9.183 1.00 73.12 738 HIS A CA 1
ATOM 5771 C C . HIS A 1 738 ? -7.400 4.370 -9.602 1.00 73.12 738 HIS A C 1
ATOM 5773 O O . HIS A 1 738 ? -6.631 4.615 -10.542 1.00 73.12 738 HIS A O 1
ATOM 5779 N N . CYS A 1 739 ? -7.404 3.183 -8.981 1.00 78.12 739 CYS A N 1
ATOM 5780 C CA . CYS A 1 739 ? -6.697 1.989 -9.442 1.00 78.12 739 CYS A CA 1
ATOM 5781 C C . CYS A 1 739 ? -6.996 1.710 -10.931 1.00 78.12 739 CYS A C 1
ATOM 5783 O O . CYS A 1 739 ? -8.134 1.461 -11.332 1.00 78.12 739 CYS A O 1
ATOM 5785 N N . THR A 1 740 ? -5.977 1.788 -11.791 1.00 84.12 740 THR A N 1
ATOM 5786 C CA . THR A 1 740 ? -6.140 1.701 -13.259 1.00 84.12 740 THR A CA 1
ATOM 5787 C C . THR A 1 740 ? -5.086 0.793 -13.905 1.00 84.12 740 THR A C 1
ATOM 5789 O O . THR A 1 740 ? -4.127 0.378 -13.259 1.00 84.12 740 THR A O 1
ATOM 5792 N N . ILE A 1 741 ? -5.239 0.446 -15.191 1.00 85.06 741 ILE A N 1
ATOM 5793 C CA . ILE A 1 741 ? -4.192 -0.288 -15.927 1.00 85.06 741 ILE A CA 1
ATOM 5794 C C . ILE A 1 741 ? -3.043 0.681 -16.262 1.00 85.06 741 ILE A C 1
ATOM 5796 O O . ILE A 1 741 ? -3.322 1.724 -16.867 1.00 85.06 741 ILE A O 1
ATOM 5800 N N . PRO A 1 742 ? -1.774 0.355 -15.944 1.00 88.38 742 PRO A N 1
ATOM 5801 C CA . PRO A 1 742 ? -0.617 1.089 -16.440 1.00 88.38 742 PRO A CA 1
ATOM 5802 C C . PRO A 1 742 ? -0.386 0.782 -17.918 1.00 88.38 742 PRO A C 1
ATOM 5804 O O . PRO A 1 742 ? -0.279 -0.380 -18.316 1.00 88.38 742 PRO A O 1
ATOM 5807 N N . TYR A 1 743 ? -0.255 1.822 -18.733 1.00 91.19 743 TYR A N 1
ATOM 5808 C CA . TYR A 1 743 ? 0.214 1.673 -20.106 1.00 91.19 743 TYR A CA 1
ATOM 5809 C C . TYR A 1 743 ? 1.753 1.772 -20.166 1.00 91.19 743 TYR A C 1
ATOM 5811 O O . TYR A 1 743 ? 2.343 2.437 -19.315 1.00 91.19 743 TYR A O 1
ATOM 5819 N N . PRO A 1 744 ? 2.445 1.149 -21.141 1.00 91.25 744 PRO A N 1
ATOM 5820 C CA . PRO A 1 744 ? 3.895 1.303 -21.324 1.00 91.25 744 PRO A CA 1
ATOM 5821 C C . PRO A 1 744 ? 4.387 2.764 -21.299 1.00 91.25 744 PRO A C 1
ATOM 5823 O O . PRO A 1 744 ? 5.410 3.063 -20.682 1.00 91.25 744 PRO A O 1
ATOM 5826 N N . SER A 1 745 ? 3.629 3.681 -21.903 1.00 93.62 745 SER A N 1
ATOM 5827 C CA . SER A 1 745 ? 3.864 5.125 -21.909 1.00 93.62 745 SER A CA 1
ATOM 5828 C C . SER A 1 745 ? 3.803 5.745 -20.509 1.00 93.62 745 SER A C 1
ATOM 5830 O O . SER A 1 745 ? 4.602 6.633 -20.207 1.00 93.62 745 SER A O 1
ATOM 5832 N N . ASP A 1 746 ? 2.936 5.234 -19.628 1.00 92.06 746 ASP A N 1
ATOM 5833 C CA . ASP A 1 746 ? 2.865 5.632 -18.220 1.00 92.06 746 ASP A CA 1
ATOM 5834 C C . ASP A 1 746 ? 4.119 5.205 -17.469 1.00 92.06 746 ASP A C 1
ATOM 5836 O O . ASP A 1 746 ? 4.689 6.015 -16.749 1.00 92.06 746 ASP A O 1
ATOM 5840 N N . VAL A 1 747 ? 4.596 3.971 -17.683 1.00 91.25 747 VAL A N 1
ATOM 5841 C CA . VAL A 1 747 ? 5.825 3.474 -17.043 1.00 91.25 747 VAL A CA 1
ATOM 5842 C C . VAL A 1 747 ? 7.008 4.387 -17.365 1.00 91.25 747 VAL A C 1
ATOM 5844 O O . VAL A 1 747 ? 7.763 4.728 -16.465 1.00 91.25 747 VAL A O 1
ATOM 5847 N N . ILE A 1 748 ? 7.154 4.825 -18.624 1.00 92.44 748 ILE A N 1
ATOM 5848 C CA . ILE A 1 748 ? 8.242 5.731 -19.033 1.00 92.44 748 ILE A CA 1
ATOM 5849 C C . ILE A 1 748 ? 8.034 7.150 -18.485 1.00 92.44 748 ILE A C 1
ATOM 5851 O O . ILE A 1 748 ? 8.995 7.767 -18.024 1.00 92.44 748 ILE A O 1
ATOM 5855 N N . ARG A 1 749 ? 6.795 7.668 -18.486 1.00 91.62 749 ARG A N 1
ATOM 5856 C CA . ARG A 1 749 ? 6.460 8.956 -17.845 1.00 91.62 749 ARG A CA 1
ATOM 5857 C C . ARG A 1 749 ? 6.767 8.952 -16.342 1.00 91.62 749 ARG A C 1
ATOM 5859 O O . ARG A 1 749 ? 7.083 10.004 -15.792 1.00 91.62 749 ARG A O 1
ATOM 5866 N N . ASP A 1 750 ? 6.688 7.788 -15.699 1.00 91.56 750 ASP A N 1
ATOM 5867 C CA . ASP A 1 750 ? 6.838 7.632 -14.255 1.00 91.56 750 ASP A CA 1
ATOM 5868 C C . ASP A 1 750 ? 8.284 7.532 -13.752 1.00 91.56 750 ASP A C 1
ATOM 5870 O O . ASP A 1 750 ? 8.518 7.624 -12.544 1.00 91.56 750 ASP A O 1
ATOM 5874 N N . ILE A 1 751 ? 9.260 7.346 -14.647 1.00 90.62 751 ILE A N 1
ATOM 5875 C CA . ILE A 1 751 ? 10.672 7.229 -14.264 1.00 90.62 751 ILE A CA 1
ATOM 5876 C C . ILE A 1 751 ? 11.186 8.601 -13.770 1.00 90.62 751 ILE A C 1
ATOM 5878 O O . ILE A 1 751 ? 11.122 9.589 -14.514 1.00 90.62 751 ILE A O 1
ATOM 5882 N N . PRO A 1 752 ? 11.734 8.692 -12.539 1.00 88.38 752 PRO A N 1
ATOM 5883 C CA . PRO A 1 752 ? 12.361 9.913 -12.035 1.00 88.38 752 PRO A CA 1
ATOM 5884 C C . PRO A 1 752 ? 13.451 10.431 -12.978 1.00 88.38 752 PRO A C 1
ATOM 5886 O O . PRO A 1 752 ? 14.215 9.653 -13.548 1.00 88.38 752 PRO A O 1
ATOM 5889 N N . HIS A 1 753 ? 13.522 11.752 -13.146 1.00 89.06 753 HIS A N 1
ATOM 5890 C CA . HIS A 1 753 ? 14.521 12.432 -13.987 1.00 89.06 753 HIS A CA 1
ATOM 5891 C C . HIS A 1 753 ? 14.609 11.986 -15.467 1.00 89.06 753 HIS A C 1
ATOM 5893 O O . HIS A 1 753 ? 15.593 12.300 -16.141 1.00 89.06 753 HIS A O 1
ATOM 5899 N N . MET A 1 754 ? 13.593 11.308 -16.018 1.00 93.69 754 MET A N 1
ATOM 5900 C CA . MET A 1 754 ? 13.550 10.939 -17.441 1.00 93.69 754 MET A CA 1
ATOM 5901 C C . MET A 1 754 ? 13.758 12.185 -18.335 1.00 93.69 754 MET A C 1
ATOM 5903 O O . MET A 1 754 ? 13.066 13.188 -18.143 1.00 93.69 754 MET A O 1
ATOM 5907 N N . PRO A 1 755 ? 14.685 12.195 -19.311 1.00 93.75 755 PRO A N 1
ATOM 5908 C CA . PRO A 1 755 ? 14.968 13.400 -20.090 1.00 93.75 755 PRO A CA 1
ATOM 5909 C C . PRO A 1 755 ? 13.778 13.783 -20.980 1.00 93.75 755 PRO A C 1
ATOM 5911 O O . PRO A 1 755 ? 13.124 12.920 -21.561 1.00 93.75 755 PRO A O 1
ATOM 5914 N N . LYS A 1 756 ? 13.529 15.088 -21.179 1.00 93.31 756 LYS A N 1
ATOM 5915 C CA . LYS A 1 756 ? 12.405 15.574 -22.013 1.00 93.31 756 LYS A CA 1
ATOM 5916 C C . LYS A 1 756 ? 12.441 15.076 -23.468 1.00 93.31 756 LYS A C 1
ATOM 5918 O O . LYS A 1 756 ? 11.403 15.035 -24.121 1.00 93.31 756 LYS A O 1
ATOM 5923 N N . SER A 1 757 ? 13.596 14.635 -23.973 1.00 94.06 757 SER A N 1
ATOM 5924 C CA . SER A 1 757 ? 13.724 13.955 -25.272 1.00 94.06 757 SER A CA 1
ATOM 5925 C C . SER A 1 757 ? 12.948 12.631 -25.351 1.00 94.06 757 SER A C 1
ATOM 5927 O O . SER A 1 757 ? 12.486 12.271 -26.436 1.00 94.06 757 SER A O 1
ATOM 5929 N N . ALA A 1 758 ? 12.728 11.950 -24.219 1.00 95.19 758 ALA A N 1
ATOM 5930 C CA . ALA A 1 758 ? 11.918 10.735 -24.128 1.00 95.19 758 ALA A CA 1
ATOM 5931 C C . ALA A 1 758 ? 10.447 10.962 -24.521 1.00 95.19 758 ALA A C 1
ATOM 5933 O O . ALA A 1 758 ? 9.774 10.004 -24.896 1.00 95.19 758 ALA A O 1
ATOM 5934 N N . LEU A 1 759 ? 9.961 12.214 -24.537 1.00 94.19 759 LEU A N 1
ATOM 5935 C CA . LEU A 1 759 ? 8.603 12.562 -24.971 1.00 94.19 759 LEU A CA 1
ATOM 5936 C C . LEU A 1 759 ? 8.261 12.001 -26.360 1.00 94.19 759 LEU A C 1
ATOM 5938 O O . LEU A 1 759 ? 7.133 11.575 -26.578 1.00 94.19 759 LEU A O 1
ATOM 5942 N N . LYS A 1 760 ? 9.230 11.931 -27.283 1.00 94.75 760 LYS A N 1
ATOM 5943 C CA . LYS A 1 760 ? 9.011 11.332 -28.611 1.00 94.75 760 LYS A CA 1
ATOM 5944 C C . LYS A 1 760 ? 8.746 9.826 -28.532 1.00 94.75 760 LYS A C 1
ATOM 5946 O O . LYS A 1 760 ? 7.839 9.337 -29.195 1.00 94.75 760 LYS A O 1
ATOM 5951 N N . ALA A 1 761 ? 9.507 9.101 -27.711 1.00 94.94 761 ALA A N 1
ATOM 5952 C CA . ALA A 1 761 ? 9.308 7.666 -27.499 1.00 94.94 761 ALA A CA 1
ATOM 5953 C C . ALA A 1 761 ? 7.985 7.391 -26.765 1.00 94.94 761 ALA A C 1
ATOM 5955 O O . ALA A 1 761 ? 7.236 6.504 -27.166 1.00 94.94 761 ALA A O 1
ATOM 5956 N N . ILE A 1 762 ? 7.656 8.216 -25.763 1.00 94.69 762 ILE A N 1
ATOM 5957 C CA . ILE A 1 762 ? 6.357 8.211 -25.082 1.00 94.69 762 ILE A CA 1
ATOM 5958 C C . ILE A 1 762 ? 5.235 8.391 -26.113 1.00 94.69 762 ILE A C 1
ATOM 5960 O O . ILE A 1 762 ? 4.385 7.520 -26.216 1.00 94.69 762 ILE A O 1
ATOM 5964 N N . GLN A 1 763 ? 5.258 9.439 -26.943 1.00 95.25 763 GLN A N 1
ATOM 5965 C CA . GLN A 1 763 ? 4.229 9.691 -27.966 1.00 95.25 763 GLN A CA 1
ATOM 5966 C C . GLN A 1 763 ? 4.070 8.536 -28.980 1.00 95.25 763 GLN A C 1
ATOM 5968 O O . GLN A 1 763 ? 2.951 8.273 -29.422 1.00 95.25 763 GLN A O 1
ATOM 5973 N N . VAL A 1 764 ? 5.149 7.821 -29.330 1.00 96.00 764 VAL A N 1
ATOM 5974 C CA . VAL A 1 764 ? 5.074 6.601 -30.161 1.00 96.00 764 VAL A CA 1
ATOM 5975 C C . VAL A 1 764 ? 4.348 5.472 -29.423 1.00 96.00 764 VAL A C 1
ATOM 5977 O O . VAL A 1 764 ? 3.453 4.854 -30.000 1.00 96.00 764 VAL A O 1
ATOM 5980 N N . LEU A 1 765 ? 4.663 5.237 -28.146 1.00 95.75 765 LEU A N 1
ATOM 5981 C CA . LEU A 1 765 ? 3.945 4.259 -27.323 1.00 95.75 765 LEU A CA 1
ATOM 5982 C C . LEU A 1 765 ? 2.474 4.642 -27.141 1.00 95.75 765 LEU A C 1
ATOM 5984 O O . LEU A 1 765 ? 1.615 3.795 -27.343 1.00 95.75 765 LEU A O 1
ATOM 5988 N N . GLU A 1 766 ? 2.156 5.913 -26.881 1.00 95.06 766 GLU A N 1
ATOM 5989 C CA . GLU A 1 766 ? 0.768 6.387 -26.774 1.00 95.06 766 GLU A CA 1
ATOM 5990 C C . GLU A 1 766 ? -0.020 6.145 -28.075 1.00 95.06 766 GLU A C 1
ATOM 5992 O O . GLU A 1 766 ? -1.199 5.781 -28.043 1.00 95.06 766 GLU A O 1
ATOM 5997 N N . ALA A 1 767 ? 0.625 6.298 -29.237 1.00 95.88 767 ALA A N 1
ATOM 5998 C CA . ALA A 1 767 ? 0.027 5.974 -30.530 1.00 95.88 767 ALA A CA 1
ATOM 5999 C C . ALA A 1 767 ? -0.215 4.461 -30.700 1.00 95.88 767 ALA A C 1
ATOM 6001 O O . ALA A 1 767 ? -1.288 4.076 -31.164 1.00 95.88 767 ALA A O 1
ATOM 6002 N N . MET A 1 768 ? 0.725 3.607 -30.281 1.00 95.12 768 MET A N 1
ATOM 6003 C CA . MET A 1 768 ? 0.566 2.143 -30.297 1.00 95.12 768 MET A CA 1
ATOM 6004 C C . MET A 1 768 ? -0.498 1.661 -29.297 1.00 95.12 768 MET A C 1
ATOM 6006 O O . MET A 1 768 ? -1.325 0.813 -29.620 1.00 95.12 768 MET A O 1
ATOM 6010 N N . GLU A 1 769 ? -0.547 2.239 -28.100 1.00 94.19 769 GLU A N 1
ATOM 6011 C CA . GLU A 1 769 ? -1.539 1.952 -27.056 1.00 94.19 769 GLU A CA 1
ATOM 6012 C C . GLU A 1 769 ? -2.952 2.358 -27.471 1.00 94.19 769 GLU A C 1
ATOM 6014 O O . GLU A 1 769 ? -3.936 1.773 -27.017 1.00 94.19 769 GLU A O 1
ATOM 6019 N N . ASN A 1 770 ? -3.074 3.346 -28.356 1.00 95.38 770 ASN A N 1
ATOM 6020 C CA . ASN A 1 770 ? -4.333 3.725 -28.987 1.00 95.38 770 ASN A CA 1
ATOM 6021 C C . ASN A 1 770 ? -4.819 2.727 -30.053 1.00 95.38 770 ASN A C 1
ATOM 6023 O O . ASN A 1 770 ? -5.979 2.820 -30.454 1.00 95.38 770 ASN A O 1
ATOM 6027 N N . LEU A 1 771 ? -3.987 1.762 -30.467 1.00 95.19 771 LEU A N 1
ATOM 6028 C CA . LEU A 1 771 ? -4.392 0.626 -31.306 1.00 95.19 771 LEU A CA 1
ATOM 6029 C C . LEU A 1 771 ? -4.935 -0.556 -30.487 1.00 95.19 771 LEU A C 1
ATOM 6031 O O . LEU A 1 771 ? -5.569 -1.440 -31.060 1.00 95.19 771 LEU A O 1
ATOM 6035 N N . ILE A 1 772 ? -4.709 -0.591 -29.166 1.00 92.81 772 ILE A N 1
ATOM 6036 C CA . ILE A 1 772 ? -5.263 -1.641 -28.299 1.00 92.81 772 ILE A CA 1
ATOM 6037 C C . ILE A 1 772 ? -6.797 -1.501 -28.290 1.00 92.81 772 ILE A C 1
ATOM 6039 O O . ILE A 1 772 ? -7.290 -0.426 -27.925 1.00 92.81 772 ILE A O 1
ATOM 6043 N N . PRO A 1 773 ? -7.554 -2.562 -28.645 1.00 93.56 773 PRO A N 1
ATOM 6044 C CA . PRO A 1 773 ? -9.013 -2.547 -28.648 1.00 93.56 773 PRO A CA 1
ATOM 6045 C C . PRO A 1 773 ? -9.609 -2.027 -27.339 1.00 93.56 773 PRO A C 1
ATOM 6047 O O . PRO A 1 773 ? -9.147 -2.355 -26.240 1.00 93.56 773 PRO A O 1
ATOM 6050 N N . LYS A 1 774 ? -10.662 -1.218 -27.472 1.00 92.44 774 LYS A N 1
ATOM 6051 C CA . LYS A 1 774 ? -11.364 -0.562 -26.364 1.00 92.44 774 LYS A CA 1
ATOM 6052 C C . LYS A 1 774 ? -11.841 -1.581 -25.325 1.00 92.44 774 LYS A C 1
ATOM 6054 O O . LYS A 1 774 ? -11.693 -1.370 -24.126 1.00 92.44 774 LYS A O 1
ATOM 6059 N N . GLU A 1 775 ? -12.331 -2.712 -25.805 1.00 88.69 775 GLU A N 1
ATOM 6060 C CA . GLU A 1 775 ? -12.897 -3.820 -25.043 1.00 88.69 775 GLU A CA 1
ATOM 6061 C C . GLU A 1 775 ? -11.856 -4.443 -24.102 1.00 88.69 775 GLU A C 1
ATOM 6063 O O . GLU A 1 775 ? -12.163 -4.738 -22.951 1.00 88.69 775 GLU A O 1
ATOM 6068 N N . ILE A 1 776 ? -10.604 -4.580 -24.559 1.00 88.88 776 ILE A N 1
ATOM 6069 C CA . ILE A 1 776 ? -9.501 -5.145 -23.765 1.00 88.88 776 ILE A CA 1
ATOM 6070 C C . ILE A 1 776 ? -9.105 -4.185 -22.637 1.00 88.88 776 ILE A C 1
ATOM 6072 O O . ILE A 1 776 ? -8.912 -4.615 -21.499 1.00 88.88 776 ILE A O 1
ATOM 6076 N N . LYS A 1 777 ? -9.029 -2.880 -22.932 1.00 90.56 777 LYS A N 1
ATOM 6077 C CA . LYS A 1 777 ? -8.736 -1.846 -21.926 1.00 90.56 777 LYS A CA 1
ATOM 6078 C C . LYS A 1 777 ? -9.804 -1.810 -20.831 1.00 90.56 777 LYS A C 1
ATOM 6080 O O . LYS A 1 777 ? -9.470 -1.748 -19.654 1.00 90.56 777 LYS A O 1
ATOM 6085 N N . ILE A 1 778 ? -11.079 -1.889 -21.209 1.00 88.75 778 ILE A N 1
ATOM 6086 C CA . ILE A 1 778 ? -12.191 -1.884 -20.253 1.00 88.75 778 ILE A CA 1
ATOM 6087 C C . ILE A 1 778 ? -12.208 -3.166 -19.414 1.00 88.75 778 ILE A C 1
ATOM 6089 O O . ILE A 1 778 ? -12.291 -3.085 -18.192 1.00 88.75 778 ILE A O 1
ATOM 6093 N N . ALA A 1 779 ? -12.064 -4.340 -20.036 1.00 87.06 779 ALA A N 1
ATOM 6094 C CA . ALA A 1 779 ? -12.066 -5.615 -19.319 1.00 87.06 779 ALA A CA 1
ATOM 6095 C C . ALA A 1 779 ? -10.950 -5.693 -18.259 1.00 87.06 779 ALA A C 1
ATOM 6097 O O . ALA A 1 779 ? -11.171 -6.203 -17.161 1.00 87.06 779 ALA A O 1
ATOM 6098 N N . GLY A 1 780 ? -9.764 -5.142 -18.547 1.00 87.81 780 GLY A N 1
ATOM 6099 C CA . GLY A 1 780 ? -8.689 -5.054 -17.557 1.00 87.81 780 GLY A CA 1
ATOM 6100 C C . GLY A 1 780 ? -8.979 -4.063 -16.418 1.00 87.81 780 GLY A C 1
ATOM 6101 O O . GLY A 1 780 ? -8.638 -4.353 -15.276 1.00 87.81 780 GLY A O 1
ATOM 6102 N N . LEU A 1 781 ? -9.652 -2.936 -16.682 1.00 86.62 781 LEU A N 1
ATOM 6103 C CA . LEU A 1 781 ? -10.076 -1.984 -15.641 1.00 86.62 781 LEU A CA 1
ATOM 6104 C C . LEU A 1 781 ? -11.159 -2.583 -14.729 1.00 86.62 781 LEU A C 1
ATOM 6106 O O . LEU A 1 781 ? -11.121 -2.410 -13.511 1.00 86.62 781 LEU A O 1
ATOM 6110 N N . GLN A 1 782 ? -12.084 -3.353 -15.299 1.00 88.81 782 GLN A N 1
ATOM 6111 C CA . GLN A 1 782 ? -13.082 -4.104 -14.536 1.00 88.81 782 GLN A CA 1
ATOM 6112 C C . GLN A 1 782 ? -12.433 -5.185 -13.666 1.00 88.81 782 GLN A C 1
ATOM 6114 O O . GLN A 1 782 ? -12.762 -5.299 -12.491 1.00 88.81 782 GLN A O 1
ATOM 6119 N N . ALA A 1 783 ? -11.456 -5.927 -14.196 1.00 85.50 783 ALA A N 1
ATOM 6120 C CA . ALA A 1 783 ? -10.705 -6.905 -13.410 1.00 85.50 783 ALA A CA 1
ATOM 6121 C C . ALA A 1 783 ? -9.918 -6.263 -12.248 1.00 85.50 783 ALA A C 1
ATOM 6123 O O . ALA A 1 783 ? -9.807 -6.872 -11.185 1.00 85.50 783 ALA A O 1
ATOM 6124 N N . LEU A 1 784 ? -9.400 -5.041 -12.429 1.00 83.81 784 LEU A N 1
ATOM 6125 C CA . LEU A 1 784 ? -8.724 -4.296 -11.363 1.00 83.81 784 LEU A CA 1
ATOM 6126 C C . LEU A 1 784 ? -9.697 -3.790 -10.296 1.00 83.81 784 LEU A C 1
ATOM 6128 O O . LEU A 1 784 ? -9.465 -4.080 -9.130 1.00 83.81 784 LEU A O 1
ATOM 6132 N N . SER A 1 785 ? -10.802 -3.136 -10.669 1.00 85.38 785 SER A N 1
ATOM 6133 C CA . SER A 1 785 ? -11.810 -2.694 -9.684 1.00 85.38 785 SER A CA 1
ATOM 6134 C C . SER A 1 785 ? -12.459 -3.864 -8.931 1.00 85.38 785 SER A C 1
ATOM 6136 O O . SER A 1 785 ? -12.715 -3.760 -7.737 1.00 85.38 785 SER A O 1
ATOM 6138 N N . LEU A 1 786 ? -12.636 -5.026 -9.572 1.00 86.25 786 LEU A N 1
ATOM 6139 C CA . LEU A 1 786 ? -13.053 -6.249 -8.876 1.00 86.25 786 LEU A CA 1
ATOM 6140 C C . LEU A 1 786 ? -12.009 -6.703 -7.844 1.00 86.25 786 LEU A C 1
ATOM 6142 O O . LEU A 1 786 ? -12.354 -7.071 -6.723 1.00 86.25 786 LEU A O 1
ATOM 6146 N N . GLY A 1 787 ? -10.730 -6.698 -8.234 1.00 79.81 787 GLY A N 1
ATOM 6147 C CA . GLY A 1 787 ? -9.613 -7.045 -7.355 1.00 79.81 787 GLY A CA 1
ATOM 6148 C C . GLY A 1 787 ? -9.403 -6.048 -6.214 1.00 79.81 787 GLY A C 1
ATOM 6149 O O . GLY A 1 787 ? -8.929 -6.445 -5.154 1.00 79.81 787 GLY A O 1
ATOM 6150 N N . GLU A 1 788 ? -9.784 -4.788 -6.414 1.00 81.25 788 GLU A N 1
ATOM 6151 C CA . GLU A 1 788 ? -9.773 -3.729 -5.408 1.00 81.25 788 GLU A CA 1
ATOM 6152 C C . GLU A 1 788 ? -10.837 -3.975 -4.335 1.00 81.25 788 GLU A C 1
ATOM 6154 O O . GLU A 1 788 ? -10.472 -4.163 -3.178 1.00 81.25 788 GLU A O 1
ATOM 6159 N N . VAL A 1 789 ? -12.117 -4.104 -4.710 1.00 83.25 789 VAL A N 1
ATOM 6160 C CA . VAL A 1 789 ? -13.215 -4.370 -3.757 1.00 83.25 789 VAL A CA 1
ATOM 6161 C C . VAL A 1 789 ? -12.954 -5.656 -2.957 1.00 83.25 789 VAL A C 1
ATOM 6163 O O . VAL A 1 789 ? -13.054 -5.670 -1.731 1.00 83.25 789 VAL A O 1
ATOM 6166 N N . LEU A 1 790 ? -12.515 -6.730 -3.626 1.00 79.56 790 LEU A N 1
ATOM 6167 C CA . LEU A 1 790 ? -12.117 -7.973 -2.951 1.00 79.56 790 LEU A CA 1
ATOM 6168 C C . LEU A 1 790 ? -10.860 -7.806 -2.075 1.00 79.56 790 LEU A C 1
ATOM 6170 O O . LEU A 1 790 ? -10.720 -8.494 -1.063 1.00 79.56 790 LEU A O 1
ATOM 6174 N N . GLY A 1 791 ? -9.942 -6.918 -2.461 1.00 71.69 791 GLY A N 1
ATOM 6175 C CA . GLY A 1 791 ? -8.712 -6.597 -1.737 1.00 71.69 791 GLY A CA 1
ATOM 6176 C C . GLY A 1 791 ? -8.952 -5.793 -0.460 1.00 71.69 791 GLY A C 1
ATOM 6177 O O . GLY A 1 791 ? -8.285 -6.043 0.543 1.00 71.69 791 GLY A O 1
ATOM 6178 N N . GLU A 1 792 ? -9.945 -4.902 -0.469 1.00 73.81 792 GLU A N 1
ATOM 6179 C CA . GLU A 1 792 ? -10.460 -4.215 0.722 1.00 73.81 792 GLU A CA 1
ATOM 6180 C C . GLU A 1 792 ? -11.249 -5.149 1.659 1.00 73.81 792 GLU A C 1
ATOM 6182 O O . GLU A 1 792 ? -11.578 -4.769 2.783 1.00 73.81 792 GLU A O 1
ATOM 6187 N N . GLY A 1 793 ? -11.534 -6.384 1.226 1.00 75.06 793 GLY A N 1
ATOM 6188 C CA . GLY A 1 793 ? -12.347 -7.347 1.968 1.00 75.06 793 GLY A CA 1
ATOM 6189 C C . GLY A 1 793 ? -13.855 -7.106 1.841 1.00 75.06 793 GLY A C 1
ATOM 6190 O O . GLY A 1 793 ? -14.631 -7.658 2.616 1.00 75.06 793 GLY A O 1
ATOM 6191 N N . GLN A 1 794 ? -14.280 -6.300 0.872 1.00 83.56 794 GLN A N 1
ATOM 6192 C CA . GLN A 1 794 ? -15.685 -6.043 0.580 1.00 83.56 794 GLN A CA 1
ATOM 6193 C C . GLN A 1 794 ? -16.234 -7.073 -0.418 1.00 83.56 794 GLN A C 1
ATOM 6195 O O . GLN A 1 794 ? -15.501 -7.728 -1.166 1.00 83.56 794 GLN A O 1
ATOM 6200 N N . ILE A 1 795 ? -17.560 -7.214 -0.445 1.00 85.50 795 ILE A N 1
ATOM 6201 C CA . ILE A 1 795 ? -18.256 -8.048 -1.427 1.00 85.50 795 ILE A CA 1
ATOM 6202 C C . ILE A 1 795 ? -18.629 -7.153 -2.619 1.00 85.50 795 ILE A C 1
ATOM 6204 O O . ILE A 1 795 ? -19.343 -6.175 -2.412 1.00 85.50 795 ILE A O 1
ATOM 6208 N N . PRO A 1 796 ? -18.188 -7.452 -3.854 1.00 88.75 796 PRO A N 1
ATOM 6209 C CA . PRO A 1 796 ? -18.547 -6.664 -5.031 1.00 88.75 796 PRO A CA 1
ATOM 6210 C C . PRO A 1 796 ? -20.031 -6.798 -5.381 1.00 88.75 796 PRO A C 1
ATOM 6212 O O . PRO A 1 796 ? -20.566 -7.909 -5.453 1.00 88.75 796 PRO A O 1
ATOM 6215 N N . ASP A 1 797 ? -20.684 -5.668 -5.656 1.00 92.50 797 ASP A N 1
ATOM 6216 C CA . ASP A 1 797 ? -22.050 -5.658 -6.166 1.00 92.50 797 ASP A CA 1
ATOM 6217 C C . ASP A 1 797 ? -22.067 -5.920 -7.680 1.00 92.50 797 ASP A C 1
ATOM 6219 O O . ASP A 1 797 ? -21.980 -5.020 -8.518 1.00 92.50 797 ASP A O 1
ATOM 6223 N N . PHE A 1 798 ? -22.153 -7.205 -8.027 1.00 90.69 798 PHE A N 1
ATOM 6224 C CA . PHE A 1 798 ? -22.300 -7.669 -9.407 1.00 90.69 798 PHE A CA 1
ATOM 6225 C C . PHE A 1 798 ? -23.625 -7.255 -10.060 1.00 90.69 798 PHE A C 1
ATOM 6227 O O . PHE A 1 798 ? -23.705 -7.282 -11.285 1.00 90.69 798 PHE A O 1
ATOM 6234 N N . GLU A 1 799 ? -24.658 -6.929 -9.281 1.00 90.50 799 GLU A N 1
ATOM 6235 C CA . GLU A 1 799 ? -25.983 -6.562 -9.784 1.00 90.50 799 GLU A CA 1
ATOM 6236 C C . GLU A 1 799 ? -25.942 -5.118 -10.283 1.00 90.50 799 GLU A C 1
ATOM 6238 O O . GLU A 1 799 ? -26.102 -4.885 -11.482 1.00 90.50 799 GLU A O 1
ATOM 6243 N N . LEU A 1 800 ? -25.536 -4.186 -9.415 1.00 90.56 800 LEU A N 1
ATOM 6244 C CA . LEU A 1 800 ? -25.344 -2.777 -9.763 1.00 90.56 800 LEU A CA 1
ATOM 6245 C C . LEU A 1 800 ? -24.306 -2.593 -10.884 1.00 90.56 800 LEU A C 1
ATOM 6247 O O . LEU A 1 800 ? -24.534 -1.844 -11.832 1.00 90.56 800 LEU A O 1
ATOM 6251 N N . TRP A 1 801 ? -23.187 -3.329 -10.838 1.00 92.69 801 TRP A N 1
ATOM 6252 C CA . TRP A 1 801 ? -22.196 -3.315 -11.921 1.00 92.69 801 TRP A CA 1
ATOM 6253 C C . TRP A 1 801 ? -22.783 -3.780 -13.264 1.00 92.69 801 TRP A C 1
ATOM 6255 O O . TRP A 1 801 ? -22.463 -3.214 -14.312 1.00 92.69 801 TRP A O 1
ATOM 6265 N N . LEU A 1 802 ? -23.634 -4.812 -13.256 1.00 89.69 802 LEU A N 1
ATOM 6266 C CA . LEU A 1 802 ? -24.242 -5.342 -14.475 1.00 89.69 802 LEU A CA 1
ATOM 6267 C C . LEU A 1 802 ? -25.300 -4.383 -15.042 1.00 89.69 802 LEU A C 1
ATOM 6269 O O . LEU A 1 802 ? -25.423 -4.292 -16.265 1.00 89.69 802 LEU A O 1
ATOM 6273 N N . GLU A 1 803 ? -26.028 -3.665 -14.186 1.00 88.62 803 GLU A N 1
ATOM 6274 C CA . GLU A 1 803 ? -26.962 -2.606 -14.581 1.00 88.62 803 GLU A CA 1
ATOM 6275 C C . GLU A 1 803 ? -26.231 -1.419 -15.224 1.00 88.62 803 GLU A C 1
ATOM 6277 O O . GLU A 1 803 ? -26.518 -1.086 -16.375 1.00 88.62 803 GLU A O 1
ATOM 6282 N N . GLU A 1 804 ? -25.214 -0.855 -14.559 1.00 88.50 804 GLU A N 1
ATOM 6283 C CA . GLU A 1 804 ? -24.398 0.246 -15.102 1.00 88.50 804 GLU A CA 1
ATOM 6284 C C . GLU A 1 804 ? -23.707 -0.146 -16.422 1.00 88.50 804 GLU A C 1
ATOM 6286 O O . GLU A 1 804 ? -23.607 0.647 -17.365 1.00 88.50 804 GLU A O 1
ATOM 6291 N N . TRP A 1 805 ? -23.263 -1.402 -16.533 1.00 86.19 805 TRP A N 1
ATOM 6292 C CA . TRP A 1 805 ? -22.698 -1.946 -17.766 1.00 86.19 805 TRP A CA 1
ATOM 6293 C C . TRP A 1 805 ? -23.723 -2.035 -18.904 1.00 86.19 805 TRP A C 1
ATOM 6295 O O . TRP A 1 805 ? -23.421 -1.668 -20.044 1.00 86.19 805 TRP A O 1
ATOM 6305 N N . GLN A 1 806 ? -24.940 -2.507 -18.616 1.00 83.75 806 GLN A N 1
ATOM 6306 C CA . GLN A 1 806 ? -26.025 -2.556 -19.597 1.00 83.75 806 GLN A CA 1
ATOM 6307 C C . GLN A 1 806 ? -26.452 -1.153 -20.037 1.00 83.75 806 GLN A C 1
ATOM 6309 O O . GLN A 1 806 ? -26.662 -0.937 -21.233 1.00 83.75 806 GLN A O 1
ATOM 6314 N N . GLU A 1 807 ? -26.521 -0.192 -19.113 1.00 84.44 807 GLU A N 1
ATOM 6315 C CA . GLU A 1 807 ? -26.841 1.199 -19.427 1.00 84.44 807 GLU A CA 1
ATOM 6316 C C . GLU A 1 807 ? -25.808 1.793 -20.397 1.00 84.44 807 GLU A C 1
ATOM 6318 O O . GLU A 1 807 ? -26.186 2.292 -21.463 1.00 84.44 807 GLU A O 1
ATOM 6323 N N . GLN A 1 808 ? -24.507 1.636 -20.123 1.00 79.94 808 GLN A N 1
ATOM 6324 C CA . GLN A 1 808 ? -23.455 2.104 -21.033 1.00 79.94 808 GLN A CA 1
ATOM 6325 C C . GLN A 1 808 ? -23.484 1.427 -22.409 1.00 79.94 808 GLN A C 1
ATOM 6327 O O . GLN A 1 808 ? -23.264 2.093 -23.427 1.00 79.94 808 GLN A O 1
ATOM 6332 N N . LEU A 1 809 ? -23.774 0.123 -22.477 1.00 75.88 809 LEU A N 1
ATOM 6333 C CA . LEU A 1 809 ? -23.960 -0.560 -23.760 1.00 75.88 809 LEU A CA 1
ATOM 6334 C C . LEU A 1 809 ? -25.174 -0.002 -24.517 1.00 75.88 809 LEU A C 1
ATOM 6336 O O . LEU A 1 809 ? -25.077 0.232 -25.724 1.00 75.88 809 LEU A O 1
ATOM 6340 N N . SER A 1 810 ? -26.284 0.281 -23.829 1.00 71.44 810 SER A N 1
ATOM 6341 C CA . SER A 1 810 ? -27.492 0.853 -24.441 1.00 71.44 810 SER A CA 1
ATOM 6342 C C . SER A 1 810 ? -27.265 2.269 -24.997 1.00 71.44 810 SER A C 1
ATOM 6344 O O . SER A 1 810 ? -27.766 2.603 -26.075 1.00 71.44 810 SER A O 1
ATOM 6346 N N . TYR A 1 811 ? -26.429 3.075 -24.329 1.00 64.50 811 TYR A N 1
ATOM 6347 C CA . TYR A 1 811 ? -26.102 4.442 -24.746 1.00 64.50 811 TYR A CA 1
ATOM 6348 C C . TYR A 1 811 ? -25.260 4.498 -26.034 1.00 64.50 811 TYR A C 1
ATOM 6350 O O . TYR A 1 811 ? -25.242 5.517 -26.722 1.00 64.50 811 TYR A O 1
ATOM 6358 N N . SER A 1 812 ? -24.614 3.390 -26.427 1.00 62.59 812 SER A N 1
ATOM 6359 C CA . SER A 1 812 ? -23.885 3.297 -27.706 1.00 62.59 812 SER A CA 1
ATOM 6360 C C . SER A 1 812 ? -24.789 3.356 -28.954 1.00 62.59 812 SER A C 1
ATOM 6362 O O . SER A 1 812 ? -24.291 3.449 -30.074 1.00 62.59 812 SER A O 1
ATOM 6364 N N . GLY A 1 813 ? -26.116 3.359 -28.774 1.00 48.25 813 GLY A N 1
ATOM 6365 C CA . GLY A 1 813 ? -27.093 3.804 -29.773 1.00 48.25 813 GLY A CA 1
ATOM 6366 C C . GLY A 1 813 ? -27.507 2.777 -30.830 1.00 48.25 813 GLY A C 1
ATOM 6367 O O . GLY A 1 813 ? -28.486 3.014 -31.537 1.00 48.25 813 GLY A O 1
ATOM 6368 N N . GLU A 1 814 ? -26.820 1.636 -30.929 1.00 50.81 814 GLU A N 1
ATOM 6369 C CA . GLU A 1 814 ? -27.062 0.648 -31.992 1.00 50.81 814 GLU A CA 1
ATOM 6370 C C . GLU A 1 814 ? -27.951 -0.541 -31.556 1.00 50.81 814 GLU A C 1
ATOM 6372 O O . GLU A 1 814 ? -28.572 -1.183 -32.402 1.00 50.81 814 GLU A O 1
ATOM 6377 N N . TYR A 1 815 ? -28.109 -0.795 -30.246 1.00 51.03 815 TYR A N 1
ATOM 6378 C CA . TYR A 1 815 ? -28.895 -1.923 -29.715 1.00 51.03 815 TYR A CA 1
ATOM 6379 C C . TYR A 1 815 ? -29.809 -1.501 -28.555 1.00 51.03 815 TYR A C 1
ATOM 6381 O O . TYR A 1 815 ? -29.369 -1.333 -27.421 1.00 51.03 815 TYR A O 1
ATOM 6389 N N . LYS A 1 816 ? -31.115 -1.364 -28.829 1.00 43.56 816 LYS A N 1
ATOM 6390 C CA . LYS A 1 816 ? -32.131 -1.097 -27.797 1.00 43.56 816 LYS A CA 1
ATOM 6391 C C . LYS A 1 816 ? -32.554 -2.374 -27.069 1.00 43.56 816 LYS A C 1
ATOM 6393 O O . LYS A 1 816 ? -33.163 -3.244 -27.682 1.00 43.56 816 LYS A O 1
ATOM 6398 N N . ASN A 1 817 ? -32.325 -2.392 -25.757 1.00 49.19 817 ASN A N 1
ATOM 6399 C CA . ASN A 1 817 ? -33.088 -3.090 -24.707 1.00 49.19 817 ASN A CA 1
ATOM 6400 C C . ASN A 1 817 ? -33.357 -4.603 -24.868 1.00 49.19 817 ASN A C 1
ATOM 6402 O O . ASN A 1 817 ? -34.227 -5.131 -24.180 1.00 49.19 817 ASN A O 1
ATOM 6406 N N . ASP A 1 818 ? -32.626 -5.313 -25.726 1.00 53.66 818 ASP A N 1
ATOM 6407 C CA . ASP A 1 818 ? -32.698 -6.772 -25.821 1.00 53.66 818 ASP A CA 1
ATOM 6408 C C . ASP A 1 818 ? -31.417 -7.395 -25.247 1.00 53.66 818 ASP A C 1
ATOM 6410 O O . ASP A 1 818 ? -30.322 -7.201 -25.785 1.00 53.66 818 ASP A O 1
ATOM 6414 N N . ALA A 1 819 ? -31.549 -8.169 -24.166 1.00 53.16 819 ALA A N 1
ATOM 6415 C CA . ALA A 1 819 ? -30.441 -8.925 -23.581 1.00 53.16 819 ALA A CA 1
ATOM 6416 C C . ALA A 1 819 ? -29.882 -9.975 -24.566 1.00 53.16 819 ALA A C 1
ATOM 6418 O O . ALA A 1 819 ? -28.679 -10.260 -24.559 1.00 53.16 819 ALA A O 1
ATOM 6419 N N . ASP A 1 820 ? -30.713 -10.485 -25.488 1.00 57.12 820 ASP A N 1
ATOM 6420 C CA . ASP A 1 820 ? -30.241 -11.318 -26.598 1.00 57.12 820 ASP A CA 1
ATOM 6421 C C . ASP A 1 820 ? -29.420 -10.513 -27.622 1.00 57.12 820 ASP A C 1
ATOM 6423 O O . ASP A 1 820 ? -28.621 -11.098 -28.353 1.00 57.12 820 ASP A O 1
ATOM 6427 N N . GLY A 1 821 ? -29.552 -9.183 -27.669 1.00 58.06 821 GLY A N 1
ATOM 6428 C CA . GLY A 1 821 ? -28.740 -8.295 -28.505 1.00 58.06 821 GLY A CA 1
ATOM 6429 C C . GLY A 1 821 ? -27.272 -8.290 -28.079 1.00 58.06 821 GLY A C 1
ATOM 6430 O O . GLY A 1 821 ? -26.399 -8.632 -28.878 1.00 58.06 821 GLY A O 1
ATOM 6431 N N . ALA A 1 822 ? -26.998 -8.007 -26.801 1.00 52.00 822 ALA A N 1
ATOM 6432 C CA . ALA A 1 822 ? -25.642 -8.059 -26.239 1.00 52.00 822 ALA A CA 1
ATOM 6433 C C . ALA A 1 822 ? -25.021 -9.464 -26.367 1.00 52.00 822 ALA A C 1
ATOM 6435 O O . ALA A 1 822 ? -23.847 -9.612 -26.718 1.00 52.00 822 ALA A O 1
ATOM 6436 N N . ARG A 1 823 ? -25.834 -10.511 -26.170 1.00 58.34 823 ARG A N 1
ATOM 6437 C CA . ARG A 1 823 ? -25.430 -11.904 -26.387 1.00 58.34 823 ARG A CA 1
ATOM 6438 C C . ARG A 1 823 ? -25.063 -12.192 -27.846 1.00 58.34 823 ARG A C 1
ATOM 6440 O O . ARG A 1 823 ? -24.024 -12.802 -28.089 1.00 58.34 823 ARG A O 1
ATOM 6447 N N . ARG A 1 824 ? -25.874 -11.761 -28.820 1.00 60.88 824 ARG A N 1
ATOM 6448 C CA . ARG A 1 824 ? -25.571 -11.928 -30.255 1.00 60.88 824 ARG A CA 1
ATOM 6449 C C . ARG A 1 824 ? -24.299 -11.186 -30.646 1.00 60.88 824 ARG A C 1
ATOM 6451 O O . ARG A 1 824 ? -23.501 -11.751 -31.381 1.00 60.88 824 ARG A O 1
ATOM 6458 N N . LEU A 1 825 ? -24.067 -9.990 -30.106 1.00 56.44 825 LEU A N 1
ATOM 6459 C CA . LEU A 1 825 ? -22.845 -9.214 -30.339 1.00 56.44 825 LEU A CA 1
ATOM 6460 C C . LEU A 1 825 ? -21.594 -9.944 -29.819 1.00 56.44 825 LEU A C 1
ATOM 6462 O O . LEU A 1 825 ? -20.617 -10.091 -30.554 1.00 56.44 825 LEU A O 1
ATOM 6466 N N . MET A 1 826 ? -21.651 -10.491 -28.599 1.00 49.56 826 MET A N 1
ATOM 6467 C CA . MET A 1 826 ? -20.600 -11.354 -28.041 1.00 49.56 826 MET A CA 1
ATOM 6468 C C . MET A 1 826 ? -20.392 -12.627 -28.881 1.00 49.56 826 MET A C 1
ATOM 6470 O O . MET A 1 826 ? -19.254 -12.995 -29.174 1.00 49.56 826 MET A O 1
ATOM 6474 N N . GLU A 1 827 ? -21.468 -13.287 -29.326 1.00 60.00 827 GLU A N 1
ATOM 6475 C CA . GLU A 1 827 ? -21.389 -14.457 -30.212 1.00 60.00 827 GLU A CA 1
ATOM 6476 C C . GLU A 1 827 ? -20.835 -14.120 -31.611 1.00 60.00 827 GLU A C 1
ATOM 6478 O O . GLU A 1 827 ? -20.142 -14.947 -32.202 1.00 60.00 827 GLU A O 1
ATOM 6483 N N . GLU A 1 828 ? -21.112 -12.940 -32.167 1.00 63.03 828 GLU A N 1
ATOM 6484 C CA . GLU A 1 828 ? -20.603 -12.503 -33.474 1.00 63.03 828 GLU A CA 1
ATOM 6485 C C . GLU A 1 828 ? -19.148 -12.031 -33.414 1.00 63.03 828 GLU A C 1
ATOM 6487 O O . GLU A 1 828 ? -18.365 -12.388 -34.296 1.00 63.03 828 GLU A O 1
ATOM 6492 N N . ALA A 1 829 ? -18.748 -11.316 -32.360 1.00 51.72 829 ALA A N 1
ATOM 6493 C CA . ALA A 1 829 ? -17.345 -10.998 -32.090 1.00 51.72 829 ALA A CA 1
ATOM 6494 C C . ALA A 1 829 ? -16.524 -12.283 -31.863 1.00 51.72 829 ALA A C 1
ATOM 6496 O O . ALA A 1 829 ? -15.454 -12.458 -32.449 1.00 51.72 829 ALA A O 1
ATOM 6497 N N . SER A 1 830 ? -17.079 -13.234 -31.103 1.00 49.53 830 SER A N 1
ATOM 6498 C CA . SER A 1 830 ? -16.544 -14.589 -30.912 1.00 49.53 830 SER A CA 1
ATOM 6499 C C . SER A 1 830 ? -16.376 -15.347 -32.238 1.00 49.53 830 SER A C 1
ATOM 6501 O O . SER A 1 830 ? -15.305 -15.904 -32.494 1.00 49.53 830 SER A O 1
ATOM 6503 N N . LYS A 1 831 ? -17.387 -15.317 -33.121 1.00 62.62 831 LYS A N 1
ATOM 6504 C CA . LYS A 1 831 ? -17.336 -15.933 -34.463 1.00 62.62 831 LYS A CA 1
ATOM 6505 C C . LYS A 1 831 ? -16.330 -15.251 -35.396 1.00 62.62 831 LYS A C 1
ATOM 6507 O O . LYS A 1 831 ? -15.669 -15.956 -36.152 1.00 62.62 831 LYS A O 1
ATOM 6512 N N . LYS A 1 832 ? -16.192 -13.919 -35.354 1.00 62.19 832 LYS A N 1
ATOM 6513 C CA . LYS A 1 832 ? -15.223 -13.168 -36.178 1.00 62.19 832 LYS A CA 1
ATOM 6514 C C . LYS A 1 832 ? -13.773 -13.402 -35.753 1.00 62.19 832 LYS A C 1
ATOM 6516 O O . LYS A 1 832 ? -12.920 -13.536 -36.623 1.00 62.19 832 LYS A O 1
ATOM 6521 N N . ASN A 1 833 ? -13.504 -13.491 -34.449 1.00 46.75 833 ASN A N 1
ATOM 6522 C CA . ASN A 1 833 ? -12.139 -13.628 -33.925 1.00 46.75 833 ASN A CA 1
ATOM 6523 C C . ASN A 1 833 ? -11.704 -15.086 -33.683 1.00 46.75 833 ASN A C 1
ATOM 6525 O O . ASN A 1 833 ? -10.556 -15.327 -33.326 1.00 46.75 833 ASN A O 1
ATOM 6529 N N . GLY A 1 834 ? -12.591 -16.071 -33.868 1.00 43.62 834 GLY A N 1
ATOM 6530 C CA . GLY A 1 834 ? -12.264 -17.505 -33.833 1.00 43.62 834 GLY A CA 1
ATOM 6531 C C . GLY A 1 834 ? -11.945 -18.096 -32.450 1.00 43.62 834 GLY A C 1
ATOM 6532 O O . GLY A 1 834 ? -11.752 -19.304 -32.341 1.00 43.62 834 GLY A O 1
ATOM 6533 N N . THR A 1 835 ? -11.914 -17.279 -31.395 1.00 45.81 835 THR A N 1
ATOM 6534 C CA . THR A 1 835 ? -11.438 -17.650 -30.048 1.00 45.81 835 THR A CA 1
ATOM 6535 C C . THR A 1 835 ? -12.532 -17.691 -28.974 1.00 45.81 835 THR A C 1
ATOM 6537 O O . THR A 1 835 ? -12.333 -18.277 -27.911 1.00 45.81 835 THR A O 1
ATOM 6540 N N . GLY A 1 836 ? -13.699 -17.085 -29.212 1.00 44.28 836 GLY A N 1
ATOM 6541 C CA . GLY A 1 836 ? -14.574 -16.644 -28.117 1.00 44.28 836 GLY A CA 1
ATOM 6542 C C . GLY A 1 836 ? -15.549 -17.665 -27.518 1.00 44.28 836 GLY A C 1
ATOM 6543 O O . GLY A 1 836 ? -16.207 -17.330 -26.537 1.00 44.28 836 GLY A O 1
ATOM 6544 N N . LYS A 1 837 ? -15.689 -18.889 -28.057 1.00 43.50 837 LYS A N 1
ATOM 6545 C CA . LYS A 1 837 ? -16.767 -19.806 -27.621 1.00 43.50 837 LYS A CA 1
ATOM 6546 C C . LYS A 1 837 ? -16.642 -20.253 -26.155 1.00 43.50 837 LYS A C 1
ATOM 6548 O O . LYS A 1 837 ? -17.652 -20.420 -25.485 1.00 43.50 837 LYS A O 1
ATOM 6553 N N . TYR A 1 838 ? -15.420 -20.427 -25.652 1.00 44.09 838 TYR A N 1
ATOM 6554 C CA . TYR A 1 838 ? -15.198 -20.905 -24.283 1.00 44.09 838 TYR A CA 1
ATOM 6555 C C . TYR A 1 838 ? -15.376 -19.813 -23.221 1.00 44.09 838 TYR A C 1
ATOM 6557 O O . TYR A 1 838 ? -15.867 -20.099 -22.136 1.00 44.09 838 TYR A O 1
ATOM 6565 N N . VAL A 1 839 ? -15.022 -18.562 -23.533 1.00 43.06 839 VAL A N 1
ATOM 6566 C CA . VAL A 1 839 ? -15.061 -17.453 -22.564 1.00 43.06 839 VAL A CA 1
ATOM 6567 C C . VAL A 1 839 ? -16.498 -16.997 -22.299 1.00 43.06 839 VAL A C 1
ATOM 6569 O O . VAL A 1 839 ? -16.873 -16.780 -21.150 1.00 43.06 839 VAL A O 1
ATOM 6572 N N . THR A 1 840 ? -17.330 -16.89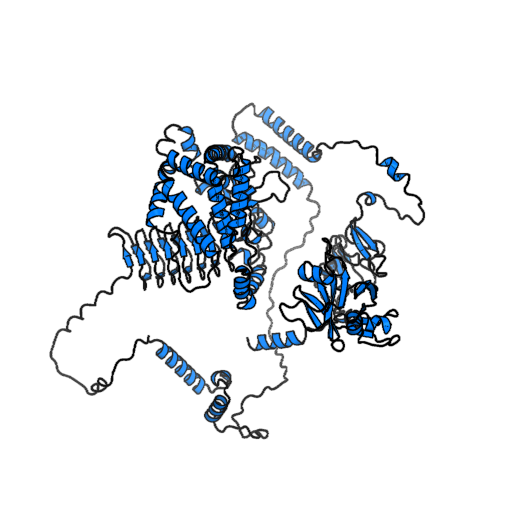5 -23.341 1.00 50.06 840 THR A N 1
ATOM 6573 C CA . THR A 1 840 ? -18.721 -16.439 -23.190 1.00 50.06 840 THR A CA 1
ATOM 6574 C C . THR A 1 840 ? -19.583 -17.455 -22.441 1.00 50.06 840 THR A C 1
ATOM 6576 O O . THR A 1 840 ? -20.305 -17.080 -21.518 1.00 50.06 840 THR A O 1
ATOM 6579 N N . ASP A 1 841 ? -19.495 -18.742 -22.797 1.00 48.81 841 ASP A N 1
ATOM 6580 C CA . ASP A 1 841 ? -20.309 -19.789 -22.167 1.00 48.81 841 ASP A CA 1
ATOM 6581 C C . ASP A 1 841 ? -19.954 -19.974 -20.678 1.00 48.81 841 ASP A C 1
ATOM 6583 O O . ASP A 1 841 ? -20.870 -20.110 -19.861 1.00 48.81 841 ASP A O 1
ATOM 6587 N N . ASP A 1 842 ? -18.664 -19.907 -20.309 1.00 49.12 842 ASP A N 1
ATOM 6588 C CA . ASP A 1 842 ? -18.204 -20.047 -18.918 1.00 49.12 842 ASP A CA 1
ATOM 6589 C C . ASP A 1 842 ? -18.617 -18.830 -18.048 1.00 49.12 842 ASP A C 1
ATOM 6591 O O . ASP A 1 842 ? -19.103 -19.028 -16.933 1.00 49.12 842 ASP A O 1
ATOM 6595 N N . ILE A 1 843 ? -18.550 -17.585 -18.556 1.00 43.91 843 ILE A N 1
ATOM 6596 C CA . ILE A 1 843 ? -19.024 -16.381 -17.830 1.00 43.91 843 ILE A CA 1
ATOM 6597 C C . ILE A 1 843 ? -20.541 -16.439 -17.587 1.00 43.91 843 ILE A C 1
ATOM 6599 O O . ILE A 1 843 ? -21.004 -16.252 -16.460 1.00 43.91 843 ILE A O 1
ATOM 6603 N N . PHE A 1 844 ? -21.342 -16.768 -18.608 1.00 47.91 844 PHE A N 1
ATOM 6604 C CA . PHE A 1 844 ? -22.792 -16.899 -18.427 1.00 47.91 844 PHE A CA 1
ATOM 6605 C C . PHE A 1 844 ? -23.174 -18.128 -17.585 1.00 47.91 844 PHE A C 1
ATOM 6607 O O . PHE A 1 844 ? -24.219 -18.128 -16.931 1.00 47.91 844 PHE A O 1
ATOM 6614 N N . ALA A 1 845 ? -22.378 -19.203 -17.582 1.00 50.38 845 ALA A N 1
ATOM 6615 C CA . ALA A 1 845 ? -22.563 -20.322 -16.656 1.00 50.38 845 ALA A CA 1
ATOM 6616 C C . ALA A 1 845 ? -22.285 -19.911 -15.202 1.00 50.38 845 ALA A C 1
ATOM 6618 O O . ALA A 1 845 ? -23.060 -20.287 -14.324 1.00 50.38 845 ALA A O 1
ATOM 6619 N N . TRP A 1 846 ? -21.248 -19.102 -14.965 1.00 44.88 846 TRP A N 1
ATOM 6620 C CA . TRP A 1 846 ? -20.915 -18.580 -13.641 1.00 44.88 846 TRP A CA 1
ATOM 6621 C C . TRP A 1 846 ? -21.990 -17.622 -13.114 1.00 44.88 846 TRP A C 1
ATOM 6623 O O . TRP A 1 846 ? -22.507 -17.864 -12.028 1.00 44.88 846 TRP A O 1
ATOM 6633 N N . ASN A 1 847 ? -22.444 -16.642 -13.909 1.00 43.50 847 ASN A N 1
ATOM 6634 C CA . ASN A 1 847 ? -23.551 -15.761 -13.503 1.00 43.50 847 ASN A CA 1
ATOM 6635 C C . ASN A 1 847 ? -24.822 -16.558 -13.172 1.00 43.50 847 ASN A C 1
ATOM 6637 O O . ASN A 1 847 ? -25.413 -16.353 -12.120 1.00 43.50 847 ASN A O 1
ATOM 6641 N N . ARG A 1 848 ? -25.206 -17.553 -13.988 1.00 49.88 848 ARG A N 1
ATOM 6642 C CA . ARG A 1 848 ? -26.361 -18.423 -13.675 1.00 49.88 848 ARG A CA 1
ATOM 6643 C C . ARG A 1 848 ? -26.180 -19.262 -12.405 1.00 49.88 848 ARG A C 1
ATOM 6645 O O . ARG A 1 848 ? -27.183 -19.670 -11.826 1.00 49.88 848 ARG A O 1
ATOM 6652 N N . ALA A 1 849 ? -24.947 -19.561 -11.994 1.00 49.25 849 ALA A N 1
ATOM 6653 C CA . ALA A 1 849 ? -24.667 -20.222 -10.721 1.00 49.25 849 ALA A CA 1
ATOM 6654 C C . ALA A 1 849 ? -24.720 -19.230 -9.546 1.00 49.25 849 ALA A C 1
ATOM 6656 O O . ALA A 1 849 ? -25.271 -19.573 -8.506 1.00 49.25 849 ALA A O 1
ATOM 6657 N N . ALA A 1 850 ? -24.220 -18.004 -9.731 1.00 42.12 850 ALA A N 1
ATOM 6658 C CA . ALA A 1 850 ? -24.268 -16.932 -8.740 1.00 42.12 850 ALA A CA 1
ATOM 6659 C C . ALA A 1 850 ? -25.708 -16.462 -8.462 1.00 42.12 850 ALA A C 1
ATOM 6661 O O . ALA A 1 850 ? -26.123 -16.454 -7.308 1.00 42.12 850 ALA A O 1
ATOM 6662 N N . THR A 1 851 ? -26.516 -16.188 -9.495 1.00 45.56 851 THR A N 1
ATOM 6663 C CA . THR A 1 851 ? -27.940 -15.836 -9.330 1.00 45.56 851 THR A CA 1
ATOM 6664 C C . THR A 1 851 ? -28.708 -16.964 -8.633 1.00 45.56 851 THR A C 1
ATOM 6666 O O . THR A 1 851 ? -29.430 -16.722 -7.678 1.00 45.56 851 THR A O 1
ATOM 6669 N N . LYS A 1 852 ? -28.457 -18.234 -8.990 1.00 49.81 852 LYS A N 1
ATOM 6670 C CA . LYS A 1 852 ? -29.059 -19.382 -8.283 1.00 49.81 852 LYS A CA 1
ATOM 6671 C C . LYS A 1 852 ? -28.601 -19.563 -6.834 1.00 49.81 852 LYS A C 1
ATOM 6673 O O . LYS A 1 852 ? -29.314 -20.212 -6.079 1.00 49.81 852 LYS A O 1
ATOM 6678 N N . ALA A 1 853 ? -27.428 -19.057 -6.461 1.00 46.53 853 ALA A N 1
ATOM 6679 C CA . ALA A 1 853 ? -26.980 -19.035 -5.070 1.00 46.53 853 ALA A CA 1
ATOM 6680 C C . ALA A 1 853 ? -27.598 -17.855 -4.294 1.00 46.53 853 ALA A C 1
ATOM 6682 O O . ALA A 1 853 ? -27.848 -17.985 -3.099 1.00 46.53 853 ALA A O 1
ATOM 6683 N N . SER A 1 854 ? -27.881 -16.742 -4.981 1.00 38.28 854 SER A N 1
ATOM 6684 C CA . SER A 1 854 ? -28.605 -15.580 -4.451 1.00 38.28 854 SER A CA 1
ATOM 6685 C C . SER A 1 854 ? -30.082 -15.891 -4.179 1.00 38.28 854 SER A C 1
ATOM 6687 O O . SER A 1 854 ? -30.596 -15.565 -3.113 1.00 38.28 854 SER A O 1
ATOM 6689 N N . ASP A 1 855 ? -30.750 -16.594 -5.100 1.00 39.38 855 ASP A N 1
ATOM 6690 C CA . ASP A 1 855 ? -32.207 -16.820 -5.083 1.00 39.38 855 ASP A CA 1
ATOM 6691 C C . ASP A 1 855 ? -32.699 -17.860 -4.045 1.00 39.38 855 ASP A C 1
ATOM 6693 O O . ASP A 1 855 ? -33.876 -18.227 -4.039 1.00 39.38 855 ASP A O 1
ATOM 6697 N N . GLY A 1 856 ? -31.823 -18.320 -3.144 1.00 39.16 856 GLY A N 1
ATOM 6698 C CA . GLY A 1 856 ? -32.209 -18.993 -1.900 1.00 39.16 856 GLY A CA 1
ATOM 6699 C C . GLY A 1 856 ? -31.553 -20.352 -1.644 1.00 39.16 856 GLY A C 1
ATOM 6700 O O . GLY A 1 856 ? -31.703 -21.302 -2.412 1.00 39.16 856 GLY A O 1
ATOM 6701 N N . MET A 1 857 ? -30.912 -20.480 -0.477 1.00 36.16 857 MET A N 1
ATOM 6702 C CA . MET A 1 857 ? -30.516 -21.765 0.107 1.00 36.16 857 MET A CA 1
ATOM 6703 C C . MET A 1 857 ? -31.091 -21.940 1.516 1.00 36.16 857 MET A C 1
ATOM 6705 O O . MET A 1 857 ? -30.491 -21.536 2.509 1.00 36.16 857 MET A O 1
ATOM 6709 N N . SER A 1 858 ? -32.209 -22.658 1.595 1.00 39.06 858 SER A N 1
ATOM 6710 C CA . SER A 1 858 ? -32.501 -23.551 2.716 1.00 39.06 858 SER A CA 1
ATOM 6711 C C . SER A 1 858 ? -32.509 -24.985 2.176 1.00 39.06 858 SER A C 1
ATOM 6713 O O . SER A 1 858 ? -33.533 -25.417 1.655 1.00 39.06 858 SER A O 1
ATOM 6715 N N . ASP A 1 859 ? -31.339 -25.643 2.167 1.00 41.91 859 ASP A N 1
ATOM 6716 C CA . ASP A 1 859 ? -31.143 -27.086 2.444 1.00 41.91 859 ASP A CA 1
ATOM 6717 C C . ASP A 1 859 ? -29.745 -27.609 2.019 1.00 41.91 859 ASP A C 1
ATOM 6719 O O . ASP A 1 859 ? -29.062 -27.066 1.148 1.00 41.91 859 ASP A O 1
ATOM 6723 N N . GLU A 1 860 ? -29.311 -28.688 2.680 1.00 42.38 860 GLU A N 1
ATOM 6724 C CA . GLU A 1 860 ? -27.927 -29.188 2.833 1.00 42.38 860 GLU A CA 1
ATOM 6725 C C . GLU A 1 860 ? -27.233 -29.819 1.593 1.00 42.38 860 GLU A C 1
ATOM 6727 O O . GLU A 1 860 ? -26.425 -30.741 1.729 1.00 42.38 860 GLU A O 1
ATOM 6732 N N . GLN A 1 861 ? -27.476 -29.362 0.359 1.00 35.56 861 GLN A N 1
ATOM 6733 C CA . GLN A 1 861 ? -26.795 -29.929 -0.826 1.00 35.56 861 GLN A CA 1
ATOM 6734 C C . GLN A 1 861 ? -25.734 -29.003 -1.432 1.00 35.56 861 GLN A C 1
ATOM 6736 O O . GLN A 1 861 ? -26.005 -28.157 -2.281 1.00 35.56 861 GLN A O 1
ATOM 6741 N N . GLY A 1 862 ? -24.479 -29.227 -1.027 1.00 40.28 862 GLY A N 1
ATOM 6742 C CA . GLY A 1 862 ? -23.316 -28.484 -1.513 1.00 40.28 862 GLY A CA 1
ATOM 6743 C C . GLY A 1 862 ? -23.081 -28.631 -3.022 1.00 40.28 862 GLY A C 1
ATOM 6744 O O . GLY A 1 862 ? -22.625 -29.675 -3.498 1.00 40.28 862 GLY A O 1
ATOM 6745 N N . MET A 1 863 ? -23.323 -27.555 -3.775 1.00 34.56 863 MET A N 1
ATOM 6746 C CA . MET A 1 863 ? -22.928 -27.461 -5.180 1.00 34.56 863 MET A CA 1
ATOM 6747 C C . MET A 1 863 ? -21.421 -27.227 -5.329 1.00 34.56 863 MET A C 1
ATOM 6749 O O . MET A 1 863 ? -20.823 -26.387 -4.660 1.00 34.56 863 MET A O 1
ATOM 6753 N N . LYS A 1 864 ? -20.806 -27.926 -6.289 1.00 36.72 864 LYS A N 1
ATOM 6754 C CA . LYS A 1 864 ? -19.467 -27.583 -6.781 1.00 36.72 864 LYS A CA 1
ATOM 6755 C C . LYS A 1 864 ? -19.580 -26.422 -7.766 1.00 36.72 864 LYS A C 1
ATOM 6757 O O . LYS A 1 864 ? -20.054 -26.623 -8.883 1.00 36.72 864 LYS A O 1
ATOM 6762 N N . LEU A 1 865 ? -19.097 -25.245 -7.378 1.00 33.56 865 LEU A N 1
ATOM 6763 C CA . LEU A 1 865 ? -18.845 -24.157 -8.324 1.00 33.56 865 LEU A CA 1
ATOM 6764 C C . LEU A 1 865 ? -17.824 -24.617 -9.388 1.00 33.56 865 LEU A C 1
ATOM 6766 O O . LEU A 1 865 ? -16.847 -25.290 -9.034 1.00 33.56 865 LEU A O 1
ATOM 6770 N N . PRO A 1 866 ? -18.006 -24.275 -10.678 1.00 36.41 866 PRO A N 1
ATOM 6771 C CA . PRO A 1 866 ? -16.983 -24.506 -11.690 1.00 36.41 866 PRO A CA 1
ATOM 6772 C C . PRO A 1 866 ? -15.752 -23.649 -11.363 1.00 36.41 866 PRO A C 1
ATOM 6774 O O . PRO A 1 866 ? -15.834 -22.427 -11.260 1.00 36.41 866 PRO A O 1
ATOM 6777 N N . GLY A 1 867 ? -14.608 -24.300 -11.153 1.00 33.44 867 GLY A N 1
ATOM 6778 C CA . GLY A 1 867 ? -13.387 -23.624 -10.724 1.00 33.44 867 GLY A CA 1
ATOM 6779 C C . GLY A 1 867 ? -12.797 -22.738 -11.822 1.00 33.44 867 GLY A C 1
ATOM 6780 O O . GLY A 1 867 ? -12.372 -23.242 -12.857 1.00 33.44 867 GLY A O 1
ATOM 6781 N N . PHE A 1 868 ? -12.671 -21.440 -11.538 1.00 31.84 868 PHE A N 1
ATOM 6782 C CA . PHE A 1 868 ? -12.039 -20.424 -12.399 1.00 31.84 868 PHE A CA 1
ATOM 6783 C C . PHE A 1 868 ? -10.547 -20.705 -12.715 1.00 31.84 868 PHE A C 1
ATOM 6785 O O . PHE A 1 868 ? -9.942 -20.058 -13.563 1.00 31.84 868 PHE A O 1
ATOM 6792 N N . PHE A 1 869 ? -9.943 -21.692 -12.042 1.00 30.14 869 PHE A N 1
ATOM 6793 C CA . PHE A 1 869 ? -8.520 -22.035 -12.116 1.00 30.14 869 PHE A CA 1
ATOM 6794 C C . PHE A 1 869 ? -8.260 -23.487 -12.555 1.00 30.14 869 PHE A C 1
ATOM 6796 O O . PHE A 1 869 ? -7.404 -24.169 -11.987 1.00 30.14 869 PHE A O 1
ATOM 6803 N N . ASP A 1 870 ? -8.954 -23.976 -13.588 1.00 35.94 870 ASP A N 1
ATOM 6804 C CA . ASP A 1 870 ? -8.460 -25.153 -14.316 1.00 35.94 870 ASP A CA 1
ATOM 6805 C C . ASP A 1 870 ? -7.173 -24.774 -15.071 1.00 35.94 870 ASP A C 1
ATOM 6807 O O . ASP A 1 870 ? -7.191 -24.146 -16.135 1.00 35.94 870 ASP A O 1
ATOM 6811 N N . GLY A 1 871 ? -6.029 -25.150 -14.492 1.00 29.89 871 GLY A N 1
ATOM 6812 C CA . GLY A 1 871 ? -4.698 -24.821 -15.004 1.00 29.89 871 GLY A CA 1
ATOM 6813 C C . GLY A 1 871 ? -4.401 -25.342 -16.415 1.00 29.89 871 GLY A C 1
ATOM 6814 O O . GLY A 1 871 ? -3.423 -24.902 -17.017 1.00 29.89 871 GLY A O 1
ATOM 6815 N N . SER A 1 872 ? -5.233 -26.234 -16.968 1.00 33.94 872 SER A N 1
ATOM 6816 C CA . SER A 1 872 ? -5.129 -26.658 -18.367 1.00 33.94 872 SER A CA 1
ATOM 6817 C C . SER A 1 872 ? -5.550 -25.560 -19.356 1.00 33.94 872 SER A C 1
ATOM 6819 O O . SER A 1 872 ? -4.875 -25.375 -20.368 1.00 33.94 872 SER A O 1
ATOM 6821 N N . LYS A 1 873 ? -6.598 -24.782 -19.039 1.00 36.81 873 LYS A N 1
ATOM 6822 C CA . LYS A 1 873 ? -7.146 -23.718 -19.903 1.00 36.81 873 LYS A CA 1
ATOM 6823 C C . LYS A 1 873 ? -6.314 -22.431 -19.860 1.00 36.81 873 LYS A C 1
ATOM 6825 O O . LYS A 1 873 ? -6.072 -21.812 -20.894 1.00 36.81 873 LYS A O 1
ATOM 6830 N N . ASN A 1 874 ? -5.789 -22.064 -18.688 1.00 33.56 874 ASN A N 1
ATOM 6831 C CA . ASN A 1 874 ? -4.919 -20.884 -18.543 1.00 33.56 874 ASN A CA 1
ATOM 6832 C C . ASN A 1 874 ? -3.608 -21.015 -19.342 1.00 33.56 874 ASN A C 1
ATOM 6834 O O . ASN A 1 874 ? -3.064 -20.016 -19.809 1.00 33.56 874 ASN A O 1
ATOM 6838 N N . LEU A 1 875 ? -3.133 -22.246 -19.572 1.00 32.84 875 LEU A N 1
ATOM 6839 C CA . LEU A 1 875 ? -1.987 -22.526 -20.443 1.00 32.84 875 LEU A CA 1
ATOM 6840 C C . LEU A 1 875 ? -2.298 -22.309 -21.937 1.00 32.84 875 LEU A C 1
ATOM 6842 O O . LEU A 1 875 ? -1.376 -22.188 -22.738 1.00 32.84 875 LEU A O 1
ATOM 6846 N N . GLU A 1 876 ? -3.571 -22.287 -22.333 1.00 35.38 876 GLU A N 1
ATOM 6847 C CA . GLU A 1 876 ? -3.998 -22.023 -23.710 1.00 35.38 876 GLU A CA 1
ATOM 6848 C C . GLU A 1 876 ? -4.193 -20.519 -23.947 1.00 35.38 876 GLU A C 1
ATOM 6850 O O . GLU A 1 876 ? -3.684 -19.987 -24.932 1.00 35.38 876 GLU A O 1
ATOM 6855 N N . LEU A 1 877 ? -4.779 -19.802 -22.979 1.00 31.25 877 LEU A N 1
ATOM 6856 C CA . LEU A 1 877 ? -4.859 -18.337 -23.006 1.00 31.25 877 LEU A CA 1
ATOM 6857 C C . LEU A 1 877 ? -3.458 -17.690 -23.006 1.00 31.25 877 LEU A C 1
ATOM 6859 O O . LEU A 1 877 ? -3.188 -16.789 -23.798 1.00 31.25 877 LEU A O 1
ATOM 6863 N N . ALA A 1 878 ? -2.527 -18.221 -22.203 1.00 31.83 878 ALA A N 1
ATOM 6864 C CA . ALA A 1 878 ? -1.128 -17.784 -22.181 1.00 31.83 878 ALA A CA 1
ATOM 6865 C C . ALA A 1 878 ? -0.351 -18.084 -23.481 1.00 31.83 878 ALA A C 1
ATOM 6867 O O . ALA A 1 878 ? 0.656 -17.434 -23.740 1.00 31.83 878 ALA A O 1
ATOM 6868 N N . LYS A 1 879 ? -0.809 -19.035 -24.312 1.00 36.66 879 LYS A N 1
ATOM 6869 C CA . LYS A 1 879 ? -0.261 -19.273 -25.664 1.00 36.66 879 LYS A CA 1
ATOM 6870 C C . LYS A 1 879 ? -0.874 -18.358 -26.723 1.00 36.66 879 LYS A C 1
ATOM 6872 O O . LYS A 1 879 ? -0.245 -18.123 -27.745 1.00 36.66 879 LYS A O 1
ATOM 6877 N N . MET A 1 880 ? -2.096 -17.868 -26.508 1.00 31.33 880 MET A N 1
ATOM 6878 C CA . MET A 1 880 ? -2.723 -16.872 -27.388 1.00 31.33 880 MET A CA 1
ATOM 6879 C C . MET A 1 880 ? -2.198 -15.457 -27.115 1.00 31.33 880 MET A C 1
ATOM 6881 O O . MET A 1 880 ? -2.130 -14.646 -28.032 1.00 31.33 880 MET A O 1
ATOM 6885 N N . MET A 1 881 ? -1.788 -15.174 -25.877 1.00 26.50 881 MET A N 1
ATOM 6886 C CA . MET A 1 881 ? -1.102 -13.940 -25.480 1.00 26.50 881 MET A CA 1
ATOM 6887 C C . MET A 1 881 ? 0.428 -14.089 -25.503 1.00 26.50 881 MET A C 1
ATOM 6889 O O . MET A 1 881 ? 1.105 -13.579 -24.608 1.00 26.50 881 MET A O 1
ATOM 6893 N N . ASP A 1 882 ? 0.992 -14.784 -26.500 1.00 33.75 882 ASP A N 1
ATOM 6894 C CA . ASP A 1 882 ? 2.449 -14.904 -26.634 1.00 33.75 882 ASP A CA 1
ATOM 6895 C C . ASP A 1 882 ? 3.073 -13.587 -27.132 1.00 33.75 882 ASP A C 1
ATOM 6897 O O . ASP A 1 882 ? 3.426 -13.388 -28.293 1.00 33.75 882 ASP A O 1
ATOM 6901 N N . ILE A 1 883 ? 3.208 -12.660 -26.188 1.00 30.19 883 ILE A N 1
ATOM 6902 C CA . ILE A 1 883 ? 3.859 -11.360 -26.338 1.00 30.19 883 ILE A CA 1
ATOM 6903 C C . ILE A 1 883 ? 5.369 -11.528 -26.624 1.00 30.19 883 ILE A C 1
ATOM 6905 O O . ILE A 1 883 ? 6.032 -10.549 -26.968 1.00 30.19 883 ILE A O 1
ATOM 6909 N N . SER A 1 884 ? 5.942 -12.742 -26.552 1.00 31.31 884 SER A N 1
ATOM 6910 C CA . SER A 1 884 ? 7.360 -12.951 -26.866 1.00 31.31 884 SER A CA 1
ATOM 6911 C C . SER A 1 884 ? 7.692 -12.739 -28.346 1.00 31.31 884 SER A C 1
ATOM 6913 O O . SER A 1 884 ? 8.798 -12.288 -28.631 1.00 31.31 884 SER A O 1
ATOM 6915 N N . ASP A 1 885 ? 6.756 -12.915 -29.283 1.00 33.56 885 ASP A N 1
ATOM 6916 C CA . ASP A 1 885 ? 6.984 -12.525 -30.685 1.00 33.56 885 ASP A CA 1
ATOM 6917 C C . ASP A 1 885 ? 6.985 -10.992 -30.862 1.00 33.56 885 ASP A C 1
ATOM 6919 O O . ASP A 1 885 ? 7.784 -10.461 -31.631 1.00 33.56 885 ASP A O 1
ATOM 6923 N N . LEU A 1 886 ? 6.186 -10.256 -30.076 1.00 31.86 886 LEU A N 1
ATOM 6924 C CA . LEU A 1 886 ? 6.169 -8.786 -30.093 1.00 31.86 886 LEU A CA 1
ATOM 6925 C C . LEU A 1 886 ? 7.404 -8.177 -29.395 1.00 31.86 886 LEU A C 1
ATOM 6927 O O . LEU A 1 886 ? 7.952 -7.180 -29.859 1.00 31.86 886 LEU A O 1
ATOM 6931 N N . LEU A 1 887 ? 7.862 -8.785 -28.293 1.00 30.08 887 LEU A N 1
ATOM 6932 C CA . LEU A 1 887 ? 9.027 -8.335 -27.515 1.00 30.08 887 LEU A CA 1
ATOM 6933 C C . LEU A 1 887 ? 10.371 -8.891 -28.013 1.00 30.08 887 LEU A C 1
ATOM 6935 O O . LEU A 1 887 ? 11.409 -8.321 -27.689 1.00 30.08 887 LEU A O 1
ATOM 6939 N N . SER A 1 888 ? 10.393 -9.976 -28.795 1.00 37.19 888 SER A N 1
ATOM 6940 C CA . SER A 1 888 ? 11.631 -10.475 -29.422 1.00 37.19 888 SER A CA 1
ATOM 6941 C C . SER A 1 888 ? 12.044 -9.682 -30.665 1.00 37.19 888 SER A C 1
ATOM 6943 O O . SER A 1 888 ? 13.132 -9.909 -31.194 1.00 37.19 888 SER A O 1
ATOM 6945 N N . GLY A 1 889 ? 11.197 -8.752 -31.122 1.00 30.42 889 GLY A N 1
ATOM 6946 C CA . GLY A 1 889 ? 11.507 -7.741 -32.135 1.00 30.42 889 GLY A CA 1
ATOM 6947 C C . GLY A 1 889 ? 11.706 -8.254 -33.565 1.00 30.42 889 GLY A C 1
ATOM 6948 O O . GLY A 1 889 ? 11.959 -7.448 -34.463 1.00 30.42 889 GLY A O 1
ATOM 6949 N N . LYS A 1 890 ? 11.581 -9.565 -33.803 1.00 35.22 890 LYS A N 1
ATOM 6950 C CA . LYS A 1 890 ? 11.816 -10.183 -35.113 1.00 35.22 890 LYS A CA 1
ATOM 6951 C C . LYS A 1 890 ? 10.801 -9.711 -36.151 1.00 35.22 890 LYS A C 1
ATOM 6953 O O . LYS A 1 890 ? 9.614 -9.999 -36.036 1.00 35.22 890 LYS A O 1
ATOM 6958 N N . GLY A 1 891 ? 11.288 -9.051 -37.199 1.00 34.88 891 GLY A N 1
ATOM 6959 C CA . GLY A 1 891 ? 10.502 -8.646 -38.362 1.00 34.88 891 GLY A CA 1
ATOM 6960 C C . GLY A 1 891 ? 9.817 -7.281 -38.270 1.00 34.88 891 GLY A C 1
ATOM 6961 O O . GLY A 1 891 ? 9.380 -6.796 -39.304 1.00 34.88 891 GLY A O 1
ATOM 6962 N N . PHE A 1 892 ? 9.731 -6.638 -37.096 1.00 36.09 892 PHE A N 1
ATOM 6963 C CA . PHE A 1 892 ? 9.160 -5.279 -36.984 1.00 36.09 892 PHE A CA 1
ATOM 6964 C C . PHE A 1 892 ? 10.229 -4.183 -36.855 1.00 36.09 892 PHE A C 1
ATOM 6966 O O . PHE A 1 892 ? 10.046 -3.082 -37.366 1.00 36.09 892 PHE A O 1
ATOM 6973 N N . PHE A 1 893 ? 11.363 -4.477 -36.209 1.00 37.75 893 PHE A N 1
ATOM 6974 C CA . PHE A 1 893 ? 12.477 -3.523 -36.092 1.00 37.75 893 PHE A CA 1
ATOM 6975 C C . PHE A 1 893 ? 13.473 -3.600 -37.258 1.00 37.75 893 PHE A C 1
ATOM 6977 O O . PHE A 1 893 ? 14.233 -2.657 -37.462 1.00 37.75 893 PHE A O 1
ATOM 6984 N N . ASP A 1 894 ? 13.446 -4.678 -38.047 1.00 41.06 894 ASP A N 1
ATOM 6985 C CA . ASP A 1 894 ? 14.343 -4.869 -39.195 1.00 41.06 894 ASP A CA 1
ATOM 6986 C C . ASP A 1 894 ? 14.101 -3.834 -40.324 1.00 41.06 894 ASP A C 1
ATOM 6988 O O . ASP A 1 894 ? 15.023 -3.525 -41.076 1.00 41.06 894 ASP A O 1
ATOM 6992 N N . ASP A 1 895 ? 12.899 -3.240 -40.390 1.00 40.06 895 ASP A N 1
ATOM 6993 C CA . ASP A 1 895 ? 12.514 -2.196 -41.359 1.00 40.06 895 ASP A CA 1
ATOM 6994 C C . ASP A 1 895 ? 12.687 -0.746 -40.830 1.00 40.06 895 ASP A C 1
ATOM 6996 O O . ASP A 1 895 ? 12.424 0.215 -41.556 1.00 40.06 895 ASP A O 1
ATOM 7000 N N . LEU A 1 896 ? 13.133 -0.552 -39.578 1.00 36.75 896 LEU A N 1
ATOM 7001 C CA . LEU A 1 896 ? 13.274 0.768 -38.929 1.00 36.75 896 LEU A CA 1
ATOM 7002 C C . LEU A 1 896 ? 14.664 0.951 -38.275 1.00 36.75 896 LEU A C 1
ATOM 7004 O O . LEU A 1 896 ? 14.769 1.001 -37.044 1.00 36.75 896 LEU A O 1
ATOM 7008 N N . PRO A 1 897 ? 15.742 1.092 -39.076 1.00 39.03 897 PRO A N 1
ATOM 7009 C CA . PRO A 1 897 ? 17.122 1.082 -38.579 1.00 39.03 897 PRO A CA 1
ATOM 7010 C C . PRO A 1 897 ? 17.441 2.178 -37.546 1.00 39.03 897 PRO A C 1
ATOM 7012 O O . PRO A 1 897 ? 18.202 1.922 -36.616 1.00 39.03 897 PRO A O 1
ATOM 7015 N N . ASP A 1 898 ? 16.822 3.359 -37.641 1.00 43.59 898 ASP A N 1
ATOM 7016 C CA . ASP A 1 898 ? 17.092 4.484 -36.727 1.00 43.59 898 ASP A CA 1
ATOM 7017 C C . ASP A 1 898 ? 16.486 4.303 -35.318 1.00 43.59 898 ASP A C 1
ATOM 7019 O O . ASP A 1 898 ? 16.901 4.970 -34.367 1.00 43.59 898 ASP A O 1
ATOM 7023 N N . LEU A 1 899 ? 15.507 3.403 -35.141 1.00 33.88 899 LEU A N 1
ATOM 7024 C CA . LEU A 1 899 ? 14.840 3.206 -33.845 1.00 33.88 899 LEU A CA 1
ATOM 7025 C C . LEU A 1 899 ? 15.645 2.297 -32.899 1.00 33.88 899 LEU A C 1
ATOM 7027 O O . LEU A 1 899 ? 15.593 2.466 -31.679 1.00 33.88 899 LEU A O 1
ATOM 7031 N N . GLY A 1 900 ? 16.411 1.352 -33.457 1.00 36.94 900 GLY A N 1
ATOM 7032 C CA . GLY A 1 900 ? 17.174 0.357 -32.696 1.00 36.94 900 GLY A CA 1
ATOM 7033 C C . GLY A 1 900 ? 18.339 0.937 -31.886 1.00 36.94 900 GLY A C 1
ATOM 7034 O O . GLY A 1 900 ? 18.683 0.393 -30.836 1.00 36.94 900 GLY A O 1
ATOM 7035 N N . ASP A 1 901 ? 18.914 2.060 -32.326 1.00 44.06 901 ASP A N 1
ATOM 7036 C CA . ASP A 1 901 ? 19.950 2.780 -31.574 1.00 44.06 901 ASP A CA 1
ATOM 7037 C C . ASP A 1 901 ? 19.369 3.784 -30.562 1.00 44.06 901 ASP A C 1
ATOM 7039 O O . ASP A 1 901 ? 20.008 4.050 -29.546 1.00 44.06 901 ASP A O 1
ATOM 7043 N N . MET A 1 902 ? 18.130 4.263 -30.747 1.00 33.81 902 MET A N 1
ATOM 7044 C CA . MET A 1 902 ? 17.439 5.086 -29.740 1.00 33.81 902 MET A CA 1
ATOM 7045 C C . MET A 1 902 ? 16.935 4.288 -28.524 1.00 33.81 902 MET A C 1
ATOM 7047 O O . MET A 1 902 ? 16.725 4.878 -27.465 1.00 33.81 902 MET A O 1
ATOM 7051 N N . MET A 1 903 ? 16.727 2.971 -28.649 1.00 29.59 903 MET A N 1
ATOM 7052 C CA . MET A 1 903 ? 16.188 2.120 -27.570 1.00 29.59 903 MET A CA 1
ATOM 7053 C C . MET A 1 903 ? 17.246 1.360 -26.751 1.00 29.59 903 MET A C 1
ATOM 7055 O O . MET A 1 903 ? 16.890 0.602 -25.847 1.00 29.59 903 MET A O 1
ATOM 7059 N N . LYS A 1 904 ? 18.547 1.574 -26.996 1.00 37.66 904 LYS A N 1
ATOM 7060 C CA . LYS A 1 904 ? 19.633 1.051 -26.143 1.00 37.66 904 LYS A CA 1
ATOM 7061 C C . LYS A 1 904 ? 19.763 1.881 -24.861 1.00 37.66 904 LYS A C 1
ATOM 7063 O O . LYS A 1 904 ? 20.735 2.601 -24.665 1.00 37.66 904 LYS A O 1
ATOM 7068 N N . PHE A 1 905 ? 18.755 1.783 -24.001 1.00 38.19 905 PHE A N 1
ATOM 7069 C CA . PHE A 1 905 ? 18.726 2.446 -22.702 1.00 38.19 905 PHE A CA 1
ATOM 7070 C C . PHE A 1 905 ? 19.494 1.598 -21.678 1.00 38.19 905 PHE A C 1
ATOM 7072 O O . PHE A 1 905 ? 19.008 0.547 -21.253 1.00 38.19 905 PHE A O 1
ATOM 7079 N N . ASP A 1 906 ? 20.703 2.018 -21.300 1.00 37.72 906 ASP A N 1
ATOM 7080 C CA . ASP A 1 906 ? 21.452 1.346 -20.238 1.00 37.72 906 ASP A CA 1
ATOM 7081 C C . ASP A 1 906 ? 21.005 1.874 -18.867 1.00 37.72 906 ASP A C 1
ATOM 7083 O O . ASP A 1 906 ? 21.128 3.058 -18.553 1.00 37.72 906 ASP A O 1
ATOM 7087 N N . PHE A 1 907 ? 20.495 0.982 -18.015 1.00 31.08 907 PHE A N 1
ATOM 7088 C CA . PHE A 1 907 ? 20.135 1.318 -16.636 1.00 31.08 907 PHE A CA 1
ATOM 7089 C C . PHE A 1 907 ? 21.345 1.776 -15.802 1.00 31.08 907 PHE A C 1
ATOM 7091 O O . PHE A 1 907 ? 21.151 2.400 -14.756 1.00 31.08 907 PHE A O 1
ATOM 7098 N N . SER A 1 908 ? 22.581 1.515 -16.248 1.00 35.59 908 SER A N 1
ATOM 7099 C CA . SER A 1 908 ? 23.790 2.048 -15.613 1.00 35.59 908 SER A CA 1
ATOM 7100 C C . SER A 1 908 ? 23.854 3.583 -15.634 1.00 35.59 908 SER A C 1
ATOM 7102 O O . SER A 1 908 ? 24.353 4.172 -14.673 1.00 35.59 908 SER A O 1
ATOM 7104 N N . ASP A 1 909 ? 23.272 4.241 -16.644 1.00 38.09 909 ASP A N 1
ATOM 7105 C CA . ASP A 1 909 ? 23.314 5.702 -16.780 1.00 38.09 909 ASP A CA 1
ATOM 7106 C C . ASP A 1 909 ? 22.402 6.425 -15.782 1.00 38.09 909 ASP A C 1
ATOM 7108 O O . ASP A 1 909 ? 22.745 7.505 -15.304 1.00 38.09 909 ASP A O 1
ATOM 7112 N N . ILE A 1 910 ? 21.292 5.804 -15.369 1.00 35.91 910 ILE A N 1
ATOM 7113 C CA . ILE A 1 910 ? 20.422 6.338 -14.306 1.00 35.91 910 ILE A CA 1
ATOM 7114 C C . ILE A 1 910 ? 21.201 6.413 -12.980 1.00 35.91 910 ILE A C 1
ATOM 7116 O O . ILE A 1 910 ? 21.182 7.434 -12.291 1.00 35.91 910 ILE A O 1
ATOM 7120 N N . PHE A 1 911 ? 21.965 5.364 -12.654 1.00 36.16 911 PHE A N 1
ATOM 7121 C CA . PHE A 1 911 ? 22.829 5.343 -11.469 1.00 36.16 911 PHE A CA 1
ATOM 7122 C C . PHE A 1 911 ? 24.113 6.174 -11.629 1.00 36.16 911 PHE A C 1
ATOM 7124 O O . PHE A 1 911 ? 24.700 6.572 -10.623 1.00 36.16 911 PHE A O 1
ATOM 7131 N N . SER A 1 912 ? 24.564 6.455 -12.858 1.00 34.88 912 SER A N 1
ATOM 7132 C CA . SER A 1 912 ? 25.691 7.366 -13.107 1.00 34.88 912 SER A CA 1
ATOM 7133 C C . SER A 1 912 ? 25.279 8.835 -12.937 1.00 34.88 912 SER A C 1
ATOM 7135 O O . SER A 1 912 ? 26.057 9.623 -12.398 1.00 34.88 912 SER A O 1
ATOM 7137 N N . GLY A 1 913 ? 24.035 9.175 -13.299 1.00 35.16 913 GLY A N 1
ATOM 7138 C CA . GLY A 1 913 ? 23.432 10.493 -13.098 1.00 35.16 913 GLY A CA 1
ATOM 7139 C C . GLY A 1 913 ? 23.298 10.879 -11.625 1.00 35.16 913 GLY A C 1
ATOM 7140 O O . GLY A 1 913 ? 23.684 11.980 -11.263 1.00 35.16 913 GLY A O 1
ATOM 7141 N N . MET A 1 914 ? 22.871 9.950 -10.760 1.00 31.89 914 MET A N 1
ATOM 7142 C CA . MET A 1 914 ? 22.815 10.142 -9.295 1.00 31.89 914 MET A CA 1
ATOM 7143 C C . MET A 1 914 ? 24.194 10.193 -8.602 1.00 31.89 914 MET A C 1
ATOM 7145 O O . MET A 1 914 ? 24.273 10.299 -7.380 1.00 31.89 914 MET A O 1
ATOM 7149 N N . LYS A 1 915 ? 25.290 10.056 -9.358 1.00 31.73 915 LYS A N 1
ATOM 7150 C CA . LYS A 1 915 ? 26.673 10.071 -8.851 1.00 31.73 915 LYS A CA 1
ATOM 7151 C C . LYS A 1 915 ? 27.424 11.366 -9.204 1.00 31.73 915 LYS A C 1
ATOM 7153 O O . LYS A 1 915 ? 28.615 11.475 -8.900 1.00 31.73 915 LYS A O 1
ATOM 7158 N N . LYS A 1 916 ? 26.748 12.303 -9.871 1.00 34.81 916 LYS A N 1
ATOM 7159 C CA . LYS A 1 916 ? 27.172 13.687 -10.108 1.00 34.81 916 LYS A CA 1
ATOM 7160 C C . LYS A 1 916 ? 26.309 14.633 -9.285 1.00 34.81 916 LYS A C 1
ATOM 7162 O O . LYS A 1 916 ? 26.871 15.684 -8.920 1.00 34.81 916 LYS A O 1
#

Organism: NCBI:txid1169474

Sequence (916 aa):
MKRFAALLAALSASCAWAAMPECRLKTPEWMSAEFADKCPQAKTLFGGGGPGSAVDYKFPVVGTNSKDMLMYGNQELGVIASFYYDDAELADIASGGIAPDAMQGFWIFHEAGYQEGVPPNILATLEANRMHFSFMPPNPASWFICGEEKEIDFHCEVHQEEADLHTTHEPGILGTPCGESHLCEEDLVCALKKNSLFVTYEAKCKMPEDVNEEEEWILTPEEKAPVGPYENCYYAHPETPCNIRGWMCQRNLNFKDYAMCVQAPEKNAKNVPPLHEDFTSPHRLLMALSNGQFEFENAEPQWQKERRERLKSCFQEEFSELGGIENTEMVNKAAKTCWDLEVMESEHKTEETSGNITTIDLTIFEDEDEEGNEVDGWEEGGVLTNCDHPVAGKYCWQSQAEANEAAHERGLDADTTVDPTLMPAADQRRLHEIRNRRRRLQGLPEISLGSFNEQLQIASEAAPASGGALPAAPPAKKKKKSLVYKCGPKVPITKRAPAKVLSPTIVCSYQLILAPALVLGTAFVMAPLFILAPAMILSPRFYNAPFWVLAVVIFGAPVFTQAPTWTGAPTLFLAPVTHNAPLFGFVPTLVLAPVQFLTPTVAIPDIFEDWVWRRTDFGEVSKVKRYDDYPKFKAKDAKIDIRSTITFFYADVFPVRETIVTVGSQDLPTIPIPDKVLGTVGIRKNIKLRSFYLVPNAPTVICPRWVLADPTGGPVPRVQVIQIIPYDLFNGKVFDPHCTIPYPSDVIRDIPHMPKSALKAIQVLEAMENLIPKEIKIAGLQALSLGEVLGEGQIPDFELWLEEWQEQLSYSGEYKNDADGARRLMEEASKKNGTGKYVTDDIFAWNRAATKASDGMSDEQGMKLPGFFDGSKNLELAKMMDISDLLSGKGFFDDLPDLGDMMKFDFSDIFSGMKK

Foldseek 3Di:
DVVVVVVVVVCVVPVDDFQFKKKKWWDDQVPALVVCVVFVLSCLVVVVDHRPPGDIFIFTFPAADPVRFTWTDGPVSQKIKTKDAPDQVLQCVQCVNPHDPDQRMKIFIFGNDDDPPDDTHTSKMGGDDPVPDRHHHDAFDFIQGPNDTDTIGIDIDRPVVRVVVVVPPPAAEAFDFGAQQQGHPDQWWFKAFLPDQANRHRTGTHHPVPHDPVGIDTDDSVAFDAGHAFDFLLRHHPVRSHSDQQWDWADDPVDNRGTTTDHHDPVPNPDDDDDDDDDDDDVVVVVVPPDDDDDDDDDDDPVVVVVVVLLVVLLVVVVVVVPDDPDVVVVVVSNVVSVVVVVVVVVVVPPDDDDDDDDDDDDDDDDDDDDDDDDDDDDDDAQDQDCPDPVPPPRHDVDPVRVLVVCVVVVHDSVPRDDPVPDDPVVVVVVVVVVVVVVVVVPDDDDDDDDDDPPDDDDDDDDDDDDDDDPDDPPDPDPDDDLEAEPDPPADAAAPEAADAPHREYADHHEHACEYEYHCEYYYHCEYEAHNYYEYHNYYEYHCYYEAHQYYEYEQYYEYANEYEHAQYYEYANEYEYENYYEAHNFYEYEAYYEYHPFAEYAAQPFFAVQQQDFDDLVDAQLAPAPLVAQFFDFDPDPDQVLVVLCCVCVVVHVVVVVCCVQQAAWDPFDPDDPVVCVVLRGDRTGTSQSRYYYHSAQFYAFQKDFADDPVNDPYTQIAGYHYPPVCVVVVNTQDLSRAHDFPLSVQSSGRPRDSVCVVVSNVSSVVSNVPDPVVRNVVRRVRSCCRCVSSVGDTDPPVSVVSVVVVVCVVPPDPDDPVVVVVVQVVVCVVVVHRPVVSVLVVVQVVVVVVVVVDDDDDDDDDDDDPCPVVVVVVVCVVPPCCVVVVCPPPCVVPVVVVVVPPDDPVVVVVVSVD